Protein AF-0000000068242141 (afdb_homodimer)

Nearest PDB structures (foldseek):
  8c5v-assembly1_I  TM=6.764E-01  e=7.699E-10  Escherichia coli
  3zx6-assembly1_A  TM=7.736E-01  e=3.449E-06  Archaeoglobus fulgidus DSM 4304
  3zx6-assembly1_B  TM=6.685E-01  e=1.619E-06  Archaeoglobus fulgidus DSM 4304
  3ja6-assembly1_I  TM=5.420E-01  e=1.134E-06  Escherichia coli
  3g6b-assembly1_A  TM=7.068E-01  e=3.223E-04  Thermotoga maritima

Solvent-accessible surface area (backbone atoms only — not comparable to full-atom values): 66301 Å² total; per-residue (Å²): 129,89,76,79,75,82,65,70,80,74,66,50,74,58,43,64,62,52,51,52,50,50,54,48,48,52,52,46,51,51,53,49,51,55,46,52,53,51,48,53,53,52,50,53,51,50,53,53,49,51,43,38,73,35,27,26,40,34,24,24,52,13,29,51,47,23,48,42,24,51,50,50,33,51,48,31,53,50,40,44,74,72,69,45,62,60,69,64,34,51,50,55,32,51,53,26,52,52,47,26,54,53,24,43,45,42,20,58,70,31,62,67,63,51,72,67,56,53,50,51,50,52,50,41,52,49,52,31,53,50,34,50,51,49,34,54,50,35,45,53,49,24,55,52,35,40,52,51,27,51,52,37,46,52,54,38,51,58,48,42,53,52,51,25,51,55,17,42,46,48,49,53,55,48,59,80,48,35,82,43,82,39,28,30,69,84,56,41,47,59,22,45,40,22,23,52,14,26,48,43,23,48,48,17,48,41,47,28,53,45,31,48,51,41,34,77,70,68,41,63,57,70,62,26,53,55,50,28,50,50,20,50,53,47,18,51,52,19,43,51,52,19,53,72,56,58,76,40,65,46,64,62,36,75,92,55,77,50,35,22,44,52,57,51,49,55,49,39,48,50,52,29,53,52,30,48,52,48,26,53,50,32,45,53,49,30,54,52,41,47,54,52,32,51,53,44,44,50,52,41,50,54,52,40,51,50,54,21,50,53,23,47,49,51,33,52,53,50,50,53,51,47,54,52,48,47,54,51,49,49,54,52,47,56,54,50,51,52,52,52,50,52,51,49,54,52,52,47,54,50,51,44,54,68,56,49,51,61,50,52,51,46,36,52,48,40,38,40,38,49,74,50,72,24,42,44,73,67,65,59,80,44,76,37,62,22,68,61,14,52,37,27,50,36,48,37,49,32,38,48,53,51,31,52,49,50,51,50,49,51,52,50,48,52,50,50,47,51,48,41,52,51,49,50,52,51,46,51,51,43,48,51,49,50,49,51,44,45,52,50,50,48,52,43,50,52,51,45,53,53,44,49,53,46,46,50,50,43,46,52,42,44,52,51,50,46,52,49,41,52,51,45,42,52,46,38,54,53,27,47,51,35,37,50,50,26,40,50,37,43,49,50,31,36,51,36,40,50,54,28,45,56,36,38,52,54,35,42,54,45,54,61,62,42,52,63,47,49,51,48,41,40,51,44,21,51,49,41,29,50,51,17,51,54,43,31,54,56,17,59,74,56,48,86,83,13,56,71,50,29,56,53,17,50,50,42,26,52,44,18,53,48,39,37,53,42,42,51,51,44,51,53,43,50,56,50,35,49,52,31,34,54,51,29,47,50,35,34,54,51,28,44,54,40,30,58,52,31,48,54,40,30,51,51,21,42,52,41,41,52,51,42,44,51,52,42,52,50,50,47,55,53,44,52,55,38,44,53,48,45,53,55,44,50,54,49,50,52,52,45,51,52,54,45,54,52,46,51,52,51,44,52,52,46,54,52,52,47,55,54,48,52,53,52,43,54,53,48,48,54,52,45,51,52,50,51,56,61,51,63,54,43,40,111,130,89,77,75,75,82,63,68,79,74,67,51,73,56,42,64,59,53,52,52,50,51,54,48,49,52,53,46,51,52,54,48,52,56,44,52,52,50,48,54,52,52,50,52,52,49,53,52,50,50,42,40,74,35,27,25,41,34,24,25,51,12,30,50,48,23,47,43,23,50,50,49,34,52,47,32,54,49,40,44,75,73,68,45,61,63,69,63,36,49,50,54,32,52,53,26,53,51,48,27,55,52,24,42,46,42,19,56,70,32,61,68,64,51,72,66,56,52,50,51,48,52,49,38,50,48,52,33,51,51,35,51,51,49,33,53,5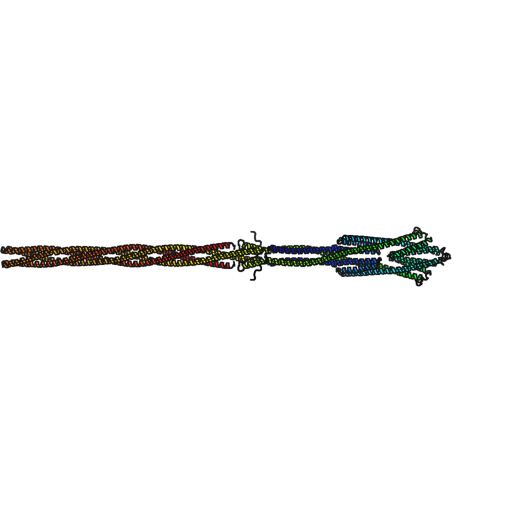0,35,44,50,48,22,54,53,34,42,51,52,28,51,52,37,45,51,53,40,53,56,49,42,52,52,47,25,50,56,16,42,44,48,50,54,54,48,59,81,49,34,82,43,84,38,28,31,68,84,56,40,49,59,22,46,39,22,22,51,14,25,48,43,24,47,47,19,49,40,47,29,54,46,31,48,52,42,35,76,70,68,42,63,58,70,61,26,53,54,50,29,52,51,20,50,53,47,18,52,52,19,44,50,52,20,52,70,55,59,75,38,66,46,64,61,36,75,93,56,76,52,33,23,43,53,58,52,48,53,48,39,49,52,52,29,53,53,30,47,52,47,27,52,50,33,45,54,51,29,54,52,42,47,55,52,31,51,55,43,44,49,51,39,50,53,51,40,50,51,54,23,50,54,23,48,48,51,33,53,55,51,50,53,51,48,55,53,48,48,53,51,50,51,54,51,47,55,53,50,50,51,53,52,50,52,51,50,53,51,52,47,54,52,52,44,54,66,57,49,51,61,52,52,50,47,36,52,49,40,37,40,39,47,74,49,72,25,42,44,73,68,67,59,80,44,76,36,63,21,69,62,14,54,37,28,49,35,47,37,51,33,38,47,53,51,32,52,49,51,51,50,49,52,52,52,48,50,50,51,46,51,48,41,52,50,50,51,52,51,46,51,53,43,49,50,49,50,50,53,43,46,52,49,48,48,50,43,49,52,49,45,52,53,45,48,52,44,45,50,49,41,45,52,43,44,52,51,50,46,53,51,41,52,51,45,44,52,47,38,52,53,25,46,51,36,35,48,51,26,40,51,38,45,50,52,32,38,51,34,39,48,55,29,43,56,36,38,52,52,32,41,53,44,52,62,62,42,52,63,48,49,49,49,42,40,52,44,20,51,51,42,30,52,52,16,50,54,42,32,54,53,17,59,72,56,49,86,83,14,59,71,51,30,54,52,18,53,50,44,26,51,46,18,52,48,41,36,55,42,42,53,52,46,52,53,45,47,54,49,35,48,52,30,33,54,50,28,46,50,37,35,54,51,28,43,55,41,29,57,53,30,47,54,40,29,52,50,23,44,54,42,42,52,51,42,44,51,50,43,52,51,49,47,53,53,42,54,54,37,46,52,48,44,55,53,44,50,53,48,48,52,51,45,50,51,52,46,53,54,47,52,52,52,44,54,52,47,53,53,53,48,54,52,47,52,52,52,44,53,51,49,47,55,52,45,50,52,49,50,55,62,51,63,53,42,40,111

pLDDT: mean 84.83, std 9.7, range [22.3, 97.38]

InterPro domains:
  IPR003660 HAMP domain [PF00672] (351-403)
  IPR003660 HAMP domain [PS50885] (353-407)
  IPR003660 HAMP domain [SM00304] (353-407)
  IPR004089 Methyl-accepting chemotaxis protein (MCP) signalling domain [PF00015] (484-649)
  IPR004089 Methyl-accepting chemotaxis protein (MCP) signalling domain [PS50111] (412-648)
  IPR004089 Methyl-accepting chemotaxis protein (MCP) signalling domain [SM00283] (422-683)

Foldseek 3Di:
DPDDVVPPPDFAQDALVVLVVVLVVVLVVLVVVLVVLVVVLVVVLVVLVCLLVFLLVQLLQLLVQLLVLLVQLVVLLVCVLVPPDPVVSVVSNVVSVVSNVVSLCSNVVSPPDDPVLNVVLVVLVVVLVVLSVVLVVLSVQLVVLVVQLVVLLVVLLVLLVVQLVLLQVQQCVCVVPVPDDDDCVPRNVLSVLQNQLSVQLSVLSVQLVVLLVCVLVVPPVVVSVVSNVVSVVRNVVSLVSNVVSVSQQFFPDVVQVRGTSSVVSVVSVVSSVVSSVSSSVSSVVSVVSVVVSVVSSVVSSVSSVVSSVVSVVSSVVSVVVSVVSVVVSVVVSVVSVVVSVVSSVVSVVVSCCVPVVLVVLVVVQVCCCVVHLVALVDASPPSHNYPSNVVSVVVNVVSVVVVVVLVVVLVVLVVLLVVLVVLLVVLVVVLVVLVVVLVVLVVVLVVLVVVLVVLVVVLVVLVVVLVVLVVCLVVLVVVLVVLVVVLVVLVVVLVVLVVQLVVLVVVLVVLVVVQVVLVVQLVVLVVQLVVLVVQLVVLVVVPPVRPVSNVVSVVSNVVSVVSNVVSVVVNVVSVVSNVVSVVSSVVSVVVNVVSVVVSVVSVVVSVVSVVVSVVSVVVSVVSVVVSVVSVVVSVVSVVVSVVSVVVSVVSVVSSVVSVVVSVVSVVSNVVSVVVSVVSSSHND/DPDDPVPPPDFDQDALVVLVVVLVVVLVVLVVVLVVLVVVLVVVLVVLVCLLVFLLVQQLQLLVQLLVLLVQLVVLLVCVLVPDDPVVSVVSNVVSVVSNVVSLCSNVVSPPDDPVLNVVLVVLVVVLVVLSVVLVVLSVQLVVLVVQLVVLLVVLLVLLVVQLVLLQVQQCVCVVPVPDDDDCVPRNVLSVLQNQLSVQLSVLSVQLVVLLVVVLVVPPVVVSVVSNVVSLVRNVVSLVSNVVSVSQQFFPDVVQVRGTSSVVSVVSVVSSVVSSVSSSVSSVVSVVSVVVSVVSSVVSSVSSVVSSVVSVVSSVVSVVVSVVSVVVSVVVSVVSVVVSVVSSVVSVVVSCCVPVVLVVLVVVQVCCCVVHLVALVDASPPSHNYPSNVVSVVVNVVSVVVVVVLVVVLVVLVVLLVVLVVVLVVLVVVLVVLVVVLVVLVVVLVVLVVVLVVLVVVLVVLVVVLVVLVVVLVVLVVVLVVLVVVLVVLVVVLVVLVVVLVVLVVQLVVLVVVVVVLVVQLVVLVVQLVVLVVQLVVLVVVPPVSPVSNVVSVVSNVVSVVSNVVSVVVNVVSVVSNVVSVVSSVVSVVVNVVSVVVSVVSVVVSVVSVVVSVVSVVVSVVSVVVSVVSVVVSVVSVVVSVVSVVVSVVSVVSSVVSVVVSVVSVVSNVVSVVVSVVSSSHND

Secondary structure (DSSP, 8-state):
-----TT-S----S-HHHHHHHHHHHHHHHHHHHHHHHHHHHHHHHHHHHHIIIIIHHHHHHHHHHHHHHHHHHHHHHHHHTT--HHHHHHHHHHHHHHHHHHHHHHHHTS-S-HHHHHHHHHHHHHHHHHHHHHHHHHHHHHHHHHHHHHHHHHHHHHHHHHHHHHHHHHHGGGGSTT--B-IIIIIHHHHHHHHHHHHHHHHHHHHHHHHHHHHTT--HHHHHHHHHHHHHHHHHHHHHHHTTSTT-SB--GGGTT-BHHHHHHHHHHHHHHHHHHHHHHHHHHHHHHHHHHHHHHHHHHHHHHHHHHHHHHHHHHHHHHHHHHHHHHHHHHHHHHHHHHHHHHHHHHHHHHHHHHHHHHHHHHHHHHHSS-BTT-------SSHHHHHHHHHHHHHHHHHHHHHHHHHHHHHHHHHHHHHHHHHHHHHHHHHHHHHHHHHHHHHHHHHHHHHHHHHHHHHHHHHHHHHHHHHHHHHHHHHHHHHHHHHHHHHHHHHHHHHHHHHHHHHHHHHHHHHHHHHHHHHHHHHHHHHHHHHHHTGGGGHHHHHHHHHHHHHHHHHHHHHHHHHHHHHHHHHHHHHHHHHHHHHHHHHHHHHHHHHHHHHHHHHHHHHHHHHHHHHHHHHHHHHHHHHHHHHHHHHHHHHHHHHHHHHHHHHHHHHHHHHHHHHHHHHHHHHTTSB-/-----TT-S----S-HHHHHHHHHHHHHHHHHHHHHHHHHHHHHHHHHHHHIIIIIHHHHHHHHHHHHHHHHHHHHHHHHHTT--HHHHHHHHHHHHHHHHHHHHHHHHTS-S-HHHHHHHHHHHHHHHHHHHHHHHHHHHHHHHHHHHHHHHHHHHHHHHHHHHHHHHHHHGGGGSTT--B-IIIIIHHHHHHHHHHHHHHHHHHHHHHHHHHHHTT--HHHHHHHHHHHHHHHHHHHHHHHTTSTT-SB--GGGTT-BHHHHHHHHHHHHHHHHHHHHHHHHHHHHHHHHHHHHHHHHHHHHHHHHHHHHHHHHHHHHHHHHHHHHHHHHHHHHHHHHHHHHHHHHHHHHHHHHHHHHHHHHHHHHHHHSS-BTT-------SSHHHHHHHHHHHHHHHHHHHHHHHHHHHHHHHHHHHHHHHHHHHHHHHHHHHHHHHHHHHHHHHHHHHHHHHHHHHHHHHHHHHHHHHHHHHHHHHHHHHHHHHHHHHHHHHHHHHHHHHHHHHHHHHHHHHHHHHHHHHHHHHHHHHHHHHHHHHTGGGGHHHHHHHHHHHHHHHHHHHHHHHHHHHHHHHHHHHHHHHHHHHHHHHHHHHHHHHHHHHHHHHHHHHHHHHHHHHHHHHHHHHHHHHHHHHHHHHHHHHHHHHHHHHHHHHHHHHHHHHHHHHHHHHHHHHHHTTSB-

Organism: Vibrio cholerae serotype O1 (strain ATCC 39315 / El Tor Inaba N16961) (NCBI:txid243277)

Sequence (1368 aa):
MSSGKYDGLEDSFMRVKTKILVTFSVVGILVTALGIWTIKTMYSSSSGLSYIVGPAWDTADGAMETTIQIEAQMLAVNRLILGEDSQRVEQILNTAITDVDTSSSRMIEAGLLSAAQTQQFSQFNSQYQQSRNTLITSYKNYIETKKSYDKATQVLVDFGEKLETLGDSAVEELEREPNRNITWQSDVMERWQAADGGMESNIGLLWKLYYTQRLLDGQDDATQIKAIEQAIGFQKQANSEMFSTGRFTISAGEEWKNASYEEVFSQLNSQHEQAMMAVIESYRNYRQIYQEYTVTSLALLDFIAELEELADSKVEQQAVLILDGQAWAISSFKVLIIIALLVLLLLGWILVNQILSPIQRLQERVTDISEGNGDLTLRVNITTQDEFGELGKSFDKFIEKIQNLIADITQSTNLAKTAAVDLSATFKVTAEAVNKQTFEVNTISNATTAMTAISSQVISGAREISQSVLNIDKNAQSTLSNVRQAAQSVNELVAEVTQGTETINSLKNHVTSIEPVLADINGIAEQTNLLALNAAIEAARAGEQGRGFAVVADEVRSLATRTQGSTNTIQQSITQLRSSADESVRVINNSMLKGTQTTEITSQAEESLHQVAIEISRLTQMNQQTSEAITHQEQSVTSIASSLSHLQALCQSAQEKIQQSEHTISALKLKQEDLALKMSKFKIMSSGKYDGLEDSFMRVKTKILVTFSVVGILVTALGIWTIKTMYSSSSGLSYIVGPAWDTADGAMETTIQIEAQMLAVNRLILGEDSQRVEQILNTAITDVDTSSSRMIEAGLLSAAQTQQFSQFNSQYQQSRNTLITSYKNYIETKKSYDKATQVLVDFGEKLETLGDSAVEELEREPNRNITWQSDVMERWQAADGGMESNIGLLWKLYYTQRLLDGQDDATQIKAIEQAIGFQKQANSEMFSTGRFTISAGEEWKNASYEEVFSQLNSQHEQAMMAVIESYRNYRQIYQEYTVTSLALLDFIAELEELADSKVEQQAVLILDGQAWAISSFKVLIIIALLVLLLLGWILVNQILSPIQRLQERVTDISEGNGDLTLRVNITTQDEFGELGKSFDKFIEKIQNLIADITQSTNLAKTAAVDLSATFKVTAEAVNKQTFEVNTISNATTAMTAISSQVISGAREISQSVLNIDKNAQSTLSNVRQAAQSVNELVAEVTQGTETINSLKNHVTSIEPVLADINGIAEQTNLLALNAAIEAARAGEQGRGFAVVADEVRSLATRTQGSTNTIQQSITQLRSSADESVRVINNSMLKGTQTTEITSQAEESLHQVAIEISRLTQMNQQTSEAITHQEQSVTSIASSLSHLQALCQSAQEKIQQSEHTISALKLKQEDLALKMSKFKI

Radius of gyration: 116.05 Å; Cα contacts (8 Å, |Δi|>4): 1587; chains: 2; bounding box: 44×364×188 Å

Structure (mmCIF, N/CA/C/O backbone):
data_AF-0000000068242141-model_v1
#
loop_
_entity.id
_entity.type
_entity.pdbx_description
1 polymer 'Methyl-accepting chemotaxis protein'
#
loop_
_atom_site.group_PDB
_atom_site.id
_atom_site.type_symbol
_atom_site.label_atom_id
_atom_site.label_alt_id
_atom_site.label_comp_id
_atom_site.label_asym_id
_atom_site.label_entity_id
_atom_site.label_seq_id
_atom_site.pdbx_PDB_ins_code
_atom_site.Cartn_x
_atom_site.Cartn_y
_atom_site.Cartn_z
_atom_site.occupancy
_atom_site.B_iso_or_equiv
_atom_site.auth_seq_id
_atom_site.auth_comp_id
_atom_site.auth_asym_id
_atom_site.auth_atom_id
_atom_site.pdbx_PDB_model_num
ATOM 1 N N . MET A 1 1 ? -0.775 -34.781 15.297 1 22.94 1 MET A N 1
ATOM 2 C CA . MET A 1 1 ? -2.184 -34.688 14.922 1 22.94 1 MET A CA 1
ATOM 3 C C . MET A 1 1 ? -2.646 -33.25 14.883 1 22.94 1 MET A C 1
ATOM 5 O O . MET A 1 1 ? -3.848 -32.969 14.875 1 22.94 1 MET A O 1
ATOM 9 N N . SER A 1 2 ? -1.737 -32.406 15.234 1 28.08 2 SER A N 1
ATOM 10 C CA . SER A 1 2 ? -1.966 -30.969 15.375 1 28.08 2 SER A CA 1
ATOM 11 C C . SER A 1 2 ? -2.441 -30.359 14.062 1 28.08 2 SER A C 1
ATOM 13 O O . SER A 1 2 ? -1.721 -30.391 13.055 1 28.08 2 SER A O 1
ATOM 15 N N . SER A 1 3 ? -3.812 -30.359 13.875 1 27.05 3 SER A N 1
ATOM 16 C CA . SER A 1 3 ? -4.77 -29.984 12.836 1 27.05 3 SER A CA 1
ATOM 17 C C . SER A 1 3 ? -4.539 -28.562 12.352 1 27.05 3 SER A C 1
ATOM 19 O O . SER A 1 3 ? -3.877 -27.766 13.031 1 27.05 3 SER A O 1
ATOM 21 N N . GLY A 1 4 ? -5.148 -28.266 11.062 1 28.38 4 GLY A N 1
ATOM 22 C CA . GLY A 1 4 ? -5.309 -27.516 9.828 1 28.38 4 GLY A CA 1
ATOM 23 C C . GLY A 1 4 ? -5.996 -26.172 10.031 1 28.38 4 GLY A C 1
ATOM 24 O O . GLY A 1 4 ? -7.055 -25.922 9.453 1 28.38 4 GLY A O 1
ATOM 25 N N . LYS A 1 5 ? -5.766 -25.5 11.273 1 32.5 5 LYS A N 1
ATOM 26 C CA . LYS A 1 5 ? -6.59 -24.344 11.57 1 32.5 5 LYS A CA 1
ATOM 27 C C . LYS A 1 5 ? -6.367 -23.234 10.555 1 32.5 5 LYS A C 1
ATOM 29 O O . LYS A 1 5 ? -6.652 -22.062 10.828 1 32.5 5 LYS A O 1
ATOM 34 N N . TYR A 1 6 ? -5.559 -23.422 9.641 1 37.16 6 TYR A N 1
ATOM 35 C CA . TYR A 1 6 ? -5.309 -22.203 8.859 1 37.16 6 TYR A CA 1
ATOM 36 C C . TYR A 1 6 ? -6.52 -21.844 8.016 1 37.16 6 TYR A C 1
ATOM 38 O O . TYR A 1 6 ? -6.379 -21.453 6.852 1 37.16 6 TYR A O 1
ATOM 46 N N . ASP A 1 7 ? -7.664 -22.5 8.383 1 35.19 7 ASP A N 1
ATOM 47 C CA . ASP A 1 7 ? -8.703 -22.484 7.363 1 35.19 7 ASP A CA 1
ATOM 48 C C . ASP A 1 7 ? -9.312 -21.094 7.215 1 35.19 7 ASP A C 1
ATOM 50 O O . ASP A 1 7 ? -10.023 -20.828 6.246 1 35.19 7 ASP A O 1
ATOM 54 N N . GLY A 1 8 ? -9.539 -20.344 8.375 1 34.38 8 GLY A N 1
ATOM 55 C CA . GLY A 1 8 ? -10.703 -19.469 8.383 1 34.38 8 GLY A CA 1
ATOM 56 C C . GLY A 1 8 ? -10.477 -18.172 7.637 1 34.38 8 GLY A C 1
ATOM 57 O O . GLY A 1 8 ? -11.195 -17.188 7.852 1 34.38 8 GLY A O 1
ATOM 58 N N . LEU A 1 9 ? -9.211 -17.828 7.34 1 36.5 9 LEU A N 1
ATOM 59 C CA . LEU A 1 9 ? -9.234 -16.469 6.824 1 36.5 9 LEU A CA 1
ATOM 60 C C . LEU A 1 9 ? -10.211 -16.359 5.652 1 36.5 9 LEU A C 1
ATOM 62 O O . LEU A 1 9 ? -10.109 -17.109 4.68 1 36.5 9 LEU A O 1
ATOM 66 N N . GLU A 1 10 ? -11.32 -15.68 5.789 1 40.31 10 GLU A N 1
ATOM 67 C CA . GLU A 1 10 ? -12.508 -15.281 5.051 1 40.31 10 GLU A CA 1
ATOM 68 C C . GLU A 1 10 ? -12.156 -14.852 3.627 1 40.31 10 GLU A C 1
ATOM 70 O O . GLU A 1 10 ? -11.047 -14.391 3.369 1 40.31 10 GLU A O 1
ATOM 75 N N . ASP A 1 11 ? -12.945 -15.133 2.561 1 48.09 11 ASP A N 1
ATOM 76 C CA . ASP A 1 11 ? -13.148 -14.969 1.125 1 48.09 11 ASP A CA 1
ATOM 77 C C . ASP A 1 11 ? -12.969 -13.508 0.712 1 48.09 11 ASP A C 1
ATOM 79 O O . ASP A 1 11 ? -13.836 -12.672 0.978 1 48.09 11 ASP A O 1
ATOM 83 N N . SER A 1 12 ? -11.992 -12.945 0.825 1 54.59 12 SER A N 1
ATOM 84 C CA . SER A 1 12 ? -11.828 -11.578 0.344 1 54.59 12 SER A CA 1
ATOM 85 C C . SER A 1 12 ? -12.188 -11.461 -1.133 1 54.59 12 SER A C 1
ATOM 87 O O . SER A 1 12 ? -11.633 -12.172 -1.97 1 54.59 12 SER A O 1
ATOM 89 N N . PHE A 1 13 ? -13.367 -10.898 -1.486 1 60.38 13 PHE A N 1
ATOM 90 C CA . PHE A 1 13 ? -14.023 -10.703 -2.773 1 60.38 13 PHE A CA 1
ATOM 91 C C . PHE A 1 13 ? -13.266 -9.695 -3.623 1 60.38 13 PHE A C 1
ATOM 93 O O . PHE A 1 13 ? -13.539 -9.539 -4.812 1 60.38 13 PHE A O 1
ATOM 100 N N . MET A 1 14 ? -12.289 -9.008 -3.102 1 69.62 14 MET A N 1
ATOM 101 C CA . MET A 1 14 ? -11.711 -7.918 -3.879 1 69.62 14 MET A CA 1
ATOM 102 C C . MET A 1 14 ? -10.422 -8.359 -4.57 1 69.62 14 MET A C 1
ATOM 104 O O . MET A 1 14 ? -9.609 -9.07 -3.979 1 69.62 14 MET A O 1
ATOM 108 N N . ARG A 1 15 ? -10.359 -7.73 -5.797 1 80.5 15 ARG A N 1
ATOM 109 C CA . ARG A 1 15 ? -9.148 -7.938 -6.578 1 80.5 15 ARG A CA 1
ATOM 110 C C . ARG A 1 15 ? -7.938 -7.312 -5.883 1 80.5 15 ARG A C 1
ATOM 112 O O . ARG A 1 15 ? -8.086 -6.406 -5.062 1 80.5 15 ARG A O 1
ATOM 119 N N . VAL A 1 16 ? -6.727 -7.867 -5.988 1 80.5 16 VAL A N 1
ATOM 120 C CA . VAL A 1 16 ? -5.492 -7.379 -5.375 1 80.5 16 VAL A CA 1
ATOM 121 C C . VAL A 1 16 ? -5.285 -5.91 -5.73 1 80.5 16 VAL A C 1
ATOM 123 O O . VAL A 1 16 ? -4.906 -5.105 -4.879 1 80.5 16 VAL A O 1
ATOM 126 N N . LYS A 1 17 ? -5.582 -5.516 -6.961 1 80.44 17 LYS A N 1
ATOM 127 C CA . LYS A 1 17 ? -5.496 -4.121 -7.383 1 80.44 17 LYS A CA 1
ATOM 128 C C . LYS A 1 17 ? -6.418 -3.236 -6.551 1 80.44 17 LYS A C 1
ATOM 130 O O . LYS A 1 17 ? -6.016 -2.164 -6.098 1 80.44 17 LYS A O 1
ATOM 135 N N . THR A 1 18 ? -7.559 -3.627 -6.355 1 79.88 18 THR A N 1
ATOM 136 C CA . THR A 1 18 ? -8.547 -2.859 -5.609 1 79.88 18 THR A CA 1
ATOM 137 C C . THR A 1 18 ? -8.148 -2.742 -4.141 1 79.88 18 THR A C 1
ATOM 139 O O . THR A 1 18 ? -8.352 -1.697 -3.52 1 79.88 18 THR A O 1
ATOM 142 N N . LYS A 1 19 ? -7.586 -3.842 -3.664 1 80.62 19 LYS A N 1
ATOM 143 C CA . LYS A 1 19 ? -7.152 -3.797 -2.27 1 80.62 19 LYS A CA 1
ATOM 144 C C . LYS A 1 19 ? -6.055 -2.756 -2.066 1 80.62 19 LYS A C 1
ATOM 146 O O . LYS A 1 19 ? -6.078 -2.002 -1.093 1 80.62 19 LYS A O 1
ATOM 151 N N . ILE A 1 20 ? -5.16 -2.73 -3.002 1 81.56 20 ILE A N 1
ATOM 152 C CA . ILE A 1 20 ? -4.066 -1.772 -2.916 1 81.56 20 ILE A CA 1
ATOM 153 C C . ILE A 1 20 ? -4.602 -0.355 -3.1 1 81.56 20 ILE A C 1
ATOM 155 O O . ILE A 1 20 ? -4.285 0.542 -2.314 1 81.56 20 ILE A O 1
ATOM 159 N N . LEU A 1 21 ? -5.508 -0.177 -4.023 1 81.44 21 LEU A N 1
ATOM 160 C CA . LEU A 1 21 ? -6.055 1.145 -4.309 1 81.44 21 LEU A CA 1
ATOM 161 C C . LEU A 1 21 ? -6.91 1.643 -3.148 1 81.44 21 LEU A C 1
ATOM 163 O O . LEU A 1 21 ? -6.875 2.826 -2.807 1 81.44 21 LEU A O 1
ATOM 167 N N . VAL A 1 22 ? -7.652 0.779 -2.576 1 80.31 22 VAL A N 1
ATOM 168 C CA . VAL A 1 22 ? -8.492 1.157 -1.445 1 80.31 22 VAL A CA 1
ATOM 169 C C . VAL A 1 22 ? -7.617 1.562 -0.262 1 80.31 22 VAL A C 1
ATOM 171 O O . VAL A 1 22 ? -7.91 2.543 0.426 1 80.31 22 VAL A O 1
ATOM 174 N N . THR A 1 23 ? -6.574 0.779 -0.063 1 82.31 23 THR A N 1
ATOM 175 C CA . THR A 1 23 ? -5.676 1.11 1.035 1 82.31 23 THR A CA 1
ATOM 176 C C . THR A 1 23 ? -5.047 2.486 0.824 1 82.31 23 THR A C 1
ATOM 178 O O . THR A 1 23 ? -5.02 3.309 1.741 1 82.31 23 THR A O 1
ATOM 181 N N . PHE A 1 24 ? -4.672 2.82 -0.363 1 83.69 24 PHE A N 1
ATOM 182 C CA . PHE A 1 24 ? -4.023 4.098 -0.642 1 83.69 24 PHE A CA 1
ATOM 183 C C . PHE A 1 24 ? -5.043 5.23 -0.666 1 83.69 24 PHE A C 1
ATOM 185 O O . PHE A 1 24 ? -4.715 6.375 -0.35 1 83.69 24 PHE A O 1
ATOM 192 N N . SER A 1 25 ? -6.258 4.961 -0.986 1 81.38 25 SER A N 1
ATOM 193 C CA . SER A 1 25 ? -7.32 5.957 -0.918 1 81.38 25 SER A CA 1
ATOM 194 C C . SER A 1 25 ? -7.621 6.348 0.526 1 81.38 25 SER A C 1
ATOM 196 O O . SER A 1 25 ? -7.832 7.523 0.827 1 81.38 25 SER A O 1
ATOM 198 N N . VAL A 1 26 ? -7.617 5.375 1.39 1 81.69 26 VAL A N 1
ATOM 199 C CA . VAL A 1 26 ? -7.871 5.645 2.801 1 81.69 26 VAL A CA 1
ATOM 200 C C . VAL A 1 26 ? -6.75 6.504 3.375 1 81.69 26 VAL A C 1
ATOM 202 O O . VAL A 1 26 ? -7.004 7.453 4.121 1 81.69 26 VAL A O 1
ATOM 205 N N . VAL A 1 27 ? -5.562 6.188 2.971 1 82.69 27 VAL A N 1
ATOM 206 C CA . VAL A 1 27 ? -4.422 6.977 3.432 1 82.69 27 VAL A CA 1
ATOM 207 C C . VAL A 1 27 ? -4.52 8.398 2.873 1 82.69 27 VAL A C 1
ATOM 209 O O . VAL A 1 27 ? -4.242 9.367 3.582 1 82.69 27 VAL A O 1
ATOM 212 N N . GLY A 1 28 ? -4.965 8.523 1.656 1 81.81 28 GLY A N 1
ATOM 213 C CA . GLY A 1 28 ? -5.152 9.836 1.056 1 81.81 28 GLY A CA 1
ATOM 214 C C . GLY A 1 28 ? -6.207 10.672 1.761 1 81.81 28 GLY A C 1
ATOM 215 O O . GLY A 1 28 ? -6.008 11.867 1.992 1 81.81 28 GLY A O 1
ATOM 216 N N . ILE A 1 29 ? -7.262 10.086 2.131 1 79.25 29 ILE A N 1
ATOM 217 C CA . ILE A 1 29 ? -8.336 10.766 2.85 1 79.25 29 ILE A CA 1
ATOM 218 C C . ILE A 1 29 ? -7.832 11.234 4.215 1 79.25 29 ILE A C 1
ATOM 220 O O . ILE A 1 29 ? -8.148 12.336 4.652 1 79.25 29 ILE A O 1
ATOM 224 N N . LEU A 1 30 ? -7.059 10.414 4.797 1 81.88 30 LEU A N 1
ATOM 225 C CA . LEU A 1 30 ? -6.508 10.766 6.102 1 81.88 30 LEU A CA 1
ATOM 226 C C . LEU A 1 30 ? -5.578 11.969 5.996 1 81.88 30 LEU A C 1
ATOM 228 O O . LEU A 1 30 ? -5.66 12.898 6.809 1 81.88 30 LEU A O 1
ATOM 232 N N . VAL A 1 31 ? -4.766 12.008 4.984 1 81.56 31 VAL A N 1
ATOM 233 C CA . VAL A 1 31 ? -3.83 13.109 4.785 1 81.56 31 VAL A CA 1
ATOM 234 C C . VAL A 1 31 ? -4.594 14.383 4.43 1 81.56 31 VAL A C 1
ATOM 236 O O . VAL A 1 31 ? -4.273 15.461 4.922 1 81.56 31 VAL A O 1
ATOM 239 N N . THR A 1 32 ? -5.633 14.297 3.672 1 81.56 32 THR A N 1
ATOM 240 C CA . THR A 1 32 ? -6.445 15.445 3.301 1 81.56 32 THR A CA 1
ATOM 241 C C . THR A 1 32 ? -7.191 16 4.512 1 81.56 32 THR A C 1
ATOM 243 O O . THR A 1 32 ? -7.281 17.219 4.695 1 81.56 32 THR A O 1
ATOM 246 N N . ALA A 1 33 ? -7.688 15.117 5.312 1 80.81 33 ALA A N 1
ATOM 247 C CA . ALA A 1 33 ? -8.398 15.539 6.516 1 80.81 33 ALA A CA 1
ATOM 248 C C . ALA A 1 33 ? -7.477 16.281 7.473 1 80.81 33 ALA A C 1
ATOM 250 O O . ALA A 1 33 ? -7.852 17.312 8.039 1 80.81 33 ALA A O 1
ATOM 251 N N . LEU A 1 34 ? -6.289 15.781 7.629 1 81.38 34 LEU A N 1
ATOM 252 C CA . LEU A 1 34 ? -5.301 16.453 8.469 1 81.38 34 LEU A CA 1
ATOM 253 C C . LEU A 1 34 ? -4.926 17.812 7.887 1 81.38 34 LEU A C 1
ATOM 255 O O . LEU A 1 34 ? -4.762 18.781 8.633 1 81.38 34 LEU A O 1
ATOM 259 N N . GLY A 1 35 ? -4.934 17.844 6.59 1 80.25 35 GLY A N 1
ATOM 260 C CA . GLY A 1 35 ? -4.609 19.094 5.922 1 80.25 35 GLY A CA 1
ATOM 261 C C . GLY A 1 35 ? -5.695 20.141 6.062 1 80.25 35 GLY A C 1
ATOM 262 O O . GLY A 1 35 ? -5.414 21.297 6.402 1 80.25 35 GLY A O 1
ATOM 263 N N . ILE A 1 36 ? -6.926 19.797 5.863 1 80 36 ILE A N 1
ATOM 264 C CA . ILE A 1 36 ? -8.055 20.719 5.969 1 80 36 ILE A CA 1
ATOM 265 C C . ILE A 1 36 ? -8.164 21.234 7.402 1 80 36 ILE A C 1
ATOM 267 O O . ILE A 1 36 ? -8.375 22.438 7.617 1 80 36 ILE A O 1
ATOM 271 N N . TRP A 1 37 ? -7.965 20.359 8.336 1 81.56 37 TRP A N 1
ATOM 272 C CA . TRP A 1 37 ? -8.023 20.75 9.742 1 81.56 37 TRP A CA 1
ATOM 273 C C . TRP A 1 37 ? -6.934 21.766 10.062 1 81.56 37 TRP A C 1
ATOM 275 O O . TRP A 1 37 ? -7.191 22.766 10.734 1 81.56 37 TRP A O 1
ATOM 285 N N . THR A 1 38 ? -5.762 21.594 9.562 1 81.12 38 THR A N 1
ATOM 286 C CA . THR A 1 38 ? -4.633 22.5 9.805 1 81.12 38 THR A CA 1
ATOM 287 C C . THR A 1 38 ? -4.879 23.859 9.172 1 81.12 38 THR A C 1
ATOM 289 O O . THR A 1 38 ? -4.664 24.891 9.805 1 81.12 38 THR A O 1
ATOM 292 N N . ILE A 1 39 ? -5.43 23.875 7.965 1 81.88 39 ILE A N 1
ATOM 293 C CA . ILE A 1 39 ? -5.66 25.125 7.242 1 81.88 39 ILE A CA 1
ATOM 294 C C . ILE A 1 39 ? -6.762 25.922 7.93 1 81.88 39 ILE A C 1
ATOM 296 O O . ILE A 1 39 ? -6.621 27.125 8.133 1 81.88 39 ILE A O 1
ATOM 300 N N . LYS A 1 40 ? -7.809 25.297 8.367 1 81.31 40 LYS A N 1
ATOM 301 C CA . LYS A 1 40 ? -8.906 25.969 9.055 1 81.31 40 LYS A CA 1
ATOM 302 C C . LYS A 1 40 ? -8.438 26.578 10.375 1 81.31 40 LYS A C 1
ATOM 304 O O . LYS A 1 40 ? -8.805 27.703 10.711 1 81.31 40 LYS A O 1
ATOM 309 N N . THR A 1 41 ? -7.609 25.812 11.086 1 81.38 41 THR A N 1
ATOM 310 C CA . THR A 1 41 ? -7.098 26.266 12.375 1 81.38 41 THR A CA 1
ATOM 311 C C . THR A 1 41 ? -6.164 27.469 12.195 1 81.38 41 THR A C 1
ATOM 313 O O . THR A 1 41 ? -6.207 28.422 12.969 1 81.38 41 THR A O 1
ATOM 316 N N . MET A 1 42 ? -5.391 27.453 11.164 1 81.19 42 MET A N 1
ATOM 317 C CA . MET A 1 42 ? -4.445 28.547 10.906 1 81.19 42 MET A CA 1
ATOM 318 C C . MET A 1 42 ? -5.176 29.812 10.453 1 81.19 42 MET A C 1
ATOM 320 O O . MET A 1 42 ? -4.812 30.906 10.859 1 81.19 42 MET A O 1
ATOM 324 N N . TYR A 1 43 ? -6.246 29.609 9.672 1 82.06 43 TYR A N 1
ATOM 325 C CA . TYR A 1 43 ? -7.039 30.766 9.25 1 82.06 43 TYR A CA 1
ATOM 326 C C . TYR A 1 43 ? -7.77 31.391 10.43 1 82.06 43 TYR A C 1
ATOM 328 O O . TYR A 1 43 ? -7.852 32.625 10.539 1 82.06 43 TYR A O 1
ATOM 336 N N . SER A 1 44 ? -8.281 30.578 11.344 1 81.62 44 SER A N 1
ATOM 337 C CA . SER A 1 44 ? -8.969 31.078 12.523 1 81.62 44 SER A CA 1
ATOM 338 C C . SER A 1 44 ? -8.023 31.859 13.43 1 81.62 44 SER A C 1
ATOM 340 O O . SER A 1 44 ? -8.391 32.906 13.953 1 81.62 44 SER A O 1
ATOM 342 N N . SER A 1 45 ? -6.805 31.422 13.586 1 80.94 45 SER A N 1
ATOM 343 C CA . SER A 1 45 ? -5.789 32.094 14.383 1 80.94 45 SER A CA 1
ATOM 344 C C . SER A 1 45 ? -5.387 33.438 13.75 1 80.94 45 SER A C 1
ATOM 346 O O . SER A 1 45 ? -5.203 34.406 14.445 1 80.94 45 SER A O 1
ATOM 348 N N . SER A 1 46 ? -5.324 33.469 12.414 1 81.81 46 SER A N 1
ATOM 349 C CA . SER A 1 46 ? -4.945 34.688 11.695 1 81.81 46 SER A CA 1
ATOM 350 C C . SER A 1 46 ? -6.031 35.75 11.797 1 81.81 46 SER A C 1
ATOM 352 O O . SER A 1 46 ? -5.73 36.938 11.984 1 81.81 46 SER A O 1
ATOM 354 N N . SER A 1 47 ? -7.297 35.344 11.734 1 82.12 47 SER A N 1
ATOM 355 C CA . SER A 1 47 ? -8.414 36.281 11.844 1 82.12 47 SER A CA 1
ATOM 356 C C . SER A 1 47 ? -8.508 36.875 13.242 1 82.12 47 SER A C 1
ATOM 358 O O . SER A 1 47 ? -8.805 38.062 13.398 1 82.12 47 SER A O 1
ATOM 360 N N . GLY A 1 48 ? -8.234 36.062 14.227 1 81.12 48 GLY A N 1
ATOM 361 C CA . GLY A 1 48 ? -8.234 36.562 15.602 1 81.12 48 GLY A CA 1
ATOM 362 C C . GLY A 1 48 ? -7.125 37.562 15.883 1 81.12 48 GLY A C 1
ATOM 363 O O . GLY A 1 48 ? -7.352 38.562 16.547 1 81.12 48 GLY A O 1
ATOM 364 N N . LEU A 1 49 ? -5.996 37.312 15.352 1 81.94 49 LEU A N 1
ATOM 365 C CA . LEU A 1 49 ? -4.859 38.219 15.516 1 81.94 49 LEU A CA 1
ATOM 366 C C . LEU A 1 49 ? -5.113 39.531 14.82 1 81.94 49 LEU A C 1
ATOM 368 O O . LEU A 1 49 ? -4.789 40.594 15.352 1 81.94 49 LEU A O 1
ATOM 372 N N . SER A 1 50 ? -5.703 39.469 13.625 1 84.94 50 SER A N 1
ATOM 373 C CA . SER A 1 50 ? -6.023 40.688 12.883 1 84.94 50 SER A CA 1
ATOM 374 C C . SER A 1 50 ? -7.016 41.562 13.641 1 84.94 50 SER A C 1
ATOM 376 O O . SER A 1 50 ? -6.938 42.781 13.578 1 84.94 50 SER A O 1
ATOM 378 N N . TYR A 1 51 ? -7.914 40.938 14.383 1 86.06 51 TYR A N 1
ATOM 379 C CA . TYR A 1 51 ? -8.891 41.656 15.188 1 86.06 51 TYR A CA 1
ATOM 380 C C . TYR A 1 51 ? -8.227 42.344 16.359 1 86.06 51 TYR A C 1
ATOM 382 O O . TYR A 1 51 ? -8.57 43.5 16.688 1 86.06 51 TYR A O 1
ATOM 390 N N . ILE A 1 52 ? -7.23 41.719 16.938 1 86.06 52 ILE A N 1
ATOM 391 C CA . ILE A 1 52 ? -6.547 42.25 18.109 1 86.06 52 ILE A CA 1
ATOM 392 C C . ILE A 1 52 ? -5.684 43.438 17.719 1 86.06 52 ILE A C 1
ATOM 394 O O . ILE A 1 52 ? -5.75 44.5 18.344 1 86.06 52 ILE A O 1
ATOM 398 N N . VAL A 1 53 ? -4.871 43.25 16.594 1 85.25 53 VAL A N 1
ATOM 399 C CA . VAL A 1 53 ? -3.891 44.281 16.234 1 85.25 53 VAL A CA 1
ATOM 400 C C . VAL A 1 53 ? -4.555 45.344 15.375 1 85.25 53 VAL A C 1
ATOM 402 O O . VAL A 1 53 ? -3.973 46.406 15.141 1 85.25 53 VAL A O 1
ATOM 405 N N . GLY A 1 54 ? -5.855 45.188 15.055 1 86.88 54 GLY A N 1
ATOM 406 C CA . GLY A 1 54 ? -6.578 46.156 14.25 1 86.88 54 GLY A CA 1
ATOM 407 C C . GLY A 1 54 ? -7.645 46.906 15.023 1 86.88 54 GLY A C 1
ATOM 408 O O . GLY A 1 54 ? -7.34 47.875 15.734 1 86.88 54 GLY A O 1
ATOM 409 N N . PRO A 1 55 ? -8.906 46.375 14.953 1 88.31 55 PRO A N 1
ATOM 410 C CA . PRO A 1 55 ? -10.031 47.125 15.547 1 88.31 55 PRO A CA 1
ATOM 411 C C . PRO A 1 55 ? -9.867 47.344 17.047 1 88.31 55 PRO A C 1
ATOM 413 O O . PRO A 1 55 ? -10.117 48.438 17.547 1 88.31 55 PRO A O 1
ATOM 416 N N . ALA A 1 56 ? -9.453 46.375 17.797 1 87.25 56 ALA A N 1
ATOM 417 C CA . ALA A 1 56 ? -9.367 46.5 19.25 1 87.25 56 ALA A CA 1
ATOM 418 C C . ALA A 1 56 ? -8.227 47.406 19.672 1 87.25 56 ALA A C 1
ATOM 420 O O . ALA A 1 56 ? -8.422 48.312 20.484 1 87.25 56 ALA A O 1
ATOM 421 N N . TRP A 1 57 ? -7.07 47.25 19.094 1 88.5 57 TRP A N 1
ATOM 422 C CA . TRP A 1 57 ? -5.891 48.031 19.422 1 88.5 57 TRP A CA 1
ATOM 423 C C . TRP A 1 57 ? -6.082 49.5 19 1 88.5 57 TRP A C 1
ATOM 425 O O . TRP A 1 57 ? -5.793 50.406 19.766 1 88.5 57 TRP A O 1
ATOM 435 N N . ASP A 1 58 ? -6.57 49.625 17.828 1 90.94 58 ASP A N 1
ATOM 436 C CA . ASP A 1 58 ? -6.75 50.969 17.281 1 90.94 58 ASP A CA 1
ATOM 437 C C . ASP A 1 58 ? -7.75 51.781 18.109 1 90.94 58 ASP A C 1
ATOM 439 O O . ASP A 1 58 ? -7.594 53 18.297 1 90.94 58 ASP A O 1
ATOM 443 N N . THR A 1 59 ? -8.797 51.156 18.562 1 92.75 59 THR A N 1
ATOM 444 C CA . THR A 1 59 ? -9.797 51.812 19.391 1 92.75 59 THR A CA 1
ATOM 445 C C . THR A 1 59 ? -9.211 52.188 20.75 1 92.75 59 THR A C 1
ATOM 447 O O . THR A 1 59 ? -9.391 53.312 21.219 1 92.75 59 THR A O 1
ATOM 450 N N . ALA A 1 60 ? -8.508 51.281 21.406 1 91.88 60 ALA A N 1
ATOM 451 C CA . ALA A 1 60 ? -7.902 51.531 22.703 1 91.88 60 ALA A CA 1
ATOM 452 C C . ALA A 1 60 ? -6.855 52.656 22.609 1 91.88 60 ALA A C 1
ATOM 454 O O . ALA A 1 60 ? -6.859 53.594 23.406 1 91.88 60 ALA A O 1
ATOM 455 N N . ASP A 1 61 ? -5.988 52.531 21.672 1 91.38 61 ASP A N 1
ATOM 456 C CA . ASP A 1 61 ? -4.93 53.5 21.438 1 91.38 61 ASP A CA 1
ATOM 457 C C . ASP A 1 61 ? -5.516 54.875 21.094 1 91.38 61 ASP A C 1
ATOM 459 O O . ASP A 1 61 ? -5.055 55.906 21.609 1 91.38 61 ASP A O 1
ATOM 463 N N . GLY A 1 62 ? -6.457 54.812 20.203 1 93.25 62 GLY A N 1
ATOM 464 C CA . GLY A 1 62 ? -7.109 56.062 19.828 1 93.25 62 GLY A CA 1
ATOM 465 C C . GLY A 1 62 ? -7.785 56.781 20.984 1 93.25 62 GLY A C 1
ATOM 466 O O . GLY A 1 62 ? -7.703 58 21.125 1 93.25 62 GLY A O 1
ATOM 467 N N . ALA A 1 63 ? -8.445 56.062 21.797 1 94.62 63 ALA A N 1
ATOM 468 C CA . ALA A 1 63 ? -9.125 56.594 22.969 1 94.62 63 ALA A CA 1
ATOM 469 C C . ALA A 1 63 ? -8.117 57.219 23.938 1 94.62 63 ALA A C 1
ATOM 471 O O . ALA A 1 63 ? -8.336 58.312 24.453 1 94.62 63 ALA A O 1
ATOM 472 N N . MET A 1 64 ? -7.055 56.5 24.203 1 94.62 64 MET A N 1
ATOM 473 C CA . MET A 1 64 ? -6.051 56.969 25.156 1 94.62 64 MET A CA 1
ATOM 474 C C . MET A 1 64 ? -5.363 58.219 24.625 1 94.62 64 MET A C 1
ATOM 476 O O . MET A 1 64 ? -5.148 59.188 25.375 1 94.62 64 MET A O 1
ATOM 480 N N . GLU A 1 65 ? -5.031 58.219 23.344 1 94.44 65 GLU A N 1
ATOM 481 C CA . GLU A 1 65 ? -4.426 59.406 22.734 1 94.44 65 GLU A CA 1
ATOM 482 C C . GLU A 1 65 ? -5.375 60.594 22.781 1 94.44 65 GLU A C 1
ATOM 484 O O . GLU A 1 65 ? -4.941 61.75 22.969 1 94.44 65 GLU A O 1
ATOM 489 N N . THR A 1 66 ? -6.602 60.344 22.531 1 95.75 66 THR A N 1
ATOM 490 C CA . THR A 1 66 ? -7.605 61.406 22.609 1 95.75 66 THR A CA 1
ATOM 491 C C . THR A 1 66 ? -7.656 62 24.016 1 95.75 66 THR A C 1
ATOM 493 O O . THR A 1 66 ? -7.719 63.219 24.188 1 95.75 66 THR A O 1
ATOM 496 N N . THR A 1 67 ? -7.656 61.156 25.016 1 95.69 67 THR A N 1
ATOM 497 C CA . THR A 1 67 ? -7.637 61.594 26.391 1 95.69 67 THR A CA 1
ATOM 498 C C . THR A 1 67 ? -6.422 62.5 26.656 1 95.69 67 THR A C 1
ATOM 500 O O . THR A 1 67 ? -6.555 63.562 27.234 1 95.69 67 THR A O 1
ATOM 503 N N . ILE A 1 68 ? -5.258 62.031 26.25 1 95.38 68 ILE A N 1
ATOM 504 C CA . ILE A 1 68 ? -3.998 62.75 26.453 1 95.38 68 ILE A CA 1
ATOM 505 C C . ILE A 1 68 ? -4.086 64.125 25.812 1 95.38 68 ILE A C 1
ATOM 507 O O . ILE A 1 68 ? -3.715 65.125 26.438 1 95.38 68 ILE A O 1
ATOM 511 N N . GLN A 1 69 ? -4.625 64.188 24.656 1 95.38 69 GLN A N 1
ATOM 512 C CA . GLN A 1 69 ? -4.656 65.438 23.922 1 95.38 69 GLN A CA 1
ATOM 513 C C . GLN A 1 69 ? -5.73 66.375 24.484 1 95.38 69 GLN A C 1
ATOM 515 O O . GLN A 1 69 ? -5.57 67.625 24.453 1 95.38 69 GLN A O 1
ATOM 520 N N . ILE A 1 70 ? -6.836 65.875 24.953 1 96.69 70 ILE A N 1
ATOM 521 C CA . ILE A 1 70 ? -7.836 66.688 25.641 1 96.69 70 ILE A CA 1
ATOM 522 C C . ILE A 1 70 ? -7.238 67.312 26.906 1 96.69 70 ILE A C 1
ATOM 524 O O . ILE A 1 70 ? -7.41 68.5 27.172 1 96.69 70 ILE A O 1
ATOM 528 N N . GLU A 1 71 ? -6.582 66.5 27.656 1 96.06 71 GLU A N 1
ATOM 529 C CA . GLU A 1 71 ? -5.93 67 28.859 1 96.06 71 GLU A CA 1
ATOM 530 C C . GLU A 1 71 ? -4.875 68.062 28.516 1 96.06 71 GLU A C 1
ATOM 532 O O . GLU A 1 71 ? -4.699 69 29.25 1 96.06 71 GLU A O 1
ATOM 537 N N . ALA A 1 72 ? -4.191 67.812 27.438 1 95.25 72 ALA A N 1
ATOM 538 C CA . ALA A 1 72 ? -3.23 68.812 26.969 1 95.25 72 ALA A CA 1
ATOM 539 C C . ALA A 1 72 ? -3.92 70.125 26.672 1 95.25 72 ALA A C 1
ATOM 541 O O . ALA A 1 72 ? -3.367 71.188 26.953 1 95.25 72 ALA A O 1
ATOM 542 N N . GLN A 1 73 ? -5.09 70.062 26.078 1 96.12 73 GLN A N 1
ATOM 543 C CA . GLN A 1 73 ? -5.875 71.312 25.828 1 96.12 73 GLN A CA 1
ATOM 544 C C . GLN A 1 73 ? -6.242 72 27.125 1 96.12 73 GLN A C 1
ATOM 546 O O . GLN A 1 73 ? -6.113 73.188 27.234 1 96.12 73 GLN A O 1
ATOM 551 N N . MET A 1 74 ? -6.68 71.188 28.047 1 96.62 74 MET A N 1
ATOM 552 C CA . MET A 1 74 ? -7.07 71.75 29.344 1 96.62 74 MET A CA 1
ATOM 553 C C . MET A 1 74 ? -5.887 72.438 30.016 1 96.62 74 MET A C 1
ATOM 555 O O . MET A 1 74 ? -6.043 73.5 30.609 1 96.62 74 MET A O 1
ATOM 559 N N . LEU A 1 75 ? -4.781 71.812 29.938 1 95.38 75 LEU A N 1
ATOM 560 C CA . LEU A 1 75 ? -3.574 72.375 30.516 1 95.38 75 LEU A CA 1
ATOM 561 C C . LEU A 1 75 ? -3.209 73.688 29.828 1 95.38 75 LEU A C 1
ATOM 563 O O . LEU A 1 75 ? -2.805 74.625 30.5 1 95.38 75 LEU A O 1
ATOM 567 N N . ALA A 1 76 ? -3.318 73.688 28.562 1 94.75 76 ALA A N 1
ATOM 568 C CA . ALA A 1 76 ? -3.049 74.938 27.812 1 94.75 76 ALA A CA 1
ATOM 569 C C . ALA A 1 76 ? -3.994 76.062 28.219 1 94.75 76 ALA A C 1
ATOM 571 O O . ALA A 1 76 ? -3.564 77.188 28.422 1 94.75 76 ALA A O 1
ATOM 572 N N . VAL A 1 77 ? -5.258 75.75 28.328 1 95.88 77 VAL A N 1
ATOM 573 C CA . VAL A 1 77 ? -6.258 76.75 28.75 1 95.88 77 VAL A CA 1
ATOM 574 C C . VAL A 1 77 ? -5.914 77.25 30.141 1 95.88 77 VAL A C 1
ATOM 576 O O . VAL A 1 77 ? -5.98 78.5 30.375 1 95.88 77 VAL A O 1
ATOM 579 N N . ASN A 1 78 ? -5.551 76.375 31.016 1 94.56 78 ASN A N 1
ATOM 580 C CA . ASN A 1 78 ? -5.168 76.812 32.375 1 94.56 78 ASN A CA 1
ATOM 581 C C . ASN A 1 78 ? -3.934 77.688 32.344 1 94.56 78 ASN A C 1
ATOM 583 O O . ASN A 1 78 ? -3.85 78.625 33.125 1 94.56 78 ASN A O 1
ATOM 587 N N . ARG A 1 79 ? -2.992 77.312 31.516 1 92.44 79 ARG A N 1
ATOM 588 C CA . ARG A 1 79 ? -1.794 78.188 31.391 1 92.44 79 ARG A CA 1
ATOM 589 C C . ARG A 1 79 ? -2.139 79.562 30.906 1 92.44 79 ARG A C 1
ATOM 591 O O . ARG A 1 79 ? -1.53 80.562 31.344 1 92.44 79 ARG A O 1
ATOM 598 N N . LEU A 1 80 ? -3.068 79.625 30.016 1 93.19 80 LEU A N 1
ATOM 599 C CA . LEU A 1 80 ? -3.547 80.938 29.562 1 93.19 80 LEU A CA 1
ATOM 600 C C . LEU A 1 80 ? -4.117 81.75 30.703 1 93.19 80 LEU A C 1
ATOM 602 O O . LEU A 1 80 ? -3.789 82.938 30.859 1 93.19 80 LEU A O 1
ATOM 606 N N . ILE A 1 81 ? -4.887 81.125 31.516 1 92.81 81 ILE A N 1
ATOM 607 C CA . ILE A 1 81 ? -5.559 81.75 32.625 1 92.81 81 ILE A CA 1
ATOM 608 C C . ILE A 1 81 ? -4.531 82.188 33.688 1 92.81 81 ILE A C 1
ATOM 610 O O . ILE A 1 81 ? -4.691 83.188 34.344 1 92.81 81 ILE A O 1
ATOM 614 N N . LEU A 1 82 ? -3.449 81.438 33.719 1 89.31 82 LEU A N 1
ATOM 615 C CA . LEU A 1 82 ? -2.42 81.75 34.719 1 89.31 82 LEU A CA 1
ATOM 616 C C . LEU A 1 82 ? -1.393 82.75 34.188 1 89.31 82 LEU A C 1
ATOM 618 O O . LEU A 1 82 ? -0.377 83 34.844 1 89.31 82 LEU A O 1
ATOM 622 N N . GLY A 1 83 ? -1.58 83.375 33 1 84.5 83 GLY A N 1
ATOM 623 C CA . GLY A 1 83 ? -0.828 84.562 32.594 1 84.5 83 GLY A CA 1
ATOM 624 C C . GLY A 1 83 ? 0.23 84.25 31.547 1 84.5 83 GLY A C 1
ATOM 625 O O . GLY A 1 83 ? 1.065 85.125 31.234 1 84.5 83 GLY A O 1
ATOM 626 N N . GLU A 1 84 ? 0.217 83 31.078 1 85.94 84 GLU A N 1
ATOM 627 C CA . GLU A 1 84 ? 1.187 82.625 30.031 1 85.94 84 GLU A CA 1
ATOM 628 C C . GLU A 1 84 ? 0.876 83.375 28.734 1 85.94 84 GLU A C 1
ATOM 630 O O . GLU A 1 84 ? -0.26 83.812 28.516 1 85.94 84 GLU A O 1
ATOM 635 N N . ASP A 1 85 ? 1.919 83.438 27.891 1 87.56 85 ASP A N 1
ATOM 636 C CA . ASP A 1 85 ? 1.798 84.188 26.609 1 87.56 85 ASP A CA 1
ATOM 637 C C . ASP A 1 85 ? 0.684 83.562 25.75 1 87.56 85 ASP A C 1
ATOM 639 O O . ASP A 1 85 ? 0.669 82.375 25.516 1 87.56 85 ASP A O 1
ATOM 643 N N . SER A 1 86 ? -0.181 84.438 25.328 1 90.12 86 SER A N 1
ATOM 644 C CA . SER A 1 86 ? -1.37 84 24.609 1 90.12 86 SER A CA 1
ATOM 645 C C . SER A 1 86 ? -1.003 83.375 23.281 1 90.12 86 SER A C 1
ATOM 647 O O . SER A 1 86 ? -1.615 82.375 22.875 1 90.12 86 SER A O 1
ATOM 649 N N . GLN A 1 87 ? -0.003 83.875 22.594 1 90.62 87 GLN A N 1
ATOM 650 C CA . GLN A 1 87 ? 0.373 83.312 21.281 1 90.62 87 GLN A CA 1
ATOM 651 C C . GLN A 1 87 ? 0.936 81.938 21.422 1 90.62 87 GLN A C 1
ATOM 653 O O . GLN A 1 87 ? 0.62 81.062 20.609 1 90.62 87 GLN A O 1
ATOM 658 N N . ARG A 1 88 ? 1.744 81.688 22.266 1 91.94 88 ARG A N 1
ATOM 659 C CA . ARG A 1 88 ? 2.336 80.375 22.5 1 91.94 88 ARG A CA 1
ATOM 660 C C . ARG A 1 88 ? 1.274 79.312 22.906 1 91.94 88 ARG A C 1
ATOM 662 O O . ARG A 1 88 ? 1.277 78.188 22.406 1 91.94 88 ARG A O 1
ATOM 669 N N . VAL A 1 89 ? 0.362 79.75 23.797 1 92.12 89 VAL A N 1
ATOM 670 C CA . VAL A 1 89 ? -0.697 78.812 24.266 1 92.12 89 VAL A CA 1
ATOM 671 C C . VAL A 1 89 ? -1.636 78.5 23.109 1 92.12 89 VAL A C 1
ATOM 673 O O . VAL A 1 89 ? -2.104 77.375 23.016 1 92.12 89 VAL A O 1
ATOM 676 N N . GLU A 1 90 ? -1.871 79.5 22.312 1 93.06 90 GLU A N 1
ATOM 677 C CA . GLU A 1 90 ? -2.744 79.25 21.172 1 93.06 90 GLU A CA 1
ATOM 678 C C . GLU A 1 90 ? -2.145 78.25 20.219 1 93.06 90 GLU A C 1
ATOM 680 O O . GLU A 1 90 ? -2.869 77.438 19.656 1 93.06 90 GLU A O 1
ATOM 685 N N . GLN A 1 91 ? -0.895 78.25 20.109 1 93.56 91 GLN A N 1
ATOM 686 C CA . GLN A 1 91 ? -0.231 77.25 19.266 1 93.56 91 GLN A CA 1
ATOM 687 C C . GLN A 1 91 ? -0.356 75.875 19.844 1 93.56 91 GLN A C 1
ATOM 689 O O . GLN A 1 91 ? -0.647 74.875 19.125 1 93.56 91 GLN A O 1
ATOM 694 N N . ILE A 1 92 ? -0.109 75.688 21.062 1 92.94 92 ILE A N 1
ATOM 695 C CA . ILE A 1 92 ? -0.203 74.438 21.75 1 92.94 92 ILE A CA 1
ATOM 696 C C . ILE A 1 92 ? -1.639 73.875 21.688 1 92.94 92 ILE A C 1
ATOM 698 O O . ILE A 1 92 ? -1.867 72.688 21.453 1 92.94 92 ILE A O 1
ATOM 702 N N . LEU A 1 93 ? -2.551 74.812 21.859 1 95.25 93 LEU A N 1
ATOM 703 C CA . LEU A 1 93 ? -3.967 74.438 21.844 1 95.25 93 LEU A CA 1
ATOM 704 C C . LEU A 1 93 ? -4.395 73.938 20.469 1 95.25 93 LEU A C 1
ATOM 706 O O . LEU A 1 93 ? -5.082 72.938 20.344 1 95.25 93 LEU A O 1
ATOM 710 N N . ASN A 1 94 ? -3.938 74.625 19.453 1 95.31 94 ASN A N 1
ATOM 711 C CA . ASN A 1 94 ? -4.289 74.25 18.094 1 95.31 94 ASN A CA 1
ATOM 712 C C . ASN A 1 94 ? -3.719 72.875 17.734 1 95.31 94 ASN A C 1
ATOM 714 O O . ASN A 1 94 ? -4.383 72.062 17.078 1 95.31 94 ASN A O 1
ATOM 718 N N . THR A 1 95 ? -2.541 72.688 18.109 1 94.88 95 THR A N 1
ATOM 719 C CA . THR A 1 95 ? -1.924 71.375 17.875 1 94.88 95 THR A CA 1
ATOM 720 C C . THR A 1 95 ? -2.693 70.25 18.594 1 94.88 95 THR A C 1
ATOM 722 O O . THR A 1 95 ? -2.969 69.188 18.016 1 94.88 95 THR A O 1
ATOM 725 N N . ALA A 1 96 ? -3.023 70.438 19.828 1 96.06 96 ALA A N 1
ATOM 726 C CA . ALA A 1 96 ? -3.758 69.438 20.625 1 96.06 96 ALA A CA 1
ATOM 727 C C . ALA A 1 96 ? -5.145 69.188 20.047 1 96.06 96 ALA A C 1
ATOM 729 O O . ALA A 1 96 ? -5.648 68.062 20.094 1 96.06 96 ALA A O 1
ATOM 730 N N . ILE A 1 97 ? -5.766 70.312 19.484 1 96.12 97 ILE A N 1
ATOM 731 C CA . ILE A 1 97 ? -7.078 70.188 18.859 1 96.12 97 ILE A CA 1
ATOM 732 C C . ILE A 1 97 ? -6.977 69.25 17.609 1 96.12 97 ILE A C 1
ATOM 734 O O . ILE A 1 97 ? -7.793 68.375 17.422 1 96.12 97 ILE A O 1
ATOM 738 N N . THR A 1 98 ? -5.941 69.5 16.859 1 95.88 98 THR A N 1
ATOM 739 C CA . THR A 1 98 ? -5.723 68.688 15.656 1 95.88 98 THR A CA 1
ATOM 740 C C . THR A 1 98 ? -5.438 67.25 16.031 1 95.88 98 THR A C 1
ATOM 742 O O . THR A 1 98 ? -5.91 66.312 15.352 1 95.88 98 THR A O 1
ATOM 745 N N . ASP A 1 99 ? -4.711 67 17 1 95.31 99 ASP A N 1
ATOM 746 C CA . ASP A 1 99 ? -4.34 65.688 17.422 1 95.31 99 ASP A CA 1
ATOM 747 C C . ASP A 1 99 ? -5.555 64.938 17.969 1 95.31 99 ASP A C 1
ATOM 749 O O . ASP A 1 99 ? -5.652 63.688 17.797 1 95.31 99 ASP A O 1
ATOM 753 N N . VAL A 1 100 ? -6.445 65.625 18.594 1 96.44 100 VAL A N 1
ATOM 754 C CA . VAL A 1 100 ? -7.684 65 19.047 1 96.44 100 VAL A CA 1
ATOM 755 C C . VAL A 1 100 ? -8.5 64.562 17.844 1 96.44 100 VAL A C 1
ATOM 757 O O . VAL A 1 100 ? -9.07 63.438 17.859 1 96.44 100 VAL A O 1
ATOM 760 N N . ASP A 1 101 ? -8.516 65.375 16.844 1 95 101 ASP A N 1
ATOM 761 C CA . ASP A 1 101 ? -9.234 65 15.633 1 95 101 ASP A CA 1
ATOM 762 C C . ASP A 1 101 ? -8.648 63.719 15.023 1 95 101 ASP A C 1
ATOM 764 O O . ASP A 1 101 ? -9.391 62.812 14.617 1 95 101 ASP A O 1
ATOM 768 N N . THR A 1 102 ? -7.406 63.656 14.992 1 94.81 102 THR A N 1
ATOM 769 C CA . THR A 1 102 ? -6.715 62.531 14.406 1 94.81 102 THR A CA 1
ATOM 770 C C . THR A 1 102 ? -6.941 61.25 15.25 1 94.81 102 THR A C 1
ATOM 772 O O . THR A 1 102 ? -7.309 60.219 14.719 1 94.81 102 THR A O 1
ATOM 775 N N . SER A 1 103 ? -6.707 61.281 16.5 1 95.56 103 SER A N 1
ATOM 776 C CA . SER A 1 103 ? -6.805 60.125 17.391 1 95.56 103 SER A CA 1
ATOM 777 C C . SER A 1 103 ? -8.25 59.656 17.547 1 95.56 103 SER A C 1
ATOM 779 O O . SER A 1 103 ? -8.516 58.469 17.578 1 95.56 103 SER A O 1
ATOM 781 N N . SER A 1 104 ? -9.148 60.656 17.609 1 96 104 SER A N 1
ATOM 782 C CA . SER A 1 104 ? -10.555 60.281 17.734 1 96 104 SER A CA 1
ATOM 783 C C . SER A 1 104 ? -11.07 59.625 16.438 1 96 104 SER A C 1
ATOM 785 O O . SER A 1 104 ? -11.891 58.719 16.484 1 96 104 SER A O 1
ATOM 787 N N . SER A 1 105 ? -10.602 60.094 15.344 1 95.31 105 SER A N 1
ATOM 788 C CA . SER A 1 105 ? -10.953 59.469 14.078 1 95.31 105 SER A CA 1
ATOM 789 C C . SER A 1 105 ? -10.461 58.031 14.016 1 95.31 105 SER A C 1
ATOM 791 O O . SER A 1 105 ? -11.18 57.156 13.555 1 95.31 105 SER A O 1
ATOM 793 N N . ARG A 1 106 ? -9.297 57.812 14.398 1 93.12 106 ARG A N 1
ATOM 794 C CA . ARG A 1 106 ? -8.742 56.469 14.445 1 93.12 106 ARG A CA 1
ATOM 795 C C . ARG A 1 106 ? -9.57 55.562 15.352 1 93.12 106 ARG A C 1
ATOM 797 O O . ARG A 1 106 ? -9.844 54.406 15.008 1 93.12 106 ARG A O 1
ATOM 804 N N . MET A 1 107 ? -9.945 56.062 16.484 1 94.5 107 MET A N 1
ATOM 805 C CA . MET A 1 107 ? -10.773 55.344 17.438 1 94.5 107 MET A CA 1
ATOM 806 C C . MET A 1 107 ? -12.109 54.969 16.828 1 94.5 107 MET A C 1
ATOM 808 O O . MET A 1 107 ? -12.547 53.812 16.953 1 94.5 107 MET A O 1
ATOM 812 N N . ILE A 1 108 ? -12.703 55.906 16.109 1 94.25 108 ILE A N 1
ATOM 813 C CA . ILE A 1 108 ? -14.031 55.688 15.531 1 94.25 108 ILE A CA 1
ATOM 814 C C . ILE A 1 108 ? -13.922 54.781 14.305 1 94.25 108 ILE A C 1
ATOM 816 O O . ILE A 1 108 ? -14.711 53.844 14.148 1 94.25 108 ILE A O 1
ATOM 820 N N . GLU A 1 109 ? -12.93 54.969 13.477 1 93.19 109 GLU A N 1
ATOM 821 C CA . GLU A 1 109 ? -12.773 54.25 12.219 1 93.19 109 GLU A CA 1
ATOM 822 C C . GLU A 1 109 ? -12.32 52.812 12.461 1 93.19 109 GLU A C 1
ATOM 824 O O . GLU A 1 109 ? -12.43 51.938 11.578 1 93.19 109 GLU A O 1
ATOM 829 N N . ALA A 1 110 ? -11.805 52.562 13.641 1 91.81 110 ALA A N 1
ATOM 830 C CA . ALA A 1 110 ? -11.344 51.219 13.977 1 91.81 110 ALA A CA 1
ATOM 831 C C . ALA A 1 110 ? -12.492 50.219 13.906 1 91.81 110 ALA A C 1
ATOM 833 O O . ALA A 1 110 ? -12.273 49.031 13.719 1 91.81 110 ALA A O 1
ATOM 834 N N . GLY A 1 111 ? -13.727 50.75 14.117 1 90 111 GLY A N 1
ATOM 835 C CA . GLY A 1 111 ? -14.898 49.906 13.852 1 90 111 GLY A CA 1
ATOM 836 C C . GLY A 1 111 ? -15.359 49.125 15.062 1 90 111 GLY A C 1
ATOM 837 O O . GLY A 1 111 ? -16.266 48.281 14.961 1 90 111 GLY A O 1
ATOM 838 N N . LEU A 1 112 ? -14.805 49.312 16.234 1 90.19 112 LEU A N 1
ATOM 839 C CA . LEU A 1 112 ? -15.164 48.594 17.453 1 90.19 112 LEU A CA 1
ATOM 840 C C . LEU A 1 112 ? -16.359 49.219 18.141 1 90.19 112 LEU A C 1
ATOM 842 O O . LEU A 1 112 ? -17.172 48.531 18.766 1 90.19 112 LEU A O 1
ATOM 846 N N . LEU A 1 113 ? -16.5 50.562 18.094 1 93.25 113 LEU A N 1
ATOM 847 C CA . LEU A 1 113 ? -17.531 51.312 18.797 1 93.25 113 LEU A CA 1
ATOM 848 C C . LEU A 1 113 ? -18.859 51.219 18.078 1 93.25 113 LEU A C 1
ATOM 850 O O . LEU A 1 113 ? -18.906 51.25 16.844 1 93.25 113 LEU A O 1
ATOM 854 N N . SER A 1 114 ? -19.953 51.156 18.797 1 92.75 114 SER A N 1
ATOM 855 C CA . SER A 1 114 ? -21.281 51.188 18.234 1 92.75 114 SER A CA 1
ATOM 856 C C . SER A 1 114 ? -21.641 52.594 17.688 1 92.75 114 SER A C 1
ATOM 858 O O . SER A 1 114 ? -20.969 53.562 18.016 1 92.75 114 SER A O 1
ATOM 860 N N . ALA A 1 115 ? -22.562 52.625 16.906 1 92.75 115 ALA A N 1
ATOM 861 C CA . ALA A 1 115 ? -23.031 53.906 16.359 1 92.75 115 ALA A CA 1
ATOM 862 C C . ALA A 1 115 ? -23.469 54.844 17.484 1 92.75 115 ALA A C 1
ATOM 864 O O . ALA A 1 115 ? -23.234 56.062 17.422 1 92.75 115 ALA A O 1
ATOM 865 N N . ALA A 1 116 ? -24.078 54.25 18.453 1 93.81 116 ALA A N 1
ATOM 866 C CA . ALA A 1 116 ? -24.562 55.062 19.594 1 93.81 116 ALA A CA 1
ATOM 867 C C . ALA A 1 116 ? -23.391 55.625 20.375 1 93.81 116 ALA A C 1
ATOM 869 O O . ALA A 1 116 ? -23.422 56.781 20.797 1 93.81 116 ALA A O 1
ATOM 870 N N . GLN A 1 117 ? -22.391 54.875 20.594 1 94 117 GLN A N 1
ATOM 871 C CA . GLN A 1 117 ? -21.219 55.312 21.328 1 94 117 GLN A CA 1
ATOM 872 C C . GLN A 1 117 ? -20.484 56.406 20.562 1 94 117 GLN A C 1
ATOM 874 O O . GLN A 1 117 ? -20.016 57.375 21.156 1 94 117 GLN A O 1
ATOM 879 N N . THR A 1 118 ? -20.344 56.25 19.297 1 94.94 118 THR A N 1
ATOM 880 C CA . THR A 1 118 ? -19.703 57.25 18.438 1 94.94 118 THR A CA 1
ATOM 881 C C . THR A 1 118 ? -20.453 58.562 18.469 1 94.94 118 THR A C 1
ATOM 883 O O . THR A 1 118 ? -19.859 59.656 18.547 1 94.94 118 THR A O 1
ATOM 886 N N . GLN A 1 119 ? -21.734 58.469 18.453 1 95 119 GLN A N 1
ATOM 887 C CA . GLN A 1 119 ? -22.578 59.656 18.5 1 95 119 GLN A CA 1
ATOM 888 C C . GLN A 1 119 ? -22.453 60.344 19.844 1 95 119 GLN A C 1
ATOM 890 O O . GLN A 1 119 ? -22.375 61.594 19.906 1 95 119 GLN A O 1
ATOM 895 N N . GLN A 1 120 ? -22.516 59.594 20.828 1 95.44 120 GLN A N 1
ATOM 896 C CA . GLN A 1 120 ? -22.391 60.156 22.156 1 95.44 120 GLN A CA 1
ATOM 897 C C . GLN A 1 120 ? -21.031 60.844 22.344 1 95.44 120 GLN A C 1
ATOM 899 O O . GLN A 1 120 ? -20.953 61.906 22.953 1 95.44 120 GLN A O 1
ATOM 904 N N . PHE A 1 121 ? -19.953 60.281 21.844 1 95.88 121 PHE A N 1
ATOM 905 C CA . PHE A 1 121 ? -18.625 60.906 21.891 1 95.88 121 PHE A CA 1
ATOM 906 C C . PHE A 1 121 ? -18.641 62.25 21.172 1 95.88 121 PHE A C 1
ATOM 908 O O . PHE A 1 121 ? -18.125 63.25 21.688 1 95.88 121 PHE A O 1
ATOM 915 N N . SER A 1 122 ? -19.188 62.188 20.047 1 94.88 122 SER A N 1
ATOM 916 C CA . SER A 1 122 ? -19.234 63.406 19.25 1 94.88 122 SER A CA 1
ATOM 917 C C . SER A 1 122 ? -20 64.5 19.969 1 94.88 122 SER A C 1
ATOM 919 O O . SER A 1 122 ? -19.625 65.688 19.891 1 94.88 122 SER A O 1
ATOM 921 N N . GLN A 1 123 ? -21 64.125 20.656 1 95.5 123 GLN A N 1
ATOM 922 C CA . GLN A 1 123 ? -21.781 65.125 21.422 1 95.5 123 GLN A CA 1
ATOM 923 C C . GLN A 1 123 ? -20.969 65.688 22.578 1 95.5 123 GLN A C 1
ATOM 925 O O . GLN A 1 123 ? -20.922 66.938 22.75 1 95.5 123 GLN A O 1
ATOM 930 N N . PHE A 1 124 ? -20.406 64.812 23.328 1 96.12 124 PHE A N 1
ATOM 931 C CA . PHE A 1 124 ? -19.594 65.312 24.453 1 96.12 124 PHE A CA 1
ATOM 932 C C . PHE A 1 124 ? -18.438 66.125 23.984 1 96.12 124 PHE A C 1
ATOM 934 O O . PHE A 1 124 ? -18.109 67.188 24.609 1 96.12 124 PHE A O 1
ATOM 941 N N . ASN A 1 125 ? -17.797 65.75 22.922 1 96.19 125 ASN A N 1
ATOM 942 C CA . ASN A 1 125 ? -16.656 66.5 22.391 1 96.19 125 ASN A CA 1
ATOM 943 C C . ASN A 1 125 ? -17.078 67.875 21.891 1 96.19 125 ASN A C 1
ATOM 945 O O . ASN A 1 125 ? -16.359 68.812 22.078 1 96.19 125 ASN A O 1
ATOM 949 N N . SER A 1 126 ? -18.188 67.938 21.25 1 95.88 126 SER A N 1
ATOM 950 C CA . SER A 1 126 ? -18.719 69.188 20.797 1 95.88 126 SER A CA 1
ATOM 951 C C . SER A 1 126 ? -19.016 70.125 21.969 1 95.88 126 SER A C 1
ATOM 953 O O . SER A 1 126 ? -18.734 71.312 21.922 1 95.88 126 SER A O 1
ATOM 955 N N . GLN A 1 127 ? -19.625 69.562 22.938 1 96.19 127 GLN A N 1
ATOM 956 C CA . GLN A 1 127 ? -19.938 70.375 24.141 1 96.19 127 GLN A CA 1
ATOM 957 C C . GLN A 1 127 ? -18.656 70.875 24.797 1 96.19 127 GLN A C 1
ATOM 959 O O . GLN A 1 127 ? -18.609 72 25.25 1 96.19 127 GLN A O 1
ATOM 964 N N . TYR A 1 128 ? -17.656 70.062 24.812 1 96.38 128 TYR A N 1
ATOM 965 C CA . TYR A 1 128 ? -16.359 70.438 25.359 1 96.38 128 TYR A CA 1
ATOM 966 C C . TYR A 1 128 ? -15.742 71.562 24.562 1 96.38 128 TYR A C 1
ATOM 968 O O . TYR A 1 128 ? -15.266 72.562 25.125 1 96.38 128 TYR A O 1
ATOM 976 N N . GLN A 1 129 ? -15.758 71.375 23.281 1 96.44 129 GLN A N 1
ATOM 977 C CA . GLN A 1 129 ? -15.18 72.438 22.406 1 96.44 129 GLN A CA 1
ATOM 978 C C . GLN A 1 129 ? -15.883 73.75 22.578 1 96.44 129 GLN A C 1
ATOM 980 O O . GLN A 1 129 ? -15.234 74.812 22.656 1 96.44 129 GLN A O 1
ATOM 985 N N . GLN A 1 130 ? -17.156 73.688 22.719 1 96.5 130 GLN A N 1
ATOM 986 C CA . GLN A 1 130 ? -17.922 74.875 22.938 1 96.5 130 GLN A CA 1
ATOM 987 C C . GLN A 1 130 ? -17.609 75.5 24.281 1 96.5 130 GLN A C 1
ATOM 989 O O . GLN A 1 130 ? -17.406 76.75 24.375 1 96.5 130 GLN A O 1
ATOM 994 N N . SER A 1 131 ? -17.547 74.688 25.234 1 97.19 131 SER A N 1
ATOM 995 C CA . SER A 1 131 ? -17.234 75.188 26.578 1 97.19 131 SER A CA 1
ATOM 996 C C . SER A 1 131 ? -15.836 75.812 26.641 1 97.19 131 SER A C 1
ATOM 998 O O . SER A 1 131 ? -15.609 76.812 27.297 1 97.19 131 SER A O 1
ATOM 1000 N N . ARG A 1 132 ? -14.898 75.125 26.047 1 96.75 132 ARG A N 1
ATOM 1001 C CA . ARG A 1 132 ? -13.516 75.625 25.969 1 96.75 132 ARG A CA 1
ATOM 1002 C C . ARG A 1 132 ? -13.438 77 25.312 1 96.75 132 ARG A C 1
ATOM 1004 O O . ARG A 1 132 ? -12.828 77.875 25.859 1 96.75 132 ARG A O 1
ATOM 1011 N N . ASN A 1 133 ? -14.055 77.125 24.188 1 95.88 133 ASN A N 1
ATOM 1012 C CA . ASN A 1 133 ? -14.031 78.375 23.453 1 95.88 133 ASN A CA 1
ATOM 1013 C C . ASN A 1 133 ? -14.742 79.5 24.203 1 95.88 133 ASN A C 1
ATOM 1015 O O . ASN A 1 133 ? -14.289 80.625 24.203 1 95.88 133 ASN A O 1
ATOM 1019 N N . THR A 1 134 ? -15.828 79.125 24.828 1 96.88 134 THR A N 1
ATOM 1020 C CA . THR A 1 134 ? -16.562 80.125 25.641 1 96.88 134 THR A CA 1
ATOM 1021 C C . THR A 1 134 ? -15.711 80.625 26.797 1 96.88 134 THR A C 1
ATOM 1023 O O . THR A 1 134 ? -15.727 81.812 27.125 1 96.88 134 THR A O 1
ATOM 1026 N N . LEU A 1 135 ? -15.008 79.688 27.344 1 97.31 135 LEU A N 1
ATOM 1027 C CA . LEU A 1 135 ? -14.133 80.062 28.453 1 97.31 135 LEU A CA 1
ATOM 1028 C C . LEU A 1 135 ? -13.031 81 27.984 1 97.31 135 LEU A C 1
ATOM 1030 O O . LEU A 1 135 ? -12.758 82 28.625 1 97.31 135 LEU A O 1
ATOM 1034 N N . ILE A 1 136 ? -12.398 80.688 26.938 1 96.12 136 ILE A N 1
ATOM 1035 C CA . ILE A 1 136 ? -11.312 81.5 26.391 1 96.12 136 ILE A CA 1
ATOM 1036 C C . ILE A 1 136 ? -11.828 82.875 26.062 1 96.12 136 ILE A C 1
ATOM 1038 O O . ILE A 1 136 ? -11.195 83.875 26.375 1 96.12 136 ILE A O 1
ATOM 1042 N N . THR A 1 137 ? -12.992 82.938 25.484 1 95.94 137 THR A N 1
ATOM 1043 C CA . THR A 1 137 ? -13.602 84.25 25.125 1 95.94 137 THR A CA 1
ATOM 1044 C C . THR A 1 137 ? -13.969 85 26.359 1 95.94 137 THR A C 1
ATOM 1046 O O . THR A 1 137 ? -13.727 86.25 26.422 1 95.94 137 THR A O 1
ATOM 1049 N N . SER A 1 138 ? -14.57 84.312 27.312 1 96.75 138 SER A N 1
ATOM 1050 C CA . SER A 1 138 ? -14.953 85 28.547 1 96.75 138 SER A CA 1
ATOM 1051 C C . SER A 1 138 ? -13.727 85.5 29.297 1 96.75 138 SER A C 1
ATOM 1053 O O . SER A 1 138 ? -13.773 86.625 29.875 1 96.75 138 SER A O 1
ATOM 1055 N N . TYR A 1 139 ? -12.703 84.75 29.297 1 95.38 139 TYR A N 1
ATOM 1056 C CA . TYR A 1 139 ? -11.469 85.188 29.938 1 95.38 139 TYR A CA 1
ATOM 1057 C C . TYR A 1 139 ? -10.867 86.438 29.219 1 95.38 139 TYR A C 1
ATOM 1059 O O . TYR A 1 139 ? -10.422 87.375 29.859 1 95.38 139 TYR A O 1
ATOM 1067 N N . LYS A 1 140 ? -10.812 86.438 27.922 1 94.69 140 LYS A N 1
ATOM 1068 C CA . LYS A 1 140 ? -10.312 87.562 27.141 1 94.69 140 LYS A CA 1
ATOM 1069 C C . LYS A 1 140 ? -11.133 88.812 27.406 1 94.69 140 LYS A C 1
ATOM 1071 O O . LYS A 1 140 ? -10.586 89.875 27.5 1 94.69 140 LYS A O 1
ATOM 1076 N N . ASN A 1 141 ? -12.414 88.562 27.5 1 95.81 141 ASN A N 1
ATOM 1077 C CA . ASN A 1 141 ? -13.289 89.688 27.828 1 95.81 141 ASN A CA 1
ATOM 1078 C C . ASN A 1 141 ? -12.969 90.25 29.203 1 95.81 141 ASN A C 1
ATOM 1080 O O . ASN A 1 141 ? -12.953 91.5 29.391 1 95.81 141 ASN A O 1
ATOM 1084 N N . TYR A 1 142 ? -12.719 89.438 30.141 1 95.06 142 TYR A N 1
ATOM 1085 C CA . TYR A 1 142 ? -12.344 89.875 31.484 1 95.06 142 TYR A CA 1
ATOM 1086 C C . TYR A 1 142 ? -11.055 90.688 31.453 1 95.06 142 TYR A C 1
ATOM 1088 O O . TYR A 1 142 ? -10.977 91.75 32.062 1 95.06 142 TYR A O 1
ATOM 1096 N N . ILE A 1 143 ? -10.117 90.125 30.719 1 93.88 143 ILE A N 1
ATOM 1097 C CA . ILE A 1 143 ? -8.828 90.812 30.641 1 93.88 143 ILE A CA 1
ATOM 1098 C C . ILE A 1 143 ? -8.992 92.188 29.984 1 93.88 143 ILE A C 1
ATOM 1100 O O . ILE A 1 143 ? -8.367 93.188 30.391 1 93.88 143 ILE A O 1
ATOM 1104 N N . GLU A 1 144 ? -9.812 92.312 29.016 1 94.44 144 GLU A N 1
ATOM 1105 C CA . GLU A 1 144 ? -10.062 93.562 28.312 1 94.44 144 GLU A CA 1
ATOM 1106 C C . GLU A 1 144 ? -10.773 94.562 29.234 1 94.44 144 GLU A C 1
ATOM 1108 O O . GLU A 1 144 ? -10.43 95.75 29.25 1 94.44 144 GLU A O 1
ATOM 1113 N N . THR A 1 145 ? -11.797 94.062 29.953 1 95.81 145 THR A N 1
ATOM 1114 C CA . THR A 1 145 ? -12.516 94.938 30.891 1 95.81 145 THR A CA 1
ATOM 1115 C C . THR A 1 145 ? -11.602 95.375 32.031 1 95.81 145 THR A C 1
ATOM 1117 O O . THR A 1 145 ? -11.711 96.5 32.5 1 95.81 145 THR A O 1
ATOM 1120 N N . LYS A 1 146 ? -10.742 94.5 32.375 1 94.38 146 LYS A N 1
ATOM 1121 C CA . LYS A 1 146 ? -9.773 94.875 33.406 1 94.38 146 LYS A CA 1
ATOM 1122 C C . LYS A 1 146 ? -8.82 95.938 32.938 1 94.38 146 LYS A C 1
ATOM 1124 O O . LYS A 1 146 ? -8.523 96.875 33.688 1 94.38 146 LYS A O 1
ATOM 1129 N N . LYS A 1 147 ? -8.344 95.875 31.75 1 92.19 147 LYS A N 1
ATOM 1130 C CA . LYS A 1 147 ? -7.488 96.938 31.172 1 92.19 147 LYS A CA 1
ATOM 1131 C C . LYS A 1 147 ? -8.203 98.25 31.125 1 92.19 147 LYS A C 1
ATOM 1133 O O . LYS A 1 147 ? -7.609 99.312 31.422 1 92.19 147 LYS A O 1
ATOM 1138 N N . SER A 1 148 ? -9.453 98.25 30.75 1 95 148 SER A N 1
ATOM 1139 C CA . SER A 1 148 ? -10.258 99.438 30.703 1 95 148 SER A CA 1
ATOM 1140 C C . SER A 1 148 ? -10.438 100.062 32.094 1 95 148 SER A C 1
ATOM 1142 O O . SER A 1 148 ? -10.383 101.25 32.25 1 95 148 SER A O 1
ATOM 1144 N N . TYR A 1 149 ? -10.664 99.188 33.031 1 95.31 149 TYR A N 1
ATOM 1145 C CA . TYR A 1 149 ? -10.805 99.562 34.406 1 95.31 149 TYR A CA 1
ATOM 1146 C C . TYR A 1 149 ? -9.516 100.188 34.938 1 95.31 149 TYR A C 1
ATOM 1148 O O . TYR A 1 149 ? -9.539 101.25 35.594 1 95.31 149 TYR A O 1
ATOM 1156 N N . ASP A 1 150 ? -8.398 99.625 34.594 1 90.25 150 ASP A N 1
ATOM 1157 C CA . ASP A 1 150 ? -7.098 100.125 35 1 90.25 150 ASP A CA 1
ATOM 1158 C C . ASP A 1 150 ? -6.82 101.5 34.406 1 90.25 150 ASP A C 1
ATOM 1160 O O . ASP A 1 150 ? -6.289 102.375 35.062 1 90.25 150 ASP A O 1
ATOM 1164 N N . LYS A 1 151 ? -7.184 101.688 33.219 1 92.25 151 LYS A N 1
ATOM 1165 C CA . LYS A 1 151 ? -7.008 103 32.531 1 92.25 151 LYS A CA 1
ATOM 1166 C C . LYS A 1 151 ? -7.879 104.062 33.188 1 92.25 151 LYS A C 1
ATOM 1168 O O . LYS A 1 151 ? -7.41 105.188 33.438 1 92.25 151 LYS A O 1
ATOM 1173 N N . ALA A 1 152 ? -9.141 103.688 33.406 1 94.94 152 ALA A N 1
ATOM 1174 C CA . ALA A 1 152 ? -10.055 104.625 34.062 1 94.94 152 ALA A CA 1
ATOM 1175 C C . ALA A 1 152 ? -9.562 104.938 35.469 1 94.94 152 ALA A C 1
ATOM 1177 O O . ALA A 1 152 ? -9.727 106.125 35.906 1 94.94 152 ALA A O 1
ATOM 1178 N N . THR A 1 153 ? -8.992 104.062 36.094 1 93.62 153 THR A N 1
ATOM 1179 C CA . THR A 1 153 ? -8.453 104.25 37.438 1 93.62 153 THR A CA 1
ATOM 1180 C C . THR A 1 153 ? -7.293 105.25 37.406 1 93.62 153 THR A C 1
ATOM 1182 O O . THR A 1 153 ? -7.234 106.125 38.219 1 93.62 153 THR A O 1
ATOM 1185 N N . GLN A 1 154 ? -6.43 105.062 36.531 1 89.06 154 GLN A N 1
ATOM 1186 C CA . GLN A 1 154 ? -5.254 105.938 36.406 1 89.06 154 GLN A CA 1
ATOM 1187 C C . GLN A 1 154 ? -5.656 107.375 36.188 1 89.06 154 GLN A C 1
ATOM 1189 O O . GLN A 1 154 ? -5.145 108.25 36.844 1 89.06 154 GLN A O 1
ATOM 1194 N N . VAL A 1 155 ? -6.586 107.562 35.344 1 93.25 155 VAL A N 1
ATOM 1195 C CA . VAL A 1 155 ? -7.023 108.938 35 1 93.25 155 VAL A CA 1
ATOM 1196 C C . VAL A 1 155 ? -7.699 109.562 36.219 1 93.25 155 VAL A C 1
ATOM 1198 O O . VAL A 1 155 ? -7.457 110.75 36.531 1 93.25 155 VAL A O 1
ATOM 1201 N N . LEU A 1 156 ? -8.531 108.812 36.812 1 94.81 156 LEU A N 1
ATOM 1202 C CA . LEU A 1 156 ? -9.266 109.375 37.969 1 94.81 156 LEU A CA 1
ATOM 1203 C C . LEU A 1 156 ? -8.312 109.688 39.094 1 94.81 156 LEU A C 1
ATOM 1205 O O . LEU A 1 156 ? -8.477 110.688 39.781 1 94.81 156 LEU A O 1
ATOM 1209 N N . VAL A 1 157 ? -7.344 108.812 39.312 1 88.38 157 VAL A N 1
ATOM 1210 C CA . VAL A 1 157 ? -6.371 109 40.406 1 88.38 157 VAL A CA 1
ATOM 1211 C C . VAL A 1 157 ? -5.527 110.25 40.125 1 88.38 157 VAL A C 1
ATOM 1213 O O . VAL A 1 157 ? -5.297 111.062 41 1 88.38 157 VAL A O 1
ATOM 1216 N N . ASP A 1 158 ? -5.121 110.438 38.969 1 88 158 ASP A N 1
ATOM 1217 C CA . ASP A 1 158 ? -4.324 111.562 38.594 1 88 158 ASP A CA 1
ATOM 1218 C C . ASP A 1 158 ? -5.105 112.875 38.781 1 88 158 ASP A C 1
ATOM 1220 O O . ASP A 1 158 ? -4.574 113.875 39.312 1 88 158 ASP A O 1
ATOM 1224 N N . PHE A 1 159 ? -6.289 112.812 38.375 1 93.5 159 PHE A N 1
ATOM 1225 C CA . PHE A 1 159 ? -7.117 114 38.531 1 93.5 159 PHE A CA 1
ATOM 1226 C C . PHE A 1 159 ? -7.492 114.25 39.969 1 93.5 159 PHE A C 1
ATOM 1228 O O . PHE A 1 159 ? -7.586 115.438 40.406 1 93.5 159 PHE A O 1
ATOM 1235 N N . GLY A 1 160 ? -7.719 113.188 40.625 1 90.25 160 GLY A N 1
ATOM 1236 C CA . GLY A 1 160 ? -8.008 113.312 42.062 1 90.25 160 GLY A CA 1
ATOM 1237 C C . GLY A 1 160 ? -6.902 113.938 42.844 1 90.25 160 GLY A C 1
ATOM 1238 O O . GLY A 1 160 ? -7.172 114.688 43.781 1 90.25 160 GLY A O 1
ATOM 1239 N N . GLU A 1 161 ? -5.766 113.688 42.469 1 87.31 161 GLU A N 1
ATOM 1240 C CA . GLU A 1 161 ? -4.617 114.375 43.125 1 87.31 161 GLU A CA 1
ATOM 1241 C C . GLU A 1 161 ? -4.621 115.875 42.875 1 87.31 161 GLU A C 1
ATOM 1243 O O . GLU A 1 161 ? -4.316 116.625 43.75 1 87.31 161 GLU A O 1
ATOM 1248 N N . LYS A 1 162 ? -4.949 116.25 41.719 1 90.44 162 LYS A N 1
ATOM 1249 C CA . LYS A 1 162 ? -5.051 117.688 41.375 1 90.44 162 LYS A CA 1
ATOM 1250 C C . LYS A 1 162 ? -6.172 118.375 42.156 1 90.44 162 LYS A C 1
ATOM 1252 O O . LYS A 1 162 ? -6.027 119.5 42.625 1 90.44 162 LYS A O 1
ATOM 1257 N N . LEU A 1 163 ? -7.188 117.625 42.156 1 92.94 163 LEU A N 1
ATOM 1258 C CA . LEU A 1 163 ? -8.336 118.125 42.875 1 92.94 163 LEU A CA 1
ATOM 1259 C C . LEU A 1 163 ? -7.992 118.312 44.344 1 92.94 163 LEU A C 1
ATOM 1261 O O . LEU A 1 163 ? -8.367 119.312 44.969 1 92.94 163 LEU A O 1
ATOM 1265 N N . GLU A 1 164 ? -7.375 117.375 44.938 1 91.62 164 GLU A N 1
ATOM 1266 C CA . GLU A 1 164 ? -6.938 117.438 46.312 1 91.62 164 GLU A CA 1
ATOM 1267 C C . GLU A 1 164 ? -5.98 118.625 46.531 1 91.62 164 GLU A C 1
ATOM 1269 O O . GLU A 1 164 ? -6.082 119.312 47.562 1 91.62 164 GLU A O 1
ATOM 1274 N N . THR A 1 165 ? -5.098 118.812 45.719 1 90.19 165 THR A N 1
ATOM 1275 C CA . THR A 1 165 ? -4.148 119.938 45.781 1 90.19 165 THR A CA 1
ATOM 1276 C C . THR A 1 165 ? -4.879 121.312 45.75 1 90.19 165 THR A C 1
ATOM 1278 O O . THR A 1 165 ? -4.512 122.188 46.5 1 90.19 165 THR A O 1
ATOM 1281 N N . LEU A 1 166 ? -5.805 121.375 44.906 1 93.06 166 LEU A N 1
ATOM 1282 C CA . LEU A 1 166 ? -6.621 122.562 44.844 1 93.06 166 LEU A CA 1
ATOM 1283 C C . LEU A 1 166 ? -7.355 122.812 46.156 1 93.06 166 LEU A C 1
ATOM 1285 O O . LEU A 1 166 ? -7.441 123.938 46.625 1 93.06 166 LEU A O 1
ATOM 1289 N N . GLY A 1 167 ? -7.926 121.812 46.688 1 92.38 167 GLY A N 1
ATOM 1290 C CA . GLY A 1 167 ? -8.57 121.875 47.969 1 92.38 167 GLY A CA 1
ATOM 1291 C C . GLY A 1 167 ? -7.621 122.312 49.062 1 92.38 167 GLY A C 1
ATOM 1292 O O . GLY A 1 167 ? -7.965 123.188 49.875 1 92.38 167 GLY A O 1
ATOM 1293 N N . ASP A 1 168 ? -6.465 121.812 49.125 1 91.06 168 ASP A N 1
ATOM 1294 C CA . ASP A 1 168 ? -5.445 122.188 50.125 1 91.06 168 ASP A CA 1
ATOM 1295 C C . ASP A 1 168 ? -5.047 123.625 50 1 91.06 168 ASP A C 1
ATOM 1297 O O . ASP A 1 168 ? -4.77 124.312 51 1 91.06 168 ASP A O 1
ATOM 1301 N N . SER A 1 169 ? -4.961 124.062 48.812 1 92.25 169 SER A N 1
ATOM 1302 C CA . SER A 1 169 ? -4.539 125.438 48.562 1 92.25 169 SER A CA 1
ATOM 1303 C C . SER A 1 169 ? -5.484 126.438 49.219 1 92.25 169 SER A C 1
ATOM 1305 O O . SER A 1 169 ? -5.09 127.562 49.5 1 92.25 169 SER A O 1
ATOM 1307 N N . ALA A 1 170 ? -6.688 126 49.406 1 91.25 170 ALA A N 1
ATOM 1308 C CA . ALA A 1 170 ? -7.66 126.875 50.062 1 91.25 170 ALA A CA 1
ATOM 1309 C C . ALA A 1 170 ? -7.207 127.25 51.469 1 91.25 170 ALA A C 1
ATOM 1311 O O . ALA A 1 170 ? -7.242 128.5 51.844 1 91.25 170 ALA A O 1
ATOM 1312 N N . VAL A 1 171 ? -6.797 126.312 52.188 1 92.31 171 VAL A N 1
ATOM 1313 C CA . VAL A 1 171 ? -6.305 126.562 53.531 1 92.31 171 VAL A CA 1
ATOM 1314 C C . VAL A 1 171 ? -4.938 127.25 53.469 1 92.31 171 VAL A C 1
ATOM 1316 O O . VAL A 1 171 ? -4.664 128.125 54.25 1 92.31 171 VAL A O 1
ATOM 1319 N N . GLU A 1 172 ? -4.156 126.938 52.594 1 91.62 172 GLU A N 1
ATOM 1320 C CA . GLU A 1 172 ? -2.785 127.438 52.5 1 91.62 172 GLU A CA 1
ATOM 1321 C C . GLU A 1 172 ? -2.752 128.875 52.031 1 91.62 172 GLU A C 1
ATOM 1323 O O . GLU A 1 172 ? -1.747 129.5 52.188 1 91.62 172 GLU A O 1
ATOM 1328 N N . GLU A 1 173 ? -3.721 129.25 51.438 1 90.81 173 GLU A N 1
ATOM 1329 C CA . GLU A 1 173 ? -3.84 130.75 51.094 1 90.81 173 GLU A CA 1
ATOM 1330 C C . GLU A 1 173 ? -3.672 131.625 52.312 1 90.81 173 GLU A C 1
ATOM 1332 O O . GLU A 1 173 ? -3.193 132.75 52.188 1 90.81 173 GLU A O 1
ATOM 1337 N N . LEU A 1 174 ? -4.082 131.125 53.406 1 92.06 174 LEU A N 1
ATOM 1338 C CA . LEU A 1 174 ? -4.008 131.875 54.625 1 92.06 174 LEU A CA 1
ATOM 1339 C C . LEU A 1 174 ? -2.557 132.125 55.031 1 92.06 174 LEU A C 1
ATOM 1341 O O . LEU A 1 174 ? -2.271 133 55.844 1 92.06 174 LEU A O 1
ATOM 1345 N N . GLU A 1 175 ? -1.739 131.375 54.5 1 89.25 175 GLU A N 1
ATOM 1346 C CA . GLU A 1 175 ? -0.315 131.5 54.781 1 89.25 175 GLU A CA 1
ATOM 1347 C C . GLU A 1 175 ? 0.263 132.75 54.219 1 89.25 175 GLU A C 1
ATOM 1349 O O . GLU A 1 175 ? 1.293 133.25 54.688 1 89.25 175 GLU A O 1
ATOM 1354 N N . ARG A 1 176 ? -0.295 133.5 53.25 1 92.75 176 ARG A N 1
ATOM 1355 C CA . ARG A 1 176 ? 0.189 134.625 52.562 1 92.75 176 ARG A CA 1
ATOM 1356 C C . ARG A 1 176 ? 0.216 135.875 53.5 1 92.75 176 ARG A C 1
ATOM 1358 O O . ARG A 1 176 ? 1.071 136.75 53.375 1 92.75 176 ARG A O 1
ATOM 1365 N N . GLU A 1 177 ? -0.703 135.75 54.406 1 91.56 177 GLU A N 1
ATOM 1366 C CA . GLU A 1 177 ? -0.746 136.875 55.469 1 91.56 177 GLU A CA 1
ATOM 1367 C C . GLU A 1 177 ? -0.771 136.125 56.844 1 91.56 177 GLU A C 1
ATOM 1369 O O . GLU A 1 177 ? -1.801 136.25 57.531 1 91.56 177 GLU A O 1
ATOM 1374 N N . PRO A 1 178 ? 0.328 135.875 57.312 1 90.75 178 PRO A N 1
ATOM 1375 C CA . PRO A 1 178 ? 0.42 135 58.469 1 90.75 178 PRO A CA 1
ATOM 1376 C C . PRO A 1 178 ? -0.004 135.625 59.75 1 90.75 178 PRO A C 1
ATOM 1378 O O . PRO A 1 178 ? -0.419 135 60.719 1 90.75 178 PRO A O 1
ATOM 1381 N N . ASN A 1 179 ? 0.005 137.125 59.75 1 86.25 179 ASN A N 1
ATOM 1382 C CA . ASN A 1 179 ? -0.254 137.75 61 1 86.25 179 ASN A CA 1
ATOM 1383 C C . ASN A 1 179 ? -1.597 138.5 60.938 1 86.25 179 ASN A C 1
ATOM 1385 O O . ASN A 1 179 ? -1.939 139.25 61.875 1 86.25 179 ASN A O 1
ATOM 1389 N N . ARG A 1 180 ? -2.318 138.125 59.938 1 93.38 180 ARG A N 1
ATOM 1390 C CA . ARG A 1 180 ? -3.643 138.75 59.781 1 93.38 180 ARG A CA 1
ATOM 1391 C C . ARG A 1 180 ? -4.645 138.125 60.719 1 93.38 180 ARG A C 1
ATOM 1393 O O . ARG A 1 180 ? -4.637 136.875 60.875 1 93.38 180 ARG A O 1
ATOM 1400 N N . ASN A 1 181 ? -5.453 139.125 61.344 1 90.19 181 ASN A N 1
ATOM 1401 C CA . ASN A 1 181 ? -6.504 138.5 62.188 1 90.19 181 ASN A CA 1
ATOM 1402 C C . ASN A 1 181 ? -7.621 137.875 61.375 1 90.19 181 ASN A C 1
ATOM 1404 O O . ASN A 1 181 ? -8.18 138.5 60.469 1 90.19 181 ASN A O 1
ATOM 1408 N N . ILE A 1 182 ? -7.883 136.625 61.625 1 93 182 ILE A N 1
ATOM 1409 C CA . ILE A 1 182 ? -8.945 135.875 60.969 1 93 182 ILE A CA 1
ATOM 1410 C C . ILE A 1 182 ? -9.781 135.125 62 1 93 182 ILE A C 1
ATOM 1412 O O . ILE A 1 182 ? -9.438 135 63.188 1 93 182 ILE A O 1
ATOM 1416 N N . THR A 1 183 ? -10.977 134.625 61.594 1 93.38 183 THR A N 1
ATOM 1417 C CA . THR A 1 183 ? -11.836 133.75 62.438 1 93.38 183 THR A CA 1
ATOM 1418 C C . THR A 1 183 ? -12.18 132.375 61.781 1 93.38 183 THR A C 1
ATOM 1420 O O . THR A 1 183 ? -12.039 132.25 60.562 1 93.38 183 THR A O 1
ATOM 1423 N N . TRP A 1 184 ? -12.57 131.5 62.5 1 92.69 184 TRP A N 1
ATOM 1424 C CA . TRP A 1 184 ? -13.023 130.25 61.969 1 92.69 184 TRP A CA 1
ATOM 1425 C C . TRP A 1 184 ? -14.219 130.5 61.031 1 92.69 184 TRP A C 1
ATOM 1427 O O . TRP A 1 184 ? -14.227 129.875 59.938 1 92.69 184 TRP A O 1
ATOM 1437 N N . GLN A 1 185 ? -15.172 131.25 61.531 1 89.06 185 GLN A N 1
ATOM 1438 C CA . GLN A 1 185 ? -16.453 131.375 60.844 1 89.06 185 GLN A CA 1
ATOM 1439 C C . GLN A 1 185 ? -16.281 132.125 59.5 1 89.06 185 GLN A C 1
ATOM 1441 O O . GLN A 1 185 ? -16.828 131.75 58.5 1 89.06 185 GLN A O 1
ATOM 1446 N N . SER A 1 186 ? -15.461 133.125 59.562 1 88.5 186 SER A N 1
ATOM 1447 C CA . SER A 1 186 ? -15.414 134 58.375 1 88.5 186 SER A CA 1
ATOM 1448 C C . SER A 1 186 ? -14.297 133.5 57.406 1 88.5 186 SER A C 1
ATOM 1450 O O . SER A 1 186 ? -14.383 133.75 56.219 1 88.5 186 SER A O 1
ATOM 1452 N N . ASP A 1 187 ? -13.258 132.75 57.938 1 91.19 187 ASP A N 1
ATOM 1453 C CA . ASP A 1 187 ? -12.07 132.625 57.094 1 91.19 187 ASP A CA 1
ATOM 1454 C C . ASP A 1 187 ? -11.688 131.125 57 1 91.19 187 ASP A C 1
ATOM 1456 O O . ASP A 1 187 ? -11.367 130.625 55.906 1 91.19 187 ASP A O 1
ATOM 1460 N N . VAL A 1 188 ? -11.789 130.375 57.969 1 91.19 188 VAL A N 1
ATOM 1461 C CA . VAL A 1 188 ? -11.148 129 58 1 91.19 188 VAL A CA 1
ATOM 1462 C C . VAL A 1 188 ? -12.164 127.938 57.625 1 91.19 188 VAL A C 1
ATOM 1464 O O . VAL A 1 188 ? -11.836 127 56.906 1 91.19 188 VAL A O 1
ATOM 1467 N N . MET A 1 189 ? -13.359 128.125 58.031 1 92.06 189 MET A N 1
ATOM 1468 C CA . MET A 1 189 ? -14.359 127 57.938 1 92.06 189 MET A CA 1
ATOM 1469 C C . MET A 1 189 ? -14.523 126.562 56.469 1 92.06 189 MET A C 1
ATOM 1471 O O . MET A 1 189 ? -14.422 125.375 56.188 1 92.06 189 MET A O 1
ATOM 1475 N N . GLU A 1 190 ? -14.758 127.438 55.625 1 92.38 190 GLU A N 1
ATOM 1476 C CA . GLU A 1 190 ? -15.008 127.125 54.219 1 92.38 190 GLU A CA 1
ATOM 1477 C C . GLU A 1 190 ? -13.75 126.562 53.562 1 92.38 190 GLU A C 1
ATOM 1479 O O . GLU A 1 190 ? -13.836 125.625 52.75 1 92.38 190 GLU A O 1
ATOM 1484 N N . ARG A 1 191 ? -12.609 127.062 53.938 1 93.5 191 ARG A N 1
ATOM 1485 C CA . ARG A 1 191 ? -11.336 126.562 53.375 1 93.5 191 ARG A CA 1
ATOM 1486 C C . ARG A 1 191 ? -11.023 125.188 53.875 1 93.5 191 ARG A C 1
ATOM 1488 O O . ARG A 1 191 ? -10.508 124.375 53.125 1 93.5 191 ARG A O 1
ATOM 1495 N N . TRP A 1 192 ? -11.391 124.938 55.125 1 93.44 192 TRP A N 1
ATOM 1496 C CA . TRP A 1 192 ? -11.211 123.625 55.719 1 93.44 192 TRP A CA 1
ATOM 1497 C C . TRP A 1 192 ? -12.133 122.625 55.062 1 93.44 192 TRP A C 1
ATOM 1499 O O . TRP A 1 192 ? -11.727 121.5 54.781 1 93.44 192 TRP A O 1
ATOM 1509 N N . GLN A 1 193 ? -13.312 123 54.812 1 93.38 193 GLN A N 1
ATOM 1510 C CA . GLN A 1 193 ? -14.273 122.062 54.188 1 93.38 193 GLN A CA 1
ATOM 1511 C C . GLN A 1 193 ? -13.805 121.688 52.781 1 93.38 193 GLN A C 1
ATOM 1513 O O . GLN A 1 193 ? -14 120.5 52.375 1 93.38 193 GLN A O 1
ATOM 1518 N N . ALA A 1 194 ? -13.164 122.5 52.062 1 94.19 194 ALA A N 1
ATOM 1519 C CA . ALA A 1 194 ? -12.641 122.188 50.719 1 94.19 194 ALA A CA 1
ATOM 1520 C C . ALA A 1 194 ? -11.453 121.25 50.781 1 94.19 194 ALA A C 1
ATOM 1522 O O . ALA A 1 194 ? -11.383 120.312 50 1 94.19 194 ALA A O 1
ATOM 1523 N N . ALA A 1 195 ? -10.57 121.562 51.688 1 93.5 195 ALA A N 1
ATOM 1524 C CA . ALA A 1 195 ? -9.375 120.688 51.812 1 93.5 195 ALA A CA 1
ATOM 1525 C C . ALA A 1 195 ? -9.727 119.312 52.344 1 93.5 195 ALA A C 1
ATOM 1527 O O . ALA A 1 195 ? -9.273 118.312 51.844 1 93.5 195 ALA A O 1
ATOM 1528 N N . ASP A 1 196 ? -10.57 119.312 53.438 1 92.25 196 ASP A N 1
ATOM 1529 C CA . ASP A 1 196 ? -10.977 118.062 54.031 1 92.25 196 ASP A CA 1
ATOM 1530 C C . ASP A 1 196 ? -11.797 117.188 53.062 1 92.25 196 ASP A C 1
ATOM 1532 O O . ASP A 1 196 ? -11.609 116 52.969 1 92.25 196 ASP A O 1
ATOM 1536 N N . GLY A 1 197 ? -12.656 117.812 52.438 1 91.38 197 GLY A N 1
ATOM 1537 C CA . GLY A 1 197 ? -13.461 117.125 51.438 1 91.38 197 GLY A CA 1
ATOM 1538 C C . GLY A 1 197 ? -12.625 116.5 50.312 1 91.38 197 GLY A C 1
ATOM 1539 O O . GLY A 1 197 ? -12.906 115.375 49.844 1 91.38 197 GLY A O 1
ATOM 1540 N N . GLY A 1 198 ? -11.672 117.25 49.781 1 90.06 198 GLY A N 1
ATOM 1541 C CA . GLY A 1 198 ? -10.781 116.75 48.75 1 90.06 198 GLY A CA 1
ATOM 1542 C C . GLY A 1 198 ? -9.977 115.562 49.219 1 90.06 198 GLY A C 1
ATOM 1543 O O . GLY A 1 198 ? -9.82 114.562 48.5 1 90.06 198 GLY A O 1
ATOM 1544 N N . MET A 1 199 ? -9.477 115.562 50.344 1 91.06 199 MET A N 1
ATOM 1545 C CA . MET A 1 199 ? -8.68 114.5 50.906 1 91.06 199 MET A CA 1
ATOM 1546 C C . MET A 1 199 ? -9.547 113.25 51.219 1 91.06 199 MET A C 1
ATOM 1548 O O . MET A 1 199 ? -9.172 112.125 50.906 1 91.06 199 MET A O 1
ATOM 1552 N N . GLU A 1 200 ? -10.719 113.5 51.812 1 91.56 200 GLU A N 1
ATOM 1553 C CA . GLU A 1 200 ? -11.641 112.375 52.094 1 91.56 200 GLU A CA 1
ATOM 1554 C C . GLU A 1 200 ? -12.125 111.688 50.812 1 91.56 200 GLU A C 1
ATOM 1556 O O . GLU A 1 200 ? -12.344 110.5 50.75 1 91.56 200 GLU A O 1
ATOM 1561 N N . SER A 1 201 ? -12.328 112.5 49.812 1 93.56 201 SER A N 1
ATOM 1562 C CA . SER A 1 201 ? -12.703 111.938 48.531 1 93.56 201 SER A CA 1
ATOM 1563 C C . SER A 1 201 ? -11.625 111 48 1 93.56 201 SER A C 1
ATOM 1565 O O . SER A 1 201 ? -11.93 109.938 47.469 1 93.56 201 SER A O 1
ATOM 1567 N N . ASN A 1 202 ? -10.414 111.438 48.031 1 91.06 202 ASN A N 1
ATOM 1568 C CA . ASN A 1 202 ? -9.305 110.625 47.594 1 91.06 202 ASN A CA 1
ATOM 1569 C C . ASN A 1 202 ? -9.195 109.312 48.406 1 91.06 202 ASN A C 1
ATOM 1571 O O . ASN A 1 202 ? -8.875 108.25 47.875 1 91.06 202 ASN A O 1
ATOM 1575 N N . ILE A 1 203 ? -9.406 109.375 49.688 1 89 203 ILE A N 1
ATOM 1576 C CA . ILE A 1 203 ? -9.383 108.188 50.562 1 89 203 ILE A CA 1
ATOM 1577 C C . ILE A 1 203 ? -10.508 107.25 50.156 1 89 203 ILE A C 1
ATOM 1579 O O . ILE A 1 203 ? -10.289 106.062 50.062 1 89 203 ILE A O 1
ATOM 1583 N N . GLY A 1 204 ? -11.617 107.812 49.969 1 89.94 204 GLY A N 1
ATOM 1584 C CA . GLY A 1 204 ? -12.719 107 49.5 1 89.94 204 GLY A CA 1
ATOM 1585 C C . GLY A 1 204 ? -12.414 106.25 48.188 1 89.94 204 GLY A C 1
ATOM 1586 O O . GLY A 1 204 ? -12.773 105.125 48 1 89.94 204 GLY A O 1
ATOM 1587 N N . LEU A 1 205 ? -11.789 107 47.25 1 92.25 205 LEU A N 1
ATOM 1588 C CA . LEU A 1 205 ? -11.375 106.438 45.969 1 92.25 205 LEU A CA 1
ATOM 1589 C C . LEU A 1 205 ? -10.406 105.25 46.188 1 92.25 205 LEU A C 1
ATOM 1591 O O . LEU A 1 205 ? -10.539 104.188 45.562 1 92.25 205 LEU A O 1
ATOM 1595 N N . LEU A 1 206 ? -9.461 105.438 46.969 1 87.88 206 LEU A N 1
ATOM 1596 C CA . LEU A 1 206 ? -8.438 104.438 47.188 1 87.88 206 LEU A CA 1
ATOM 1597 C C . LEU A 1 206 ? -9.023 103.188 47.906 1 87.88 206 LEU A C 1
ATOM 1599 O O . LEU A 1 206 ? -8.602 102.062 47.656 1 87.88 206 LEU A O 1
ATOM 1603 N N . TRP A 1 207 ? -10.039 103.438 48.875 1 88.81 207 TRP A N 1
ATOM 1604 C CA . TRP A 1 207 ? -10.75 102.312 49.438 1 88.81 207 TRP A CA 1
ATOM 1605 C C . TRP A 1 207 ? -11.5 101.562 48.375 1 88.81 207 TRP A C 1
ATOM 1607 O O . TRP A 1 207 ? -11.484 100.312 48.375 1 88.81 207 TRP A O 1
ATOM 1617 N N . LYS A 1 208 ? -12.172 102.25 47.5 1 93.19 208 LYS A N 1
ATOM 1618 C CA . LYS A 1 208 ? -12.867 101.625 46.375 1 93.19 208 LYS A CA 1
ATOM 1619 C C . LYS A 1 208 ? -11.93 100.75 45.562 1 93.19 208 LYS A C 1
ATOM 1621 O O . LYS A 1 208 ? -12.266 99.562 45.219 1 93.19 208 LYS A O 1
ATOM 1626 N N . LEU A 1 209 ? -10.75 101.188 45.219 1 91.38 209 LEU A N 1
ATOM 1627 C CA . LEU A 1 209 ? -9.773 100.5 44.438 1 91.38 209 LEU A CA 1
ATOM 1628 C C . LEU A 1 209 ? -9.266 99.25 45.156 1 91.38 209 LEU A C 1
ATOM 1630 O O . LEU A 1 209 ? -9.141 98.188 44.594 1 91.38 209 LEU A O 1
ATOM 1634 N N . TYR A 1 210 ? -9.055 99.375 46.469 1 86.69 210 TYR A N 1
ATOM 1635 C CA . TYR A 1 210 ? -8.523 98.25 47.281 1 86.69 210 TYR A CA 1
ATOM 1636 C C . TYR A 1 210 ? -9.516 97.125 47.375 1 86.69 210 TYR A C 1
ATOM 1638 O O . TYR A 1 210 ? -9.156 95.938 47.125 1 86.69 210 TYR A O 1
ATOM 1646 N N . TYR A 1 211 ? -10.766 97.375 47.688 1 89 211 TYR A N 1
ATOM 1647 C CA . TYR A 1 211 ? -11.766 96.375 47.844 1 89 211 TYR A CA 1
ATOM 1648 C C . TYR A 1 211 ? -12.094 95.688 46.5 1 89 211 TYR A C 1
ATOM 1650 O O . TYR A 1 211 ? -12.383 94.5 46.438 1 89 211 TYR A O 1
ATOM 1658 N N . THR A 1 212 ? -12.078 96.5 45.438 1 91.81 212 THR A N 1
ATOM 1659 C CA . THR A 1 212 ? -12.297 95.938 44.125 1 91.81 212 THR A CA 1
ATOM 1660 C C . THR A 1 212 ? -11.195 94.938 43.781 1 91.81 212 THR A C 1
ATOM 1662 O O . THR A 1 212 ? -11.477 93.875 43.281 1 91.81 212 THR A O 1
ATOM 1665 N N . GLN A 1 213 ? -9.93 95.312 44.031 1 87.56 213 GLN A N 1
ATOM 1666 C CA . GLN A 1 213 ? -8.828 94.375 43.781 1 87.56 213 GLN A CA 1
ATOM 1667 C C . GLN A 1 213 ? -8.945 93.125 44.625 1 87.56 213 GLN A C 1
ATOM 1669 O O . GLN A 1 213 ? -8.633 92.062 44.156 1 87.56 213 GLN A O 1
ATOM 1674 N N . ARG A 1 214 ? -9.398 93.25 45.844 1 84.94 214 ARG A N 1
ATOM 1675 C CA . ARG A 1 214 ? -9.586 92.125 46.688 1 84.94 214 ARG A CA 1
ATOM 1676 C C . ARG A 1 214 ? -10.664 91.188 46.125 1 84.94 214 ARG A C 1
ATOM 1678 O O . ARG A 1 214 ? -10.555 89.938 46.25 1 84.94 214 ARG A O 1
ATOM 1685 N N . LEU A 1 215 ? -11.688 91.812 45.688 1 88.19 215 LEU A N 1
ATOM 1686 C CA . LEU A 1 215 ? -12.758 91.062 45.062 1 88.19 215 LEU A CA 1
ATOM 1687 C C . LEU A 1 215 ? -12.234 90.25 43.844 1 88.19 215 LEU A C 1
ATOM 1689 O O . LEU A 1 215 ? -12.523 89.062 43.688 1 88.19 215 LEU A O 1
ATOM 1693 N N . LEU A 1 216 ? -11.445 90.938 43.031 1 88.75 216 LEU A N 1
ATOM 1694 C CA . LEU A 1 216 ? -10.922 90.312 41.812 1 88.75 216 LEU A CA 1
ATOM 1695 C C . LEU A 1 216 ? -9.875 89.25 42.156 1 88.75 216 LEU A C 1
ATOM 1697 O O . LEU A 1 216 ? -9.523 88.438 41.281 1 88.75 216 LEU A O 1
ATOM 1701 N N . ASP A 1 217 ? -9.422 89.25 43.406 1 80.5 217 ASP A N 1
ATOM 1702 C CA . ASP A 1 217 ? -8.492 88.25 43.875 1 80.5 217 ASP A CA 1
ATOM 1703 C C . ASP A 1 217 ? -9.227 87 44.406 1 80.5 217 ASP A C 1
ATOM 1705 O O . ASP A 1 217 ? -8.602 86.062 44.812 1 80.5 217 ASP A O 1
ATOM 1709 N N . GLY A 1 218 ? -10.5 87.188 44.438 1 74.75 218 GLY A N 1
ATOM 1710 C CA . GLY A 1 218 ? -11.281 86 44.781 1 74.75 218 GLY A CA 1
ATOM 1711 C C . GLY A 1 218 ? -11.711 86 46.25 1 74.75 218 GLY A C 1
ATOM 1712 O O . GLY A 1 218 ? -12.18 84.938 46.75 1 74.75 218 GLY A O 1
ATOM 1713 N N . GLN A 1 219 ? -11.5 87.062 46.875 1 71.44 219 GLN A N 1
ATOM 1714 C CA . GLN A 1 219 ? -11.906 87.125 48.281 1 71.44 219 GLN A CA 1
ATOM 1715 C C . GLN A 1 219 ? -13.414 87.312 48.406 1 71.44 219 GLN A C 1
ATOM 1717 O O . GLN A 1 219 ? -14.07 87.75 47.469 1 71.44 219 GLN A O 1
ATOM 1722 N N . ASP A 1 220 ? -14.047 86.875 49.531 1 79 220 ASP A N 1
ATOM 1723 C CA . ASP A 1 220 ? -15.461 86.875 49.875 1 79 220 ASP A CA 1
ATOM 1724 C C . ASP A 1 220 ? -16.219 87.938 49.094 1 79 220 ASP A C 1
ATOM 1726 O O . ASP A 1 220 ? -16.281 89.125 49.469 1 79 220 ASP A O 1
ATOM 1730 N N . ASP A 1 221 ? -16.812 87.5 47.969 1 84.56 221 ASP A N 1
ATOM 1731 C CA . ASP A 1 221 ? -17.484 88.375 47 1 84.56 221 ASP A CA 1
ATOM 1732 C C . ASP A 1 221 ? -18.516 89.25 47.688 1 84.56 221 ASP A C 1
ATOM 1734 O O . ASP A 1 221 ? -18.5 90.5 47.5 1 84.56 221 ASP A O 1
ATOM 1738 N N . ALA A 1 222 ? -19.297 88.75 48.562 1 90.56 222 ALA A N 1
ATOM 1739 C CA . ALA A 1 222 ? -20.375 89.5 49.219 1 90.56 222 ALA A CA 1
ATOM 1740 C C . ALA A 1 222 ? -19.828 90.562 50.156 1 90.56 222 ALA A C 1
ATOM 1742 O O . ALA A 1 222 ? -20.328 91.688 50.156 1 90.56 222 ALA A O 1
ATOM 1743 N N . THR A 1 223 ? -18.844 90.188 50.812 1 90.06 223 THR A N 1
ATOM 1744 C CA . THR A 1 223 ? -18.25 91.125 51.781 1 90.06 223 THR A CA 1
ATOM 1745 C C . THR A 1 223 ? -17.562 92.312 51.062 1 90.06 223 THR A C 1
ATOM 1747 O O . THR A 1 223 ? -17.672 93.438 51.469 1 90.06 223 THR A O 1
ATOM 1750 N N . GLN A 1 224 ? -16.891 91.938 49.969 1 90 224 GLN A N 1
ATOM 1751 C CA . GLN A 1 224 ? -16.125 93 49.25 1 90 224 GLN A CA 1
ATOM 1752 C C . GLN A 1 224 ? -17.062 93.938 48.531 1 90 224 GLN A C 1
ATOM 1754 O O . GLN A 1 224 ? -16.797 95.125 48.438 1 90 224 GLN A O 1
ATOM 1759 N N . ILE A 1 225 ? -18.203 93.438 47.969 1 93.12 225 ILE A N 1
ATOM 1760 C CA . ILE A 1 225 ? -19.141 94.312 47.281 1 93.12 225 ILE A CA 1
ATOM 1761 C C . ILE A 1 225 ? -19.766 95.312 48.25 1 93.12 225 ILE A C 1
ATOM 1763 O O . ILE A 1 225 ? -19.969 96.5 47.906 1 93.12 225 ILE A O 1
ATOM 1767 N N . LYS A 1 226 ? -20.078 94.875 49.469 1 93.62 226 LYS A N 1
ATOM 1768 C CA . LYS A 1 226 ? -20.625 95.75 50.5 1 93.62 226 LYS A CA 1
ATOM 1769 C C . LYS A 1 226 ? -19.609 96.875 50.875 1 93.62 226 LYS A C 1
ATOM 1771 O O . LYS A 1 226 ? -19.969 98 51.031 1 93.62 226 LYS A O 1
ATOM 1776 N N . ALA A 1 227 ? -18.359 96.375 50.938 1 91.12 227 ALA A N 1
ATOM 1777 C CA . ALA A 1 227 ? -17.297 97.312 51.25 1 91.12 227 ALA A CA 1
ATOM 1778 C C . ALA A 1 227 ? -17.109 98.375 50.125 1 91.12 227 ALA A C 1
ATOM 1780 O O . ALA A 1 227 ? -16.844 99.562 50.406 1 91.12 227 ALA A O 1
ATOM 1781 N N . ILE A 1 228 ? -17.25 97.938 48.906 1 93.69 228 ILE A N 1
ATOM 1782 C CA . ILE A 1 228 ? -17.141 98.812 47.719 1 93.69 228 ILE A CA 1
ATOM 1783 C C . ILE A 1 228 ? -18.281 99.812 47.719 1 93.69 228 ILE A C 1
ATOM 1785 O O . ILE A 1 228 ? -18.062 101 47.469 1 93.69 228 ILE A O 1
ATOM 1789 N N . GLU A 1 229 ? -19.469 99.438 48.094 1 93.88 229 GLU A N 1
ATOM 1790 C CA . GLU A 1 229 ? -20.625 100.312 48.156 1 93.88 229 GLU A CA 1
ATOM 1791 C C . GLU A 1 229 ? -20.453 101.375 49.25 1 93.88 229 GLU A C 1
ATOM 1793 O O . GLU A 1 229 ? -20.781 102.5 49.062 1 93.88 229 GLU A O 1
ATOM 1798 N N . GLN A 1 230 ? -19.906 100.938 50.344 1 93.38 230 GLN A N 1
ATOM 1799 C CA . GLN A 1 230 ? -19.641 101.875 51.438 1 93.38 230 GLN A CA 1
ATOM 1800 C C . GLN A 1 230 ? -18.594 102.938 51.031 1 93.38 230 GLN A C 1
ATOM 1802 O O . GLN A 1 230 ? -18.719 104.125 51.375 1 93.38 230 GLN A O 1
ATOM 1807 N N . ALA A 1 231 ? -17.594 102.438 50.375 1 93.69 231 ALA A N 1
ATOM 1808 C CA . ALA A 1 231 ? -16.531 103.312 49.906 1 93.69 231 ALA A CA 1
ATOM 1809 C C . ALA A 1 231 ? -17.062 104.312 48.875 1 93.69 231 ALA A C 1
ATOM 1811 O O . ALA A 1 231 ? -16.672 105.5 48.875 1 93.69 231 ALA A O 1
ATOM 1812 N N . ILE A 1 232 ? -17.938 103.875 48 1 94.44 232 ILE A N 1
ATOM 1813 C CA . ILE A 1 232 ? -18.562 104.75 47.031 1 94.44 232 ILE A CA 1
ATOM 1814 C C . ILE A 1 232 ? -19.391 105.812 47.719 1 94.44 232 ILE A C 1
ATOM 1816 O O . ILE A 1 232 ? -19.328 107 47.375 1 94.44 232 ILE A O 1
ATOM 1820 N N . GLY A 1 233 ? -20.188 105.438 48.719 1 93.88 233 GLY A N 1
ATOM 1821 C CA . GLY A 1 233 ? -20.969 106.375 49.5 1 93.88 233 GLY A CA 1
ATOM 1822 C C . GLY A 1 233 ? -20.125 107.438 50.219 1 93.88 233 GLY A C 1
ATOM 1823 O O . GLY A 1 233 ? -20.438 108.625 50.25 1 93.88 233 GLY A O 1
ATOM 1824 N N . PHE A 1 234 ? -19.047 106.938 50.781 1 93.06 234 PHE A N 1
ATOM 1825 C CA . PHE A 1 234 ? -18.109 107.812 51.5 1 93.06 234 PHE A CA 1
ATOM 1826 C C . PHE A 1 234 ? -17.516 108.812 50.562 1 93.06 234 PHE A C 1
ATOM 1828 O O . PHE A 1 234 ? -17.453 110 50.906 1 93.06 234 PHE A O 1
ATOM 1835 N N . GLN A 1 235 ? -17.125 108.375 49.438 1 95.19 235 GLN A N 1
ATOM 1836 C CA . GLN A 1 235 ? -16.516 109.312 48.469 1 95.19 235 GLN A CA 1
ATOM 1837 C C . GLN A 1 235 ? -17.531 110.312 47.969 1 95.19 235 GLN A C 1
ATOM 1839 O O . GLN A 1 235 ? -17.203 111.5 47.812 1 95.19 235 GLN A O 1
ATOM 1844 N N . LYS A 1 236 ? -18.719 109.938 47.719 1 94.5 236 LYS A N 1
ATOM 1845 C CA . LYS A 1 236 ? -19.766 110.812 47.219 1 94.5 236 LYS A CA 1
ATOM 1846 C C . LYS A 1 236 ? -20.094 111.938 48.25 1 94.5 236 LYS A C 1
ATOM 1848 O O . LYS A 1 236 ? -20.328 113.062 47.906 1 94.5 236 LYS A O 1
ATOM 1853 N N . GLN A 1 237 ? -20.125 111.5 49.5 1 94.56 237 GLN A N 1
ATOM 1854 C CA . GLN A 1 237 ? -20.375 112.438 50.562 1 94.56 237 GLN A CA 1
ATOM 1855 C C . GLN A 1 237 ? -19.25 113.5 50.656 1 94.56 237 GLN A C 1
ATOM 1857 O O . GLN A 1 237 ? -19.5 114.688 50.781 1 94.56 237 GLN A O 1
ATOM 1862 N N . ALA A 1 238 ? -18.094 112.938 50.562 1 95.12 238 ALA A N 1
ATOM 1863 C CA . ALA A 1 238 ? -16.922 113.812 50.594 1 95.12 238 ALA A CA 1
ATOM 1864 C C . ALA A 1 238 ? -16.922 114.812 49.406 1 95.12 238 ALA A C 1
ATOM 1866 O O . ALA A 1 238 ? -16.594 116 49.531 1 95.12 238 ALA A O 1
ATOM 1867 N N . ASN A 1 239 ? -17.312 114.312 48.25 1 94.5 239 ASN A N 1
ATOM 1868 C CA . ASN A 1 239 ? -17.422 115.125 47.062 1 94.5 239 ASN A CA 1
ATOM 1869 C C . ASN A 1 239 ? -18.453 116.188 47.219 1 94.5 239 ASN A C 1
ATOM 1871 O O . ASN A 1 239 ? -18.203 117.375 46.875 1 94.5 239 ASN A O 1
ATOM 1875 N N . SER A 1 240 ? -19.516 115.875 47.781 1 94.31 240 SER A N 1
ATOM 1876 C CA . SER A 1 240 ? -20.594 116.812 47.969 1 94.31 240 SER A CA 1
ATOM 1877 C C . SER A 1 240 ? -20.156 117.938 48.906 1 94.31 240 SER A C 1
ATOM 1879 O O . SER A 1 240 ? -20.422 119.125 48.656 1 94.31 240 SER A O 1
ATOM 1881 N N . GLU A 1 241 ? -19.562 117.625 49.938 1 92.94 241 GLU A N 1
ATOM 1882 C CA . GLU A 1 241 ? -19.062 118.562 50.906 1 92.94 241 GLU A CA 1
ATOM 1883 C C . GLU A 1 241 ? -18 119.5 50.281 1 92.94 241 GLU A C 1
ATOM 1885 O O . GLU A 1 241 ? -18.031 120.688 50.5 1 92.94 241 GLU A O 1
ATOM 1890 N N . MET A 1 242 ? -17.234 118.875 49.531 1 94.12 242 MET A N 1
ATOM 1891 C CA . MET A 1 242 ? -16.156 119.625 48.875 1 94.12 242 MET A CA 1
ATOM 1892 C C . MET A 1 242 ? -16.703 120.562 47.812 1 94.12 242 MET A C 1
ATOM 1894 O O . MET A 1 242 ? -16.312 121.75 47.781 1 94.12 242 MET A O 1
ATOM 1898 N N . PHE A 1 243 ? -17.578 120.188 47.062 1 94.38 243 PHE A N 1
ATOM 1899 C CA . PHE A 1 243 ? -18.094 120.938 45.938 1 94.38 243 PHE A CA 1
ATOM 1900 C C . PHE A 1 243 ? -19.031 122.062 46.438 1 94.38 243 PHE A C 1
ATOM 1902 O O . PHE A 1 243 ? -19.203 123.062 45.781 1 94.38 243 PHE A O 1
ATOM 1909 N N . SER A 1 244 ? -19.578 121.938 47.625 1 93.12 244 SER A N 1
ATOM 1910 C CA . SER A 1 244 ? -20.484 122.938 48.188 1 93.12 244 SER A CA 1
ATOM 1911 C C . SER A 1 244 ? -19.734 124.25 48.562 1 93.12 244 SER A C 1
ATOM 1913 O O . SER A 1 244 ? -20.359 125.312 48.719 1 93.12 244 SER A O 1
ATOM 1915 N N . THR A 1 245 ? -18.469 124.125 48.562 1 93.44 245 THR A N 1
ATOM 1916 C CA . THR A 1 245 ? -17.641 125.312 48.938 1 93.44 245 THR A CA 1
ATOM 1917 C C . THR A 1 245 ? -17.531 126.25 47.812 1 93.44 245 THR A C 1
ATOM 1919 O O . THR A 1 245 ? -17.125 127.438 48 1 93.44 245 THR A O 1
ATOM 1922 N N . GLY A 1 246 ? -17.859 125.875 46.625 1 89.56 246 GLY A N 1
ATOM 1923 C CA . GLY A 1 246 ? -17.812 126.75 45.469 1 89.56 246 GLY A CA 1
ATOM 1924 C C . GLY A 1 246 ? -16.406 127 44.938 1 89.56 246 GLY A C 1
ATOM 1925 O O . GLY A 1 246 ? -16.234 127.625 43.906 1 89.56 246 GLY A O 1
ATOM 1926 N N . ARG A 1 247 ? -15.469 126.438 45.5 1 92.94 247 ARG A N 1
ATOM 1927 C CA . ARG A 1 247 ? -14.07 126.688 45.156 1 92.94 247 ARG A CA 1
ATOM 1928 C C . ARG A 1 247 ? -13.648 125.812 43.969 1 92.94 247 ARG A C 1
ATOM 1930 O O . ARG A 1 247 ? -12.594 126.062 43.375 1 92.94 247 ARG A O 1
ATOM 1937 N N . PHE A 1 248 ? -14.43 124.875 43.562 1 95.19 248 PHE A N 1
ATOM 1938 C CA . PHE A 1 248 ? -14.031 123.938 42.562 1 95.19 248 PHE A CA 1
ATOM 1939 C C . PHE A 1 248 ? -14.797 124.188 41.25 1 95.19 248 PHE A C 1
ATOM 1941 O O . PHE A 1 248 ? -14.836 123.312 40.375 1 95.19 248 PHE A O 1
ATOM 1948 N N . THR A 1 249 ? -15.312 125.312 41.156 1 93.5 249 THR A N 1
ATOM 1949 C CA . THR A 1 249 ? -16.047 125.688 39.969 1 93.5 249 THR A CA 1
ATOM 1950 C C . THR A 1 249 ? -15.125 126.375 38.969 1 93.5 249 THR A C 1
ATOM 1952 O O . THR A 1 249 ? -15.562 126.812 37.875 1 93.5 249 THR A O 1
ATOM 1955 N N . ILE A 1 250 ? -13.93 126.438 39.312 1 94.25 250 ILE A N 1
ATOM 1956 C CA . ILE A 1 250 ? -12.953 127.062 38.438 1 94.25 250 ILE A CA 1
ATOM 1957 C C . ILE A 1 250 ? -12.555 126.062 37.344 1 94.25 250 ILE A C 1
ATOM 1959 O O . ILE A 1 250 ? -12.703 124.812 37.531 1 94.25 250 ILE A O 1
ATOM 1963 N N . SER A 1 251 ? -11.961 126.625 36.312 1 94.5 251 SER A N 1
ATOM 1964 C CA . SER A 1 251 ? -11.625 125.812 35.125 1 94.5 251 SER A CA 1
ATOM 1965 C C . SER A 1 251 ? -10.453 124.875 35.438 1 94.5 251 SER A C 1
ATOM 1967 O O . SER A 1 251 ? -9.469 125.312 36.062 1 94.5 251 SER A O 1
ATOM 1969 N N . ALA A 1 252 ? -10.594 123.562 34.969 1 93.88 252 ALA A N 1
ATOM 1970 C CA . ALA A 1 252 ? -9.547 122.562 35.156 1 93.88 252 ALA A CA 1
ATOM 1971 C C . ALA A 1 252 ? -8.539 122.625 34.031 1 93.88 252 ALA A C 1
ATOM 1973 O O . ALA A 1 252 ? -7.613 121.812 34 1 93.88 252 ALA A O 1
ATOM 1974 N N . GLY A 1 253 ? -8.664 123.5 33.062 1 92.75 253 GLY A N 1
ATOM 1975 C CA . GLY A 1 253 ? -7.672 123.625 32 1 92.75 253 GLY A CA 1
ATOM 1976 C C . GLY A 1 253 ? -8.172 123.188 30.656 1 92.75 253 GLY A C 1
ATOM 1977 O O . GLY A 1 253 ? -9.25 122.562 30.547 1 92.75 253 GLY A O 1
ATOM 1978 N N . GLU A 1 254 ? -7.332 123.438 29.641 1 92.88 254 GLU A N 1
ATOM 1979 C CA . GLU A 1 254 ? -7.684 123.188 28.25 1 92.88 254 GLU A CA 1
ATOM 1980 C C . GLU A 1 254 ? -7.805 121.688 27.969 1 92.88 254 GLU A C 1
ATOM 1982 O O . GLU A 1 254 ? -8.617 121.25 27.141 1 92.88 254 GLU A O 1
ATOM 1987 N N . GLU A 1 255 ? -7.098 121 28.734 1 92.62 255 GLU A N 1
ATOM 1988 C CA . GLU A 1 255 ? -7.094 119.562 28.547 1 92.62 255 GLU A CA 1
ATOM 1989 C C . GLU A 1 255 ? -8.469 118.938 28.859 1 92.62 255 GLU A C 1
ATOM 1991 O O . GLU A 1 255 ? -8.812 117.875 28.344 1 92.62 255 GLU A O 1
ATOM 1996 N N . TRP A 1 256 ? -9.242 119.75 29.609 1 95.69 256 TRP A N 1
ATOM 1997 C CA . TRP A 1 256 ? -10.562 119.25 30.016 1 95.69 256 TRP A CA 1
ATOM 1998 C C . TRP A 1 256 ? -11.664 120.125 29.453 1 95.69 256 TRP A C 1
ATOM 2000 O O . TRP A 1 256 ? -12.68 120.375 30.125 1 95.69 256 TRP A O 1
ATOM 2010 N N . LYS A 1 257 ? -11.383 120.938 28.328 1 96.62 257 LYS A N 1
ATOM 2011 C CA . LYS A 1 257 ? -12.32 121.812 27.594 1 96.62 257 LYS A CA 1
ATOM 2012 C C . LYS A 1 257 ? -12.844 122.938 28.484 1 96.62 257 LYS A C 1
ATOM 2014 O O . LYS A 1 257 ? -14.016 123.312 28.406 1 96.62 257 LYS A O 1
ATOM 2019 N N . ASN A 1 258 ? -12.102 123.188 29.484 1 93.19 258 ASN A N 1
ATOM 2020 C CA . ASN A 1 258 ? -12.328 124.312 30.391 1 93.19 258 ASN A CA 1
ATOM 2021 C C . ASN A 1 258 ? -13.547 124.062 31.281 1 93.19 258 ASN A C 1
ATOM 2023 O O . ASN A 1 258 ? -14.188 125 31.734 1 93.19 258 ASN A O 1
ATOM 2027 N N . ALA A 1 259 ? -13.805 122.812 31.406 1 95.5 259 ALA A N 1
ATOM 2028 C CA . ALA A 1 259 ? -14.82 122.438 32.406 1 95.5 259 ALA A CA 1
ATOM 2029 C C . ALA A 1 259 ? -14.297 122.688 33.812 1 95.5 259 ALA A C 1
ATOM 2031 O O . ALA A 1 259 ? -13.086 122.75 34.031 1 95.5 259 ALA A O 1
ATOM 2032 N N . SER A 1 260 ? -15.234 122.812 34.75 1 95.81 260 SER A N 1
ATOM 2033 C CA . SER A 1 260 ? -14.82 123.062 36.125 1 95.81 260 SER A CA 1
ATOM 2034 C C . SER A 1 260 ? -14.242 121.75 36.75 1 95.81 260 SER A C 1
ATOM 2036 O O . SER A 1 260 ? -14.5 120.688 36.25 1 95.81 260 SER A O 1
ATOM 2038 N N . TYR A 1 261 ? -13.469 121.75 37.688 1 95.88 261 TYR A N 1
ATOM 2039 C CA . TYR A 1 261 ? -12.922 120.625 38.406 1 95.88 261 TYR A CA 1
ATOM 2040 C C . TYR A 1 261 ? -14.039 119.688 38.906 1 95.88 261 TYR A C 1
ATOM 2042 O O . TYR A 1 261 ? -13.898 118.5 38.844 1 95.88 261 TYR A O 1
ATOM 2050 N N . GLU A 1 262 ? -15.109 120.312 39.375 1 95.62 262 GLU A N 1
ATOM 2051 C CA . GLU A 1 262 ? -16.266 119.562 39.844 1 95.62 262 GLU A CA 1
ATOM 2052 C C . GLU A 1 262 ? -16.875 118.75 38.719 1 95.62 262 GLU A C 1
ATOM 2054 O O . GLU A 1 262 ? -17.172 117.562 38.906 1 95.62 262 GLU A O 1
ATOM 2059 N N . GLU A 1 263 ? -16.953 119.375 37.656 1 95.62 263 GLU A N 1
ATOM 2060 C CA . GLU A 1 263 ? -17.578 118.688 36.5 1 95.62 263 GLU A CA 1
ATOM 2061 C C . GLU A 1 263 ? -16.688 117.562 36 1 95.62 263 GLU A C 1
ATOM 2063 O O . GLU A 1 263 ? -17.172 116.438 35.719 1 95.62 263 GLU A O 1
ATOM 2068 N N . VAL A 1 264 ? -15.422 117.75 35.844 1 96.38 264 VAL A N 1
ATOM 2069 C CA . VAL A 1 264 ? -14.492 116.75 35.344 1 96.38 264 VAL A CA 1
ATOM 2070 C C . VAL A 1 264 ? -14.406 115.625 36.281 1 96.38 264 VAL A C 1
ATOM 2072 O O . VAL A 1 264 ? -14.477 114.438 35.875 1 96.38 264 VAL A O 1
ATOM 2075 N N . PHE A 1 265 ? -14.312 115.75 37.531 1 95.56 265 PHE A N 1
ATOM 2076 C CA . PHE A 1 265 ? -14.156 114.688 38.5 1 95.56 265 PHE A CA 1
ATOM 2077 C C . PHE A 1 265 ? -15.422 113.875 38.594 1 95.56 265 PHE A C 1
ATOM 2079 O O . PHE A 1 265 ? -15.344 112.625 38.719 1 95.56 265 PHE A O 1
ATOM 2086 N N . SER A 1 266 ? -16.531 114.625 38.625 1 95.31 266 SER A N 1
ATOM 2087 C CA . SER A 1 266 ? -17.797 113.938 38.656 1 95.31 266 SER A CA 1
ATOM 2088 C C . SER A 1 266 ? -17.938 113 37.469 1 95.31 266 SER A C 1
ATOM 2090 O O . SER A 1 266 ? -18.406 111.875 37.594 1 95.31 266 SER A O 1
ATOM 2092 N N . GLN A 1 267 ? -17.484 113.5 36.344 1 96.06 267 GLN A N 1
ATOM 2093 C CA . GLN A 1 267 ? -17.531 112.688 35.125 1 96.06 267 GLN A CA 1
ATOM 2094 C C . GLN A 1 267 ? -16.562 111.5 35.188 1 96.06 267 GLN A C 1
ATOM 2096 O O . GLN A 1 267 ? -16.922 110.375 34.875 1 96.06 267 GLN A O 1
ATOM 2101 N N . LEU A 1 268 ? -15.352 111.75 35.531 1 95.81 268 LEU A N 1
ATOM 2102 C CA . LEU A 1 268 ? -14.344 110.688 35.656 1 95.81 268 LEU A CA 1
ATOM 2103 C C . LEU A 1 268 ? -14.758 109.625 36.688 1 95.81 268 LEU A C 1
ATOM 2105 O O . LEU A 1 268 ? -14.508 108.438 36.469 1 95.81 268 LEU A O 1
ATOM 2109 N N . ASN A 1 269 ? -15.359 110.125 37.75 1 95.69 269 ASN A N 1
ATOM 2110 C CA . ASN A 1 269 ? -15.82 109.188 38.812 1 95.69 269 ASN A CA 1
ATOM 2111 C C . ASN A 1 269 ? -16.938 108.312 38.281 1 95.69 269 ASN A C 1
ATOM 2113 O O . ASN A 1 269 ? -16.953 107.125 38.594 1 95.69 269 ASN A O 1
ATOM 2117 N N . SER A 1 270 ? -17.812 108.938 37.625 1 95.38 270 SER A N 1
ATOM 2118 C CA . SER A 1 270 ? -18.875 108.125 37.031 1 95.38 270 SER A CA 1
ATOM 2119 C C . SER A 1 270 ? -18.344 107.062 36.062 1 95.38 270 SER A C 1
ATOM 2121 O O . SER A 1 270 ? -18.781 105.938 36.062 1 95.38 270 SER A O 1
ATOM 2123 N N . GLN A 1 271 ? -17.391 107.438 35.219 1 96.19 271 GLN A N 1
ATOM 2124 C CA . GLN A 1 271 ? -16.766 106.562 34.25 1 96.19 271 GLN A CA 1
ATOM 2125 C C . GLN A 1 271 ? -16.016 105.438 34.969 1 96.19 271 GLN A C 1
ATOM 2127 O O . GLN A 1 271 ? -16.047 104.25 34.562 1 96.19 271 GLN A O 1
ATOM 2132 N N . HIS A 1 272 ? -15.352 105.688 35.938 1 96.38 272 HIS A N 1
ATOM 2133 C CA . HIS A 1 272 ? -14.609 104.75 36.719 1 96.38 272 HIS A CA 1
ATOM 2134 C C . HIS A 1 272 ? -15.547 103.75 37.406 1 96.38 272 HIS A C 1
ATOM 2136 O O . HIS A 1 272 ? -15.273 102.5 37.406 1 96.38 272 HIS A O 1
ATOM 2142 N N . GLU A 1 273 ? -16.656 104.188 38 1 95.56 273 GLU A N 1
ATOM 2143 C CA . GLU A 1 273 ? -17.641 103.312 38.625 1 95.56 273 GLU A CA 1
ATOM 2144 C C . GLU A 1 273 ? -18.234 102.375 37.625 1 95.56 273 GLU A C 1
ATOM 2146 O O . GLU A 1 273 ? -18.453 101.188 37.938 1 95.56 273 GLU A O 1
ATOM 2151 N N . GLN A 1 274 ? -18.438 102.938 36.469 1 95.88 274 GLN A N 1
ATOM 2152 C CA . GLN A 1 274 ? -18.953 102.062 35.438 1 95.88 274 GLN A CA 1
ATOM 2153 C C . GLN A 1 274 ? -17.938 101 35.031 1 95.88 274 GLN A C 1
ATOM 2155 O O . GLN A 1 274 ? -18.281 99.875 34.875 1 95.88 274 GLN A O 1
ATOM 2160 N N . ALA A 1 275 ? -16.703 101.312 34.812 1 96.44 275 ALA A N 1
ATOM 2161 C CA . ALA A 1 275 ? -15.633 100.375 34.469 1 96.44 275 ALA A CA 1
ATOM 2162 C C . ALA A 1 275 ? -15.43 99.375 35.594 1 96.44 275 ALA A C 1
ATOM 2164 O O . ALA A 1 275 ? -15.141 98.188 35.344 1 96.44 275 ALA A O 1
ATOM 2165 N N . MET A 1 276 ? -15.562 99.75 36.812 1 95.75 276 MET A N 1
ATOM 2166 C CA . MET A 1 276 ? -15.414 98.875 38 1 95.75 276 MET A CA 1
ATOM 2167 C C . MET A 1 276 ? -16.5 97.812 38 1 95.75 276 MET A C 1
ATOM 2169 O O . MET A 1 276 ? -16.219 96.625 38.219 1 95.75 276 MET A O 1
ATOM 2173 N N . MET A 1 277 ? -17.734 98.312 37.812 1 94.94 277 MET A N 1
ATOM 2174 C CA . MET A 1 277 ? -18.828 97.312 37.781 1 94.94 277 MET A CA 1
ATOM 2175 C C . MET A 1 277 ? -18.688 96.375 36.625 1 94.94 277 MET A C 1
ATOM 2177 O O . MET A 1 277 ? -19 95.188 36.75 1 94.94 277 MET A O 1
ATOM 2181 N N . ALA A 1 278 ? -18.188 96.875 35.531 1 95.81 278 ALA A N 1
ATOM 2182 C CA . ALA A 1 278 ? -18 96.062 34.375 1 95.81 278 ALA A CA 1
ATOM 2183 C C . ALA A 1 278 ? -16.953 94.938 34.625 1 95.81 278 ALA A C 1
ATOM 2185 O O . ALA A 1 278 ? -17.125 93.812 34.219 1 95.81 278 ALA A O 1
ATOM 2186 N N . VAL A 1 279 ? -15.875 95.188 35.188 1 95.69 279 VAL A N 1
ATOM 2187 C CA . VAL A 1 279 ? -14.812 94.25 35.438 1 95.69 279 VAL A CA 1
ATOM 2188 C C . VAL A 1 279 ? -15.289 93.188 36.5 1 95.69 279 VAL A C 1
ATOM 2190 O O . VAL A 1 279 ? -14.953 92.062 36.406 1 95.69 279 VAL A O 1
ATOM 2193 N N . ILE A 1 280 ? -16.078 93.688 37.5 1 95 280 ILE A N 1
ATOM 2194 C CA . ILE A 1 280 ? -16.609 92.75 38.531 1 95 280 ILE A CA 1
ATOM 2195 C C . ILE A 1 280 ? -17.547 91.75 37.875 1 95 280 ILE A C 1
ATOM 2197 O O . ILE A 1 280 ? -17.484 90.562 38.125 1 95 280 ILE A O 1
ATOM 2201 N N . GLU A 1 281 ? -18.375 92.312 37 1 94.88 281 GLU A N 1
ATOM 2202 C CA . GLU A 1 281 ? -19.328 91.5 36.312 1 94.88 281 GLU A CA 1
ATOM 2203 C C . GLU A 1 281 ? -18.609 90.5 35.406 1 94.88 281 GLU A C 1
ATOM 2205 O O . GLU A 1 281 ? -18.969 89.312 35.344 1 94.88 281 GLU A O 1
ATOM 2210 N N . SER A 1 282 ? -17.656 90.938 34.594 1 95.94 282 SER A N 1
ATOM 2211 C CA . SER A 1 282 ? -16.922 90.062 33.688 1 95.94 282 SER A CA 1
ATOM 2212 C C . SER A 1 282 ? -16.125 89 34.469 1 95.94 282 SER A C 1
ATOM 2214 O O . SER A 1 282 ? -15.969 87.875 34 1 95.94 282 SER A O 1
ATOM 2216 N N . TYR A 1 283 ? -15.586 89.312 35.594 1 94.25 283 TYR A N 1
ATOM 2217 C CA . TYR A 1 283 ? -14.875 88.375 36.469 1 94.25 283 TYR A CA 1
ATOM 2218 C C . TYR A 1 283 ? -15.805 87.312 36.969 1 94.25 283 TYR A C 1
ATOM 2220 O O . TYR A 1 283 ? -15.461 86.125 36.906 1 94.25 283 TYR A O 1
ATOM 2228 N N . ARG A 1 284 ? -17.016 87.75 37.469 1 94.06 284 ARG A N 1
ATOM 2229 C CA . ARG A 1 284 ? -18 86.812 37.938 1 94.06 284 ARG A CA 1
ATOM 2230 C C . ARG A 1 284 ? -18.406 85.812 36.812 1 94.06 284 ARG A C 1
ATOM 2232 O O . ARG A 1 284 ? -18.5 84.625 37.031 1 94.06 284 ARG A O 1
ATOM 2239 N N . ASN A 1 285 ? -18.625 86.438 35.688 1 95.06 285 ASN A N 1
ATOM 2240 C CA . ASN A 1 285 ? -19 85.625 34.531 1 95.06 285 ASN A CA 1
ATOM 2241 C C . ASN A 1 285 ? -17.906 84.625 34.188 1 95.06 285 ASN A C 1
ATOM 2243 O O . ASN A 1 285 ? -18.188 83.438 33.969 1 95.06 285 ASN A O 1
ATOM 2247 N N . TYR A 1 286 ? -16.703 85 34.062 1 94.69 286 TYR A N 1
ATOM 2248 C CA . TYR A 1 286 ? -15.562 84.188 33.75 1 94.69 286 TYR A CA 1
ATOM 2249 C C . TYR A 1 286 ? -15.414 83.062 34.75 1 94.69 286 TYR A C 1
ATOM 2251 O O . TYR A 1 286 ? -15.164 81.875 34.375 1 94.69 286 TYR A O 1
ATOM 2259 N N . ARG A 1 287 ? -15.586 83.312 36 1 93.19 287 ARG A N 1
ATOM 2260 C CA . ARG A 1 287 ? -15.422 82.312 37.062 1 93.19 287 ARG A CA 1
ATOM 2261 C C . ARG A 1 287 ? -16.5 81.25 36.938 1 93.19 287 ARG A C 1
ATOM 2263 O O . ARG A 1 287 ? -16.25 80.062 37.188 1 93.19 287 ARG A O 1
ATOM 2270 N N . GLN A 1 288 ? -17.703 81.75 36.688 1 93.69 288 GLN A N 1
ATOM 2271 C CA . GLN A 1 288 ? -18.797 80.812 36.5 1 93.69 288 GLN A CA 1
ATOM 2272 C C . GLN A 1 288 ? -18.562 79.875 35.312 1 93.69 288 GLN A C 1
ATOM 2274 O O . GLN A 1 288 ? -18.766 78.688 35.375 1 93.69 288 GLN A O 1
ATOM 2279 N N . ILE A 1 289 ? -18.172 80.438 34.188 1 95.75 289 ILE A N 1
ATOM 2280 C CA . ILE A 1 289 ? -17.938 79.625 32.969 1 95.75 289 ILE A CA 1
ATOM 2281 C C . ILE A 1 289 ? -16.766 78.688 33.188 1 95.75 289 ILE A C 1
ATOM 2283 O O . ILE A 1 289 ? -16.781 77.562 32.656 1 95.75 289 ILE A O 1
ATOM 2287 N N . TYR A 1 290 ? -15.789 79 33.906 1 95.44 290 TYR A N 1
ATOM 2288 C CA . TYR A 1 290 ? -14.672 78.125 34.219 1 95.44 290 TYR A CA 1
ATOM 2289 C C . TYR A 1 290 ? -15.156 76.875 34.938 1 95.44 290 TYR A C 1
ATOM 2291 O O . TYR A 1 290 ? -14.695 75.75 34.656 1 95.44 290 TYR A O 1
ATOM 2299 N N . GLN A 1 291 ? -16.062 77.062 35.906 1 92.94 291 GLN A N 1
ATOM 2300 C CA . GLN A 1 291 ? -16.609 75.938 36.625 1 92.94 291 GLN A CA 1
ATOM 2301 C C . GLN A 1 291 ? -17.375 75 35.688 1 92.94 291 GLN A C 1
ATOM 2303 O O . GLN A 1 291 ? -17.234 73.75 35.75 1 92.94 291 GLN A O 1
ATOM 2308 N N . GLU A 1 292 ? -18.125 75.562 34.812 1 94.19 292 GLU A N 1
ATOM 2309 C CA . GLU A 1 292 ? -18.875 74.812 33.844 1 94.19 292 GLU A CA 1
ATOM 2310 C C . GLU A 1 292 ? -17.938 74.062 32.875 1 94.19 292 GLU A C 1
ATOM 2312 O O . GLU A 1 292 ? -18.188 72.875 32.562 1 94.19 292 GLU A O 1
ATOM 2317 N N . TYR A 1 293 ? -16.922 74.688 32.438 1 95.25 293 TYR A N 1
ATOM 2318 C CA . TYR A 1 293 ? -15.906 74.062 31.578 1 95.25 293 TYR A CA 1
ATOM 2319 C C . TYR A 1 293 ? -15.25 72.875 32.25 1 95.25 293 TYR A C 1
ATOM 2321 O O . TYR A 1 293 ? -15.039 71.875 31.625 1 95.25 293 TYR A O 1
ATOM 2329 N N . THR A 1 294 ? -14.992 73 33.531 1 93.31 294 THR A N 1
ATOM 2330 C CA . THR A 1 294 ? -14.336 71.938 34.25 1 93.31 294 THR A CA 1
ATOM 2331 C C . THR A 1 294 ? -15.234 70.688 34.344 1 93.31 294 THR A C 1
ATOM 2333 O O . THR A 1 294 ? -14.781 69.562 34.094 1 93.31 294 THR A O 1
ATOM 2336 N N . VAL A 1 295 ? -16.469 70.938 34.594 1 93.44 295 VAL A N 1
ATOM 2337 C CA . VAL A 1 295 ? -17.438 69.875 34.688 1 93.44 295 VAL A CA 1
ATOM 2338 C C . VAL A 1 295 ? -17.594 69.125 33.344 1 93.44 295 VAL A C 1
ATOM 2340 O O . VAL A 1 295 ? -17.578 67.938 33.281 1 93.44 295 VAL A O 1
ATOM 2343 N N . THR A 1 296 ? -17.734 69.938 32.312 1 95.38 296 THR A N 1
ATOM 2344 C CA . THR A 1 296 ? -17.922 69.375 30.969 1 95.38 296 THR A CA 1
ATOM 2345 C C . THR A 1 296 ? -16.688 68.625 30.516 1 95.38 296 THR A C 1
ATOM 2347 O O . THR A 1 296 ? -16.797 67.562 29.891 1 95.38 296 THR A O 1
ATOM 2350 N N . SER A 1 297 ? -15.57 69.125 30.828 1 95.88 297 SER A N 1
ATOM 2351 C CA . SER A 1 297 ? -14.312 68.5 30.469 1 95.88 297 SER A CA 1
ATOM 2352 C C . SER A 1 297 ? -14.164 67.125 31.156 1 95.88 297 SER A C 1
ATOM 2354 O O . SER A 1 297 ? -13.781 66.125 30.531 1 95.88 297 SER A O 1
ATOM 2356 N N . LEU A 1 298 ? -14.461 67.062 32.406 1 93.06 298 LEU A N 1
ATOM 2357 C CA . LEU A 1 298 ? -14.336 65.812 33.188 1 93.06 298 LEU A CA 1
ATOM 2358 C C . LEU A 1 298 ? -15.336 64.75 32.688 1 93.06 298 LEU A C 1
ATOM 2360 O O . LEU A 1 298 ? -15.031 63.562 32.656 1 93.06 298 LEU A O 1
ATOM 2364 N N . ALA A 1 299 ? -16.484 65.25 32.344 1 94.06 299 ALA A N 1
ATOM 2365 C CA . ALA A 1 299 ? -17.484 64.312 31.797 1 94.06 299 ALA A CA 1
ATOM 2366 C C . ALA A 1 299 ? -17 63.688 30.5 1 94.06 299 ALA A C 1
ATOM 2368 O O . ALA A 1 299 ? -17.203 62.5 30.281 1 94.06 299 ALA A O 1
ATOM 2369 N N . LEU A 1 300 ? -16.453 64.375 29.609 1 95.38 300 LEU A N 1
ATOM 2370 C CA . LEU A 1 300 ? -15.891 63.875 28.359 1 95.38 300 LEU A CA 1
ATOM 2371 C C . LEU A 1 300 ? -14.781 62.875 28.656 1 95.38 300 LEU A C 1
ATOM 2373 O O . LEU A 1 300 ? -14.758 61.781 28.078 1 95.38 300 LEU A O 1
ATOM 2377 N N . LEU A 1 301 ? -13.891 63.219 29.531 1 95.62 301 LEU A N 1
ATOM 2378 C CA . LEU A 1 301 ? -12.766 62.375 29.875 1 95.62 301 LEU A CA 1
ATOM 2379 C C . LEU A 1 301 ? -13.242 61.031 30.469 1 95.62 301 LEU A C 1
ATOM 2381 O O . LEU A 1 301 ? -12.695 59.969 30.172 1 95.62 301 LEU A O 1
ATOM 2385 N N . ASP A 1 302 ? -14.227 61.156 31.312 1 93.81 302 ASP A N 1
ATOM 2386 C CA . ASP A 1 302 ? -14.797 59.969 31.906 1 93.81 302 ASP A CA 1
ATOM 2387 C C . ASP A 1 302 ? -15.398 59.062 30.828 1 93.81 302 ASP A C 1
ATOM 2389 O O . ASP A 1 302 ? -15.273 57.812 30.891 1 93.81 302 ASP A O 1
ATOM 2393 N N . PHE A 1 303 ? -16.094 59.594 29.844 1 94.62 303 PHE A N 1
ATOM 2394 C CA . PHE A 1 303 ? -16.703 58.812 28.766 1 94.62 303 PHE A CA 1
ATOM 2395 C C . PHE A 1 303 ? -15.648 58.156 27.906 1 94.62 303 PHE A C 1
ATOM 2397 O O . PHE A 1 303 ? -15.805 56.969 27.531 1 94.62 303 PHE A O 1
ATOM 2404 N N . ILE A 1 304 ? -14.609 58.812 27.578 1 95.06 304 ILE A N 1
ATOM 2405 C CA . ILE A 1 304 ? -13.531 58.25 26.781 1 95.06 304 ILE A CA 1
ATOM 2406 C C . ILE A 1 304 ? -12.883 57.094 27.547 1 95.06 304 ILE A C 1
ATOM 2408 O O . ILE A 1 304 ? -12.5 56.094 26.953 1 95.06 304 ILE A O 1
ATOM 2412 N N . ALA A 1 305 ? -12.695 57.281 28.828 1 93.62 305 ALA A N 1
ATOM 2413 C CA . ALA A 1 305 ? -12.141 56.219 29.672 1 93.62 305 ALA A CA 1
ATOM 2414 C C . ALA A 1 305 ? -12.992 54.938 29.594 1 93.62 305 ALA A C 1
ATOM 2416 O O . ALA A 1 305 ? -12.461 53.844 29.609 1 93.62 305 ALA A O 1
ATOM 2417 N N . GLU A 1 306 ? -14.273 55.156 29.531 1 93.69 306 GLU A N 1
ATOM 2418 C CA . GLU A 1 306 ? -15.172 54 29.359 1 93.69 306 GLU A CA 1
ATOM 2419 C C . GLU A 1 306 ? -14.945 53.312 28.031 1 93.69 306 GLU A C 1
ATOM 2421 O O . GLU A 1 306 ? -14.961 52.094 27.953 1 93.69 306 GLU A O 1
ATOM 2426 N N . LEU A 1 307 ? -14.844 54.031 26.984 1 92.56 307 LEU A N 1
ATOM 2427 C CA . LEU A 1 307 ? -14.586 53.469 25.656 1 92.56 307 LEU A CA 1
ATOM 2428 C C . LEU A 1 307 ? -13.258 52.719 25.641 1 92.56 307 LEU A C 1
ATOM 2430 O O . LEU A 1 307 ? -13.148 51.656 25.031 1 92.56 307 LEU A O 1
ATOM 2434 N N . GLU A 1 308 ? -12.289 53.312 26.25 1 93 308 GLU A N 1
ATOM 2435 C CA . GLU A 1 308 ? -10.977 52.688 26.359 1 93 308 GLU A CA 1
ATOM 2436 C C . GLU A 1 308 ? -11.07 51.344 27.094 1 93 308 GLU A C 1
ATOM 2438 O O . GLU A 1 308 ? -10.477 50.344 26.672 1 93 308 GLU A O 1
ATOM 2443 N N . GLU A 1 309 ? -11.75 51.375 28.188 1 91.44 309 GLU A N 1
ATOM 2444 C CA . GLU A 1 309 ? -11.93 50.125 28.953 1 91.44 309 GLU A CA 1
ATOM 2445 C C . GLU A 1 309 ? -12.617 49.062 28.109 1 91.44 309 GLU A C 1
ATOM 2447 O O . GLU A 1 309 ? -12.297 47.875 28.234 1 91.44 309 GLU A O 1
ATOM 2452 N N . LEU A 1 310 ? -13.617 49.469 27.391 1 90.75 310 LEU A N 1
ATOM 2453 C CA . LEU A 1 310 ? -14.305 48.562 26.5 1 90.75 310 LEU A CA 1
ATOM 2454 C C . LEU A 1 310 ? -13.328 47.938 25.5 1 90.75 310 LEU A C 1
ATOM 2456 O O . LEU A 1 310 ? -13.32 46.719 25.297 1 90.75 310 LEU A O 1
ATOM 2460 N N . ALA A 1 311 ? -12.547 48.688 24.844 1 89.88 311 ALA A N 1
ATOM 2461 C CA . ALA A 1 311 ? -11.57 48.25 23.859 1 89.88 311 ALA A CA 1
ATOM 2462 C C . ALA A 1 311 ? -10.516 47.344 24.5 1 89.88 311 ALA A C 1
ATOM 2464 O O . ALA A 1 311 ? -10.148 46.312 23.938 1 89.88 311 ALA A O 1
ATOM 2465 N N . ASP A 1 312 ? -10.008 47.656 25.688 1 89.19 312 ASP A N 1
ATOM 2466 C CA . ASP A 1 312 ? -9.031 46.875 26.422 1 89.19 312 ASP A CA 1
ATOM 2467 C C . ASP A 1 312 ? -9.594 45.469 26.75 1 89.19 312 ASP A C 1
ATOM 2469 O O . ASP A 1 312 ? -8.898 44.469 26.609 1 89.19 312 ASP A O 1
ATOM 2473 N N . SER A 1 313 ? -10.805 45.594 27.203 1 90.19 313 SER A N 1
ATOM 2474 C CA . SER A 1 313 ? -11.438 44.344 27.562 1 90.19 313 SER A CA 1
ATOM 2475 C C . SER A 1 313 ? -11.57 43.406 26.344 1 90.19 313 SER A C 1
ATOM 2477 O O . SER A 1 313 ? -11.414 42.188 26.469 1 90.19 313 SER A O 1
ATOM 2479 N N . LYS A 1 314 ? -11.875 43.938 25.203 1 87.62 314 LYS A N 1
ATOM 2480 C CA . LYS A 1 314 ? -11.984 43.156 23.984 1 87.62 314 LYS A CA 1
ATOM 2481 C C . LYS A 1 314 ? -10.625 42.562 23.578 1 87.62 314 LYS A C 1
ATOM 2483 O O . LYS A 1 314 ? -10.547 41.438 23.094 1 87.62 314 LYS A O 1
ATOM 2488 N N . VAL A 1 315 ? -9.594 43.281 23.703 1 86.12 315 VAL A N 1
ATOM 2489 C CA . VAL A 1 315 ? -8.242 42.812 23.406 1 86.12 315 VAL A CA 1
ATOM 2490 C C . VAL A 1 315 ? -7.898 41.656 24.328 1 86.12 315 VAL A C 1
ATOM 2492 O O . VAL A 1 315 ? -7.43 40.594 23.859 1 86.12 315 VAL A O 1
ATOM 2495 N N . GLU A 1 316 ? -8.156 41.812 25.625 1 84 316 GLU A N 1
ATOM 2496 C CA . GLU A 1 316 ? -7.816 40.781 26.609 1 84 316 GLU A CA 1
ATOM 2497 C C . GLU A 1 316 ? -8.617 39.531 26.375 1 84 316 GLU A C 1
ATOM 2499 O O . GLU A 1 316 ? -8.055 38.406 26.391 1 84 316 GLU A O 1
ATOM 2504 N N . GLN A 1 317 ? -9.883 39.75 26.172 1 85.5 317 GLN A N 1
ATOM 2505 C CA . GLN A 1 317 ? -10.75 38.594 25.953 1 85.5 317 GLN A CA 1
ATOM 2506 C C . GLN A 1 317 ? -10.344 37.812 24.688 1 85.5 317 GLN A C 1
ATOM 2508 O O . GLN A 1 317 ? -10.273 36.594 24.703 1 85.5 317 GLN A O 1
ATOM 2513 N N . GLN A 1 318 ? -10.125 38.5 23.656 1 83.88 318 GLN A N 1
ATOM 2514 C CA . GLN A 1 318 ? -9.781 37.875 22.391 1 83.88 318 GLN A CA 1
ATOM 2515 C C . GLN A 1 318 ? -8.398 37.219 22.453 1 83.88 318 GLN A C 1
ATOM 2517 O O . GLN A 1 318 ? -8.172 36.188 21.859 1 83.88 318 GLN A O 1
ATOM 2522 N N . ALA A 1 319 ? -7.461 37.906 23.125 1 84 319 ALA A N 1
ATOM 2523 C CA . ALA A 1 319 ? -6.113 37.375 23.281 1 84 319 ALA A CA 1
ATOM 2524 C C . ALA A 1 319 ? -6.145 36.031 24 1 84 319 ALA A C 1
ATOM 2526 O O . ALA A 1 319 ? -5.5 35.062 23.562 1 84 319 ALA A O 1
ATOM 2527 N N . VAL A 1 320 ? -6.918 35.938 25.125 1 83.25 320 VAL A N 1
ATOM 2528 C CA . VAL A 1 320 ? -7.035 34.688 25.875 1 83.25 320 VAL A CA 1
ATOM 2529 C C . VAL A 1 320 ? -7.672 33.594 25 1 83.25 320 VAL A C 1
ATOM 2531 O O . VAL A 1 320 ? -7.211 32.469 24.984 1 83.25 320 VAL A O 1
ATOM 2534 N N . LEU A 1 321 ? -8.664 33.906 24.203 1 81.19 321 LEU A N 1
ATOM 2535 C CA . LEU A 1 321 ? -9.375 32.969 23.344 1 81.19 321 LEU A CA 1
ATOM 2536 C C . LEU A 1 321 ? -8.445 32.406 22.266 1 81.19 321 LEU A C 1
ATOM 2538 O O . LEU A 1 321 ? -8.461 31.203 22.016 1 81.19 321 LEU A O 1
ATOM 2542 N N . ILE A 1 322 ? -7.613 33.25 21.734 1 81.56 322 ILE A N 1
ATOM 2543 C CA . ILE A 1 322 ? -6.75 32.812 20.641 1 81.56 322 ILE A CA 1
ATOM 2544 C C . ILE A 1 322 ? -5.609 31.969 21.172 1 81.56 322 ILE A C 1
ATOM 2546 O O . ILE A 1 322 ? -5.27 30.938 20.578 1 81.56 322 ILE A O 1
ATOM 2550 N N . LEU A 1 323 ? -4.992 32.375 22.281 1 81.62 323 LEU A N 1
ATOM 2551 C CA . LEU A 1 323 ? -3.881 31.609 22.859 1 81.62 323 LEU A CA 1
ATOM 2552 C C . LEU A 1 323 ? -4.344 30.25 23.344 1 81.62 323 LEU A C 1
ATOM 2554 O O . LEU A 1 323 ? -3.693 29.234 23.062 1 81.62 323 LEU A O 1
ATOM 2558 N N . ASP A 1 324 ? -5.516 30.188 23.953 1 81.75 324 ASP A N 1
ATOM 2559 C CA . ASP A 1 324 ? -6.086 28.906 24.375 1 81.75 324 ASP A CA 1
ATOM 2560 C C . ASP A 1 324 ? -6.496 28.062 23.172 1 81.75 324 ASP A C 1
ATOM 2562 O O . ASP A 1 324 ? -6.309 26.844 23.172 1 81.75 324 ASP A O 1
ATOM 2566 N N . GLY A 1 325 ? -7.035 28.75 22.203 1 78.69 325 GLY A N 1
ATOM 2567 C CA . GLY A 1 325 ? -7.414 28.062 20.984 1 78.69 325 GLY A CA 1
ATOM 2568 C C . GLY A 1 325 ? -6.234 27.438 20.266 1 78.69 325 GLY A C 1
ATOM 2569 O O . GLY A 1 325 ? -6.328 26.312 19.766 1 78.69 325 GLY A O 1
ATOM 2570 N N . GLN A 1 326 ? -5.137 28.109 20.266 1 80.75 326 GLN A N 1
ATOM 2571 C CA . GLN A 1 326 ? -3.934 27.609 19.625 1 80.75 326 GLN A CA 1
ATOM 2572 C C . GLN A 1 326 ? -3.355 26.422 20.375 1 80.75 326 GLN A C 1
ATOM 2574 O O . GLN A 1 326 ? -2.912 25.438 19.766 1 80.75 326 GLN A O 1
ATOM 2579 N N . ALA A 1 327 ? -3.33 26.531 21.75 1 81.06 327 ALA A N 1
ATOM 2580 C CA . ALA A 1 327 ? -2.842 25.422 22.547 1 81.06 327 ALA A CA 1
ATOM 2581 C C . ALA A 1 327 ? -3.666 24.156 22.297 1 81.06 327 ALA A C 1
ATOM 2583 O O . ALA A 1 327 ? -3.111 23.078 22.141 1 81.06 327 ALA A O 1
ATOM 2584 N N . TRP A 1 328 ? -4.98 24.266 22.203 1 81.56 328 TRP A N 1
ATOM 2585 C CA . TRP A 1 328 ? -5.875 23.141 21.938 1 81.56 328 TRP A CA 1
ATOM 2586 C C . TRP A 1 328 ? -5.645 22.594 20.531 1 81.56 328 TRP A C 1
ATOM 2588 O O . TRP A 1 328 ? -5.648 21.375 20.328 1 81.56 328 TRP A O 1
ATOM 2598 N N . ALA A 1 329 ? -5.43 23.578 19.609 1 79.38 329 ALA A N 1
ATOM 2599 C CA . ALA A 1 329 ? -5.203 23.172 18.234 1 79.38 329 ALA A CA 1
ATOM 2600 C C . ALA A 1 329 ? -3.912 22.359 18.094 1 79.38 329 ALA A C 1
ATOM 2602 O O . ALA A 1 329 ? -3.885 21.328 17.422 1 79.38 329 ALA A O 1
ATOM 2603 N N . ILE A 1 330 ? -2.852 22.781 18.812 1 81.31 330 ILE A N 1
ATOM 2604 C CA . ILE A 1 330 ? -1.569 22.078 18.766 1 81.31 330 ILE A CA 1
ATOM 2605 C C . ILE A 1 330 ? -1.709 20.703 19.391 1 81.31 330 ILE A C 1
ATOM 2607 O O . ILE A 1 330 ? -1.272 19.703 18.812 1 81.31 330 ILE A O 1
ATOM 2611 N N . SER A 1 331 ? -2.377 20.562 20.547 1 83.69 331 SER A N 1
ATOM 2612 C CA . SER A 1 331 ? -2.551 19.281 21.234 1 83.69 331 SER A CA 1
ATOM 2613 C C . SER A 1 331 ? -3.398 18.328 20.422 1 83.69 331 SER A C 1
ATOM 2615 O O . SER A 1 331 ? -3.076 17.141 20.312 1 83.69 331 SER A O 1
ATOM 2617 N N . SER A 1 332 ? -4.523 18.797 19.797 1 81.94 332 SER A N 1
ATOM 2618 C CA . SER A 1 332 ? -5.395 17.953 18.984 1 81.94 332 SER A CA 1
ATOM 2619 C C . SER A 1 332 ? -4.664 17.453 17.734 1 81.94 332 SER A C 1
ATOM 2621 O O . SER A 1 332 ? -4.867 16.312 17.312 1 81.94 332 SER A O 1
ATOM 2623 N N . PHE A 1 333 ? -3.801 18.266 17.188 1 82.38 333 PHE A N 1
ATOM 2624 C CA . PHE A 1 333 ? -3.064 17.875 15.992 1 82.38 333 PHE A CA 1
ATOM 2625 C C . PHE A 1 333 ? -2.053 16.781 16.312 1 82.38 333 PHE A C 1
ATOM 2627 O O . PHE A 1 333 ? -1.866 15.852 15.523 1 82.38 333 PHE A O 1
ATOM 2634 N N . LYS A 1 334 ? -1.399 16.922 17.516 1 80.75 334 LYS A N 1
ATOM 2635 C CA . LYS A 1 334 ? -0.478 15.867 17.938 1 80.75 334 LYS A CA 1
ATOM 2636 C C . LYS A 1 334 ? -1.187 14.516 18.031 1 80.75 334 LYS A C 1
ATOM 2638 O O . LYS A 1 334 ? -0.67 13.508 17.562 1 80.75 334 LYS A O 1
ATOM 2643 N N . VAL A 1 335 ? -2.373 14.453 18.562 1 80.88 335 VAL A N 1
ATOM 2644 C CA . VAL A 1 335 ? -3.15 13.227 18.719 1 80.88 335 VAL A CA 1
ATOM 2645 C C . VAL A 1 335 ? -3.564 12.703 17.344 1 80.88 335 VAL A C 1
ATOM 2647 O O . VAL A 1 335 ? -3.471 11.5 17.078 1 80.88 335 VAL A O 1
ATOM 2650 N N . LEU A 1 336 ? -3.939 13.648 16.438 1 79 336 LEU A N 1
ATOM 2651 C CA . LEU A 1 336 ? -4.398 13.258 15.102 1 79 336 LEU A CA 1
ATOM 2652 C C . LEU A 1 336 ? -3.264 12.625 14.305 1 79 336 LEU A C 1
ATOM 2654 O O . LEU A 1 336 ? -3.479 11.648 13.586 1 79 336 LEU A O 1
ATOM 2658 N N . ILE A 1 337 ? -2.08 13.148 14.445 1 80.81 337 ILE A N 1
ATOM 2659 C CA . ILE A 1 337 ? -0.934 12.609 13.719 1 80.81 337 ILE A CA 1
ATOM 2660 C C . ILE A 1 337 ? -0.603 11.211 14.234 1 80.81 337 ILE A C 1
ATOM 2662 O O . ILE A 1 337 ? -0.278 10.312 13.453 1 80.81 337 ILE A O 1
ATOM 2666 N N . ILE A 1 338 ? -0.685 11.008 15.57 1 81.12 338 ILE A N 1
ATOM 2667 C CA . ILE A 1 338 ? -0.404 9.703 16.156 1 81.12 338 ILE A CA 1
ATOM 2668 C C . ILE A 1 338 ? -1.43 8.68 15.68 1 81.12 338 ILE A C 1
ATOM 2670 O O . ILE A 1 338 ? -1.07 7.566 15.297 1 81.12 338 ILE A O 1
ATOM 2674 N N . ILE A 1 339 ? -2.686 9.031 15.625 1 80.19 339 ILE A N 1
ATOM 2675 C CA . ILE A 1 339 ? -3.746 8.156 15.156 1 80.19 339 ILE A CA 1
ATOM 2676 C C . ILE A 1 339 ? -3.514 7.809 13.688 1 80.19 339 ILE A C 1
ATOM 2678 O O . ILE A 1 339 ? -3.666 6.656 13.281 1 80.19 339 ILE A O 1
ATOM 2682 N N . ALA A 1 340 ? -3.076 8.844 12.898 1 80.56 340 ALA A N 1
ATOM 2683 C CA . ALA A 1 340 ? -2.816 8.625 11.477 1 80.56 340 ALA A CA 1
ATOM 2684 C C . ALA A 1 340 ? -1.685 7.625 11.266 1 80.56 340 ALA A C 1
ATOM 2686 O O . ALA A 1 340 ? -1.771 6.75 10.406 1 80.56 340 ALA A O 1
ATOM 2687 N N . LEU A 1 341 ? -0.679 7.695 12.109 1 81.69 341 LEU A N 1
ATOM 2688 C CA . LEU A 1 341 ? 0.454 6.781 12.023 1 81.69 341 LEU A CA 1
ATOM 2689 C C . LEU A 1 341 ? 0.043 5.367 12.422 1 81.69 341 LEU A C 1
ATOM 2691 O O . LEU A 1 341 ? 0.472 4.391 11.805 1 81.69 341 LEU A O 1
ATOM 2695 N N . LEU A 1 342 ? -0.802 5.156 13.383 1 82.62 342 LEU A N 1
ATOM 2696 C CA . LEU A 1 342 ? -1.29 3.852 13.812 1 82.62 342 LEU A CA 1
ATOM 2697 C C . LEU A 1 342 ? -2.137 3.201 12.727 1 82.62 342 LEU A C 1
ATOM 2699 O O . LEU A 1 342 ? -2.02 2 12.477 1 82.62 342 LEU A O 1
ATOM 2703 N N . VAL A 1 343 ? -2.951 3.996 12.062 1 81.88 343 VAL A N 1
ATOM 2704 C CA . VAL A 1 343 ? -3.795 3.494 10.984 1 81.88 343 VAL A CA 1
ATOM 2705 C C . VAL A 1 343 ? -2.924 3.025 9.82 1 81.88 343 VAL A C 1
ATOM 2707 O O . VAL A 1 343 ? -3.193 1.987 9.211 1 81.88 343 VAL A O 1
ATOM 2710 N N . LEU A 1 344 ? -1.856 3.748 9.555 1 81.5 344 LEU A N 1
ATOM 2711 C CA . LEU A 1 344 ? -0.928 3.377 8.5 1 81.5 344 LEU A CA 1
ATOM 2712 C C . LEU A 1 344 ? -0.269 2.035 8.797 1 81.5 344 LEU A C 1
ATOM 2714 O O . LEU A 1 344 ? -0.15 1.187 7.91 1 81.5 344 LEU A O 1
ATOM 2718 N N . LEU A 1 345 ? 0.14 1.826 10.047 1 80.25 345 LEU A N 1
ATOM 2719 C CA . LEU A 1 345 ? 0.756 0.571 10.469 1 80.25 345 LEU A CA 1
ATOM 2720 C C . LEU A 1 345 ? -0.232 -0.584 10.352 1 80.25 345 LEU A C 1
ATOM 2722 O O . LEU A 1 345 ? 0.128 -1.673 9.898 1 80.25 345 LEU A O 1
ATOM 2726 N N . LEU A 1 346 ? -1.431 -0.33 10.703 1 81.06 346 LEU A N 1
ATOM 2727 C CA . LEU A 1 346 ? -2.475 -1.347 10.641 1 81.06 346 LEU A CA 1
ATOM 2728 C C . LEU A 1 346 ? -2.771 -1.737 9.195 1 81.06 346 LEU A C 1
ATOM 2730 O O . LEU A 1 346 ? -2.865 -2.924 8.875 1 81.06 346 LEU A O 1
ATOM 2734 N N . LEU A 1 347 ? -2.873 -0.727 8.297 1 81.38 347 LEU A N 1
ATOM 2735 C CA . LEU A 1 347 ? -3.166 -0.979 6.895 1 81.38 347 LEU A CA 1
ATOM 2736 C C . LEU A 1 347 ? -2.016 -1.726 6.227 1 81.38 347 LEU A C 1
ATOM 2738 O O . LEU A 1 347 ? -2.242 -2.619 5.406 1 81.38 347 LEU A O 1
ATOM 2742 N N . GLY A 1 348 ? -0.804 -1.354 6.574 1 78.62 348 GLY A N 1
ATOM 2743 C CA . GLY A 1 348 ? 0.355 -2.076 6.078 1 78.62 348 GLY A CA 1
ATOM 2744 C C . GLY A 1 348 ? 0.366 -3.539 6.48 1 78.62 348 GLY A C 1
ATOM 2745 O O . GLY A 1 348 ? 0.627 -4.414 5.652 1 78.62 348 GLY A O 1
ATOM 2746 N N . TRP A 1 349 ? 0.04 -3.826 7.695 1 80.06 349 TRP A N 1
ATOM 2747 C CA . TRP A 1 349 ? -0.013 -5.184 8.227 1 80.06 349 TRP A CA 1
ATOM 2748 C C . TRP A 1 349 ? -1.092 -6.004 7.527 1 80.06 349 TRP A C 1
ATOM 2750 O O . TRP A 1 349 ? -0.863 -7.156 7.16 1 80.06 349 TRP A O 1
ATOM 2760 N N . ILE A 1 350 ? -2.191 -5.438 7.246 1 78 350 ILE A N 1
ATOM 2761 C CA . ILE A 1 350 ? -3.311 -6.117 6.598 1 78 350 ILE A CA 1
ATOM 2762 C C . ILE A 1 350 ? -2.941 -6.465 5.16 1 78 350 ILE A C 1
ATOM 2764 O O . ILE A 1 350 ? -3.174 -7.59 4.707 1 78 350 ILE A O 1
ATOM 2768 N N . LEU A 1 351 ? -2.316 -5.531 4.492 1 79.31 351 LEU A N 1
ATOM 2769 C CA . LEU A 1 351 ? -1.968 -5.73 3.09 1 79.31 351 LEU A CA 1
ATOM 2770 C C . LEU A 1 351 ? -0.909 -6.816 2.939 1 79.31 351 LEU A C 1
ATOM 2772 O O . LEU A 1 351 ? -0.993 -7.652 2.037 1 79.31 351 LEU A O 1
ATOM 2776 N N . VAL A 1 352 ? 0.087 -6.832 3.803 1 76.88 352 VAL A N 1
ATOM 2777 C CA . VAL A 1 352 ? 1.149 -7.832 3.781 1 76.88 352 VAL A CA 1
ATOM 2778 C C . VAL A 1 352 ? 0.551 -9.227 3.955 1 76.88 352 VAL A C 1
ATOM 2780 O O . VAL A 1 352 ? 0.87 -10.141 3.195 1 76.88 352 VAL A O 1
ATOM 2783 N N . ASN A 1 353 ? -0.34 -9.383 4.875 1 79.38 353 ASN A N 1
ATOM 2784 C CA . ASN A 1 353 ? -0.93 -10.68 5.184 1 79.38 353 ASN A CA 1
ATOM 2785 C C . ASN A 1 353 ? -1.861 -11.148 4.066 1 79.38 353 ASN A C 1
ATOM 2787 O O . ASN A 1 353 ? -1.896 -12.336 3.74 1 79.38 353 ASN A O 1
ATOM 2791 N N . GLN A 1 354 ? -2.52 -10.227 3.43 1 76.5 354 GLN A N 1
ATOM 2792 C CA . GLN A 1 354 ? -3.49 -10.57 2.396 1 76.5 354 GLN A CA 1
ATOM 2793 C C . GLN A 1 354 ? -2.793 -10.992 1.104 1 76.5 354 GLN A C 1
ATOM 2795 O O . GLN A 1 354 ? -3.324 -11.797 0.337 1 76.5 354 GLN A O 1
ATOM 2800 N N . ILE A 1 355 ? -1.611 -10.5 0.843 1 75.5 355 ILE A N 1
ATOM 2801 C CA . ILE A 1 355 ? -0.912 -10.773 -0.408 1 75.5 355 ILE A CA 1
ATOM 2802 C C . ILE A 1 355 ? 0.056 -11.938 -0.216 1 75.5 355 ILE A C 1
ATOM 2804 O O . ILE A 1 355 ? 0.145 -12.828 -1.067 1 75.5 355 ILE A O 1
ATOM 2808 N N . LEU A 1 356 ? 0.747 -12.039 0.877 1 76.44 356 LEU A N 1
ATOM 2809 C CA . LEU A 1 356 ? 1.832 -13 1.056 1 76.44 356 LEU A CA 1
ATOM 2810 C C . LEU A 1 356 ? 1.288 -14.367 1.436 1 76.44 356 LEU A C 1
ATOM 2812 O O . LEU A 1 356 ? 1.854 -15.398 1.05 1 76.44 356 LEU A O 1
ATOM 2816 N N . SER A 1 357 ? 0.202 -14.453 2.115 1 79.75 357 SER A N 1
ATOM 2817 C CA . SER A 1 357 ? -0.304 -15.734 2.594 1 79.75 357 SER A CA 1
ATOM 2818 C C . SER A 1 357 ? -0.671 -16.656 1.433 1 79.75 357 SER A C 1
ATOM 2820 O O . SER A 1 357 ? -0.22 -17.797 1.373 1 79.75 357 SER A O 1
ATOM 2822 N N . PRO A 1 358 ? -1.454 -16.203 0.468 1 77.06 358 PRO A N 1
ATOM 2823 C CA . PRO A 1 358 ? -1.795 -17.078 -0.656 1 77.06 358 PRO A CA 1
ATOM 2824 C C . PRO A 1 358 ? -0.574 -17.484 -1.475 1 77.06 358 PRO A C 1
ATOM 2826 O O . PRO A 1 358 ? -0.504 -18.625 -1.955 1 77.06 358 PRO A O 1
ATOM 2829 N N . ILE A 1 359 ? 0.432 -16.719 -1.617 1 78.06 359 ILE A N 1
ATOM 2830 C CA . ILE A 1 359 ? 1.633 -17 -2.398 1 78.06 359 ILE A CA 1
ATOM 2831 C C . ILE A 1 359 ? 2.445 -18.109 -1.723 1 78.06 359 ILE A C 1
ATOM 2833 O O . ILE A 1 359 ? 2.959 -19 -2.393 1 78.06 359 ILE A O 1
ATOM 2837 N N . GLN A 1 360 ? 2.537 -17.969 -0.45 1 80.38 360 GLN A N 1
ATOM 2838 C CA . GLN A 1 360 ? 3.297 -18.969 0.295 1 80.38 360 GLN A CA 1
ATOM 2839 C C . GLN A 1 360 ? 2.623 -20.344 0.23 1 80.38 360 GLN A C 1
ATOM 2841 O O . GLN A 1 360 ? 3.295 -21.359 0.093 1 80.38 360 GLN A O 1
ATOM 2846 N N . ARG A 1 361 ? 1.328 -20.344 0.332 1 81.25 361 ARG A N 1
ATOM 2847 C CA . ARG A 1 361 ? 0.578 -21.578 0.216 1 81.25 361 ARG A CA 1
ATOM 2848 C C . ARG A 1 361 ? 0.775 -22.219 -1.157 1 81.25 361 ARG A C 1
ATOM 2850 O O . ARG A 1 361 ? 0.963 -23.438 -1.266 1 81.25 361 ARG A O 1
ATOM 2857 N N . LEU A 1 362 ? 0.72 -21.422 -2.168 1 80.25 362 LEU A N 1
ATOM 2858 C CA . LEU A 1 362 ? 0.951 -21.891 -3.529 1 80.25 362 LEU A CA 1
ATOM 2859 C C . LEU A 1 362 ? 2.365 -22.438 -3.686 1 80.25 362 LEU A C 1
ATOM 2861 O O . LEU A 1 362 ? 2.564 -23.5 -4.277 1 80.25 362 LEU A O 1
ATOM 2865 N N . GLN A 1 363 ? 3.283 -21.703 -3.148 1 81.62 363 GLN A N 1
ATOM 2866 C CA . GLN A 1 363 ? 4.688 -22.078 -3.221 1 81.62 363 GLN A CA 1
ATOM 2867 C C . GLN A 1 363 ? 4.926 -23.422 -2.514 1 81.62 363 GLN A C 1
ATOM 2869 O O . GLN A 1 363 ? 5.633 -24.281 -3.033 1 81.62 363 GLN A O 1
ATOM 2874 N N . GLU A 1 364 ? 4.387 -23.594 -1.376 1 80.56 364 GLU A N 1
ATOM 2875 C CA . GLU A 1 364 ? 4.531 -24.828 -0.605 1 80.56 364 GLU A CA 1
ATOM 2876 C C . GLU A 1 364 ? 3.955 -26.031 -1.359 1 80.56 364 GLU A C 1
ATOM 2878 O O . GLU A 1 364 ? 4.578 -27.094 -1.423 1 80.56 364 GLU A O 1
ATOM 2883 N N . ARG A 1 365 ? 2.816 -25.844 -1.916 1 77.88 365 ARG A N 1
ATOM 2884 C CA . ARG A 1 365 ? 2.135 -26.922 -2.623 1 77.88 365 ARG A CA 1
ATOM 2885 C C . ARG A 1 365 ? 2.877 -27.297 -3.902 1 77.88 365 ARG A C 1
ATOM 2887 O O . ARG A 1 365 ? 3.033 -28.484 -4.215 1 77.88 365 ARG A O 1
ATOM 2894 N N . VAL A 1 366 ? 3.379 -26.297 -4.605 1 79.06 366 VAL A N 1
ATOM 2895 C CA . VAL A 1 366 ? 4.105 -26.531 -5.852 1 79.06 366 VAL A CA 1
ATOM 2896 C C . VAL A 1 366 ? 5.441 -27.203 -5.559 1 79.06 366 VAL A C 1
ATOM 2898 O O . VAL A 1 366 ? 5.859 -28.109 -6.281 1 79.06 366 VAL A O 1
ATOM 2901 N N . THR A 1 367 ? 6.027 -26.719 -4.5 1 78.75 367 THR A N 1
ATOM 2902 C CA . THR A 1 367 ? 7.297 -27.312 -4.098 1 78.75 367 THR A CA 1
ATOM 2903 C C . THR A 1 367 ? 7.102 -28.75 -3.641 1 78.75 367 THR A C 1
ATOM 2905 O O . THR A 1 367 ? 7.91 -29.625 -3.955 1 78.75 367 THR A O 1
ATOM 2908 N N . ASP A 1 368 ? 6.023 -29.016 -2.957 1 76.62 368 ASP A N 1
ATOM 2909 C CA . ASP A 1 368 ? 5.691 -30.359 -2.5 1 76.62 368 ASP A CA 1
ATOM 2910 C C . ASP A 1 368 ? 5.508 -31.312 -3.68 1 76.62 368 ASP A C 1
ATOM 2912 O O . ASP A 1 368 ? 5.961 -32.469 -3.639 1 76.62 368 ASP A O 1
ATOM 2916 N N . ILE A 1 369 ? 4.941 -30.844 -4.66 1 73 369 ILE A N 1
ATOM 2917 C CA . ILE A 1 369 ? 4.641 -31.656 -5.832 1 73 369 ILE A CA 1
ATOM 2918 C C . ILE A 1 369 ? 5.906 -31.844 -6.668 1 73 369 ILE A C 1
ATOM 2920 O O . ILE A 1 369 ? 6.16 -32.938 -7.184 1 73 369 ILE A O 1
ATOM 2924 N N . SER A 1 370 ? 6.758 -30.688 -6.77 1 70.38 370 SER A N 1
ATOM 2925 C CA . SER A 1 370 ? 7.941 -30.703 -7.625 1 70.38 370 SER A CA 1
ATOM 2926 C C . SER A 1 370 ? 9.086 -31.469 -6.969 1 70.38 370 SER A C 1
ATOM 2928 O O . SER A 1 370 ? 9.836 -32.188 -7.641 1 70.38 370 SER A O 1
ATOM 2930 N N . GLU A 1 371 ? 9.375 -31.125 -5.672 1 66.44 371 GLU A N 1
ATOM 2931 C CA . GLU A 1 371 ? 10.539 -31.688 -4.996 1 66.44 371 GLU A CA 1
ATOM 2932 C C . GLU A 1 371 ? 10.148 -32.906 -4.152 1 66.44 371 GLU A C 1
ATOM 2934 O O . GLU A 1 371 ? 10.992 -33.75 -3.85 1 66.44 371 GLU A O 1
ATOM 2939 N N . GLY A 1 372 ? 8.922 -33 -3.67 1 61.28 372 GLY A N 1
ATOM 2940 C CA . GLY A 1 372 ? 8.531 -34.094 -2.77 1 61.28 372 GLY A CA 1
ATOM 2941 C C . GLY A 1 372 ? 8.125 -35.344 -3.496 1 61.28 372 GLY A C 1
ATOM 2942 O O . GLY A 1 372 ? 8.602 -35.625 -4.598 1 61.28 372 GLY A O 1
ATOM 2943 N N . ASN A 1 373 ? 7.16 -36.188 -2.809 1 63.19 373 ASN A N 1
ATOM 2944 C CA . ASN A 1 373 ? 6.734 -37.531 -3.129 1 63.19 373 ASN A CA 1
ATOM 2945 C C . ASN A 1 373 ? 5.793 -37.562 -4.328 1 63.19 373 ASN A C 1
ATOM 2947 O O . ASN A 1 373 ? 5.086 -38.531 -4.547 1 63.19 373 ASN A O 1
ATOM 2951 N N . GLY A 1 374 ? 5.871 -36.344 -5.234 1 70.44 374 GLY A N 1
ATOM 2952 C CA . GLY A 1 374 ? 5.086 -36.312 -6.457 1 70.44 374 GLY A CA 1
ATOM 2953 C C . GLY A 1 374 ? 3.615 -36.625 -6.227 1 70.44 374 GLY A C 1
ATOM 2954 O O . GLY A 1 374 ? 2.986 -37.312 -7.012 1 70.44 374 GLY A O 1
ATOM 2955 N N . ASP A 1 375 ? 3.098 -36.312 -5.129 1 75.81 375 ASP A N 1
ATOM 2956 C CA . ASP A 1 375 ? 1.698 -36.562 -4.785 1 75.81 375 ASP A CA 1
ATOM 2957 C C . ASP A 1 375 ? 0.773 -35.625 -5.594 1 75.81 375 ASP A C 1
ATOM 2959 O O . ASP A 1 375 ? 0.56 -34.469 -5.227 1 75.81 375 ASP A O 1
ATOM 2963 N N . LEU A 1 376 ? 0.237 -36.156 -6.652 1 78.56 376 LEU A N 1
ATOM 2964 C CA . LEU A 1 376 ? -0.606 -35.375 -7.555 1 78.56 376 LEU A CA 1
ATOM 2965 C C . LEU A 1 376 ? -2.039 -35.312 -7.039 1 78.56 376 LEU A C 1
ATOM 2967 O O . LEU A 1 376 ? -2.918 -34.75 -7.703 1 78.56 376 LEU A O 1
ATOM 2971 N N . THR A 1 377 ? -2.293 -35.844 -5.746 1 80.19 377 THR A N 1
ATOM 2972 C CA . THR A 1 377 ? -3.621 -35.75 -5.141 1 80.19 377 THR A CA 1
ATOM 2973 C C . THR A 1 377 ? -3.797 -34.469 -4.371 1 80.19 377 THR A C 1
ATOM 2975 O O . THR A 1 377 ? -4.918 -34.062 -4.035 1 80.19 377 THR A O 1
ATOM 2978 N N . LEU A 1 378 ? -2.693 -33.844 -4.133 1 78.44 378 LEU A N 1
ATOM 2979 C CA . LEU A 1 378 ? -2.725 -32.594 -3.373 1 78.44 378 LEU A CA 1
ATOM 2980 C C . LEU A 1 378 ? -3.234 -31.453 -4.23 1 78.44 378 LEU A C 1
ATOM 2982 O O . LEU A 1 378 ? -2.975 -31.406 -5.438 1 78.44 378 LEU A O 1
ATOM 2986 N N . ARG A 1 379 ? -4.102 -30.719 -3.734 1 81.88 379 ARG A N 1
ATOM 2987 C CA . ARG A 1 379 ? -4.625 -29.516 -4.371 1 81.88 379 ARG A CA 1
ATOM 2988 C C . ARG A 1 379 ? -4.219 -28.266 -3.596 1 81.88 379 ARG A C 1
ATOM 2990 O O . ARG A 1 379 ? -3.938 -28.328 -2.398 1 81.88 379 ARG A O 1
ATOM 2997 N N . VAL A 1 380 ? -4.051 -27.078 -4.258 1 78 380 VAL A N 1
ATOM 2998 C CA . VAL A 1 380 ? -3.664 -25.828 -3.613 1 78 380 VAL A CA 1
ATOM 2999 C C . VAL A 1 380 ? -4.844 -25.25 -2.826 1 78 380 VAL A C 1
ATOM 3001 O O . VAL A 1 380 ? -4.664 -24.672 -1.759 1 78 380 VAL A O 1
ATOM 3004 N N . ASN A 1 381 ? -6.07 -25.5 -3.18 1 78.25 381 ASN A N 1
ATOM 3005 C CA . ASN A 1 381 ? -7.316 -25.109 -2.523 1 78.25 381 ASN A CA 1
ATOM 3006 C C . ASN A 1 381 ? -7.285 -23.656 -2.086 1 78.25 381 ASN A C 1
ATOM 3008 O O . ASN A 1 381 ? -7.543 -23.344 -0.921 1 78.25 381 ASN A O 1
ATOM 3012 N N . ILE A 1 382 ? -6.824 -22.75 -2.9 1 76.62 382 ILE A N 1
ATOM 3013 C CA . ILE A 1 382 ? -6.934 -21.328 -2.629 1 76.62 382 ILE A CA 1
ATOM 3014 C C . ILE A 1 382 ? -8.336 -20.828 -2.994 1 76.62 382 ILE A C 1
ATOM 3016 O O . ILE A 1 382 ? -8.734 -20.891 -4.16 1 76.62 382 ILE A O 1
ATOM 3020 N N . THR A 1 383 ? -9.195 -20.484 -2.027 1 75.06 383 THR A N 1
ATOM 3021 C CA . THR A 1 383 ? -10.609 -20.203 -2.219 1 75.06 383 THR A CA 1
ATOM 3022 C C . THR A 1 383 ? -10.852 -18.703 -2.334 1 75.06 383 THR A C 1
ATOM 3024 O O . THR A 1 383 ? -12 -18.25 -2.371 1 75.06 383 THR A O 1
ATOM 3027 N N . THR A 1 384 ? -9.781 -17.938 -2.363 1 75.81 384 THR A N 1
ATOM 3028 C CA . THR A 1 384 ? -9.961 -16.5 -2.488 1 75.81 384 THR A CA 1
ATOM 3029 C C . THR A 1 384 ? -10.477 -16.141 -3.881 1 75.81 384 THR A C 1
ATOM 3031 O O . THR A 1 384 ? -10.234 -16.875 -4.844 1 75.81 384 THR A O 1
ATOM 3034 N N . GLN A 1 385 ? -11.359 -15.219 -4.043 1 74.56 385 GLN A N 1
ATOM 3035 C CA . GLN A 1 385 ? -11.93 -14.836 -5.328 1 74.56 385 GLN A CA 1
ATOM 3036 C C . GLN A 1 385 ? -11.07 -13.789 -6.023 1 74.56 385 GLN A C 1
ATOM 3038 O O . GLN A 1 385 ? -11.586 -12.922 -6.73 1 74.56 385 GLN A O 1
ATOM 3043 N N . ASP A 1 386 ? -9.836 -13.664 -5.758 1 79.12 386 ASP A N 1
ATOM 3044 C CA . ASP A 1 386 ? -8.914 -12.719 -6.375 1 79.12 386 ASP A CA 1
ATOM 3045 C C . ASP A 1 386 ? -7.984 -13.43 -7.363 1 79.12 386 ASP A C 1
ATOM 3047 O O . ASP A 1 386 ? -8.25 -14.562 -7.766 1 79.12 386 ASP A O 1
ATOM 3051 N N . GLU A 1 387 ? -6.977 -12.695 -7.824 1 81 387 GLU A N 1
ATOM 3052 C CA . GLU A 1 387 ? -6.031 -13.234 -8.797 1 81 387 GLU A CA 1
ATOM 3053 C C . GLU A 1 387 ? -5.34 -14.484 -8.266 1 81 387 GLU A C 1
ATOM 3055 O O . GLU A 1 387 ? -5.004 -15.383 -9.039 1 81 387 GLU A O 1
ATOM 3060 N N . PHE A 1 388 ? -5.238 -14.602 -6.949 1 79.56 388 PHE A N 1
ATOM 3061 C CA . PHE A 1 388 ? -4.602 -15.773 -6.359 1 79.56 388 PHE A CA 1
ATOM 3062 C C . PHE A 1 388 ? -5.535 -16.969 -6.406 1 79.56 388 PHE A C 1
ATOM 3064 O O . PHE A 1 388 ? -5.09 -18.094 -6.641 1 79.56 388 PHE A O 1
ATOM 3071 N N . GLY A 1 389 ? -6.766 -16.672 -6.164 1 80.69 389 GLY A N 1
ATOM 3072 C CA . GLY A 1 389 ? -7.746 -17.734 -6.293 1 80.69 389 GLY A CA 1
ATOM 3073 C C . GLY A 1 389 ? -7.836 -18.297 -7.699 1 80.69 389 GLY A C 1
ATOM 3074 O O . GLY A 1 389 ? -7.887 -19.516 -7.883 1 80.69 389 GLY A O 1
ATOM 3075 N N . GLU A 1 390 ? -7.816 -17.453 -8.625 1 81.56 390 GLU A N 1
ATOM 3076 C CA . GLU A 1 390 ? -7.848 -17.875 -10.023 1 81.56 390 GLU A CA 1
ATOM 3077 C C . GLU A 1 390 ? -6.602 -18.672 -10.383 1 81.56 390 GLU A C 1
ATOM 3079 O O . GLU A 1 390 ? -6.691 -19.688 -11.078 1 81.56 390 GLU A O 1
ATOM 3084 N N . LEU A 1 391 ? -5.516 -18.203 -9.945 1 81.88 391 LEU A N 1
ATOM 3085 C CA . LEU A 1 391 ? -4.262 -18.922 -10.172 1 81.88 391 LEU A CA 1
ATOM 3086 C C . LEU A 1 391 ? -4.293 -20.297 -9.516 1 81.88 391 LEU A C 1
ATOM 3088 O O . LEU A 1 391 ? -3.875 -21.281 -10.125 1 81.88 391 LEU A O 1
ATOM 3092 N N . GLY A 1 392 ? -4.762 -20.266 -8.289 1 83.06 392 GLY A N 1
ATOM 3093 C CA . GLY A 1 392 ? -4.887 -21.547 -7.59 1 83.06 392 GLY A CA 1
ATOM 3094 C C . GLY A 1 392 ? -5.773 -22.531 -8.312 1 83.06 392 GLY A C 1
ATOM 3095 O O . GLY A 1 392 ? -5.426 -23.719 -8.438 1 83.06 392 GLY A O 1
ATOM 3096 N N . LYS A 1 393 ? -6.887 -22.156 -8.812 1 83.5 393 LYS A N 1
ATOM 3097 C CA . LYS A 1 393 ? -7.816 -22.984 -9.57 1 83.5 393 LYS A CA 1
ATOM 3098 C C . LYS A 1 393 ? -7.168 -23.516 -10.844 1 83.5 393 LYS A C 1
ATOM 3100 O O . LYS A 1 393 ? -7.336 -24.688 -11.195 1 83.5 393 LYS A O 1
ATOM 3105 N N . SER A 1 394 ? -6.508 -22.609 -11.523 1 81.25 394 SER A N 1
ATOM 3106 C CA . SER A 1 394 ? -5.824 -23.016 -12.75 1 81.25 394 SER A CA 1
ATOM 3107 C C . SER A 1 394 ? -4.758 -24.062 -12.469 1 81.25 394 SER A C 1
ATOM 3109 O O . SER A 1 394 ? -4.594 -25.016 -13.242 1 81.25 394 SER A O 1
ATOM 3111 N N . PHE A 1 395 ? -4.105 -23.984 -11.422 1 83.06 395 PHE A N 1
ATOM 3112 C CA . PHE A 1 395 ? -3.082 -24.953 -11.016 1 83.06 395 PHE A CA 1
ATOM 3113 C C . PHE A 1 395 ? -3.709 -26.281 -10.648 1 83.06 395 PHE A C 1
ATOM 3115 O O . PHE A 1 395 ? -3.203 -27.344 -11.039 1 83.06 395 PHE A O 1
ATOM 3122 N N . ASP A 1 396 ? -4.766 -26.188 -9.961 1 83.75 396 ASP A N 1
ATOM 3123 C CA . ASP A 1 396 ? -5.473 -27.406 -9.586 1 83.75 396 ASP A CA 1
ATOM 3124 C C . ASP A 1 396 ? -5.969 -28.156 -10.828 1 83.75 396 ASP A C 1
ATOM 3126 O O . ASP A 1 396 ? -5.895 -29.375 -10.891 1 83.75 396 ASP A O 1
ATOM 3130 N N . LYS A 1 397 ? -6.414 -27.422 -11.711 1 81.56 397 LYS A N 1
ATOM 3131 C CA . LYS A 1 397 ? -6.859 -28.016 -12.969 1 81.56 397 LYS A CA 1
ATOM 3132 C C . LYS A 1 397 ? -5.699 -28.688 -13.703 1 81.56 397 LYS A C 1
ATOM 3134 O O . LYS A 1 397 ? -5.859 -29.766 -14.289 1 81.56 397 LYS A O 1
ATOM 3139 N N . PHE A 1 398 ? -4.605 -28.016 -13.656 1 79.94 398 PHE A N 1
ATOM 3140 C CA . PHE A 1 398 ? -3.398 -28.578 -14.266 1 79.94 398 PHE A CA 1
ATOM 3141 C C . PHE A 1 398 ? -2.984 -29.859 -13.578 1 79.94 398 PHE A C 1
ATOM 3143 O O . PHE A 1 398 ? -2.705 -30.859 -14.242 1 79.94 398 PHE A O 1
ATOM 3150 N N . ILE A 1 399 ? -2.988 -29.844 -12.289 1 80.12 399 ILE A N 1
ATOM 3151 C CA . ILE A 1 399 ? -2.625 -31.031 -11.516 1 80.12 399 ILE A CA 1
ATOM 3152 C C . ILE A 1 399 ? -3.605 -32.156 -11.812 1 80.12 399 ILE A C 1
ATOM 3154 O O . ILE A 1 399 ? -3.203 -33.312 -11.961 1 80.12 399 ILE A O 1
ATOM 3158 N N . GLU A 1 400 ? -4.809 -31.844 -11.922 1 81.5 400 GLU A N 1
ATOM 3159 C CA . GLU A 1 400 ? -5.836 -32.812 -12.25 1 81.5 400 GLU A CA 1
ATOM 3160 C C . GLU A 1 400 ? -5.59 -33.438 -13.617 1 81.5 400 GLU A C 1
ATOM 3162 O O . GLU A 1 400 ? -5.738 -34.656 -13.789 1 81.5 400 GLU A O 1
ATOM 3167 N N . LYS A 1 401 ? -5.254 -32.656 -14.516 1 78.69 401 LYS A N 1
ATOM 3168 C CA . LYS A 1 401 ? -4.961 -33.125 -15.867 1 78.69 401 LYS A CA 1
ATOM 3169 C C . LYS A 1 401 ? -3.762 -34.094 -15.867 1 78.69 401 LYS A C 1
ATOM 3171 O O . LYS A 1 401 ? -3.785 -35.125 -16.531 1 78.69 401 LYS A O 1
ATOM 3176 N N . ILE A 1 402 ? -2.805 -33.75 -15.141 1 78.38 402 ILE A N 1
ATOM 3177 C CA . ILE A 1 402 ? -1.607 -34.562 -15.047 1 78.38 402 ILE A CA 1
ATOM 3178 C C . ILE A 1 402 ? -1.929 -35.875 -14.297 1 78.38 402 ILE A C 1
ATOM 3180 O O . ILE A 1 402 ? -1.473 -36.938 -14.68 1 78.38 402 ILE A O 1
ATOM 3184 N N . GLN A 1 403 ? -2.68 -35.688 -13.25 1 81.44 403 GLN A N 1
ATOM 3185 C CA . GLN A 1 403 ? -3.109 -36.844 -12.484 1 81.44 403 GLN A CA 1
ATOM 3186 C C . GLN A 1 403 ? -3.863 -37.844 -13.367 1 81.44 403 GLN A C 1
ATOM 3188 O O . GLN A 1 403 ? -3.6 -39.062 -13.328 1 81.44 403 GLN A O 1
ATOM 3193 N N . ASN A 1 404 ? -4.758 -37.406 -14.156 1 79.75 404 ASN A N 1
ATOM 3194 C CA . ASN A 1 404 ? -5.523 -38.25 -15.07 1 79.75 404 ASN A CA 1
ATOM 3195 C C . ASN A 1 404 ? -4.625 -38.906 -16.125 1 79.75 404 ASN A C 1
ATOM 3197 O O . ASN A 1 404 ? -4.824 -40.062 -16.469 1 79.75 404 ASN A O 1
ATOM 3201 N N . LEU A 1 405 ? -3.732 -38.125 -16.547 1 73.12 405 LEU A N 1
ATOM 3202 C CA . LEU A 1 405 ? -2.789 -38.656 -17.531 1 73.12 405 LEU A CA 1
ATOM 3203 C C . LEU A 1 405 ? -1.964 -39.781 -16.953 1 73.12 405 LEU A C 1
ATOM 3205 O O . LEU A 1 405 ? -1.807 -40.844 -17.578 1 73.12 405 LEU A O 1
ATOM 3209 N N . ILE A 1 406 ? -1.496 -39.625 -15.758 1 77.31 406 ILE A N 1
ATOM 3210 C CA . ILE A 1 406 ? -0.687 -40.625 -15.109 1 77.31 406 ILE A CA 1
ATOM 3211 C C . ILE A 1 406 ? -1.546 -41.875 -14.812 1 77.31 406 ILE A C 1
ATOM 3213 O O . ILE A 1 406 ? -1.092 -43 -14.969 1 77.31 406 ILE A O 1
ATOM 3217 N N . ALA A 1 407 ? -2.748 -41.656 -14.445 1 78.88 407 ALA A N 1
ATOM 3218 C CA . ALA A 1 407 ? -3.674 -42.781 -14.211 1 78.88 407 ALA A CA 1
ATOM 3219 C C . ALA A 1 407 ? -3.895 -43.562 -15.484 1 78.88 407 ALA A C 1
ATOM 3221 O O . ALA A 1 407 ? -3.875 -44.812 -15.461 1 78.88 407 ALA A O 1
ATOM 3222 N N . ASP A 1 408 ? -4.027 -42.906 -16.531 1 75.25 408 ASP A N 1
ATOM 3223 C CA . ASP A 1 408 ? -4.234 -43.531 -17.828 1 75.25 408 ASP A CA 1
ATOM 3224 C C . ASP A 1 408 ? -3.002 -44.312 -18.266 1 75.25 408 ASP A C 1
ATOM 3226 O O . ASP A 1 408 ? -3.121 -45.438 -18.766 1 75.25 408 ASP A O 1
ATOM 3230 N N . ILE A 1 409 ? -1.925 -43.719 -17.984 1 73.44 409 ILE A N 1
ATOM 3231 C CA . ILE A 1 409 ? -0.662 -44.344 -18.344 1 73.44 409 ILE A CA 1
ATOM 3232 C C . ILE A 1 409 ? -0.462 -45.594 -17.484 1 73.44 409 ILE A C 1
ATOM 3234 O O . ILE A 1 409 ? -0.039 -46.656 -17.984 1 73.44 409 ILE A O 1
ATOM 3238 N N . THR A 1 410 ? -0.789 -45.5 -16.234 1 76.38 410 THR A N 1
ATOM 3239 C CA . THR A 1 410 ? -0.665 -46.625 -15.328 1 76.38 410 THR A CA 1
ATOM 3240 C C . THR A 1 410 ? -1.567 -47.781 -15.773 1 76.38 410 THR A C 1
ATOM 3242 O O . THR A 1 410 ? -1.151 -48.938 -15.773 1 76.38 410 THR A O 1
ATOM 3245 N N . GLN A 1 411 ? -2.709 -47.5 -16.188 1 74.62 411 GLN A N 1
ATOM 3246 C CA . GLN A 1 411 ? -3.654 -48.5 -16.672 1 74.62 411 GLN A CA 1
ATOM 3247 C C . GLN A 1 411 ? -3.148 -49.156 -17.953 1 74.62 411 GLN A C 1
ATOM 3249 O O . GLN A 1 411 ? -3.236 -50.406 -18.094 1 74.62 411 GLN A O 1
ATOM 3254 N N . SER A 1 412 ? -2.688 -48.312 -18.797 1 71 412 SER A N 1
ATOM 3255 C CA . SER A 1 412 ? -2.164 -48.812 -20.062 1 71 412 SER A CA 1
ATOM 3256 C C . SER A 1 412 ? -0.948 -49.688 -19.828 1 71 412 SER A C 1
ATOM 3258 O O . SER A 1 412 ? -0.813 -50.75 -20.469 1 71 412 SER A O 1
ATOM 3260 N N . THR A 1 413 ? -0.123 -49.312 -18.922 1 73.19 413 THR A N 1
ATOM 3261 C CA . THR A 1 413 ? 1.077 -50.062 -18.609 1 73.19 413 THR A CA 1
ATOM 3262 C C . THR A 1 413 ? 0.71 -51.406 -17.984 1 73.19 413 THR A C 1
ATOM 3264 O O . THR A 1 413 ? 1.328 -52.438 -18.281 1 73.19 413 THR A O 1
ATOM 3267 N N . ASN A 1 414 ? -0.329 -51.469 -17.172 1 74.81 414 ASN A N 1
ATOM 3268 C CA . ASN A 1 414 ? -0.789 -52.719 -16.562 1 74.81 414 ASN A CA 1
ATOM 3269 C C . ASN A 1 414 ? -1.357 -53.688 -17.594 1 74.81 414 ASN A C 1
ATOM 3271 O O . ASN A 1 414 ? -1.112 -54.906 -17.531 1 74.81 414 ASN A O 1
ATOM 3275 N N . LEU A 1 415 ? -2.021 -53.156 -18.5 1 70.88 415 LEU A N 1
ATOM 3276 C CA . LEU A 1 415 ? -2.584 -54 -19.562 1 70.88 415 LEU A CA 1
ATOM 3277 C C . LEU A 1 415 ? -1.48 -54.594 -20.438 1 70.88 415 LEU A C 1
ATOM 3279 O O . LEU A 1 415 ? -1.544 -55.75 -20.812 1 70.88 415 LEU A O 1
ATOM 3283 N N . ALA A 1 416 ? -0.556 -53.719 -20.734 1 70.5 416 ALA A N 1
ATOM 3284 C CA . ALA A 1 416 ? 0.574 -54.219 -21.516 1 70.5 416 ALA A CA 1
ATOM 3285 C C . ALA A 1 416 ? 1.353 -55.281 -20.781 1 70.5 416 ALA A C 1
ATOM 3287 O O . ALA A 1 416 ? 1.805 -56.25 -21.375 1 70.5 416 ALA A O 1
ATOM 3288 N N . LYS A 1 417 ? 1.45 -55.156 -19.531 1 74.62 417 LYS A N 1
ATOM 3289 C CA . LYS A 1 417 ? 2.113 -56.156 -18.688 1 74.62 417 LYS A CA 1
ATOM 3290 C C . LYS A 1 417 ? 1.361 -57.469 -18.719 1 74.62 417 LYS A C 1
ATOM 3292 O O . LYS A 1 417 ? 1.968 -58.531 -18.891 1 74.62 417 LYS A O 1
ATOM 3297 N N . THR A 1 418 ? 0.137 -57.406 -18.578 1 77.5 418 THR A N 1
ATOM 3298 C CA . THR A 1 418 ? -0.696 -58.625 -18.594 1 77.5 418 THR A CA 1
ATOM 3299 C C . THR A 1 418 ? -0.618 -59.312 -19.953 1 77.5 418 THR A C 1
ATOM 3301 O O . THR A 1 418 ? -0.51 -60.531 -20.016 1 77.5 418 THR A O 1
ATOM 3304 N N . ALA A 1 419 ? -0.687 -58.438 -20.938 1 71.69 419 ALA A N 1
ATOM 3305 C CA . ALA A 1 419 ? -0.581 -59 -22.281 1 71.69 419 ALA A CA 1
ATOM 3306 C C . ALA A 1 419 ? 0.754 -59.719 -22.484 1 71.69 419 ALA A C 1
ATOM 3308 O O . ALA A 1 419 ? 0.809 -60.781 -23.094 1 71.69 419 ALA A O 1
ATOM 3309 N N . ALA A 1 420 ? 1.81 -59.156 -22 1 73.69 420 ALA A N 1
ATOM 3310 C CA . ALA A 1 420 ? 3.141 -59.75 -22.109 1 73.69 420 ALA A CA 1
ATOM 3311 C C . ALA A 1 420 ? 3.207 -61.094 -21.375 1 73.69 420 ALA A C 1
ATOM 3313 O O . ALA A 1 420 ? 3.801 -62.062 -21.875 1 73.69 420 ALA A O 1
ATOM 3314 N N . VAL A 1 421 ? 2.613 -61.219 -20.234 1 79.75 421 VAL A N 1
ATOM 3315 C CA . VAL A 1 421 ? 2.59 -62.438 -19.453 1 79.75 421 VAL A CA 1
ATOM 3316 C C . VAL A 1 421 ? 1.819 -63.531 -20.203 1 79.75 421 VAL A C 1
ATOM 3318 O O . VAL A 1 421 ? 2.273 -64.688 -20.312 1 79.75 421 VAL A O 1
ATOM 3321 N N . ASP A 1 422 ? 0.728 -63.125 -20.734 1 78.31 422 ASP A N 1
ATOM 3322 C CA . ASP A 1 422 ? -0.107 -64.062 -21.484 1 78.31 422 ASP A CA 1
ATOM 3323 C C . ASP A 1 422 ? 0.625 -64.562 -22.719 1 78.31 422 ASP A C 1
ATOM 3325 O O . ASP A 1 422 ? 0.589 -65.75 -23.016 1 78.31 422 ASP A O 1
ATOM 3329 N N . LEU A 1 423 ? 1.227 -63.656 -23.391 1 72.88 423 LEU A N 1
ATOM 3330 C CA . LEU A 1 423 ? 1.977 -64 -24.594 1 72.88 423 LEU A CA 1
ATOM 3331 C C . LEU A 1 423 ? 3.137 -64.938 -24.234 1 72.88 423 LEU A C 1
ATOM 3333 O O . LEU A 1 423 ? 3.396 -65.938 -24.953 1 72.88 423 LEU A O 1
ATOM 3337 N N . SER A 1 424 ? 3.793 -64.625 -23.188 1 77.62 424 SER A N 1
ATOM 3338 C CA . SER A 1 424 ? 4.875 -65.5 -22.719 1 77.62 424 SER A CA 1
ATOM 3339 C C . SER A 1 424 ? 4.383 -66.938 -22.422 1 77.62 424 SER A C 1
ATOM 3341 O O . SER A 1 424 ? 5.027 -67.875 -22.797 1 77.62 424 SER A O 1
ATOM 3343 N N . ALA A 1 425 ? 3.273 -67.062 -21.766 1 79.81 425 ALA A N 1
ATOM 3344 C CA . ALA A 1 425 ? 2.691 -68.312 -21.438 1 79.81 425 ALA A CA 1
ATOM 3345 C C . ALA A 1 425 ? 2.322 -69.125 -22.703 1 79.81 425 ALA A C 1
ATOM 3347 O O . ALA A 1 425 ? 2.5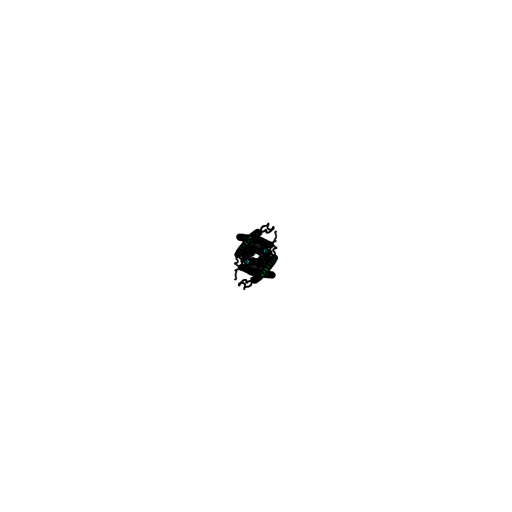96 -70.312 -22.812 1 79.81 425 ALA A O 1
ATOM 3348 N N . THR A 1 426 ? 1.69 -68.375 -23.547 1 72.88 426 THR A N 1
ATOM 3349 C CA . THR A 1 426 ? 1.286 -69 -24.812 1 72.88 426 THR A CA 1
ATOM 3350 C C . THR A 1 426 ? 2.502 -69.5 -25.578 1 72.88 426 THR A C 1
ATOM 3352 O O . THR A 1 426 ? 2.473 -70.625 -26.141 1 72.88 426 THR A O 1
ATOM 3355 N N . PHE A 1 427 ? 3.533 -68.812 -25.562 1 71 427 PHE A N 1
ATOM 3356 C CA . PHE A 1 427 ? 4.746 -69.188 -26.281 1 71 427 PHE A CA 1
ATOM 3357 C C . PHE A 1 427 ? 5.395 -70.375 -25.656 1 71 427 PHE A C 1
ATOM 3359 O O . PHE A 1 427 ? 5.93 -71.25 -26.359 1 71 427 PHE A O 1
ATOM 3366 N N . LYS A 1 428 ? 5.34 -70.438 -24.391 1 77.69 428 LYS A N 1
ATOM 3367 C CA . LYS A 1 428 ? 5.887 -71.625 -23.703 1 77.69 428 LYS A CA 1
ATOM 3368 C C . LYS A 1 428 ? 5.156 -72.875 -24.141 1 77.69 428 LYS A C 1
ATOM 3370 O O . LYS A 1 428 ? 5.789 -73.938 -24.422 1 77.69 428 LYS A O 1
ATOM 3375 N N . VAL A 1 429 ? 3.898 -72.75 -24.172 1 77.19 429 VAL A N 1
ATOM 3376 C CA . VAL A 1 429 ? 3.08 -73.875 -24.562 1 77.19 429 VAL A CA 1
ATOM 3377 C C . VAL A 1 429 ? 3.363 -74.25 -26.016 1 77.19 429 VAL A C 1
ATOM 3379 O O . VAL A 1 429 ? 3.48 -75.438 -26.359 1 77.19 429 VAL A O 1
ATOM 3382 N N . THR A 1 430 ? 3.455 -73.188 -26.828 1 72.69 430 THR A N 1
ATOM 3383 C CA . THR A 1 430 ? 3.732 -73.438 -28.25 1 72.69 430 THR A CA 1
ATOM 3384 C C . THR A 1 430 ? 5.109 -74.062 -28.422 1 72.69 430 THR A C 1
ATOM 3386 O O . THR A 1 430 ? 5.281 -75 -29.234 1 72.69 430 THR A O 1
ATOM 3389 N N . ALA A 1 431 ? 6.055 -73.562 -27.703 1 76.5 431 ALA A N 1
ATOM 3390 C CA . ALA A 1 431 ? 7.398 -74.125 -27.75 1 76.5 431 ALA A CA 1
ATOM 3391 C C . ALA A 1 431 ? 7.379 -75.625 -27.359 1 76.5 431 ALA A C 1
ATOM 3393 O O . ALA A 1 431 ? 8.023 -76.438 -28.016 1 76.5 431 ALA A O 1
ATOM 3394 N N . GLU A 1 432 ? 6.699 -75.938 -26.406 1 81.69 432 GLU A N 1
ATOM 3395 C CA . GLU A 1 432 ? 6.57 -77.312 -25.969 1 81.69 432 GLU A CA 1
ATOM 3396 C C . GLU A 1 432 ? 5.891 -78.188 -27.031 1 81.69 432 GLU A C 1
ATOM 3398 O O . GLU A 1 432 ? 6.305 -79.312 -27.281 1 81.69 432 GLU A O 1
ATOM 3403 N N . ALA A 1 433 ? 4.852 -77.5 -27.5 1 73.75 433 ALA A N 1
ATOM 3404 C CA . ALA A 1 433 ? 4.129 -78.25 -28.547 1 73.75 433 ALA A CA 1
ATOM 3405 C C . ALA A 1 433 ? 5.039 -78.5 -29.75 1 73.75 433 ALA A C 1
ATOM 3407 O O . ALA A 1 433 ? 5.039 -79.625 -30.281 1 73.75 433 ALA A O 1
ATOM 3408 N N . VAL A 1 434 ? 5.785 -77.562 -30.141 1 74.88 434 VAL A N 1
ATOM 3409 C CA . VAL A 1 434 ? 6.684 -77.75 -31.281 1 74.88 434 VAL A CA 1
ATOM 3410 C C . VAL A 1 434 ? 7.785 -78.75 -30.938 1 74.88 434 VAL A C 1
ATOM 3412 O O . VAL A 1 434 ? 8.203 -79.562 -31.797 1 74.88 434 VAL A O 1
ATOM 3415 N N . ASN A 1 435 ? 8.258 -78.812 -29.766 1 81.06 435 ASN A N 1
ATOM 3416 C CA . ASN A 1 435 ? 9.234 -79.812 -29.328 1 81.06 435 ASN A CA 1
ATOM 3417 C C . ASN A 1 435 ? 8.672 -81.188 -29.422 1 81.06 435 ASN A C 1
ATOM 3419 O O . ASN A 1 435 ? 9.352 -82.125 -29.906 1 81.06 435 ASN A O 1
ATOM 3423 N N . LYS A 1 436 ? 7.551 -81.25 -28.938 1 83.25 436 LYS A N 1
ATOM 3424 C CA . LYS A 1 436 ? 6.898 -82.562 -29.016 1 83.25 436 LYS A CA 1
ATOM 3425 C C . LYS A 1 436 ? 6.711 -83 -30.469 1 83.25 436 LYS A C 1
ATOM 3427 O O . LYS A 1 436 ? 6.887 -84.188 -30.797 1 83.25 436 LYS A O 1
ATOM 3432 N N . GLN A 1 437 ? 6.375 -82 -31.219 1 79.06 437 GLN A N 1
ATOM 3433 C CA . GLN A 1 437 ? 6.242 -82.312 -32.625 1 79.06 437 GLN A CA 1
ATOM 3434 C C . GLN A 1 437 ? 7.57 -82.75 -33.219 1 79.06 437 GLN A C 1
ATOM 3436 O O . GLN A 1 437 ? 7.609 -83.688 -34 1 79.06 437 GLN A O 1
ATOM 3441 N N . THR A 1 438 ? 8.586 -82.125 -32.906 1 81.38 438 THR A N 1
ATOM 3442 C CA . THR A 1 438 ? 9.914 -82.438 -33.406 1 81.38 438 THR A CA 1
ATOM 3443 C C . THR A 1 438 ? 10.281 -83.875 -33 1 81.38 438 THR A C 1
ATOM 3445 O O . THR A 1 438 ? 10.797 -84.625 -33.812 1 81.38 438 THR A O 1
ATOM 3448 N N . PHE A 1 439 ? 10 -84.25 -31.812 1 85 439 PHE A N 1
ATOM 3449 C CA . PHE A 1 439 ? 10.266 -85.562 -31.312 1 85 439 PHE A CA 1
ATOM 3450 C C . PHE A 1 439 ? 9.469 -86.625 -32.094 1 85 439 PHE A C 1
ATOM 3452 O O . PHE A 1 439 ? 10.016 -87.625 -32.531 1 85 439 PHE A O 1
ATOM 3459 N N . GLU A 1 440 ? 8.203 -86.25 -32.219 1 82.44 440 GLU A N 1
ATOM 3460 C CA . GLU A 1 440 ? 7.328 -87.125 -32.938 1 82.44 440 GLU A CA 1
ATOM 3461 C C . GLU A 1 440 ? 7.77 -87.312 -34.375 1 82.44 440 GLU A C 1
ATOM 3463 O O . GLU A 1 440 ? 7.746 -88.438 -34.906 1 82.44 440 GLU A O 1
ATOM 3468 N N . VAL A 1 441 ? 8.133 -86.312 -35.031 1 82.81 441 VAL A N 1
ATOM 3469 C CA . VAL A 1 441 ? 8.609 -86.312 -36.438 1 82.81 441 VAL A CA 1
ATOM 3470 C C . VAL A 1 441 ? 9.867 -87.188 -36.531 1 82.81 441 VAL A C 1
ATOM 3472 O O . VAL A 1 441 ? 10.039 -87.938 -37.469 1 82.81 441 VAL A O 1
ATOM 3475 N N . ASN A 1 442 ? 10.727 -87.062 -35.562 1 84.94 442 ASN A N 1
ATOM 3476 C CA . ASN A 1 442 ? 11.922 -87.938 -35.531 1 84.94 442 ASN A CA 1
ATOM 3477 C C . ASN A 1 442 ? 11.57 -89.375 -35.375 1 84.94 442 ASN A C 1
ATOM 3479 O O . ASN A 1 442 ? 12.195 -90.25 -36 1 84.94 442 ASN A O 1
ATOM 3483 N N . THR A 1 443 ? 10.664 -89.625 -34.5 1 84.25 443 THR A N 1
ATOM 3484 C CA . THR A 1 443 ? 10.203 -91 -34.312 1 84.25 443 THR A CA 1
ATOM 3485 C C . THR A 1 443 ? 9.656 -91.562 -35.625 1 84.25 443 THR A C 1
ATOM 3487 O O . THR A 1 443 ? 9.992 -92.688 -36 1 84.25 443 THR A O 1
ATOM 3490 N N . ILE A 1 444 ? 8.875 -90.75 -36.25 1 83.12 444 ILE A N 1
ATOM 3491 C CA . ILE A 1 444 ? 8.305 -91.125 -37.5 1 83.12 444 ILE A CA 1
ATOM 3492 C C . ILE A 1 444 ? 9.422 -91.375 -38.531 1 83.12 444 ILE A C 1
ATOM 3494 O O . ILE A 1 444 ? 9.391 -92.312 -39.312 1 83.12 444 ILE A O 1
ATOM 3498 N N . SER A 1 445 ? 10.352 -90.438 -38.594 1 84.56 445 SER A N 1
ATOM 3499 C CA . SER A 1 445 ? 11.492 -90.562 -39.531 1 84.56 445 SER A CA 1
ATOM 3500 C C . SER A 1 445 ? 12.242 -91.875 -39.312 1 84.56 445 SER A C 1
ATOM 3502 O O . SER A 1 445 ? 12.562 -92.562 -40.281 1 84.56 445 SER A O 1
ATOM 3504 N N . ASN A 1 446 ? 12.477 -92.25 -38.062 1 85.19 446 ASN A N 1
ATOM 3505 C CA . ASN A 1 446 ? 13.148 -93.5 -37.781 1 85.19 446 ASN A CA 1
ATOM 3506 C C . ASN A 1 446 ? 12.312 -94.688 -38.219 1 85.19 446 ASN A C 1
ATOM 3508 O O . ASN A 1 446 ? 12.844 -95.688 -38.781 1 85.19 446 ASN A O 1
ATOM 3512 N N . ALA A 1 447 ? 11.102 -94.5 -37.875 1 81.31 447 ALA A N 1
ATOM 3513 C CA . ALA A 1 447 ? 10.203 -95.562 -38.25 1 81.31 447 ALA A CA 1
ATOM 3514 C C . ALA A 1 447 ? 10.148 -95.688 -39.781 1 81.31 447 ALA A C 1
ATOM 3516 O O . ALA A 1 447 ? 10.109 -96.812 -40.281 1 81.31 447 ALA A O 1
ATOM 3517 N N . THR A 1 448 ? 10.18 -94.688 -40.469 1 81.19 448 THR A N 1
ATOM 3518 C CA . THR A 1 448 ? 10.156 -94.688 -41.938 1 81.19 448 THR A CA 1
ATOM 3519 C C . THR A 1 448 ? 11.461 -95.25 -42.469 1 81.19 448 THR A C 1
ATOM 3521 O O . THR A 1 448 ? 11.453 -95.938 -43.469 1 81.19 448 THR A O 1
ATOM 3524 N N . THR A 1 449 ? 12.547 -95 -41.906 1 83.38 449 THR A N 1
ATOM 3525 C CA . THR A 1 449 ? 13.828 -95.562 -42.312 1 83.38 449 THR A CA 1
ATOM 3526 C C . THR A 1 449 ? 13.805 -97.062 -42.156 1 83.38 449 THR A C 1
ATOM 3528 O O . THR A 1 449 ? 14.25 -97.812 -43.062 1 83.38 449 THR A O 1
ATOM 3531 N N . ALA A 1 450 ? 13.336 -97.5 -41 1 83.62 450 ALA A N 1
ATOM 3532 C CA . ALA A 1 450 ? 13.203 -98.938 -40.781 1 83.62 450 ALA A CA 1
ATOM 3533 C C . ALA A 1 450 ? 12.289 -99.562 -41.844 1 83.62 450 ALA A C 1
ATOM 3535 O O . ALA A 1 450 ? 12.586 -100.625 -42.375 1 83.62 450 ALA A O 1
ATOM 3536 N N . MET A 1 451 ? 11.289 -98.812 -42.125 1 77.31 451 MET A N 1
ATOM 3537 C CA . MET A 1 451 ? 10.328 -99.312 -43.094 1 77.31 451 MET A CA 1
ATOM 3538 C C . MET A 1 451 ? 10.977 -99.438 -44.469 1 77.31 451 MET A C 1
ATOM 3540 O O . MET A 1 451 ? 10.711 -100.375 -45.219 1 77.31 451 MET A O 1
ATOM 3544 N N . THR A 1 452 ? 11.758 -98.438 -44.844 1 79.56 452 THR A N 1
ATOM 3545 C CA . THR A 1 452 ? 12.477 -98.5 -46.125 1 79.56 452 THR A CA 1
ATOM 3546 C C . THR A 1 452 ? 13.367 -99.75 -46.219 1 79.56 452 THR A C 1
ATOM 3548 O O . THR A 1 452 ? 13.414 -100.375 -47.25 1 79.56 452 THR A O 1
ATOM 3551 N N . ALA A 1 453 ? 13.984 -100.062 -45.094 1 84.75 453 ALA A N 1
ATOM 3552 C CA . ALA A 1 453 ? 14.836 -101.25 -45.062 1 84.75 453 ALA A CA 1
ATOM 3553 C C . ALA A 1 453 ? 14.008 -102.5 -45.219 1 84.75 453 ALA A C 1
ATOM 3555 O O . ALA A 1 453 ? 14.383 -103.375 -45.969 1 84.75 453 ALA A O 1
ATOM 3556 N N . ILE A 1 454 ? 12.953 -102.5 -44.5 1 80.31 454 ILE A N 1
ATOM 3557 C CA . ILE A 1 454 ? 12.07 -103.625 -44.562 1 80.31 454 ILE A CA 1
ATOM 3558 C C . ILE A 1 454 ? 11.508 -103.812 -45.969 1 80.31 454 ILE A C 1
ATOM 3560 O O . ILE A 1 454 ? 11.453 -104.875 -46.531 1 80.31 454 ILE A O 1
ATOM 3564 N N . SER A 1 455 ? 11.117 -102.75 -46.625 1 76.19 455 SER A N 1
ATOM 3565 C CA . SER A 1 455 ? 10.602 -102.75 -47.969 1 76.19 455 SER A CA 1
ATOM 3566 C C . SER A 1 455 ? 11.641 -103.312 -48.969 1 76.19 455 SER A C 1
ATOM 3568 O O . SER A 1 455 ? 11.312 -104.062 -49.875 1 76.19 455 SER A O 1
ATOM 3570 N N . SER A 1 456 ? 12.836 -102.875 -48.781 1 81.81 456 SER A N 1
ATOM 3571 C CA . SER A 1 456 ? 13.914 -103.375 -49.625 1 81.81 456 SER A CA 1
ATOM 3572 C C . SER A 1 456 ? 14.086 -104.875 -49.469 1 81.81 456 SER A C 1
ATOM 3574 O O . SER A 1 456 ? 14.32 -105.562 -50.469 1 81.81 456 SER A O 1
ATOM 3576 N N . GLN A 1 457 ? 13.992 -105.312 -48.281 1 81.94 457 GLN A N 1
ATOM 3577 C CA . GLN A 1 457 ? 14.086 -106.75 -48.031 1 81.94 457 GLN A CA 1
ATOM 3578 C C . GLN A 1 457 ? 12.938 -107.5 -48.719 1 81.94 457 GLN A C 1
ATOM 3580 O O . GLN A 1 457 ? 13.148 -108.562 -49.312 1 81.94 457 GLN A O 1
ATOM 3585 N N . VAL A 1 458 ? 11.789 -106.938 -48.625 1 78.81 458 VAL A N 1
ATOM 3586 C CA . VAL A 1 458 ? 10.617 -107.562 -49.219 1 78.81 458 VAL A CA 1
ATOM 3587 C C . VAL A 1 458 ? 10.781 -107.562 -50.75 1 78.81 458 VAL A C 1
ATOM 3589 O O . VAL A 1 458 ? 10.492 -108.625 -51.406 1 78.81 458 VAL A O 1
ATOM 3592 N N . ILE A 1 459 ? 11.273 -106.5 -51.281 1 78.62 459 ILE A N 1
ATOM 3593 C CA . ILE A 1 459 ? 11.5 -106.375 -52.719 1 78.62 459 ILE A CA 1
ATOM 3594 C C . ILE A 1 459 ? 12.523 -107.438 -53.188 1 78.62 459 ILE A C 1
ATOM 3596 O O . ILE A 1 459 ? 12.305 -108.188 -54.156 1 78.62 459 ILE A O 1
ATOM 3600 N N . SER A 1 460 ? 13.602 -107.562 -52.438 1 83.56 460 SER A N 1
ATOM 3601 C CA . SER A 1 460 ? 14.633 -108.562 -52.75 1 83.56 460 SER A CA 1
ATOM 3602 C C . SER A 1 460 ? 14.094 -109.938 -52.656 1 83.56 460 SER A C 1
ATOM 3604 O O . SER A 1 460 ? 14.352 -110.812 -53.531 1 83.56 460 SER A O 1
ATOM 3606 N N . GLY A 1 461 ? 13.383 -110.062 -51.531 1 78.81 461 GLY A N 1
ATOM 3607 C CA . GLY A 1 461 ? 12.758 -111.375 -51.375 1 78.81 461 GLY A CA 1
ATOM 3608 C C . GLY A 1 461 ? 11.781 -111.688 -52.469 1 78.81 461 GLY A C 1
ATOM 3609 O O . GLY A 1 461 ? 11.789 -112.812 -53 1 78.81 461 GLY A O 1
ATOM 3610 N N . ALA A 1 462 ? 11.047 -110.875 -52.969 1 76.88 462 ALA A N 1
ATOM 3611 C CA . ALA A 1 462 ? 10.086 -111.062 -54.062 1 76.88 462 ALA A CA 1
ATOM 3612 C C . ALA A 1 462 ? 10.797 -111.312 -55.375 1 76.88 462 ALA A C 1
ATOM 3614 O O . ALA A 1 462 ? 10.344 -112.125 -56.156 1 76.88 462 ALA A O 1
ATOM 3615 N N . ARG A 1 463 ? 11.898 -110.688 -55.656 1 80.62 463 ARG A N 1
ATOM 3616 C CA . ARG A 1 463 ? 12.68 -110.938 -56.844 1 80.62 463 ARG A CA 1
ATOM 3617 C C . ARG A 1 463 ? 13.266 -112.312 -56.875 1 80.62 463 ARG A C 1
ATOM 3619 O O . ARG A 1 463 ? 13.242 -113 -57.938 1 80.62 463 ARG A O 1
ATOM 3626 N N . GLU A 1 464 ? 13.727 -112.688 -55.75 1 84.5 464 GLU A N 1
ATOM 3627 C CA . GLU A 1 464 ? 14.289 -114.062 -55.656 1 84.5 464 GLU A CA 1
ATOM 3628 C C . GLU A 1 464 ? 13.227 -115.125 -55.875 1 84.5 464 GLU A C 1
ATOM 3630 O O . GLU A 1 464 ? 13.453 -116.125 -56.594 1 84.5 464 GLU A O 1
ATOM 3635 N N . ILE A 1 465 ? 12.117 -114.875 -55.281 1 83.75 465 ILE A N 1
ATOM 3636 C CA . ILE A 1 465 ? 11 -115.75 -55.469 1 83.75 465 ILE A CA 1
ATOM 3637 C C . ILE A 1 465 ? 10.586 -115.812 -56.938 1 83.75 465 ILE A C 1
ATOM 3639 O O . ILE A 1 465 ? 10.391 -116.875 -57.5 1 83.75 465 ILE A O 1
ATOM 3643 N N . SER A 1 466 ? 10.484 -114.75 -57.594 1 82 466 SER A N 1
ATOM 3644 C CA . SER A 1 466 ? 10.125 -114.625 -59 1 82 466 SER A CA 1
ATOM 3645 C C . SER A 1 466 ? 11.094 -115.438 -59.875 1 82 466 SER A C 1
ATOM 3647 O O . SER A 1 466 ? 10.672 -116.25 -60.719 1 82 466 SER A O 1
ATOM 3649 N N . GLN A 1 467 ? 12.367 -115.375 -59.625 1 86.31 467 GLN A N 1
ATOM 3650 C CA . GLN A 1 467 ? 13.383 -116.062 -60.375 1 86.31 467 GLN A CA 1
ATOM 3651 C C . GLN A 1 467 ? 13.312 -117.562 -60.156 1 86.31 467 GLN A C 1
ATOM 3653 O O . GLN A 1 467 ? 13.422 -118.375 -61.094 1 86.31 467 GLN A O 1
ATOM 3658 N N . SER A 1 468 ? 13.07 -117.75 -58.875 1 87.44 468 SER A N 1
ATOM 3659 C CA . SER A 1 468 ? 12.961 -119.188 -58.5 1 87.44 468 SER A CA 1
ATOM 3660 C C . SER A 1 468 ? 11.758 -119.812 -59.156 1 87.44 468 SER A C 1
ATOM 3662 O O . SER A 1 468 ? 11.867 -120.938 -59.719 1 87.44 468 SER A O 1
ATOM 3664 N N . VAL A 1 469 ? 10.703 -119.125 -59.219 1 87 469 VAL A N 1
ATOM 3665 C CA . VAL A 1 469 ? 9.469 -119.625 -59.812 1 87 469 VAL A CA 1
ATOM 3666 C C . VAL A 1 469 ? 9.656 -119.812 -61.312 1 87 469 VAL A C 1
ATOM 3668 O O . VAL A 1 469 ? 9.211 -120.812 -61.875 1 87 469 VAL A O 1
ATOM 3671 N N . LEU A 1 470 ? 10.359 -119.062 -62 1 85.38 470 LEU A N 1
ATOM 3672 C CA . LEU A 1 470 ? 10.625 -119.188 -63.438 1 85.38 470 LEU A CA 1
ATOM 3673 C C . LEU A 1 470 ? 11.492 -120.375 -63.719 1 85.38 470 LEU A C 1
ATOM 3675 O O . LEU A 1 470 ? 11.234 -121.125 -64.688 1 85.38 470 LEU A O 1
ATOM 3679 N N . ASN A 1 471 ? 12.438 -120.562 -62.906 1 89.19 471 ASN A N 1
ATOM 3680 C CA . ASN A 1 471 ? 13.312 -121.688 -63.062 1 89.19 471 ASN A CA 1
ATOM 3681 C C . ASN A 1 471 ? 12.555 -123 -62.844 1 89.19 471 ASN A C 1
ATOM 3683 O O . ASN A 1 471 ? 12.727 -124 -63.594 1 89.19 471 ASN A O 1
ATOM 3687 N N . ILE A 1 472 ? 11.734 -122.938 -61.812 1 88.31 472 ILE A N 1
ATOM 3688 C CA . ILE A 1 472 ? 10.938 -124.125 -61.531 1 88.31 472 ILE A CA 1
ATOM 3689 C C . ILE A 1 472 ? 10 -124.375 -62.688 1 88.31 472 ILE A C 1
ATOM 3691 O O . ILE A 1 472 ? 9.828 -125.562 -63.094 1 88.31 472 ILE A O 1
ATOM 3695 N N . ASP A 1 473 ? 9.398 -123.375 -63.25 1 85.44 473 ASP A N 1
ATOM 3696 C CA . ASP A 1 473 ? 8.5 -123.562 -64.375 1 85.44 473 ASP A CA 1
ATOM 3697 C C . ASP A 1 473 ? 9.219 -124.188 -65.562 1 85.44 473 ASP A C 1
ATOM 3699 O O . ASP A 1 473 ? 8.727 -125.125 -66.188 1 85.44 473 ASP A O 1
ATOM 3703 N N . LYS A 1 474 ? 10.422 -123.812 -65.875 1 88.44 474 LYS A N 1
ATOM 3704 C CA . LYS A 1 474 ? 11.219 -124.312 -67 1 88.44 474 LYS A CA 1
ATOM 3705 C C . LYS A 1 474 ? 11.578 -125.812 -66.75 1 88.44 474 LYS A C 1
ATOM 3707 O O . LYS A 1 474 ? 11.391 -126.625 -67.625 1 88.44 474 LYS A O 1
ATOM 3712 N N . ASN A 1 475 ? 11.984 -125.938 -65.562 1 86.06 475 ASN A N 1
ATOM 3713 C CA . ASN A 1 475 ? 12.398 -127.312 -65.25 1 86.06 475 ASN A CA 1
ATOM 3714 C C . ASN A 1 475 ? 11.211 -128.25 -65.188 1 86.06 475 ASN A C 1
ATOM 3716 O O . ASN A 1 475 ? 11.32 -129.375 -65.625 1 86.06 475 ASN A O 1
ATOM 3720 N N . ALA A 1 476 ? 10.109 -127.75 -64.812 1 85.06 476 ALA A N 1
ATOM 3721 C CA . ALA A 1 476 ? 8.891 -128.5 -64.75 1 85.06 476 ALA A CA 1
ATOM 3722 C C . ALA A 1 476 ? 8.422 -128.875 -66.188 1 85.06 476 ALA A C 1
ATOM 3724 O O . ALA A 1 476 ? 8 -130 -66.438 1 85.06 476 ALA A O 1
ATOM 3725 N N . GLN A 1 477 ? 8.578 -128 -67.125 1 84.94 477 GLN A N 1
ATOM 3726 C CA . GLN A 1 477 ? 8.203 -128.25 -68.5 1 84.94 477 GLN A CA 1
ATOM 3727 C C . GLN A 1 477 ? 9.125 -129.25 -69.125 1 84.94 477 GLN A C 1
ATOM 3729 O O . GLN A 1 477 ? 8.672 -130.25 -69.875 1 84.94 477 GLN A O 1
ATOM 3734 N N . SER A 1 478 ? 10.328 -129.25 -68.875 1 89.06 478 SER A N 1
ATOM 3735 C CA . SER A 1 478 ? 11.297 -130.25 -69.375 1 89.06 478 SER A CA 1
ATOM 3736 C C . SER A 1 478 ? 11.031 -131.625 -68.812 1 89.06 478 SER A C 1
ATOM 3738 O O . SER A 1 478 ? 11.07 -132.625 -69.562 1 89.06 478 SER A O 1
ATOM 3740 N N . THR A 1 479 ? 10.75 -131.5 -67.562 1 84.88 479 THR A N 1
ATOM 3741 C CA . THR A 1 479 ? 10.445 -132.75 -66.875 1 84.88 479 THR A CA 1
ATOM 3742 C C . THR A 1 479 ? 9.188 -133.375 -67.438 1 84.88 479 THR A C 1
ATOM 3744 O O . THR A 1 479 ? 9.148 -134.625 -67.688 1 84.88 479 THR A O 1
ATOM 3747 N N . LEU A 1 480 ? 8.203 -132.625 -67.75 1 84.56 480 LEU A N 1
ATOM 3748 C CA . LEU A 1 480 ? 6.969 -133.125 -68.375 1 84.56 480 LEU A CA 1
ATOM 3749 C C . LEU A 1 480 ? 7.254 -133.75 -69.688 1 84.56 480 LEU A C 1
ATOM 3751 O O . LEU A 1 480 ? 6.723 -134.75 -70 1 84.56 480 LEU A O 1
ATOM 3755 N N . SER A 1 481 ? 8.117 -133.25 -70.5 1 89.56 481 SER A N 1
ATOM 3756 C CA . SER A 1 481 ? 8.516 -133.75 -71.75 1 89.56 481 SER A CA 1
ATOM 3757 C C . SER A 1 481 ? 9.211 -135.125 -71.625 1 89.56 481 SER A C 1
ATOM 3759 O O . SER A 1 481 ? 8.922 -136.125 -72.375 1 89.56 481 SER A O 1
ATOM 3761 N N . ASN A 1 482 ? 10.07 -135.125 -70.625 1 85.19 482 ASN A N 1
ATOM 3762 C CA . ASN A 1 482 ? 10.781 -136.375 -70.312 1 85.19 482 ASN A CA 1
ATOM 3763 C C . ASN A 1 482 ? 9.828 -137.5 -69.938 1 85.19 482 ASN A C 1
ATOM 3765 O O . ASN A 1 482 ? 9.969 -138.625 -70.375 1 85.19 482 ASN A O 1
ATOM 3769 N N . VAL A 1 483 ? 8.867 -137.125 -69.188 1 85 483 VAL A N 1
ATOM 3770 C CA . VAL A 1 483 ? 7.898 -138.125 -68.688 1 85 483 VAL A CA 1
ATOM 3771 C C . VAL A 1 483 ? 6.996 -138.5 -69.875 1 85 483 VAL A C 1
ATOM 3773 O O . VAL A 1 483 ? 6.656 -139.75 -69.938 1 85 483 VAL A O 1
ATOM 3776 N N . ARG A 1 484 ? 6.691 -137.625 -70.75 1 86.94 484 ARG A N 1
ATOM 3777 C CA . ARG A 1 484 ? 5.906 -138 -71.938 1 86.94 484 ARG A CA 1
ATOM 3778 C C . ARG A 1 484 ? 6.672 -139 -72.812 1 86.94 484 ARG A C 1
ATOM 3780 O O . ARG A 1 484 ? 6.105 -139.875 -73.375 1 86.94 484 ARG A O 1
ATOM 3787 N N . GLN A 1 485 ? 7.883 -138.75 -72.938 1 86.81 485 GLN A N 1
ATOM 3788 C CA . GLN A 1 485 ? 8.734 -139.625 -73.75 1 86.81 485 GLN A CA 1
ATOM 3789 C C . GLN A 1 485 ? 8.836 -141 -73.188 1 86.81 485 GLN A C 1
ATOM 3791 O O . GLN A 1 485 ? 8.797 -142 -73.875 1 86.81 485 GLN A O 1
ATOM 3796 N N . ALA A 1 486 ? 8.977 -140.875 -71.875 1 82.56 486 ALA A N 1
ATOM 3797 C CA . ALA A 1 486 ? 9.016 -142.25 -71.125 1 82.56 486 ALA A CA 1
ATOM 3798 C C . ALA A 1 486 ? 7.719 -143 -71.312 1 82.56 486 ALA A C 1
ATOM 3800 O O . ALA A 1 486 ? 7.746 -144.25 -71.625 1 82.56 486 ALA A O 1
ATOM 3801 N N . ALA A 1 487 ? 6.613 -142.375 -71.312 1 83.5 487 ALA A N 1
ATOM 3802 C CA . ALA A 1 487 ? 5.312 -143 -71.5 1 83.5 487 ALA A CA 1
ATOM 3803 C C . ALA A 1 487 ? 5.191 -143.5 -72.938 1 83.5 487 ALA A C 1
ATOM 3805 O O . ALA A 1 487 ? 4.703 -144.625 -73.125 1 83.5 487 ALA A O 1
ATOM 3806 N N . GLN A 1 488 ? 5.719 -143 -73.938 1 88.44 488 GLN A N 1
ATOM 3807 C CA . GLN A 1 488 ? 5.699 -143.375 -75.312 1 88.44 488 GLN A CA 1
ATOM 3808 C C . GLN A 1 488 ? 6.582 -144.625 -75.5 1 88.44 488 GLN A C 1
ATOM 3810 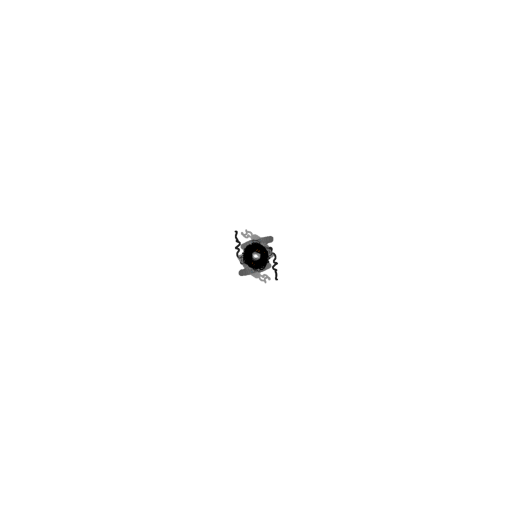O O . GLN A 1 488 ? 6.188 -145.625 -76.188 1 88.44 488 GLN A O 1
ATOM 3815 N N . SER A 1 489 ? 7.684 -144.5 -74.812 1 86.12 489 SER A N 1
ATOM 3816 C CA . SER A 1 489 ? 8.617 -145.625 -74.938 1 86.12 489 SER A CA 1
ATOM 3817 C C . SER A 1 489 ? 8.023 -146.875 -74.312 1 86.12 489 SER A C 1
ATOM 3819 O O . SER A 1 489 ? 8.203 -148 -74.812 1 86.12 489 SER A O 1
ATOM 3821 N N . VAL A 1 490 ? 7.305 -146.625 -73.25 1 86.12 490 VAL A N 1
ATOM 3822 C CA . VAL A 1 490 ? 6.629 -147.75 -72.625 1 86.12 490 VAL A CA 1
ATOM 3823 C C . VAL A 1 490 ? 5.559 -148.375 -73.5 1 86.12 490 VAL A C 1
ATOM 3825 O O . VAL A 1 490 ? 5.445 -149.625 -73.688 1 86.12 490 VAL A O 1
ATOM 3828 N N . ASN A 1 491 ? 4.832 -147.625 -74.188 1 86.44 491 ASN A N 1
ATOM 3829 C CA . ASN A 1 491 ? 3.805 -148 -75.125 1 86.44 491 ASN A CA 1
ATOM 3830 C C . ASN A 1 491 ? 4.402 -148.875 -76.312 1 86.44 491 ASN A C 1
ATOM 3832 O O . ASN A 1 491 ? 3.852 -149.875 -76.75 1 86.44 491 ASN A O 1
ATOM 3836 N N . GLU A 1 492 ? 5.504 -148.5 -76.75 1 88.12 492 GLU A N 1
ATOM 3837 C CA . GLU A 1 492 ? 6.176 -149.125 -77.812 1 88.12 492 GLU A CA 1
ATOM 3838 C C . GLU A 1 492 ? 6.68 -150.5 -77.375 1 88.12 492 GLU A C 1
ATOM 3840 O O . GLU A 1 492 ? 6.578 -151.5 -78.125 1 88.12 492 GLU A O 1
ATOM 3845 N N . LEU A 1 493 ? 7.18 -150.375 -76.188 1 85.38 493 LEU A N 1
ATOM 3846 C CA . LEU A 1 493 ? 7.656 -151.625 -75.625 1 85.38 493 LEU A CA 1
ATOM 3847 C C . LEU A 1 493 ? 6.516 -152.625 -75.438 1 85.38 493 LEU A C 1
ATOM 3849 O O . LEU A 1 493 ? 6.652 -153.875 -75.875 1 85.38 493 LEU A O 1
ATOM 3853 N N . VAL A 1 494 ? 5.375 -152.25 -75.062 1 85.25 494 VAL A N 1
ATOM 3854 C CA . VAL A 1 494 ? 4.207 -153 -74.875 1 85.25 494 VAL A CA 1
ATOM 3855 C C . VAL A 1 494 ? 3.709 -153.5 -76.188 1 85.25 494 VAL A C 1
ATOM 3857 O O . VAL A 1 494 ? 3.318 -154.75 -76.375 1 85.25 494 VAL A O 1
ATOM 3860 N N . ALA A 1 495 ? 3.857 -152.875 -77.312 1 86.88 495 ALA A N 1
ATOM 3861 C CA . ALA A 1 495 ? 3.463 -153.25 -78.625 1 86.88 495 ALA A CA 1
ATOM 3862 C C . ALA A 1 495 ? 4.375 -154.375 -79.188 1 86.88 495 ALA A C 1
ATOM 3864 O O . ALA A 1 495 ? 3.906 -155.25 -79.812 1 86.88 495 ALA A O 1
ATOM 3865 N N . GLU A 1 496 ? 5.594 -154.125 -78.875 1 82.5 496 GLU A N 1
ATOM 3866 C CA . GLU A 1 496 ? 6.562 -155.125 -79.312 1 82.5 496 GLU A CA 1
ATOM 3867 C C . GLU A 1 496 ? 6.348 -156.375 -78.562 1 82.5 496 GLU A C 1
ATOM 3869 O O . GLU A 1 496 ? 6.414 -157.5 -79.188 1 82.5 496 GLU A O 1
ATOM 3874 N N . VAL A 1 497 ? 6.004 -156.375 -77.375 1 82.94 497 VAL A N 1
ATOM 3875 C CA . VAL A 1 497 ? 5.738 -157.5 -76.562 1 82.94 497 VAL A CA 1
ATOM 3876 C C . VAL A 1 497 ? 4.473 -158.25 -77.062 1 82.94 497 VAL A C 1
ATOM 3878 O O . VAL A 1 497 ? 4.422 -159.5 -77.188 1 82.94 497 VAL A O 1
ATOM 3881 N N . THR A 1 498 ? 3.498 -157.5 -77.562 1 83.06 498 THR A N 1
ATOM 3882 C CA . THR A 1 498 ? 2.26 -158.125 -78.062 1 83.06 498 THR A CA 1
ATOM 3883 C C . THR A 1 498 ? 2.521 -158.875 -79.375 1 83.06 498 THR A C 1
ATOM 3885 O O . THR A 1 498 ? 1.996 -159.875 -79.625 1 83.06 498 THR A O 1
ATOM 3888 N N . GLN A 1 499 ? 3.381 -158.375 -80.25 1 82.75 499 GLN A N 1
ATOM 3889 C CA . GLN A 1 499 ? 3.75 -159 -81.5 1 82.75 499 GLN A CA 1
ATOM 3890 C C . GLN A 1 499 ? 4.5 -160.25 -81.25 1 82.75 499 GLN A C 1
ATOM 3892 O O . GLN A 1 499 ? 4.297 -161.25 -81.938 1 82.75 499 GLN A O 1
ATOM 3897 N N . GLY A 1 500 ? 5.293 -160.25 -80.188 1 77.81 500 GLY A N 1
ATOM 3898 C CA . GLY A 1 500 ? 6.004 -161.375 -79.812 1 77.81 500 GLY A CA 1
ATOM 3899 C C . GLY A 1 500 ? 5.078 -162.5 -79.375 1 77.81 500 GLY A C 1
ATOM 3900 O O . GLY A 1 500 ? 5.305 -163.625 -79.688 1 77.81 500 GLY A O 1
ATOM 3901 N N . THR A 1 501 ? 3.924 -162.125 -78.75 1 76.5 501 THR A N 1
ATOM 3902 C CA . THR A 1 501 ? 2.93 -163.125 -78.312 1 76.5 501 THR A CA 1
ATOM 3903 C C . THR A 1 501 ? 2.307 -163.75 -79.562 1 76.5 501 THR A C 1
ATOM 3905 O O . THR A 1 501 ? 2.131 -165 -79.5 1 76.5 501 THR A O 1
ATOM 3908 N N . GLU A 1 502 ? 2.127 -163.25 -80.625 1 80.25 502 GLU A N 1
ATOM 3909 C CA . GLU A 1 502 ? 1.519 -163.75 -81.812 1 80.25 502 GLU A CA 1
ATOM 3910 C C . GLU A 1 502 ? 2.465 -164.75 -82.5 1 80.25 502 GLU A C 1
ATOM 3912 O O . GLU A 1 502 ? 2.049 -165.875 -82.875 1 80.25 502 GLU A O 1
ATOM 3917 N N . THR A 1 503 ? 3.693 -164.375 -82.562 1 78.88 503 THR A N 1
ATOM 3918 C CA . THR A 1 503 ? 4.688 -165.25 -83.188 1 78.88 503 THR A CA 1
ATOM 3919 C C . THR A 1 503 ? 4.906 -166.5 -82.438 1 78.88 503 THR A C 1
ATOM 3921 O O . THR A 1 503 ? 4.992 -167.625 -83 1 78.88 503 THR A O 1
ATOM 3924 N N . ILE A 1 504 ? 4.816 -166.5 -81.062 1 80.31 504 ILE A N 1
ATOM 3925 C CA . ILE A 1 504 ? 5.078 -167.625 -80.25 1 80.31 504 ILE A CA 1
ATOM 3926 C C . ILE A 1 504 ? 3.867 -168.5 -80.25 1 80.31 504 ILE A C 1
ATOM 3928 O O . ILE A 1 504 ? 4.02 -169.75 -80.25 1 80.31 504 ILE A O 1
ATOM 3932 N N . ASN A 1 505 ? 2.676 -168 -80.375 1 80.81 505 ASN A N 1
ATOM 3933 C CA . ASN A 1 505 ? 1.476 -168.875 -80.5 1 80.81 505 ASN A CA 1
ATOM 3934 C C . ASN A 1 505 ? 1.474 -169.625 -81.812 1 80.81 505 ASN A C 1
ATOM 3936 O O . ASN A 1 505 ? 1.077 -170.75 -81.875 1 80.81 505 ASN A O 1
ATOM 3940 N N . SER A 1 506 ? 1.98 -169 -82.875 1 81.69 506 SER A N 1
ATOM 3941 C CA . SER A 1 506 ? 2.109 -169.75 -84.188 1 81.69 506 SER A CA 1
ATOM 3942 C C . SER A 1 506 ? 3.105 -170.875 -84.062 1 81.69 506 SER A C 1
ATOM 3944 O O . SER A 1 506 ? 2.859 -172 -84.625 1 81.69 506 SER A O 1
ATOM 3946 N N . LEU A 1 507 ? 4.094 -170.5 -83.25 1 78.56 507 LEU A N 1
ATOM 3947 C CA . LEU A 1 507 ? 5.109 -171.5 -83 1 78.56 507 LEU A CA 1
ATOM 3948 C C . LEU A 1 507 ? 4.52 -172.75 -82.312 1 78.56 507 LEU A C 1
ATOM 3950 O O . LEU A 1 507 ? 4.77 -173.875 -82.688 1 78.56 507 LEU A O 1
ATOM 3954 N N . LYS A 1 508 ? 3.678 -172.625 -81.375 1 80.06 508 LYS A N 1
ATOM 3955 C CA . LYS A 1 508 ? 3.014 -173.625 -80.562 1 80.06 508 LYS A CA 1
ATOM 3956 C C . LYS A 1 508 ? 2.094 -174.5 -81.5 1 80.06 508 LYS A C 1
ATOM 3958 O O . LYS A 1 508 ? 2.084 -175.75 -81.375 1 80.06 508 LYS A O 1
ATOM 3963 N N . ASN A 1 509 ? 1.438 -174 -82.5 1 83.25 509 ASN A N 1
ATOM 3964 C CA . ASN A 1 509 ? 0.527 -174.625 -83.375 1 83.25 509 ASN A CA 1
ATOM 3965 C C . ASN A 1 509 ? 1.28 -175.5 -84.312 1 83.25 509 ASN A C 1
ATOM 3967 O O . ASN A 1 509 ? 0.845 -176.625 -84.625 1 83.25 509 ASN A O 1
ATOM 3971 N N . HIS A 1 510 ? 2.439 -175.125 -84.75 1 80.06 510 HIS A N 1
ATOM 3972 C CA . HIS A 1 510 ? 3.236 -175.875 -85.688 1 80.06 510 HIS A CA 1
ATOM 3973 C C . HIS A 1 510 ? 3.799 -177.125 -85 1 80.06 510 HIS A C 1
ATOM 3975 O O . HIS A 1 510 ? 3.842 -178.25 -85.562 1 80.06 510 HIS A O 1
ATOM 3981 N N . VAL A 1 511 ? 4.117 -176.875 -83.625 1 81.06 511 VAL A N 1
ATOM 3982 C CA . VAL A 1 511 ? 4.648 -178 -82.875 1 81.06 511 VAL A CA 1
ATOM 3983 C C . VAL A 1 511 ? 3.566 -179 -82.688 1 81.06 511 VAL A C 1
ATOM 3985 O O . VAL A 1 511 ? 3.826 -180.25 -82.812 1 81.06 511 VAL A O 1
ATOM 3988 N N . THR A 1 512 ? 2.318 -178.75 -82.562 1 82.31 512 THR A N 1
ATOM 3989 C CA . THR A 1 512 ? 1.2 -179.625 -82.312 1 82.31 512 THR A CA 1
ATOM 3990 C C . THR A 1 512 ? 0.858 -180.5 -83.562 1 82.31 512 THR A C 1
ATOM 3992 O O . THR A 1 512 ? 0.449 -181.625 -83.5 1 82.31 512 THR A O 1
ATOM 3995 N N . SER A 1 513 ? 1.206 -180 -84.75 1 83.19 513 SER A N 1
ATOM 3996 C CA . SER A 1 513 ? 0.833 -180.625 -86.062 1 83.19 513 SER A CA 1
ATOM 3997 C C . SER A 1 513 ? 1.803 -181.75 -86.375 1 83.19 513 SER A C 1
ATOM 3999 O O . SER A 1 513 ? 1.488 -182.5 -87.25 1 83.19 513 SER A O 1
ATOM 4001 N N . ILE A 1 514 ? 2.857 -181.625 -85.75 1 83.62 514 ILE A N 1
ATOM 4002 C CA . ILE A 1 514 ? 3.889 -182.625 -86.062 1 83.62 514 ILE A CA 1
ATOM 4003 C C . ILE A 1 514 ? 3.588 -184 -85.375 1 83.62 514 ILE A C 1
ATOM 4005 O O . ILE A 1 514 ? 3.904 -185 -85.938 1 83.62 514 ILE A O 1
ATOM 4009 N N . GLU A 1 515 ? 2.84 -184 -84.312 1 80.06 515 GLU A N 1
ATOM 4010 C CA . GLU A 1 515 ? 2.637 -185.125 -83.438 1 80.06 515 GLU A CA 1
ATOM 4011 C C . GLU A 1 515 ? 1.862 -186.25 -84.188 1 80.06 515 GLU A C 1
ATOM 4013 O O . GLU A 1 515 ? 2.285 -187.375 -84.188 1 80.06 515 GLU A O 1
ATOM 4018 N N . PRO A 1 516 ? 0.87 -186.125 -84.875 1 82.5 516 PRO A N 1
ATOM 4019 C CA . PRO A 1 516 ? 0.126 -187.125 -85.562 1 82.5 516 PRO A CA 1
ATOM 4020 C C . PRO A 1 516 ? 0.911 -187.75 -86.688 1 82.5 516 PRO A C 1
ATOM 4022 O O . PRO A 1 516 ? 0.815 -189 -86.938 1 82.5 516 PRO A O 1
ATOM 4025 N N . VAL A 1 517 ? 1.721 -186.875 -87.312 1 85.25 517 VAL A N 1
ATOM 4026 C CA . VAL A 1 517 ? 2.473 -187.375 -88.438 1 85.25 517 VAL A CA 1
ATOM 4027 C C . VAL A 1 517 ? 3.578 -188.375 -88 1 85.25 517 VAL A C 1
ATOM 4029 O O . VAL A 1 517 ? 3.85 -189.375 -88.625 1 85.25 517 VAL A O 1
ATOM 4032 N N . LEU A 1 518 ? 4.051 -188 -86.812 1 84.69 518 LEU A N 1
ATOM 4033 C CA . LEU A 1 518 ? 5.09 -188.875 -86.25 1 84.69 518 LEU A CA 1
ATOM 4034 C C . LEU A 1 518 ? 4.516 -190.125 -85.75 1 84.69 518 LEU A C 1
ATOM 4036 O O . LEU A 1 518 ? 5.156 -191.25 -85.875 1 84.69 518 LEU A O 1
ATOM 4040 N N . ALA A 1 519 ? 3.354 -190.25 -85.375 1 83.75 519 ALA A N 1
ATOM 4041 C CA . ALA A 1 519 ? 2.654 -191.375 -84.938 1 83.75 519 ALA A CA 1
ATOM 4042 C C . ALA A 1 519 ? 2.387 -192.375 -86.125 1 83.75 519 ALA A C 1
ATOM 4044 O O . ALA A 1 519 ? 2.516 -193.5 -86.062 1 83.75 519 ALA A O 1
ATOM 4045 N N . ASP A 1 520 ? 2.178 -191.625 -87.125 1 85.81 520 ASP A N 1
ATOM 4046 C CA . ASP A 1 520 ? 1.947 -192.375 -88.375 1 85.81 520 ASP A CA 1
ATOM 4047 C C . ASP A 1 520 ? 3.217 -193.125 -88.812 1 85.81 520 ASP A C 1
ATOM 4049 O O . ASP A 1 520 ? 3.176 -194.25 -89.188 1 85.81 520 ASP A O 1
ATOM 4053 N N . ILE A 1 521 ? 4.215 -192.375 -88.625 1 85.38 521 ILE A N 1
ATOM 4054 C CA . ILE A 1 521 ? 5.496 -193 -89.062 1 85.38 521 ILE A CA 1
ATOM 4055 C C . ILE A 1 521 ? 5.848 -194.125 -88.188 1 85.38 521 ILE A C 1
ATOM 4057 O O . ILE A 1 521 ? 6.32 -195.25 -88.625 1 85.38 521 ILE A O 1
ATOM 4061 N N . ASN A 1 522 ? 5.613 -194 -86.938 1 84.94 522 ASN A N 1
ATOM 4062 C CA . ASN A 1 522 ? 5.844 -195.125 -86 1 84.94 522 ASN A CA 1
ATOM 4063 C C . ASN A 1 522 ? 4.957 -196.375 -86.312 1 84.94 522 ASN A C 1
ATOM 4065 O O . ASN A 1 522 ? 5.41 -197.5 -86.188 1 84.94 522 ASN A O 1
ATOM 4069 N N . GLY A 1 523 ? 3.762 -196.125 -86.75 1 87.31 523 GLY A N 1
ATOM 4070 C CA . GLY A 1 523 ? 2.854 -197.25 -87.188 1 87.31 523 GLY A CA 1
ATOM 4071 C C . GLY A 1 523 ? 3.311 -198 -88.438 1 87.31 523 GLY A C 1
ATOM 4072 O O . GLY A 1 523 ? 3.227 -199.125 -88.5 1 87.31 523 GLY A O 1
ATOM 4073 N N . ILE A 1 524 ? 3.824 -197.125 -89.188 1 87.5 524 ILE A N 1
ATOM 4074 C CA . ILE A 1 524 ? 4.312 -197.75 -90.438 1 87.5 524 ILE A CA 1
ATOM 4075 C C . ILE A 1 524 ? 5.543 -198.625 -90.188 1 87.5 524 ILE A C 1
ATOM 4077 O O . ILE A 1 524 ? 5.676 -199.625 -90.75 1 87.5 524 ILE A O 1
ATOM 4081 N N . ALA A 1 525 ? 6.348 -198.125 -89.312 1 87.38 525 ALA A N 1
ATOM 4082 C CA . ALA A 1 525 ? 7.551 -198.875 -88.938 1 87.38 525 ALA A CA 1
ATOM 4083 C C . ALA A 1 525 ? 7.195 -200.25 -88.25 1 87.38 525 ALA A C 1
ATOM 4085 O O . ALA A 1 525 ? 7.809 -201.25 -88.5 1 87.38 525 ALA A O 1
ATOM 4086 N N . GLU A 1 526 ? 6.195 -200.25 -87.5 1 86.88 526 GLU A N 1
ATOM 4087 C CA . GLU A 1 526 ? 5.719 -201.5 -86.812 1 86.88 526 GLU A CA 1
ATOM 4088 C C . GLU A 1 526 ? 5.129 -202.5 -87.812 1 86.88 526 GLU A C 1
ATOM 4090 O O . GLU A 1 526 ? 5.391 -203.625 -87.75 1 86.88 526 GLU A O 1
ATOM 4095 N N . GLN A 1 527 ? 4.477 -201.875 -88.625 1 89 527 GLN A N 1
ATOM 4096 C CA . GLN A 1 527 ? 3.846 -202.75 -89.625 1 89 527 GLN A CA 1
ATOM 4097 C C . GLN A 1 527 ? 4.887 -203.375 -90.562 1 89 527 GLN A C 1
ATOM 4099 O O . GLN A 1 527 ? 4.785 -204.625 -90.938 1 89 527 GLN A O 1
ATOM 4104 N N . THR A 1 528 ? 5.816 -202.5 -90.875 1 86.56 528 THR A N 1
ATOM 4105 C CA . THR A 1 528 ? 6.918 -203 -91.688 1 86.56 528 THR A CA 1
ATOM 4106 C C . THR A 1 528 ? 7.719 -204 -91 1 86.56 528 THR A C 1
ATOM 4108 O O . THR A 1 528 ? 8.109 -205 -91.625 1 86.56 528 THR A O 1
ATOM 4111 N N . ASN A 1 529 ? 7.938 -203.875 -89.75 1 85.25 529 ASN A N 1
ATOM 4112 C CA . ASN A 1 529 ? 8.625 -204.875 -88.875 1 85.25 529 ASN A CA 1
ATOM 4113 C C . ASN A 1 529 ? 7.859 -206.25 -88.812 1 85.25 529 ASN A C 1
ATOM 4115 O O . ASN A 1 529 ? 8.453 -207.25 -88.938 1 85.25 529 ASN A O 1
ATOM 4119 N N . LEU A 1 530 ? 6.598 -206.25 -88.812 1 85.5 530 LEU A N 1
ATOM 4120 C CA . LEU A 1 530 ? 5.742 -207.375 -88.75 1 85.5 530 LEU A CA 1
ATOM 4121 C C . LEU A 1 530 ? 5.703 -208.125 -90.062 1 85.5 530 LEU A C 1
ATOM 4123 O O . LEU A 1 530 ? 5.754 -209.375 -90.125 1 85.5 530 LEU A O 1
ATOM 4127 N N . LEU A 1 531 ? 5.645 -207.375 -91 1 86.12 531 LEU A N 1
ATOM 4128 C CA . LEU A 1 531 ? 5.641 -207.875 -92.375 1 86.12 531 LEU A CA 1
ATOM 4129 C C . LEU A 1 531 ? 6.969 -208.625 -92.688 1 86.12 531 LEU A C 1
ATOM 4131 O O . LEU A 1 531 ? 6.992 -209.75 -93.25 1 86.12 531 LEU A O 1
ATOM 4135 N N . ALA A 1 532 ? 8.039 -208.125 -92.188 1 83.81 532 ALA A N 1
ATOM 4136 C CA . ALA A 1 532 ? 9.383 -208.625 -92.375 1 83.81 532 ALA A CA 1
ATOM 4137 C C . ALA A 1 532 ? 9.578 -209.875 -91.5 1 83.81 532 ALA A C 1
ATOM 4139 O O . ALA A 1 532 ? 10.211 -210.875 -91.938 1 83.81 532 ALA A O 1
ATOM 4140 N N . LEU A 1 533 ? 8.984 -210 -90.438 1 83.44 533 LEU A N 1
ATOM 4141 C CA . LEU A 1 533 ? 9.016 -211.25 -89.562 1 83.44 533 LEU A CA 1
ATOM 4142 C C . LEU A 1 533 ? 8.258 -212.375 -90.25 1 83.44 533 LEU A C 1
ATOM 4144 O O . LEU A 1 533 ? 8.75 -213.5 -90.25 1 83.44 533 LEU A O 1
ATOM 4148 N N . ASN A 1 534 ? 7.199 -212.125 -90.75 1 82.62 534 ASN A N 1
ATOM 4149 C CA . ASN A 1 534 ? 6.387 -213.125 -91.438 1 82.62 534 ASN A CA 1
ATOM 4150 C C . ASN A 1 534 ? 7.07 -213.75 -92.688 1 82.62 534 ASN A C 1
ATOM 4152 O O . ASN A 1 534 ? 7.008 -214.875 -92.938 1 82.62 534 ASN A O 1
ATOM 4156 N N . ALA A 1 535 ? 7.734 -212.75 -93.375 1 81.25 535 ALA A N 1
ATOM 4157 C CA . ALA A 1 535 ? 8.484 -213 -94.562 1 81.25 535 ALA A CA 1
ATOM 4158 C C . ALA A 1 535 ? 9.703 -213.875 -94.25 1 81.25 535 ALA A C 1
ATOM 4160 O O . ALA A 1 535 ? 10.055 -214.875 -94.938 1 81.25 535 ALA A O 1
ATOM 4161 N N . ALA A 1 536 ? 10.305 -213.75 -93.062 1 82.31 536 ALA A N 1
ATOM 4162 C CA . ALA A 1 536 ? 11.438 -214.5 -92.562 1 82.31 536 ALA A CA 1
ATOM 4163 C C . ALA A 1 536 ? 11.008 -216 -92.188 1 82.31 536 ALA A C 1
ATOM 4165 O O . ALA A 1 536 ? 11.727 -216.875 -92.438 1 82.31 536 ALA A O 1
ATOM 4166 N N . ILE A 1 537 ? 9.875 -216.125 -91.688 1 78.88 537 ILE A N 1
ATOM 4167 C CA . ILE A 1 537 ? 9.32 -217.375 -91.25 1 78.88 537 ILE A CA 1
ATOM 4168 C C . ILE A 1 537 ? 9 -218.25 -92.5 1 78.88 537 ILE A C 1
ATOM 4170 O O . ILE A 1 537 ? 9.328 -219.375 -92.562 1 78.88 537 ILE A O 1
ATOM 4174 N N . GLU A 1 538 ? 8.453 -217.625 -93.5 1 76.62 538 GLU A N 1
ATOM 4175 C CA . GLU A 1 538 ? 8.055 -218.375 -94.75 1 76.62 538 GLU A CA 1
ATOM 4176 C C . GLU A 1 538 ? 9.273 -218.75 -95.562 1 76.62 538 GLU A C 1
ATOM 4178 O O . GLU A 1 538 ? 9.297 -219.875 -96.125 1 76.62 538 GLU A O 1
ATOM 4183 N N . ALA A 1 539 ? 10.32 -217.875 -95.5 1 78.38 539 ALA A N 1
ATOM 4184 C CA . ALA A 1 539 ?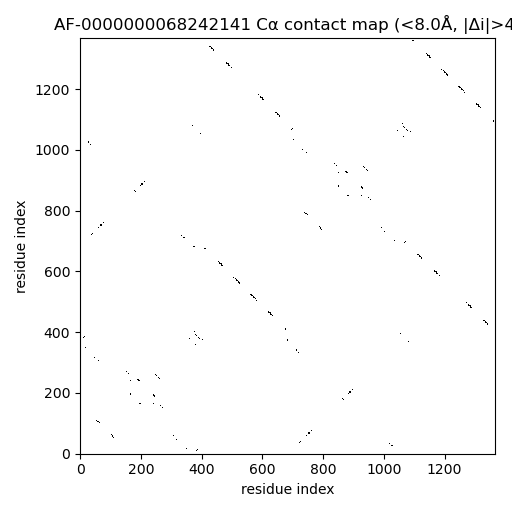 11.578 -218.25 -96.188 1 78.38 539 ALA A CA 1
ATOM 4185 C C . ALA A 1 539 ? 12.305 -219.375 -95.5 1 78.38 539 ALA A C 1
ATOM 4187 O O . ALA A 1 539 ? 12.914 -220.25 -96.188 1 78.38 539 ALA A O 1
ATOM 4188 N N . ALA A 1 540 ? 12.195 -219.625 -94.312 1 77.75 540 ALA A N 1
ATOM 4189 C CA . ALA A 1 540 ? 12.773 -220.75 -93.562 1 77.75 540 ALA A CA 1
ATOM 4190 C C . ALA A 1 540 ? 12.047 -222.125 -93.875 1 77.75 540 ALA A C 1
ATOM 4192 O O . ALA A 1 540 ? 12.672 -223.125 -93.938 1 77.75 540 ALA A O 1
ATOM 4193 N N . ARG A 1 541 ? 10.828 -222.125 -94.062 1 76.25 541 ARG A N 1
ATOM 4194 C CA . ARG A 1 541 ? 9.969 -223.25 -94.312 1 76.25 541 ARG A CA 1
ATOM 4195 C C . ARG A 1 541 ? 10.219 -223.75 -95.688 1 76.25 541 ARG A C 1
ATOM 4197 O O . ARG A 1 541 ? 10.055 -225 -95.875 1 76.25 541 ARG A O 1
ATOM 4204 N N . ALA A 1 542 ? 10.695 -222.875 -96.625 1 76.19 542 ALA A N 1
ATOM 4205 C CA . ALA A 1 542 ? 10.914 -223.25 -98.062 1 76.19 542 ALA A CA 1
ATOM 4206 C C . ALA A 1 542 ? 12.289 -223.875 -98.25 1 76.19 542 ALA A C 1
ATOM 4208 O O . ALA A 1 542 ? 12.664 -224.25 -99.375 1 76.19 542 ALA A O 1
ATOM 4209 N N . GLY A 1 543 ? 13.117 -224 -97.062 1 74.56 543 GLY A N 1
ATOM 4210 C CA . GLY A 1 543 ? 14.375 -224.75 -97 1 74.56 543 GLY A CA 1
ATOM 4211 C C . GLY A 1 543 ? 15.492 -224.125 -97.812 1 74.56 543 GLY A C 1
ATOM 4212 O O . GLY A 1 543 ? 15.727 -222.875 -97.625 1 74.56 543 GLY A O 1
ATOM 4213 N N . GLU A 1 544 ? 16.094 -224.875 -98.812 1 72.5 544 GLU A N 1
ATOM 4214 C CA . GLU A 1 544 ? 17.281 -224.5 -99.562 1 72.5 544 GLU A CA 1
ATOM 4215 C C . GLU A 1 544 ? 16.906 -223.5 -100.625 1 72.5 544 GLU A C 1
ATOM 4217 O O . GLU A 1 544 ? 17.703 -222.625 -100.938 1 72.5 544 GLU A O 1
ATOM 4222 N N . GLN A 1 545 ? 15.727 -223.375 -101 1 71.19 545 GLN A N 1
ATOM 4223 C CA . GLN A 1 545 ? 15.258 -222.5 -102.062 1 71.19 545 GLN A CA 1
ATOM 4224 C C . GLN A 1 545 ? 14.867 -221.125 -101.562 1 71.19 545 GLN A C 1
ATOM 4226 O O . GLN A 1 545 ? 14.75 -220.25 -102.312 1 71.19 545 GLN A O 1
ATOM 4231 N N . GLY A 1 546 ? 14.938 -221 -100.125 1 72.88 546 GLY A N 1
ATOM 4232 C CA . GLY A 1 546 ? 14.484 -219.75 -99.5 1 72.88 546 GLY A CA 1
ATOM 4233 C C . GLY A 1 546 ? 15.594 -219 -98.875 1 72.88 546 GLY A C 1
ATOM 4234 O O . GLY A 1 546 ? 15.344 -218 -98.188 1 72.88 546 GLY A O 1
ATOM 4235 N N . ARG A 1 547 ? 16.719 -219.375 -98.938 1 81.38 547 ARG A N 1
ATOM 4236 C CA . ARG A 1 547 ? 17.859 -218.75 -98.25 1 81.38 547 ARG A CA 1
ATOM 4237 C C . ARG A 1 547 ? 18.078 -217.375 -98.688 1 81.38 547 ARG A C 1
ATOM 4239 O O . ARG A 1 547 ? 18.359 -216.5 -97.875 1 81.38 547 ARG A O 1
ATOM 4246 N N . GLY A 1 548 ? 17.812 -217 -99.938 1 75.75 548 GLY A N 1
ATOM 4247 C CA . GLY A 1 548 ? 17.984 -215.75 -100.438 1 75.75 548 GLY A CA 1
ATOM 4248 C C . GLY A 1 548 ? 16.922 -214.75 -99.938 1 75.75 548 GLY A C 1
ATOM 4249 O O . GLY A 1 548 ? 17.234 -213.625 -99.562 1 75.75 548 GLY A O 1
ATOM 4250 N N . PHE A 1 549 ? 15.703 -215.125 -99.625 1 77.62 549 PHE A N 1
ATOM 4251 C CA . PHE A 1 549 ? 14.578 -214.375 -99.188 1 77.62 549 PHE A CA 1
ATOM 4252 C C . PHE A 1 549 ? 14.648 -214.125 -97.625 1 77.62 549 PHE A C 1
ATOM 4254 O O . PHE A 1 549 ? 14.242 -213.125 -97.188 1 77.62 549 PHE A O 1
ATOM 4261 N N . ALA A 1 550 ? 15.336 -215 -97 1 80.75 550 ALA A N 1
ATOM 4262 C CA . ALA A 1 550 ? 15.523 -214.875 -95.562 1 80.75 550 ALA A CA 1
ATOM 4263 C C . ALA A 1 550 ? 16.469 -213.75 -95.25 1 80.75 550 ALA A C 1
ATOM 4265 O O . ALA A 1 550 ? 16.234 -213 -94.312 1 80.75 550 ALA A O 1
ATOM 4266 N N . VAL A 1 551 ? 17.391 -213.5 -96.125 1 83.38 551 VAL A N 1
ATOM 4267 C CA . VAL A 1 551 ? 18.375 -212.375 -95.938 1 83.38 551 VAL A CA 1
ATOM 4268 C C . VAL A 1 551 ? 17.734 -211 -96.188 1 83.38 551 VAL A C 1
ATOM 4270 O O . VAL A 1 551 ? 17.938 -210.125 -95.438 1 83.38 551 VAL A O 1
ATOM 4273 N N . VAL A 1 552 ? 16.734 -211 -97.062 1 82.19 552 VAL A N 1
ATOM 4274 C CA . VAL A 1 552 ? 16.047 -209.75 -97.375 1 82.19 552 VAL A CA 1
ATOM 4275 C C . VAL A 1 552 ? 15.031 -209.375 -96.25 1 82.19 552 VAL A C 1
ATOM 4277 O O . VAL A 1 552 ? 14.922 -208.25 -95.875 1 82.19 552 VAL A O 1
ATOM 4280 N N . ALA A 1 553 ? 14.453 -210.375 -95.688 1 81.56 553 ALA A N 1
ATOM 4281 C CA . ALA A 1 553 ? 13.461 -210.25 -94.625 1 81.56 553 ALA A CA 1
ATOM 4282 C C . ALA A 1 553 ? 14.125 -209.75 -93.375 1 81.56 553 ALA A C 1
ATOM 4284 O O . ALA A 1 553 ? 13.602 -208.875 -92.688 1 81.56 553 ALA A O 1
ATOM 4285 N N . ASP A 1 554 ? 15.398 -210.25 -93.188 1 83.88 554 ASP A N 1
ATOM 4286 C CA . ASP A 1 554 ? 16.125 -209.75 -92 1 83.88 554 ASP A CA 1
ATOM 4287 C C . ASP A 1 554 ? 16.656 -208.375 -92.125 1 83.88 554 ASP A C 1
ATOM 4289 O O . ASP A 1 554 ? 16.672 -207.625 -91.125 1 83.88 554 ASP A O 1
ATOM 4293 N N . GLU A 1 555 ? 16.844 -208.125 -93.25 1 83.88 555 GLU A N 1
ATOM 4294 C CA . GLU A 1 555 ? 17.344 -206.75 -93.5 1 83.88 555 GLU A CA 1
ATOM 4295 C C . GLU A 1 555 ? 16.203 -205.75 -93.375 1 83.88 555 GLU A C 1
ATOM 4297 O O . GLU A 1 555 ? 16.375 -204.625 -92.812 1 83.88 555 GLU A O 1
ATOM 4302 N N . VAL A 1 556 ? 15.023 -206 -93.875 1 83.62 556 VAL A N 1
ATOM 4303 C CA . VAL A 1 556 ? 13.859 -205.125 -93.75 1 83.62 556 VAL A CA 1
ATOM 4304 C C . VAL A 1 556 ? 13.406 -205 -92.312 1 83.62 556 VAL A C 1
ATOM 4306 O O . VAL A 1 556 ? 13.008 -203.875 -91.875 1 83.62 556 VAL A O 1
ATOM 4309 N N . ARG A 1 557 ? 13.617 -206.125 -91.562 1 85.38 557 ARG A N 1
ATOM 4310 C CA . ARG A 1 557 ? 13.289 -206 -90.125 1 85.38 557 ARG A CA 1
ATOM 4311 C C . ARG A 1 557 ? 14.227 -205.125 -89.375 1 85.38 557 ARG A C 1
ATOM 4313 O O . ARG A 1 557 ? 13.773 -204.375 -88.562 1 85.38 557 ARG A O 1
ATOM 4320 N N . SER A 1 558 ? 15.445 -205.125 -89.812 1 87 558 SER A N 1
ATOM 4321 C CA . SER A 1 558 ? 16.453 -204.25 -89.188 1 87 558 SER A CA 1
ATOM 4322 C C . SER A 1 558 ? 16.203 -202.75 -89.5 1 87 558 SER A C 1
ATOM 4324 O O . SER A 1 558 ? 16.297 -201.875 -88.625 1 87 558 SER A O 1
ATOM 4326 N N . LEU A 1 559 ? 15.711 -202.5 -90.562 1 86 559 LEU A N 1
ATOM 4327 C CA . LEU A 1 559 ? 15.438 -201.125 -91 1 86 559 LEU A CA 1
ATOM 4328 C C . LEU A 1 559 ? 14.164 -200.625 -90.312 1 86 559 LEU A C 1
ATOM 4330 O O . LEU A 1 559 ? 14.102 -199.5 -89.938 1 86 559 LEU A O 1
ATOM 4334 N N . ALA A 1 560 ? 13.234 -201.375 -90.188 1 85.06 560 ALA A N 1
ATOM 4335 C CA . ALA A 1 560 ? 12 -201 -89.5 1 85.06 560 ALA A CA 1
ATOM 4336 C C . ALA A 1 560 ? 12.266 -200.75 -88 1 85.06 560 ALA A C 1
ATOM 4338 O O . ALA A 1 560 ? 11.711 -199.75 -87.438 1 85.06 560 ALA A O 1
ATOM 4339 N N . THR A 1 561 ? 13.219 -201.625 -87.438 1 85.38 561 THR A N 1
ATOM 4340 C CA . THR A 1 561 ? 13.594 -201.375 -86.062 1 85.38 561 THR A CA 1
ATOM 4341 C C . THR A 1 561 ? 14.375 -200.125 -85.875 1 85.38 561 THR A C 1
ATOM 4343 O O . THR A 1 561 ? 14.172 -199.375 -84.938 1 85.38 561 THR A O 1
ATOM 4346 N N . ARG A 1 562 ? 15.039 -199.75 -86.875 1 87.75 562 ARG A N 1
ATOM 4347 C CA . ARG A 1 562 ? 15.797 -198.5 -86.875 1 87.75 562 ARG A CA 1
ATOM 4348 C C . ARG A 1 562 ? 14.883 -197.25 -87.062 1 87.75 562 ARG A C 1
ATOM 4350 O O . ARG A 1 562 ? 15.078 -196.25 -86.375 1 87.75 562 ARG A O 1
ATOM 4357 N N . THR A 1 563 ? 13.883 -197.375 -87.75 1 83.62 563 THR A N 1
ATOM 4358 C CA . THR A 1 563 ? 12.906 -196.25 -88 1 83.62 563 THR A CA 1
ATOM 4359 C C . THR A 1 563 ? 12.117 -196 -86.688 1 83.62 563 THR A C 1
ATOM 4361 O O . THR A 1 563 ? 11.883 -194.875 -86.312 1 83.62 563 THR A O 1
ATOM 4364 N N . GLN A 1 564 ? 11.781 -197.125 -86 1 83.44 564 GLN A N 1
ATOM 4365 C CA . GLN A 1 564 ? 11.078 -197 -84.75 1 83.44 564 GLN A CA 1
ATOM 4366 C C . GLN A 1 564 ? 11.93 -196.25 -83.688 1 83.44 564 GLN A C 1
ATOM 4368 O O . GLN A 1 564 ? 11.43 -195.5 -82.938 1 83.44 564 GLN A O 1
ATOM 4373 N N . GLY A 1 565 ? 13.258 -196.75 -83.75 1 86.62 565 GLY A N 1
ATOM 4374 C CA . GLY A 1 565 ? 14.18 -196 -82.875 1 86.62 565 GLY A CA 1
ATOM 4375 C C . GLY A 1 565 ? 14.305 -194.5 -83.188 1 86.62 565 GLY A C 1
ATOM 4376 O O . GLY A 1 565 ? 14.258 -193.75 -82.25 1 86.62 565 GLY A O 1
ATOM 4377 N N . SER A 1 566 ? 14.328 -194.125 -84.312 1 84.12 566 SER A N 1
ATOM 4378 C CA . SER A 1 566 ? 14.438 -192.75 -84.75 1 84.12 566 SER A CA 1
ATOM 4379 C C . SER A 1 566 ? 13.148 -192 -84.5 1 84.12 566 SER A C 1
ATOM 4381 O O . SER A 1 566 ? 13.18 -190.75 -84.062 1 84.12 566 SER A O 1
ATOM 4383 N N . THR A 1 567 ? 11.992 -192.5 -84.688 1 83 567 THR A N 1
ATOM 4384 C CA . THR A 1 567 ? 10.703 -191.875 -84.438 1 83 567 THR A CA 1
ATOM 4385 C C . THR A 1 567 ? 10.516 -191.625 -82.938 1 83 567 THR A C 1
ATOM 4387 O O . THR A 1 567 ? 9.945 -190.5 -82.562 1 83 567 THR A O 1
ATOM 4390 N N . ASN A 1 568 ? 11.102 -192.625 -82.125 1 86.12 568 ASN A N 1
ATOM 4391 C CA . ASN A 1 568 ? 11.039 -192.5 -80.688 1 86.12 568 ASN A CA 1
ATOM 4392 C C . ASN A 1 568 ? 11.898 -191.25 -80.25 1 86.12 568 ASN A C 1
ATOM 4394 O O . ASN A 1 568 ? 11.508 -190.5 -79.375 1 86.12 568 ASN A O 1
ATOM 4398 N N . THR A 1 569 ? 12.953 -191.125 -81 1 87.5 569 THR A N 1
ATOM 4399 C CA . THR A 1 569 ? 13.828 -190 -80.75 1 87.5 569 THR A CA 1
ATOM 4400 C C . THR A 1 569 ? 13.164 -188.75 -81.125 1 87.5 569 THR A C 1
ATOM 4402 O O . THR A 1 569 ? 13.203 -187.75 -80.312 1 87.5 569 THR A O 1
ATOM 4405 N N . ILE A 1 570 ? 12.469 -188.5 -82.062 1 82.19 570 ILE A N 1
ATOM 4406 C CA . ILE A 1 570 ? 11.789 -187.25 -82.5 1 82.19 570 ILE A CA 1
ATOM 4407 C C . ILE A 1 570 ? 10.594 -187 -81.625 1 82.19 570 ILE A C 1
ATOM 4409 O O . ILE A 1 570 ? 10.297 -185.875 -81.312 1 82.19 570 ILE A O 1
ATOM 4413 N N . GLN A 1 571 ? 9.953 -188.25 -81.25 1 80.94 571 GLN A N 1
ATOM 4414 C CA . GLN A 1 571 ? 8.812 -188.125 -80.375 1 80.94 571 GLN A CA 1
ATOM 4415 C C . GLN A 1 571 ? 9.242 -187.375 -79.062 1 80.94 571 GLN A C 1
ATOM 4417 O O . GLN A 1 571 ? 8.539 -186.5 -78.562 1 80.94 571 GLN A O 1
ATOM 4422 N N . GLN A 1 572 ? 10.477 -187.75 -78.562 1 86 572 GLN A N 1
ATOM 4423 C CA . GLN A 1 572 ? 11 -187.125 -77.312 1 86 572 GLN A CA 1
ATOM 4424 C C . GLN A 1 572 ? 11.352 -185.625 -77.562 1 86 572 GLN A C 1
ATOM 4426 O O . GLN A 1 572 ? 11.055 -184.875 -76.688 1 86 572 GLN A O 1
ATOM 4431 N N . SER A 1 573 ? 11.836 -185.375 -78.688 1 79.88 573 SER A N 1
ATOM 4432 C CA . SER A 1 573 ? 12.219 -184 -79 1 79.88 573 SER A CA 1
ATOM 4433 C C . SER A 1 573 ? 10.984 -183.125 -79.188 1 79.88 573 SER A C 1
ATOM 4435 O O . SER A 1 573 ? 10.984 -182 -78.75 1 79.88 573 SER A O 1
ATOM 4437 N N . ILE A 1 574 ? 9.914 -183.625 -79.688 1 78.88 574 ILE A N 1
ATOM 4438 C CA . ILE A 1 574 ? 8.68 -182.875 -79.938 1 78.88 574 ILE A CA 1
ATOM 4439 C C . ILE A 1 574 ? 8 -182.5 -78.562 1 78.88 574 ILE A C 1
ATOM 4441 O O . ILE A 1 574 ? 7.43 -181.5 -78.375 1 78.88 574 ILE A O 1
ATOM 4445 N N . THR A 1 575 ? 8.125 -183.75 -77.688 1 84.44 575 THR A N 1
ATOM 4446 C CA . THR A 1 575 ? 7.57 -183.5 -76.375 1 84.44 575 THR A CA 1
ATOM 4447 C C . THR A 1 575 ? 8.289 -182.375 -75.688 1 84.44 575 THR A C 1
ATOM 4449 O O . THR A 1 575 ? 7.656 -181.5 -75 1 84.44 575 THR A O 1
ATOM 4452 N N . GLN A 1 576 ? 9.586 -182.25 -75.938 1 82 576 GLN A N 1
ATOM 4453 C CA . GLN A 1 576 ? 10.359 -181.25 -75.312 1 82 576 GLN A CA 1
ATOM 4454 C C . GLN A 1 576 ? 10.062 -179.875 -76 1 82 576 GLN A C 1
ATOM 4456 O O . GLN A 1 576 ? 9.969 -178.875 -75.312 1 82 576 GLN A O 1
ATOM 4461 N N . LEU A 1 577 ? 9.836 -179.75 -77.125 1 76.44 577 LEU A N 1
ATOM 4462 C CA . LEU A 1 577 ? 9.508 -178.5 -77.875 1 76.44 577 LEU A CA 1
ATOM 4463 C C . LEU A 1 577 ? 8.148 -178 -77.5 1 76.44 577 LEU A C 1
ATOM 4465 O O . LEU A 1 577 ? 7.977 -176.75 -77.312 1 76.44 577 LEU A O 1
ATOM 4469 N N . ARG A 1 578 ? 7.18 -179.125 -77.375 1 77.5 578 ARG A N 1
ATOM 4470 C CA . ARG A 1 578 ? 5.848 -178.625 -76.938 1 77.5 578 ARG A CA 1
ATOM 4471 C C . ARG A 1 578 ? 5.902 -178 -75.562 1 77.5 578 ARG A C 1
ATOM 4473 O O . ARG A 1 578 ? 5.258 -177 -75.312 1 77.5 578 ARG A O 1
ATOM 4480 N N . SER A 1 579 ? 6.828 -178.625 -74.688 1 85.5 579 SER A N 1
ATOM 4481 C CA . SER A 1 579 ? 6.957 -178 -73.312 1 85.5 579 SER A CA 1
ATOM 4482 C C . SER A 1 579 ? 7.594 -176.625 -73.375 1 85.5 579 SER A C 1
ATOM 4484 O O . SER A 1 579 ? 7.141 -175.75 -72.688 1 85.5 579 SER A O 1
ATOM 4486 N N . SER A 1 580 ? 8.547 -176.5 -74.25 1 77.56 580 SER A N 1
ATOM 4487 C CA . SER A 1 580 ? 9.234 -175.125 -74.312 1 77.56 580 SER A CA 1
ATOM 4488 C C . SER A 1 580 ? 8.328 -174.125 -74.938 1 77.56 580 SER A C 1
ATOM 4490 O O . SER A 1 580 ? 8.367 -173 -74.562 1 77.56 580 SER A O 1
ATOM 4492 N N . ALA A 1 581 ? 7.512 -174.375 -75.875 1 76.31 581 ALA A N 1
ATOM 4493 C CA . ALA A 1 581 ? 6.559 -173.375 -76.5 1 76.31 581 ALA A CA 1
ATOM 4494 C C . ALA A 1 581 ? 5.512 -173 -75.5 1 76.31 581 ALA A C 1
ATOM 4496 O O . ALA A 1 581 ? 5.18 -171.75 -75.438 1 76.31 581 ALA A O 1
ATOM 4497 N N . ASP A 1 582 ? 5.09 -174 -74.625 1 83.5 582 ASP A N 1
ATOM 4498 C CA . ASP A 1 582 ? 4.117 -173.75 -73.625 1 83.5 582 ASP A CA 1
ATOM 4499 C C . ASP A 1 582 ? 4.715 -172.75 -72.625 1 83.5 582 ASP A C 1
ATOM 4501 O O . ASP A 1 582 ? 4.051 -171.75 -72.188 1 83.5 582 ASP A O 1
ATOM 4505 N N . GLU A 1 583 ? 5.977 -173 -72.375 1 82.88 583 GLU A N 1
ATOM 4506 C CA . GLU A 1 583 ? 6.637 -172.125 -71.375 1 82.88 583 GLU A CA 1
ATOM 4507 C C . GLU A 1 583 ? 6.84 -170.75 -72 1 82.88 583 GLU A C 1
ATOM 4509 O O . GLU A 1 583 ? 6.668 -169.625 -71.312 1 82.88 583 GLU A O 1
ATOM 4514 N N . SER A 1 584 ? 7.129 -170.5 -73.25 1 77.12 584 SER A N 1
ATOM 4515 C CA . SER A 1 584 ? 7.316 -169.25 -73.875 1 77.12 584 SER A CA 1
ATOM 4516 C C . SER A 1 584 ? 6.016 -168.5 -73.938 1 77.12 584 SER A C 1
ATOM 4518 O O . SER A 1 584 ? 6.023 -167.25 -73.688 1 77.12 584 SER A O 1
ATOM 4520 N N . VAL A 1 585 ? 4.93 -169.25 -74.25 1 76.94 585 VAL A N 1
ATOM 4521 C CA . VAL A 1 585 ? 3.629 -168.5 -74.312 1 76.94 585 VAL A CA 1
ATOM 4522 C C . VAL A 1 585 ? 3.299 -168 -72.938 1 76.94 585 VAL A C 1
ATOM 4524 O O . VAL A 1 585 ? 2.795 -166.875 -72.812 1 76.94 585 VAL A O 1
ATOM 4527 N N . ARG A 1 586 ? 3.686 -168.75 -71.812 1 84.75 586 ARG A N 1
ATOM 4528 C CA . ARG A 1 586 ? 3.396 -168.25 -70.5 1 84.75 586 ARG A CA 1
ATOM 4529 C C . ARG A 1 586 ? 4.176 -167 -70.125 1 84.75 586 ARG A C 1
ATOM 4531 O O . ARG A 1 586 ? 3.615 -166 -69.625 1 84.75 586 ARG A O 1
ATOM 4538 N N . VAL A 1 587 ? 5.43 -167 -70.5 1 80.38 587 VAL A N 1
ATOM 4539 C CA . VAL A 1 587 ? 6.289 -165.875 -70.188 1 80.38 587 VAL A CA 1
ATOM 4540 C C . VAL A 1 587 ? 5.836 -164.625 -70.938 1 80.38 587 VAL A C 1
ATOM 4542 O O . VAL A 1 587 ? 5.77 -163.5 -70.375 1 80.38 587 VAL A O 1
ATOM 4545 N N . ILE A 1 588 ? 5.434 -164.75 -72.125 1 75.31 588 ILE A N 1
ATOM 4546 C CA . ILE A 1 588 ? 5.055 -163.625 -72.938 1 75.31 588 ILE A CA 1
ATOM 4547 C C . ILE A 1 588 ? 3.697 -163 -72.5 1 75.31 588 ILE A C 1
ATOM 4549 O O . ILE A 1 588 ? 3.461 -161.875 -72.562 1 75.31 588 ILE A O 1
ATOM 4553 N N . ASN A 1 589 ? 2.832 -164.125 -72.188 1 83.31 589 ASN A N 1
ATOM 4554 C CA . ASN A 1 589 ? 1.552 -163.75 -71.625 1 83.31 589 ASN A CA 1
ATOM 4555 C C . ASN A 1 589 ? 1.736 -162.875 -70.312 1 83.31 589 ASN A C 1
ATOM 4557 O O . ASN A 1 589 ? 1.068 -161.875 -70.125 1 83.31 589 ASN A O 1
ATOM 4561 N N . ASN A 1 590 ? 2.711 -163.25 -69.5 1 84.94 590 ASN A N 1
ATOM 4562 C CA . ASN A 1 590 ? 3.016 -162.5 -68.312 1 84.94 590 ASN A CA 1
ATOM 4563 C C . ASN A 1 590 ? 3.598 -161.125 -68.625 1 84.94 590 ASN A C 1
ATOM 4565 O O . ASN A 1 590 ? 3.258 -160.125 -68 1 84.94 590 ASN A O 1
ATOM 4569 N N . SER A 1 591 ? 4.398 -161 -69.625 1 79.81 591 SER A N 1
ATOM 4570 C CA . SER A 1 591 ? 4.988 -159.75 -70.062 1 79.81 591 SER A CA 1
ATOM 4571 C C . SER A 1 591 ? 3.926 -158.75 -70.562 1 79.81 591 SER A C 1
ATOM 4573 O O . SER A 1 591 ? 3.979 -157.625 -70.312 1 79.81 591 SER A O 1
ATOM 4575 N N . MET A 1 592 ? 2.941 -159.375 -71.312 1 80.38 592 MET A N 1
ATOM 4576 C CA . MET A 1 592 ? 1.85 -158.5 -71.875 1 80.38 592 MET A CA 1
ATOM 4577 C C . MET A 1 592 ? 1.007 -158 -70.75 1 80.38 592 MET A C 1
ATOM 4579 O O . MET A 1 592 ? 0.637 -156.75 -70.812 1 80.38 592 MET A O 1
ATOM 4583 N N . LEU A 1 593 ? 0.8 -158.875 -69.688 1 87 593 LEU A N 1
ATOM 4584 C CA . LEU A 1 593 ? 0.018 -158.375 -68.562 1 87 593 LEU A CA 1
ATOM 4585 C C . LEU A 1 593 ? 0.758 -157.25 -67.812 1 87 593 LEU A C 1
ATOM 4587 O O . LEU A 1 593 ? 0.175 -156.125 -67.5 1 87 593 LEU A O 1
ATOM 4591 N N . LYS A 1 594 ? 2.01 -157.375 -67.688 1 83.25 594 LYS A N 1
ATOM 4592 C CA . LYS A 1 594 ? 2.816 -156.375 -67 1 83.25 594 LYS A CA 1
ATOM 4593 C C . LYS A 1 594 ? 2.934 -155.125 -67.812 1 83.25 594 LYS A C 1
ATOM 4595 O O . LYS A 1 594 ? 2.928 -154 -67.312 1 83.25 594 LYS A O 1
ATOM 4600 N N . GLY A 1 595 ? 3.033 -155.25 -69.125 1 79.44 595 GLY A N 1
ATOM 4601 C CA . GLY A 1 595 ? 3.07 -154.125 -70 1 79.44 595 GLY A CA 1
ATOM 4602 C C . GLY A 1 595 ? 1.827 -153.25 -69.938 1 79.44 595 GLY A C 1
ATOM 4603 O O . GLY A 1 595 ? 1.925 -152 -69.812 1 79.44 595 GLY A O 1
ATOM 4604 N N . THR A 1 596 ? 0.647 -154 -69.875 1 86.56 596 THR A N 1
ATOM 4605 C CA . THR A 1 596 ? -0.609 -153.25 -69.812 1 86.56 596 THR A CA 1
ATOM 4606 C C . THR A 1 596 ? -0.669 -152.5 -68.5 1 86.56 596 THR A C 1
ATOM 4608 O O . THR A 1 596 ? -1.078 -151.25 -68.438 1 86.56 596 THR A O 1
ATOM 4611 N N . GLN A 1 597 ? -0.131 -153 -67.438 1 86.44 597 GLN A N 1
ATOM 4612 C CA . GLN A 1 597 ? -0.103 -152.375 -66.125 1 86.44 597 GLN A CA 1
ATOM 4613 C C . GLN A 1 597 ? 0.858 -151.25 -66.125 1 86.44 597 GLN A C 1
ATOM 4615 O O . GLN A 1 597 ? 0.542 -150.125 -65.562 1 86.44 597 GLN A O 1
ATOM 4620 N N . THR A 1 598 ? 1.956 -151.25 -66.688 1 83.06 598 THR A N 1
ATOM 4621 C CA . THR A 1 598 ? 2.969 -150.25 -66.75 1 83.06 598 THR A CA 1
ATOM 4622 C C . THR A 1 598 ? 2.457 -149 -67.562 1 83.06 598 THR A C 1
ATOM 4624 O O . THR A 1 598 ? 2.699 -147.875 -67.188 1 83.06 598 THR A O 1
ATOM 4627 N N . THR A 1 599 ? 1.775 -149.25 -68.625 1 85.88 599 THR A N 1
ATOM 4628 C CA . THR A 1 599 ? 1.205 -148.25 -69.438 1 85.88 599 THR A CA 1
ATOM 4629 C C . THR A 1 599 ? 0.236 -147.375 -68.625 1 85.88 599 THR A C 1
ATOM 4631 O O . THR A 1 599 ? 0.248 -146.125 -68.688 1 85.88 599 THR A O 1
ATOM 4634 N N . GLU A 1 600 ? -0.554 -148.125 -67.75 1 88.19 600 GLU A N 1
ATOM 4635 C CA . GLU A 1 600 ? -1.514 -147.375 -66.875 1 88.19 600 GLU A CA 1
ATOM 4636 C C . GLU A 1 600 ? -0.805 -146.5 -65.812 1 88.19 600 GLU A C 1
ATOM 4638 O O . GLU A 1 600 ? -1.151 -145.375 -65.625 1 88.19 600 GLU A O 1
ATOM 4643 N N . ILE A 1 601 ? 0.24 -147 -65.25 1 83.5 601 ILE A N 1
ATOM 4644 C CA . ILE A 1 601 ? 0.968 -146.25 -64.188 1 83.5 601 ILE A CA 1
ATOM 4645 C C . ILE A 1 601 ? 1.717 -145.125 -64.75 1 83.5 601 ILE A C 1
ATOM 4647 O O . ILE A 1 601 ? 1.74 -144 -64.188 1 83.5 601 ILE A O 1
ATOM 4651 N N . THR A 1 602 ? 2.275 -145.125 -65.938 1 82.75 602 THR A N 1
ATOM 4652 C CA . THR A 1 602 ? 3.016 -144.125 -66.562 1 82.75 602 THR A CA 1
ATOM 4653 C C . THR A 1 602 ? 2.072 -143 -67 1 82.75 602 THR A C 1
ATOM 4655 O O . THR A 1 602 ? 2.416 -141.75 -66.875 1 82.75 602 THR A O 1
ATOM 4658 N N . SER A 1 603 ? 0.874 -143.5 -67.5 1 87.12 603 SER A N 1
ATOM 4659 C CA . SER A 1 603 ? -0.126 -142.5 -67.875 1 87.12 603 SER A CA 1
ATOM 4660 C C . SER A 1 603 ? -0.567 -141.75 -66.688 1 87.12 603 SER A C 1
ATOM 4662 O O . SER A 1 603 ? -0.723 -140.5 -66.812 1 87.12 603 SER A O 1
ATOM 4664 N N . GLN A 1 604 ? -0.664 -142.25 -65.562 1 84.69 604 GLN A N 1
ATOM 4665 C CA . GLN A 1 604 ? -1.035 -141.625 -64.312 1 84.69 604 GLN A CA 1
ATOM 4666 C C . GLN A 1 604 ? 0.066 -140.625 -63.875 1 84.69 604 GLN A C 1
ATOM 4668 O O . GLN A 1 604 ? -0.216 -139.5 -63.438 1 84.69 604 GLN A O 1
ATOM 4673 N N . ALA A 1 605 ? 1.279 -140.875 -64 1 81.38 605 ALA A N 1
ATOM 4674 C CA . ALA A 1 605 ? 2.41 -140.125 -63.656 1 81.38 605 ALA A CA 1
ATOM 4675 C C . ALA A 1 605 ? 2.463 -138.875 -64.562 1 81.38 605 ALA A C 1
ATOM 4677 O O . ALA A 1 605 ? 2.725 -137.75 -64.062 1 81.38 605 ALA A O 1
ATOM 4678 N N . GLU A 1 606 ? 2.207 -139 -65.812 1 84.25 606 GLU A N 1
ATOM 4679 C CA . GLU A 1 606 ? 2.17 -137.875 -66.75 1 84.25 606 GLU A CA 1
ATOM 4680 C C . GLU A 1 606 ? 1.087 -136.875 -66.375 1 84.25 606 GLU A C 1
ATOM 4682 O O . GLU A 1 606 ? 1.328 -135.75 -66.375 1 84.25 606 GLU A O 1
ATOM 4687 N N . GLU A 1 607 ? -0.093 -137.5 -66 1 88.25 607 GLU A N 1
ATOM 4688 C CA . GLU A 1 607 ? -1.201 -136.625 -65.625 1 88.25 607 GLU A CA 1
ATOM 4689 C C . GLU A 1 607 ? -0.885 -135.875 -64.375 1 88.25 607 GLU A C 1
ATOM 4691 O O . GLU A 1 607 ? -1.174 -134.625 -64.25 1 88.25 607 GLU A O 1
ATOM 4696 N N . SER A 1 608 ? -0.266 -136.5 -63.469 1 85.69 608 SER A N 1
ATOM 4697 C CA . SER A 1 608 ? 0.094 -135.875 -62.188 1 85.69 608 SER A CA 1
ATOM 4698 C C . SER A 1 608 ? 1.107 -134.75 -62.438 1 85.69 608 SER A C 1
ATOM 4700 O O . SER A 1 608 ? 0.986 -133.625 -61.844 1 85.69 608 SER A O 1
ATOM 4702 N N . LEU A 1 609 ? 2.047 -134.875 -63.25 1 82.31 609 LEU A N 1
ATOM 4703 C CA . LEU A 1 609 ? 3.059 -133.875 -63.531 1 82.31 609 LEU A CA 1
ATOM 4704 C C . LEU A 1 609 ? 2.457 -132.625 -64.312 1 82.31 609 LEU A C 1
ATOM 4706 O O . LEU A 1 609 ? 2.873 -131.5 -64.125 1 82.31 609 LEU A O 1
ATOM 4710 N N . HIS A 1 610 ? 1.513 -133.125 -65.188 1 87.75 610 HIS A N 1
ATOM 4711 C CA . HIS A 1 610 ? 0.818 -132 -65.938 1 87.75 610 HIS A CA 1
ATOM 4712 C C . HIS A 1 610 ? 0.103 -131.125 -65 1 87.75 610 HIS A C 1
ATOM 4714 O O . HIS A 1 610 ? 0.135 -129.875 -65.188 1 87.75 610 HIS A O 1
ATOM 4720 N N . GLN A 1 611 ? -0.447 -131.75 -63.938 1 87.69 611 GLN A N 1
ATOM 4721 C CA . GLN A 1 611 ? -1.135 -130.875 -62.969 1 87.69 611 GLN A CA 1
ATOM 4722 C C . GLN A 1 611 ? -0.149 -130 -62.219 1 87.69 611 GLN A C 1
ATOM 4724 O O . GLN A 1 611 ? -0.425 -128.875 -61.969 1 87.69 611 GLN A O 1
ATOM 4729 N N . VAL A 1 612 ? 0.972 -130.375 -61.844 1 85.81 612 VAL A N 1
ATOM 4730 C CA . VAL A 1 612 ? 1.996 -129.625 -61.156 1 85.81 612 VAL A CA 1
ATOM 4731 C C . VAL A 1 612 ? 2.488 -128.5 -62.062 1 85.81 612 VAL A C 1
ATOM 4733 O O . VAL A 1 612 ? 2.691 -127.375 -61.594 1 85.81 612 VAL A O 1
ATOM 4736 N N . ALA A 1 613 ? 2.662 -128.75 -63.312 1 84 613 ALA A N 1
ATOM 4737 C CA . ALA A 1 613 ? 3.105 -127.75 -64.25 1 84 613 ALA A CA 1
ATOM 4738 C C . ALA A 1 613 ? 2.104 -126.625 -64.312 1 84 613 ALA A C 1
ATOM 4740 O O . ALA A 1 613 ? 2.492 -125.438 -64.375 1 84 613 ALA A O 1
ATOM 4741 N N . ILE A 1 614 ? 0.817 -126.938 -64.25 1 88.12 614 ILE A N 1
ATOM 4742 C CA . ILE A 1 614 ? -0.231 -125.938 -64.25 1 88.12 614 ILE A CA 1
ATOM 4743 C C . ILE A 1 614 ? -0.173 -125.062 -63 1 88.12 614 ILE A C 1
ATOM 4745 O O . ILE A 1 614 ? -0.287 -123.875 -63.062 1 88.12 614 ILE A O 1
ATOM 4749 N N . GLU A 1 615 ? 0.04 -125.75 -61.938 1 88.38 615 GLU A N 1
ATOM 4750 C CA . GLU A 1 615 ? 0.108 -125 -60.656 1 88.38 615 GLU A CA 1
ATOM 4751 C C . GLU A 1 615 ? 1.311 -124.062 -60.594 1 88.38 615 GLU A C 1
ATOM 4753 O O . GLU A 1 615 ? 1.216 -122.938 -60.094 1 88.38 615 GLU A O 1
ATOM 4758 N N . ILE A 1 616 ? 2.404 -124.5 -61.125 1 86.19 616 ILE A N 1
ATOM 4759 C CA . ILE A 1 616 ? 3.604 -123.625 -61.156 1 86.19 616 ILE A CA 1
ATOM 4760 C C . ILE A 1 616 ? 3.367 -122.438 -62.062 1 86.19 616 ILE A C 1
ATOM 4762 O O . ILE A 1 616 ? 3.797 -121.312 -61.75 1 86.19 616 ILE A O 1
ATOM 4766 N N . SER A 1 617 ? 2.699 -122.75 -63.188 1 86.56 617 SER A N 1
ATOM 4767 C CA . SER A 1 617 ? 2.371 -121.625 -64.062 1 86.56 617 SER A CA 1
ATOM 4768 C C . SER A 1 617 ? 1.502 -120.562 -63.375 1 86.56 617 SER A C 1
ATOM 4770 O O . SER A 1 617 ? 1.712 -119.375 -63.562 1 86.56 617 SER A O 1
ATOM 4772 N N . ARG A 1 618 ? 0.595 -121 -62.625 1 87.56 618 ARG A N 1
ATOM 4773 C CA . ARG A 1 618 ? -0.248 -120.125 -61.844 1 87.56 618 ARG A CA 1
ATOM 4774 C C . ARG A 1 618 ? 0.573 -119.375 -60.812 1 87.56 618 ARG A C 1
ATOM 4776 O O . ARG A 1 618 ? 0.357 -118.125 -60.594 1 87.56 618 ARG A O 1
ATOM 4783 N N . LEU A 1 619 ? 1.438 -119.938 -60.125 1 85.44 619 LEU A N 1
ATOM 4784 C CA . LEU A 1 619 ? 2.326 -119.312 -59.156 1 85.44 619 LEU A CA 1
ATOM 4785 C C . LEU A 1 619 ? 3.146 -118.188 -59.812 1 85.44 619 LEU A C 1
ATOM 4787 O O . LEU A 1 619 ? 3.371 -117.188 -59.219 1 85.44 619 LEU A O 1
ATOM 4791 N N . THR A 1 620 ? 3.607 -118.438 -61.031 1 83.75 620 THR A N 1
ATOM 4792 C CA . THR A 1 620 ? 4.359 -117.375 -61.781 1 83.75 620 THR A CA 1
ATOM 4793 C C . THR A 1 620 ? 3.541 -116.125 -61.938 1 83.75 620 THR A C 1
ATOM 4795 O O . THR A 1 620 ? 4.055 -115 -61.719 1 83.75 620 THR A O 1
ATOM 4798 N N . GLN A 1 621 ? 2.221 -116.312 -62.219 1 83 621 GLN A N 1
ATOM 4799 C CA . GLN A 1 621 ? 1.346 -115.188 -62.406 1 83 621 GLN A CA 1
ATOM 4800 C C . GLN A 1 621 ? 1.139 -114.438 -61.094 1 83 621 GLN A C 1
ATOM 4802 O O . GLN A 1 621 ? 1.172 -113.188 -61.062 1 83 621 GLN A O 1
ATOM 4807 N N . MET A 1 622 ? 0.933 -115.125 -60.031 1 81.88 622 MET A N 1
ATOM 4808 C CA . MET A 1 622 ? 0.745 -114.5 -58.719 1 81.88 622 MET A CA 1
ATOM 4809 C C . MET A 1 622 ? 1.991 -113.75 -58.281 1 81.88 622 MET A C 1
ATOM 4811 O O . MET A 1 622 ? 1.89 -112.688 -57.719 1 81.88 622 MET A O 1
ATOM 4815 N N . ASN A 1 623 ? 3.111 -114.25 -58.531 1 79.5 623 ASN A N 1
ATOM 4816 C CA . ASN A 1 623 ? 4.375 -113.562 -58.156 1 79.5 623 ASN A CA 1
ATOM 4817 C C . ASN A 1 623 ? 4.578 -112.312 -58.938 1 79.5 623 ASN A C 1
ATOM 4819 O O . ASN A 1 623 ? 5.113 -111.312 -58.406 1 79.5 623 ASN A O 1
ATOM 4823 N N . GLN A 1 624 ? 4.16 -112.375 -60.188 1 80.81 624 GLN A N 1
ATOM 4824 C CA . GLN A 1 624 ? 4.262 -111.188 -60.969 1 80.81 624 GLN A CA 1
ATOM 4825 C C . GLN A 1 624 ? 3.404 -110.062 -60.375 1 80.81 624 GLN A C 1
ATOM 4827 O O . GLN A 1 624 ? 3.846 -108.875 -60.281 1 80.81 624 GLN A O 1
ATOM 4832 N N . GLN A 1 625 ? 2.182 -110.375 -60 1 81 625 GLN A N 1
ATOM 4833 C CA . GLN A 1 625 ? 1.286 -109.438 -59.375 1 81 625 GLN A CA 1
ATOM 4834 C C . GLN A 1 625 ? 1.859 -108.875 -58.062 1 81 625 GLN A C 1
ATOM 4836 O O . GLN A 1 625 ? 1.808 -107.688 -57.781 1 81 625 GLN A O 1
ATOM 4841 N N . THR A 1 626 ? 2.404 -109.688 -57.25 1 79.69 626 THR A N 1
ATOM 4842 C CA . THR A 1 626 ? 2.967 -109.25 -55.969 1 79.69 626 THR A CA 1
ATOM 4843 C C . THR A 1 626 ? 4.215 -108.438 -56.156 1 79.69 626 THR A C 1
ATOM 4845 O O . THR A 1 626 ? 4.426 -107.438 -55.406 1 79.69 626 THR A O 1
ATOM 4848 N N . SER A 1 627 ? 5.004 -108.75 -57.125 1 79.44 627 SER A N 1
ATOM 4849 C CA . SER A 1 627 ? 6.188 -107.938 -57.438 1 79.44 627 SER A CA 1
ATOM 4850 C C . SER A 1 627 ? 5.809 -106.5 -57.812 1 79.44 627 SER A C 1
ATOM 4852 O O . SER A 1 627 ? 6.465 -105.562 -57.406 1 79.44 627 SER A O 1
ATOM 4854 N N . GLU A 1 628 ? 4.727 -106.375 -58.562 1 82.94 628 GLU A N 1
ATOM 4855 C CA . GLU A 1 628 ? 4.25 -105.062 -58.938 1 82.94 628 GLU A CA 1
ATOM 4856 C C . GLU A 1 628 ? 3.795 -104.25 -57.719 1 82.94 628 GLU A C 1
ATOM 4858 O O . GLU A 1 628 ? 4.098 -103.062 -57.594 1 82.94 628 GLU A O 1
ATOM 4863 N N . ALA A 1 629 ? 3.086 -104.938 -56.875 1 80.25 629 ALA A N 1
ATOM 4864 C CA . ALA A 1 629 ? 2.621 -104.25 -55.656 1 80.25 629 ALA A CA 1
ATOM 4865 C C . ALA A 1 629 ? 3.795 -103.812 -54.812 1 80.25 629 ALA A C 1
ATOM 4867 O O . ALA A 1 629 ? 3.766 -102.75 -54.219 1 80.25 629 ALA A O 1
ATOM 4868 N N . ILE A 1 630 ? 4.824 -104.5 -54.656 1 79.5 630 ILE A N 1
ATOM 4869 C CA . ILE A 1 630 ? 6.008 -104.188 -53.875 1 79.5 630 ILE A CA 1
ATOM 4870 C C . ILE A 1 630 ? 6.746 -103 -54.438 1 79.5 630 ILE A C 1
ATOM 4872 O O . ILE A 1 630 ? 7.258 -102.188 -53.688 1 79.5 630 ILE A O 1
ATOM 4876 N N . THR A 1 631 ? 6.801 -102.938 -55.812 1 81.19 631 THR A N 1
ATOM 4877 C CA . THR A 1 631 ? 7.41 -101.812 -56.469 1 81.19 631 THR A CA 1
ATOM 4878 C C . THR A 1 631 ? 6.652 -100.5 -56.125 1 81.19 631 THR A C 1
ATOM 4880 O O . THR A 1 631 ? 7.266 -99.5 -55.812 1 81.19 631 THR A O 1
ATOM 4883 N N . HIS A 1 632 ? 5.348 -100.562 -56.094 1 82.88 632 HIS A N 1
ATOM 4884 C CA . HIS A 1 632 ? 4.539 -99.375 -55.719 1 82.88 632 HIS A CA 1
ATOM 4885 C C . HIS A 1 632 ? 4.781 -99.062 -54.25 1 82.88 632 HIS A C 1
ATOM 4887 O O . HIS A 1 632 ? 4.824 -97.875 -53.906 1 82.88 632 HIS A O 1
ATOM 4893 N N . GLN A 1 633 ? 4.965 -100 -53.438 1 78.31 633 GLN A N 1
ATOM 4894 C CA . GLN A 1 633 ? 5.234 -99.75 -52.031 1 78.31 633 GLN A CA 1
ATOM 4895 C C . GLN A 1 633 ? 6.566 -99.062 -51.812 1 78.31 633 GLN A C 1
ATOM 4897 O O . GLN A 1 633 ? 6.668 -98.125 -51 1 78.31 633 GLN A O 1
ATOM 4902 N N . GLU A 1 634 ? 7.57 -99.438 -52.469 1 79.62 634 GLU A N 1
ATOM 4903 C CA . GLU A 1 634 ? 8.875 -98.75 -52.406 1 79.62 634 GLU A CA 1
ATOM 4904 C C . GLU A 1 634 ? 8.758 -97.312 -52.781 1 79.62 634 GLU A C 1
ATOM 4906 O O . GLU A 1 634 ? 9.336 -96.438 -52.094 1 79.62 634 GLU A O 1
ATOM 4911 N N . GLN A 1 635 ? 7.992 -97 -53.812 1 84 635 GLN A N 1
ATOM 4912 C CA . GLN A 1 635 ? 7.801 -95.625 -54.219 1 84 635 GLN A CA 1
ATOM 4913 C C . GLN A 1 635 ? 7.07 -94.875 -53.156 1 84 635 GLN A C 1
ATOM 4915 O O . GLN A 1 635 ? 7.418 -93.688 -52.875 1 84 635 GLN A O 1
ATOM 4920 N N . SER A 1 636 ? 6.105 -95.438 -52.562 1 82.31 636 SER A N 1
ATOM 4921 C CA . SER A 1 636 ? 5.328 -94.812 -51.531 1 82.31 636 SER A CA 1
ATOM 4922 C C . SER A 1 636 ? 6.184 -94.5 -50.312 1 82.31 636 SER A C 1
ATOM 4924 O O . SER A 1 636 ? 6.098 -93.438 -49.719 1 82.31 636 SER A O 1
ATOM 4926 N N . VAL A 1 637 ? 7.027 -95.375 -49.844 1 81.25 637 VAL A N 1
ATOM 4927 C CA . VAL A 1 637 ? 7.891 -95.25 -48.688 1 81.25 637 VAL A CA 1
ATOM 4928 C C . VAL A 1 637 ? 8.891 -94.125 -48.938 1 81.25 637 VAL A C 1
ATOM 4930 O O . VAL A 1 637 ? 9.172 -93.312 -48.062 1 81.25 637 VAL A O 1
ATOM 4933 N N . THR A 1 638 ? 9.391 -94.125 -50.125 1 84.12 638 THR A N 1
ATOM 4934 C CA . THR A 1 638 ? 10.328 -93.062 -50.5 1 84.12 638 THR A CA 1
ATOM 4935 C C . THR A 1 638 ? 9.641 -91.688 -50.469 1 84.12 638 THR A C 1
ATOM 4937 O O . THR A 1 638 ? 10.227 -90.688 -50 1 84.12 638 THR A O 1
ATOM 4940 N N . SER A 1 639 ? 8.438 -91.625 -50.969 1 84.75 639 SER A N 1
ATOM 4941 C CA . SER A 1 639 ? 7.676 -90.438 -50.938 1 84.75 639 SER A CA 1
ATOM 4942 C C . SER A 1 639 ? 7.414 -89.938 -49.5 1 84.75 639 SER A C 1
ATOM 4944 O O . SER A 1 639 ? 7.547 -88.75 -49.188 1 84.75 639 SER A O 1
ATOM 4946 N N . ILE A 1 640 ? 7.094 -90.812 -48.656 1 83.56 640 ILE A N 1
ATOM 4947 C CA . ILE A 1 640 ? 6.844 -90.5 -47.25 1 83.56 640 ILE A CA 1
ATOM 4948 C C . ILE A 1 640 ? 8.125 -90 -46.594 1 83.56 640 ILE A C 1
ATOM 4950 O O . ILE A 1 640 ? 8.102 -89 -45.844 1 83.56 640 ILE A O 1
ATOM 4954 N N . ALA A 1 641 ? 9.227 -90.688 -46.812 1 83.44 641 ALA A N 1
ATOM 4955 C CA . ALA A 1 641 ? 10.516 -90.25 -46.25 1 83.44 641 ALA A CA 1
ATOM 4956 C C . ALA A 1 641 ? 10.875 -88.812 -46.688 1 83.44 641 ALA A C 1
ATOM 4958 O O . ALA A 1 641 ? 11.352 -88.062 -45.875 1 83.44 641 ALA A O 1
ATOM 4959 N N . SER A 1 642 ? 10.617 -88.5 -47.906 1 86.69 642 SER A N 1
ATOM 4960 C CA . SER A 1 642 ? 10.891 -87.188 -48.406 1 86.69 642 SER A CA 1
ATOM 4961 C C . SER A 1 642 ? 10.008 -86.125 -47.719 1 86.69 642 SER A C 1
ATOM 4963 O O . SER A 1 642 ? 10.492 -85.062 -47.344 1 86.69 642 SER A O 1
ATOM 4965 N N . SER A 1 643 ? 8.766 -86.438 -47.656 1 83.81 643 SER A N 1
ATOM 4966 C CA . SER A 1 643 ? 7.828 -85.5 -47.031 1 83.81 643 SER A CA 1
ATOM 4967 C C . SER A 1 643 ? 8.18 -85.312 -45.562 1 83.81 643 SER A C 1
ATOM 4969 O O . SER A 1 643 ? 8.039 -84.188 -45.031 1 83.81 643 SER A O 1
ATOM 4971 N N . LEU A 1 644 ? 8.617 -86.312 -44.906 1 82.75 644 LEU A N 1
ATOM 4972 C CA . LEU A 1 644 ? 9.023 -86.188 -43.5 1 82.75 644 LEU A CA 1
ATOM 4973 C C . LEU A 1 644 ? 10.258 -85.312 -43.344 1 82.75 644 LEU A C 1
ATOM 4975 O O . LEU A 1 644 ? 10.367 -84.562 -42.375 1 82.75 644 LEU A O 1
ATOM 4979 N N . SER A 1 645 ? 11.141 -85.5 -44.188 1 86.19 645 SER A N 1
ATOM 4980 C CA . SER A 1 645 ? 12.32 -84.625 -44.188 1 86.19 645 SER A CA 1
ATOM 4981 C C . SER A 1 645 ? 11.922 -83.125 -44.281 1 86.19 645 SER A C 1
ATOM 4983 O O . SER A 1 645 ? 12.461 -82.312 -43.562 1 86.19 645 SER A O 1
ATOM 4985 N N . HIS A 1 646 ? 10.984 -82.812 -45.156 1 85.12 646 HIS A N 1
ATOM 4986 C CA . HIS A 1 646 ? 10.461 -81.5 -45.281 1 85.12 646 HIS A CA 1
ATOM 4987 C C . HIS A 1 646 ? 9.789 -81 -44 1 85.12 646 HIS A C 1
ATOM 4989 O O . HIS A 1 646 ? 9.992 -79.875 -43.531 1 85.12 646 HIS A O 1
ATOM 4995 N N . LEU A 1 647 ? 9.078 -81.875 -43.438 1 82.06 647 LEU A N 1
ATOM 4996 C CA . LEU A 1 647 ? 8.391 -81.625 -42.156 1 82.06 647 LEU A CA 1
ATOM 4997 C C . LEU A 1 647 ? 9.398 -81.312 -41.062 1 82.06 647 LEU A C 1
ATOM 4999 O O . LEU A 1 647 ? 9.18 -80.438 -40.219 1 82.06 647 LEU A O 1
ATOM 5003 N N . GLN A 1 648 ? 10.453 -82.062 -41 1 84.06 648 GLN A N 1
ATOM 5004 C CA . GLN A 1 648 ? 11.516 -81.875 -40 1 84.06 648 GLN A CA 1
ATOM 5005 C C . GLN A 1 648 ? 12.094 -80.438 -40.156 1 84.06 648 GLN A C 1
ATOM 5007 O O . GLN A 1 648 ? 12.336 -79.75 -39.156 1 84.06 648 GLN A O 1
ATOM 5012 N N . ALA A 1 649 ? 12.25 -80.062 -41.375 1 85.44 649 ALA A N 1
ATOM 5013 C CA . ALA A 1 649 ? 12.758 -78.688 -41.625 1 85.44 649 ALA A CA 1
ATOM 5014 C C . ALA A 1 649 ? 11.766 -77.625 -41.156 1 85.44 649 ALA A C 1
ATOM 5016 O O . ALA A 1 649 ? 12.156 -76.625 -40.562 1 85.44 649 ALA A O 1
ATOM 5017 N N . LEU A 1 650 ? 10.539 -77.812 -41.375 1 79.19 650 LEU A N 1
ATOM 5018 C CA . LEU A 1 650 ? 9.5 -76.875 -40.938 1 79.19 650 LEU A CA 1
ATOM 5019 C C . LEU A 1 650 ? 9.445 -76.812 -39.438 1 79.19 650 LEU A C 1
ATOM 5021 O O . LEU A 1 650 ? 9.266 -75.688 -38.875 1 79.19 650 LEU A O 1
ATOM 5025 N N . CYS A 1 651 ? 9.609 -77.875 -38.688 1 79.94 651 CYS A N 1
ATOM 5026 C CA . CYS A 1 651 ? 9.641 -77.875 -37.219 1 79.94 651 CYS A CA 1
ATOM 5027 C C . CYS A 1 651 ? 10.836 -77.125 -36.688 1 79.94 651 CYS A C 1
ATOM 5029 O O . CYS A 1 651 ? 10.719 -76.375 -35.719 1 79.94 651 CYS A O 1
ATOM 5031 N N . GLN A 1 652 ? 11.961 -77.312 -37.344 1 81.5 652 GLN A N 1
ATOM 5032 C CA . GLN A 1 652 ? 13.156 -76.562 -36.938 1 81.5 652 GLN A CA 1
ATOM 5033 C C . GLN A 1 652 ? 12.961 -75.062 -37.125 1 81.5 652 GLN A C 1
ATOM 5035 O O . GLN A 1 652 ? 13.344 -74.25 -36.25 1 81.5 652 GLN A O 1
ATOM 5040 N N . SER A 1 653 ? 12.398 -74.688 -38.219 1 81 653 SER A N 1
ATOM 5041 C CA . SER A 1 653 ? 12.102 -73.312 -38.469 1 81 653 SER A CA 1
ATOM 5042 C C . SER A 1 653 ? 11.133 -72.75 -37.438 1 81 653 SER A C 1
ATOM 5044 O O . SER A 1 653 ? 11.305 -71.625 -36.969 1 81 653 SER A O 1
ATOM 5046 N N . ALA A 1 654 ? 10.148 -73.438 -37.094 1 74 654 ALA A N 1
ATOM 5047 C CA . ALA A 1 654 ? 9.18 -73 -36.094 1 74 654 ALA A CA 1
ATOM 5048 C C . ALA A 1 654 ? 9.852 -72.812 -34.719 1 74 654 ALA A C 1
ATOM 5050 O O . ALA A 1 654 ? 9.555 -71.875 -34 1 74 654 ALA A O 1
ATOM 5051 N N . GLN A 1 655 ? 10.75 -73.688 -34.344 1 78.56 655 GLN A N 1
ATOM 5052 C CA . GLN A 1 655 ? 11.492 -73.625 -33.094 1 78.56 655 GLN A CA 1
ATOM 5053 C C . GLN A 1 655 ? 12.328 -72.312 -33.062 1 78.56 655 GLN A C 1
ATOM 5055 O O . GLN A 1 655 ? 12.383 -71.688 -32.031 1 78.56 655 GLN A O 1
ATOM 5060 N N . GLU A 1 656 ? 12.898 -72 -34.125 1 83.31 656 GLU A N 1
ATOM 5061 C CA . GLU A 1 656 ? 13.703 -70.75 -34.188 1 83.31 656 GLU A CA 1
ATOM 5062 C C . GLU A 1 656 ? 12.844 -69.5 -34.031 1 83.31 656 GLU A C 1
ATOM 5064 O O . GLU A 1 656 ? 13.234 -68.562 -33.344 1 83.31 656 GLU A O 1
ATOM 5069 N N . LYS A 1 657 ? 11.719 -69.562 -34.656 1 76.62 657 LYS A N 1
ATOM 5070 C CA . LYS A 1 657 ? 10.828 -68.375 -34.562 1 76.62 657 LYS A CA 1
ATOM 5071 C C . LYS A 1 657 ? 10.25 -68.25 -33.188 1 76.62 657 LYS A C 1
ATOM 5073 O O . LYS A 1 657 ? 10.078 -67.125 -32.688 1 76.62 657 LYS A O 1
ATOM 5078 N N . ILE A 1 658 ? 10.023 -69.25 -32.5 1 75.25 658 ILE A N 1
ATOM 5079 C CA . ILE A 1 658 ? 9.531 -69.25 -31.141 1 75.25 658 ILE A CA 1
ATOM 5080 C C . ILE A 1 658 ? 10.609 -68.688 -30.219 1 75.25 658 ILE A C 1
ATOM 5082 O O . ILE A 1 658 ? 10.312 -67.875 -29.344 1 75.25 658 ILE A O 1
ATOM 5086 N N . GLN A 1 659 ? 11.844 -69.125 -30.438 1 80.81 659 GLN A N 1
ATOM 5087 C CA . GLN A 1 659 ? 12.945 -68.625 -29.641 1 80.81 659 GLN A CA 1
ATOM 5088 C C . GLN A 1 659 ? 13.102 -67.062 -29.828 1 80.81 659 GLN A C 1
ATOM 5090 O O . GLN A 1 659 ? 13.312 -66.375 -28.875 1 80.81 659 GLN A O 1
ATOM 5095 N N . GLN A 1 660 ? 12.977 -66.625 -31.016 1 80.56 660 GLN A N 1
ATOM 5096 C CA . GLN A 1 660 ? 13.055 -65.188 -31.312 1 80.56 660 GLN A CA 1
ATOM 5097 C C . GLN A 1 660 ? 11.922 -64.438 -30.641 1 80.56 660 GLN A C 1
ATOM 5099 O O . GLN A 1 660 ? 12.133 -63.344 -30.109 1 80.56 660 GLN A O 1
ATOM 5104 N N . SER A 1 661 ? 10.781 -65 -30.609 1 74.81 661 SER A N 1
ATOM 5105 C CA . SER A 1 661 ? 9.609 -64.375 -29.984 1 74.81 661 SER A CA 1
ATOM 5106 C C . SER A 1 661 ? 9.781 -64.312 -28.484 1 74.81 661 SER A C 1
ATOM 5108 O O . SER A 1 661 ? 9.375 -63.312 -27.859 1 74.81 661 SER A O 1
ATOM 5110 N N . GLU A 1 662 ? 10.383 -65.312 -27.875 1 78.12 662 GLU A N 1
ATOM 5111 C CA . GLU A 1 662 ? 10.656 -65.312 -26.453 1 78.12 662 GLU A CA 1
ATOM 5112 C C . GLU A 1 662 ? 11.578 -64.125 -26.078 1 78.12 662 GLU A C 1
ATOM 5114 O O . GLU A 1 662 ? 11.375 -63.5 -25.047 1 78.12 662 GLU A O 1
ATOM 5119 N N . HIS A 1 663 ? 12.484 -63.844 -26.875 1 82.44 663 HIS A N 1
ATOM 5120 C CA . HIS A 1 663 ? 13.391 -62.719 -26.656 1 82.44 663 HIS A CA 1
ATOM 5121 C C . HIS A 1 663 ? 12.656 -61.375 -26.734 1 82.44 663 HIS A C 1
ATOM 5123 O O . HIS A 1 663 ? 12.867 -60.5 -25.906 1 82.44 663 HIS A O 1
ATOM 5129 N N . THR A 1 664 ? 11.812 -61.312 -27.703 1 77.06 664 THR A N 1
ATOM 5130 C CA . THR A 1 664 ? 11.055 -60.094 -27.906 1 77.06 664 THR A CA 1
ATOM 5131 C C . THR A 1 664 ? 10.125 -59.844 -26.719 1 77.06 664 THR A C 1
ATOM 5133 O O . THR A 1 664 ? 10.016 -58.719 -26.234 1 77.06 664 THR A O 1
ATOM 5136 N N . ILE A 1 665 ? 9.5 -60.812 -26.234 1 78.75 665 ILE A N 1
ATOM 5137 C CA . ILE A 1 665 ? 8.562 -60.719 -25.125 1 78.75 665 ILE A CA 1
ATOM 5138 C C . ILE A 1 665 ? 9.312 -60.344 -23.844 1 78.75 665 ILE A C 1
ATOM 5140 O O . ILE A 1 665 ? 8.844 -59.531 -23.047 1 78.75 665 ILE A O 1
ATOM 5144 N N . SER A 1 666 ? 10.438 -61 -23.656 1 82.5 666 SER A N 1
ATOM 5145 C CA . SER A 1 666 ? 11.266 -60.688 -22.484 1 82.5 666 SER A CA 1
ATOM 5146 C C . SER A 1 666 ? 11.688 -59.219 -22.5 1 82.5 666 SER A C 1
ATOM 5148 O O . SER A 1 666 ? 11.68 -58.562 -21.453 1 82.5 666 SER A O 1
ATOM 5150 N N . ALA A 1 667 ? 12.008 -58.719 -23.609 1 79.12 667 ALA A N 1
ATOM 5151 C CA . ALA A 1 667 ? 12.391 -57.312 -23.75 1 79.12 667 ALA A CA 1
ATOM 5152 C C . ALA A 1 667 ? 11.203 -56.375 -23.453 1 79.12 667 ALA A C 1
ATOM 5154 O O . ALA A 1 667 ? 11.359 -55.344 -22.812 1 79.12 667 ALA A O 1
ATOM 5155 N N . LEU A 1 668 ? 10.109 -56.719 -23.875 1 74.06 668 LEU A N 1
ATOM 5156 C CA . LEU A 1 668 ? 8.891 -55.969 -23.625 1 74.06 668 LEU A CA 1
ATOM 5157 C C . LEU A 1 668 ? 8.562 -55.938 -22.141 1 74.06 668 LEU A C 1
ATOM 5159 O O . LEU A 1 668 ? 8.203 -54.875 -21.609 1 74.06 668 LEU A O 1
ATOM 5163 N N . LYS A 1 669 ? 8.711 -57.031 -21.5 1 78.81 669 LYS A N 1
ATOM 5164 C CA . LYS A 1 669 ? 8.453 -57.125 -20.062 1 78.81 669 LYS A CA 1
ATOM 5165 C C . LYS A 1 669 ? 9.383 -56.219 -19.281 1 78.81 669 LYS A C 1
ATOM 5167 O O . LYS A 1 669 ? 8.938 -55.5 -18.375 1 78.81 669 LYS A O 1
ATOM 5172 N N . LEU A 1 670 ? 10.57 -56.219 -19.641 1 80.75 670 LEU A N 1
ATOM 5173 C CA . LEU A 1 670 ? 11.555 -55.375 -18.953 1 80.75 670 LEU A CA 1
ATOM 5174 C C . LEU A 1 670 ? 11.234 -53.906 -19.141 1 80.75 670 LEU A C 1
ATOM 5176 O O . LEU A 1 670 ? 11.328 -53.094 -18.203 1 80.75 670 LEU A O 1
ATOM 5180 N N . LYS A 1 671 ? 10.836 -53.594 -20.281 1 73.75 671 LYS A N 1
ATOM 5181 C CA . LYS A 1 671 ? 10.523 -52.188 -20.578 1 73.75 671 LYS A CA 1
ATOM 5182 C C . LYS A 1 671 ? 9.258 -51.75 -19.844 1 73.75 671 LYS A C 1
ATOM 5184 O O . LYS A 1 671 ? 9.18 -50.594 -19.391 1 73.75 671 LYS A O 1
ATOM 5189 N N . GLN A 1 672 ? 8.328 -52.594 -19.734 1 75.25 672 GLN A N 1
ATOM 5190 C CA . GLN A 1 672 ? 7.102 -52.281 -19.016 1 75.25 672 GLN A CA 1
ATOM 5191 C C . GLN A 1 672 ? 7.371 -52.156 -17.516 1 75.25 672 GLN A C 1
ATOM 5193 O O . GLN A 1 672 ? 6.766 -51.312 -16.859 1 75.25 672 GLN A O 1
ATOM 5198 N N . GLU A 1 673 ? 8.211 -52.969 -17.047 1 80.31 673 GLU A N 1
ATOM 5199 C CA . GLU A 1 673 ? 8.586 -52.844 -15.648 1 80.31 673 GLU A CA 1
ATOM 5200 C C . GLU A 1 673 ? 9.297 -51.531 -15.359 1 80.31 673 GLU A C 1
ATOM 5202 O O . GLU A 1 673 ? 9.031 -50.875 -14.344 1 80.31 673 GLU A O 1
ATOM 5207 N N . ASP A 1 674 ? 10.102 -51.156 -16.234 1 80.06 674 ASP A N 1
ATOM 5208 C CA . ASP A 1 674 ? 10.789 -49.875 -16.109 1 80.06 674 ASP A CA 1
ATOM 5209 C C . ASP A 1 674 ? 9.805 -48.688 -16.109 1 80.06 674 ASP A C 1
ATOM 5211 O O . ASP A 1 674 ? 9.922 -47.781 -15.289 1 80.06 674 ASP A O 1
ATOM 5215 N N . LEU A 1 675 ? 8.891 -48.75 -16.906 1 74.06 675 LEU A N 1
ATOM 5216 C CA . LEU A 1 675 ? 7.871 -47.719 -16.984 1 74.06 675 LEU A CA 1
ATOM 5217 C C . LEU A 1 675 ? 7.035 -47.688 -15.711 1 74.06 675 LEU A C 1
ATOM 5219 O O . LEU A 1 675 ? 6.719 -46.594 -15.195 1 74.06 675 LEU A O 1
ATOM 5223 N N . ALA A 1 676 ? 6.676 -48.875 -15.266 1 78.75 676 ALA A N 1
ATOM 5224 C CA . ALA A 1 676 ? 5.898 -48.969 -14.031 1 78.75 676 ALA A CA 1
ATOM 5225 C C . ALA A 1 676 ? 6.648 -48.344 -12.859 1 78.75 676 ALA A C 1
ATOM 5227 O O . ALA A 1 676 ? 6.055 -47.656 -12.016 1 78.75 676 ALA A O 1
ATOM 5228 N N . LEU A 1 677 ? 7.883 -48.5 -12.844 1 79.44 677 LEU A N 1
ATOM 5229 C CA . LEU A 1 677 ? 8.711 -47.938 -11.781 1 79.44 677 LEU A CA 1
ATOM 5230 C C . LEU A 1 677 ? 8.742 -46.438 -11.867 1 79.44 677 LEU A C 1
ATOM 5232 O O . LEU A 1 677 ? 8.672 -45.75 -10.844 1 79.44 677 LEU A O 1
ATOM 5236 N N . LYS A 1 678 ? 8.789 -45.906 -12.984 1 73.69 678 LYS A N 1
ATOM 5237 C CA . LYS A 1 678 ? 8.82 -44.469 -13.188 1 73.69 678 LYS A CA 1
ATOM 5238 C C . LYS A 1 678 ? 7.484 -43.812 -12.828 1 73.69 678 LYS A C 1
ATOM 5240 O O . LYS A 1 678 ? 7.445 -42.719 -12.273 1 73.69 678 LYS A O 1
ATOM 5245 N N . MET A 1 679 ? 6.465 -44.531 -13.117 1 76.44 679 MET A N 1
ATOM 5246 C CA . MET A 1 679 ? 5.125 -44.031 -12.797 1 76.44 679 MET A CA 1
ATOM 5247 C C . MET A 1 679 ? 4.859 -44.094 -11.297 1 76.44 679 MET A C 1
ATOM 5249 O O . MET A 1 679 ? 4.125 -43.281 -10.75 1 76.44 679 MET A O 1
ATOM 5253 N N . SER A 1 680 ? 5.445 -45.062 -10.711 1 79.44 680 SER A N 1
ATOM 5254 C CA . SER A 1 680 ? 5.215 -45.312 -9.289 1 79.44 680 SER A CA 1
ATOM 5255 C C . SER A 1 680 ? 5.766 -44.156 -8.453 1 79.44 680 SER A C 1
ATOM 5257 O O . SER A 1 680 ? 5.41 -44 -7.281 1 79.44 680 SER A O 1
ATOM 5259 N N . LYS A 1 681 ? 6.539 -43.312 -9.023 1 75.69 681 LYS A N 1
ATOM 5260 C CA . LYS A 1 681 ? 7.094 -42.125 -8.336 1 75.69 681 LYS A CA 1
ATOM 5261 C C . LYS A 1 681 ? 6.027 -41.062 -8.109 1 75.69 681 LYS A C 1
ATOM 5263 O O . LYS A 1 681 ? 6.23 -40.125 -7.328 1 75.69 681 LYS A O 1
ATOM 5268 N N . PHE A 1 682 ? 4.984 -41.25 -8.812 1 76.44 682 PHE A N 1
ATOM 5269 C CA . PHE A 1 682 ? 3.893 -40.281 -8.68 1 76.44 682 PHE A CA 1
ATOM 5270 C C . PHE A 1 682 ? 2.703 -40.906 -7.961 1 76.44 682 PHE A C 1
ATOM 5272 O O . PHE A 1 682 ? 2.383 -42.094 -8.188 1 76.44 682 PHE A O 1
ATOM 5279 N N . LYS A 1 683 ? 2.311 -40.281 -6.824 1 80.44 683 LYS A N 1
ATOM 5280 C CA . LYS A 1 683 ? 1.118 -40.75 -6.121 1 80.44 683 LYS A CA 1
ATOM 5281 C C . LYS A 1 683 ? -0.148 -40.188 -6.746 1 80.44 683 LYS A C 1
ATOM 5283 O O . LYS A 1 683 ? -0.279 -38.969 -6.883 1 80.44 683 LYS A O 1
ATOM 5288 N N . ILE A 1 684 ? -1.068 -41.031 -7.281 1 74.75 684 ILE A N 1
ATOM 5289 C CA . ILE A 1 684 ? -2.275 -40.562 -7.941 1 74.75 684 ILE A CA 1
ATOM 5290 C C . ILE A 1 684 ? -3.51 -41.062 -7.195 1 74.75 684 ILE A C 1
ATOM 5292 O O . ILE A 1 684 ? -3.471 -42.125 -6.559 1 74.75 684 ILE A O 1
ATOM 5296 N N . MET B 1 1 ? 4.172 -10.883 -35.875 1 22.3 1 MET B N 1
ATOM 5297 C CA . MET B 1 1 ? 5.598 -10.859 -35.531 1 22.3 1 MET B CA 1
ATOM 5298 C C . MET B 1 1 ? 5.859 -9.977 -34.312 1 22.3 1 MET B C 1
ATOM 5300 O O . MET B 1 1 ? 7.012 -9.656 -34.031 1 22.3 1 MET B O 1
ATOM 5304 N N . SER B 1 2 ? 4.914 -9.188 -34.031 1 28.16 2 SER B N 1
ATOM 5305 C CA . SER B 1 2 ? 5.004 -8.125 -33.062 1 28.16 2 SER B CA 1
ATOM 5306 C C . SER B 1 2 ? 5.277 -8.68 -31.656 1 28.16 2 SER B C 1
ATOM 5308 O O . SER B 1 2 ? 4.406 -9.305 -31.047 1 28.16 2 SER B O 1
ATOM 5310 N N . SER B 1 3 ? 6.621 -9.008 -31.406 1 26.12 3 SER B N 1
ATOM 5311 C CA . SER B 1 3 ? 7.371 -9.68 -30.359 1 26.12 3 SER B CA 1
ATOM 5312 C C . SER B 1 3 ? 7.141 -9 -29 1 26.12 3 SER B C 1
ATOM 5314 O O . SER B 1 3 ? 6.602 -7.898 -28.938 1 26.12 3 SER B O 1
ATOM 5316 N N . GLY B 1 4 ? 8.133 -9.375 -27.969 1 27.48 4 GLY B N 1
ATOM 5317 C CA . GLY B 1 4 ? 8.555 -9.82 -26.656 1 27.48 4 GLY B CA 1
ATOM 5318 C C . GLY B 1 4 ? 8.945 -8.68 -25.734 1 27.48 4 GLY B C 1
ATOM 5319 O O . GLY B 1 4 ? 9.695 -8.883 -24.781 1 27.48 4 GLY B O 1
ATOM 5320 N N . LYS B 1 5 ? 8.531 -7.379 -26.078 1 32.06 5 LYS B N 1
ATOM 5321 C CA . LYS B 1 5 ? 9.234 -6.312 -25.375 1 32.06 5 LYS B CA 1
ATOM 5322 C C . LYS B 1 5 ? 8.906 -6.328 -23.875 1 32.06 5 LYS B C 1
ATOM 5324 O O . LYS B 1 5 ? 9.102 -5.332 -23.188 1 32.06 5 LYS B O 1
ATOM 5329 N N . TYR B 1 6 ? 8.07 -7.129 -23.5 1 36.66 6 TYR B N 1
ATOM 5330 C CA . TYR B 1 6 ? 7.707 -6.879 -22.109 1 36.66 6 TYR B CA 1
ATOM 5331 C C . TYR B 1 6 ? 8.852 -7.238 -21.172 1 36.66 6 TYR B C 1
ATOM 5333 O O . TYR B 1 6 ? 8.625 -7.773 -20.078 1 36.66 6 TYR B O 1
ATOM 5341 N N . ASP B 1 7 ? 10.055 -7.406 -21.812 1 35.16 7 ASP B N 1
ATOM 5342 C CA . ASP B 1 7 ? 11.062 -8.109 -21.031 1 35.16 7 ASP B CA 1
ATOM 5343 C C . ASP B 1 7 ? 11.594 -7.234 -19.906 1 35.16 7 ASP B C 1
ATOM 5345 O O . ASP B 1 7 ? 12.367 -7.691 -19.062 1 35.16 7 ASP B O 1
ATOM 5349 N N . GLY B 1 8 ? 11.695 -5.867 -20.109 1 34.31 8 GLY B N 1
ATOM 5350 C CA . GLY B 1 8 ? 12.773 -5.168 -19.422 1 34.31 8 GLY B CA 1
ATOM 5351 C C . GLY B 1 8 ? 12.477 -4.898 -17.969 1 34.31 8 GLY B C 1
ATOM 5352 O O . GLY B 1 8 ? 13.117 -4.047 -17.344 1 34.31 8 GLY B O 1
ATOM 5353 N N . LEU B 1 9 ? 11.188 -4.969 -17.578 1 36.59 9 LEU B N 1
ATOM 5354 C CA . LEU B 1 9 ? 11.125 -4.449 -16.219 1 36.59 9 LEU B CA 1
ATOM 5355 C C . LEU B 1 9 ? 12.086 -5.207 -15.312 1 36.59 9 LEU B C 1
ATOM 5357 O O . LEU B 1 9 ? 12.055 -6.438 -15.242 1 36.59 9 LEU B O 1
ATOM 5361 N N . GLU B 1 10 ? 13.141 -4.598 -14.828 1 40.03 10 GLU B N 1
ATOM 5362 C CA . GLU B 1 10 ? 14.32 -4.82 -13.992 1 40.03 10 GLU B CA 1
ATOM 5363 C C . GLU B 1 10 ? 13.969 -5.656 -12.766 1 40.03 10 GLU B C 1
ATOM 5365 O O . GLU B 1 10 ? 12.828 -5.629 -12.297 1 40.03 10 GLU B O 1
ATOM 5370 N N . ASP B 1 11 ? 14.789 -6.605 -12.258 1 47.84 11 ASP B N 1
ATOM 5371 C CA . ASP B 1 11 ? 15.023 -7.582 -11.195 1 47.84 11 ASP B CA 1
ATOM 5372 C C . ASP B 1 11 ? 14.758 -6.977 -9.82 1 47.84 11 ASP B C 1
ATOM 5374 O O . ASP B 1 11 ? 15.555 -6.176 -9.32 1 47.84 11 ASP B O 1
ATOM 5378 N N . SER B 1 12 ? 13.75 -6.602 -9.492 1 54.41 12 SER B N 1
ATOM 5379 C CA . SER B 1 12 ? 13.492 -6.105 -8.141 1 54.41 12 SER B CA 1
ATOM 5380 C C . SER B 1 12 ? 13.906 -7.133 -7.094 1 54.41 12 SER B C 1
ATOM 5382 O O . SER B 1 12 ? 13.445 -8.273 -7.121 1 54.41 12 SER B O 1
ATOM 5384 N N . PHE B 1 13 ? 15.047 -6.945 -6.398 1 60.28 13 PHE B N 1
ATOM 5385 C CA . PHE B 1 13 ? 15.742 -7.746 -5.398 1 60.28 13 PHE B CA 1
ATOM 5386 C C . PHE B 1 13 ? 14.938 -7.816 -4.105 1 60.28 13 PHE B C 1
ATOM 5388 O O . PHE B 1 13 ? 15.273 -8.594 -3.205 1 60.28 13 PHE B O 1
ATOM 5395 N N . MET B 1 14 ? 13.867 -7.086 -3.965 1 69.94 14 MET B N 1
ATOM 5396 C CA . MET B 1 14 ? 13.227 -7.039 -2.654 1 69.94 14 MET B CA 1
ATOM 5397 C C . MET B 1 14 ? 12.016 -7.965 -2.602 1 69.94 14 MET B C 1
ATOM 5399 O O . MET B 1 14 ? 11.25 -8.047 -3.561 1 69.94 14 MET B O 1
ATOM 5403 N N . ARG B 1 15 ? 11.945 -8.5 -1.32 1 80.69 15 ARG B N 1
ATOM 5404 C CA . ARG B 1 15 ? 10.781 -9.336 -1.027 1 80.69 15 ARG B CA 1
ATOM 5405 C C . ARG B 1 15 ? 9.5 -8.523 -1.058 1 80.69 15 ARG B C 1
ATOM 5407 O O . ARG B 1 15 ? 9.523 -7.305 -0.885 1 80.69 15 ARG B O 1
ATOM 5414 N N . VAL B 1 16 ? 8.344 -9.086 -1.476 1 80.88 16 VAL B N 1
ATOM 5415 C CA . VAL B 1 16 ? 7.043 -8.43 -1.554 1 80.88 16 VAL B CA 1
ATOM 5416 C C . VAL B 1 16 ? 6.711 -7.781 -0.211 1 80.88 16 VAL B C 1
ATOM 5418 O O . VAL B 1 16 ? 6.219 -6.652 -0.164 1 80.88 16 VAL B O 1
ATOM 5421 N N . LYS B 1 17 ? 7.031 -8.43 0.898 1 80.5 17 LYS B N 1
ATOM 5422 C CA . LYS B 1 17 ? 6.828 -7.871 2.23 1 80.5 17 LYS B CA 1
ATOM 5423 C C . LYS B 1 17 ? 7.629 -6.582 2.412 1 80.5 17 LYS B C 1
ATOM 5425 O O . LYS B 1 17 ? 7.105 -5.59 2.92 1 80.5 17 LYS B O 1
ATOM 5430 N N . THR B 1 18 ? 8.781 -6.582 2.029 1 80.12 18 THR B N 1
ATOM 5431 C CA . THR B 1 18 ? 9.664 -5.426 2.178 1 80.12 18 THR B CA 1
ATOM 5432 C C . THR B 1 18 ? 9.188 -4.27 1.302 1 80.12 18 THR B C 1
ATOM 5434 O O . THR B 1 18 ? 9.258 -3.107 1.708 1 80.12 18 THR B O 1
ATOM 5437 N N . LYS B 1 19 ? 8.719 -4.672 0.13 1 80.44 19 LYS B N 1
ATOM 5438 C CA . LYS B 1 19 ? 8.227 -3.623 -0.754 1 80.44 19 LYS B CA 1
ATOM 5439 C C . LYS B 1 19 ? 7.027 -2.904 -0.138 1 80.44 19 LYS B C 1
ATOM 5441 O O . LYS B 1 19 ? 6.938 -1.677 -0.191 1 80.44 19 LYS B O 1
ATOM 5446 N N . ILE B 1 20 ? 6.168 -3.668 0.449 1 81.5 20 ILE B N 1
ATOM 5447 C CA . ILE B 1 20 ? 4.984 -3.092 1.074 1 81.5 20 ILE B CA 1
ATOM 5448 C C . ILE B 1 20 ? 5.391 -2.273 2.297 1 81.5 20 ILE B C 1
ATOM 5450 O O . ILE B 1 20 ? 4.953 -1.131 2.461 1 81.5 20 ILE B O 1
ATOM 5454 N N . LEU B 1 21 ? 6.32 -2.773 3.057 1 81.56 21 LEU B N 1
ATOM 5455 C CA . LEU B 1 21 ? 6.75 -2.094 4.273 1 81.56 21 LEU B CA 1
ATOM 5456 C C . LEU B 1 21 ? 7.5 -0.809 3.941 1 81.56 21 LEU B C 1
ATOM 5458 O O . LEU B 1 21 ? 7.332 0.206 4.621 1 81.56 21 LEU B O 1
ATOM 5462 N N . VAL B 1 22 ? 8.297 -0.853 2.951 1 80.5 22 VAL B N 1
ATOM 5463 C CA . VAL B 1 22 ? 9.047 0.332 2.547 1 80.5 22 VAL B CA 1
ATOM 5464 C C . VAL B 1 22 ? 8.078 1.409 2.053 1 80.5 22 VAL B C 1
ATOM 5466 O O . VAL B 1 22 ? 8.242 2.59 2.371 1 80.5 22 VAL B O 1
ATOM 5469 N N . THR B 1 23 ? 7.105 0.958 1.279 1 82.19 23 THR B N 1
ATOM 5470 C CA . THR B 1 23 ? 6.129 1.92 0.781 1 82.19 23 THR B CA 1
ATOM 5471 C C . THR B 1 23 ? 5.383 2.578 1.937 1 82.19 23 THR B C 1
ATOM 5473 O O . THR B 1 23 ? 5.238 3.803 1.973 1 82.19 23 THR B O 1
ATOM 5476 N N . PHE B 1 24 ? 5.035 1.853 2.943 1 83.88 24 PHE B N 1
ATOM 5477 C CA . PHE B 1 24 ? 4.277 2.393 4.066 1 83.88 24 PHE B CA 1
ATOM 5478 C C . PHE B 1 24 ? 5.184 3.199 4.992 1 83.88 24 PHE B C 1
ATOM 5480 O O . PHE B 1 24 ? 4.73 4.141 5.645 1 83.88 24 PHE B O 1
ATOM 5487 N N . SER B 1 25 ? 6.43 2.906 5.043 1 81.62 25 SER B N 1
ATOM 5488 C CA . SER B 1 25 ? 7.383 3.703 5.809 1 81.62 25 SER B CA 1
ATOM 5489 C C . SER B 1 25 ? 7.578 5.082 5.188 1 81.62 25 SER B C 1
ATOM 5491 O O . SER B 1 25 ? 7.656 6.086 5.898 1 81.62 25 SER B O 1
ATOM 5493 N N . VAL B 1 26 ? 7.621 5.121 3.885 1 81.75 26 VAL B N 1
ATOM 5494 C CA . VAL B 1 26 ? 7.785 6.391 3.189 1 81.75 26 VAL B CA 1
ATOM 5495 C C . VAL B 1 26 ? 6.559 7.27 3.424 1 81.75 26 VAL B C 1
ATOM 5497 O O . VAL B 1 26 ? 6.684 8.469 3.676 1 81.75 26 VAL B O 1
ATOM 5500 N N . VAL B 1 27 ? 5.43 6.645 3.398 1 82.94 27 VAL B N 1
ATOM 5501 C CA . VAL B 1 27 ? 4.199 7.387 3.65 1 82.94 27 VAL B CA 1
ATOM 5502 C C . VAL B 1 27 ? 4.18 7.879 5.098 1 82.94 27 VAL B C 1
ATOM 5504 O O . VAL B 1 27 ? 3.777 9.016 5.367 1 82.94 27 VAL B O 1
ATOM 5507 N N . GLY B 1 28 ? 4.672 7.078 6.004 1 81.88 28 GLY B N 1
ATOM 5508 C CA . GLY B 1 28 ? 4.758 7.477 7.398 1 81.88 28 GLY B CA 1
ATOM 5509 C C . GLY B 1 28 ? 5.691 8.648 7.629 1 81.88 28 GLY B C 1
ATOM 5510 O O . GLY B 1 28 ? 5.367 9.57 8.375 1 81.88 28 GLY B O 1
ATOM 5511 N N . ILE B 1 29 ? 6.777 8.664 6.984 1 79.56 29 ILE B N 1
ATOM 5512 C CA . ILE B 1 29 ? 7.746 9.75 7.086 1 79.56 29 ILE B CA 1
ATOM 5513 C C . ILE B 1 29 ? 7.137 11.039 6.543 1 79.56 29 ILE B C 1
ATOM 5515 O O . ILE B 1 29 ? 7.324 12.109 7.117 1 79.56 29 ILE B O 1
ATOM 5519 N N . LEU B 1 30 ? 6.426 10.883 5.504 1 81.94 30 LEU B N 1
ATOM 5520 C CA . LEU B 1 30 ? 5.781 12.047 4.902 1 81.94 30 LEU B CA 1
ATOM 5521 C C . LEU B 1 30 ? 4.746 12.648 5.848 1 81.94 30 LEU B C 1
ATOM 5523 O O . LEU B 1 30 ? 4.703 13.867 6.035 1 81.94 30 LEU B O 1
ATOM 5527 N N . VAL B 1 31 ? 3.975 11.828 6.5 1 81.75 31 VAL B N 1
ATOM 5528 C CA . VAL B 1 31 ? 2.941 12.289 7.422 1 81.75 31 VAL B CA 1
ATOM 5529 C C . VAL B 1 31 ? 3.59 12.906 8.656 1 81.75 31 VAL B C 1
ATOM 5531 O O . VAL B 1 31 ? 3.141 13.938 9.156 1 81.75 31 VAL B O 1
ATOM 5534 N N . THR B 1 32 ? 4.668 12.367 9.125 1 81.75 32 THR B N 1
ATOM 5535 C CA . THR B 1 32 ? 5.383 12.898 10.281 1 81.75 32 THR B CA 1
ATOM 5536 C C . THR B 1 32 ? 6.016 14.25 9.953 1 81.75 32 THR B C 1
ATOM 5538 O O . THR B 1 32 ? 5.973 15.172 10.773 1 81.75 32 THR B O 1
ATOM 5541 N N . ALA B 1 33 ? 6.559 14.352 8.797 1 80.75 33 ALA B N 1
ATOM 5542 C CA . ALA B 1 33 ? 7.176 15.609 8.375 1 80.75 33 ALA B CA 1
ATOM 5543 C C . ALA B 1 33 ? 6.137 16.719 8.273 1 80.75 33 ALA B C 1
ATOM 5545 O O . ALA B 1 33 ? 6.383 17.844 8.711 1 80.75 33 ALA B O 1
ATOM 5546 N N . LEU B 1 34 ? 4.996 16.406 7.738 1 81.25 34 LEU B N 1
ATOM 5547 C CA . LEU B 1 34 ? 3.908 17.375 7.66 1 81.25 34 LEU B CA 1
ATOM 5548 C C . LEU B 1 34 ? 3.426 17.766 9.055 1 81.25 34 LEU B C 1
ATOM 5550 O O . LEU B 1 34 ? 3.129 18.938 9.305 1 81.25 34 LEU B O 1
ATOM 5554 N N . GLY B 1 35 ? 3.486 16.781 9.914 1 80.31 35 GLY B N 1
ATOM 5555 C CA . GLY B 1 35 ? 3.068 17.047 11.281 1 80.31 35 GLY B CA 1
ATOM 5556 C C . GLY B 1 35 ? 4.035 17.922 12.047 1 80.31 35 GLY B C 1
ATOM 5557 O O . GLY B 1 35 ? 3.625 18.891 12.695 1 80.31 35 GLY B O 1
ATOM 5558 N N . ILE B 1 36 ? 5.301 17.672 11.969 1 80.44 36 ILE B N 1
ATOM 5559 C CA . ILE B 1 36 ? 6.324 18.453 12.656 1 80.44 36 ILE B CA 1
ATOM 5560 C C . ILE B 1 36 ? 6.316 19.891 12.141 1 80.44 36 ILE B C 1
ATOM 5562 O O . ILE B 1 36 ? 6.395 20.844 12.922 1 80.44 36 ILE B O 1
ATOM 5566 N N . TRP B 1 37 ? 6.172 20.016 10.852 1 81.75 37 TRP B N 1
ATOM 5567 C CA . TRP B 1 37 ? 6.129 21.344 10.258 1 81.75 37 TRP B CA 1
ATOM 5568 C C . TRP B 1 37 ? 4.934 22.141 10.773 1 81.75 37 TRP B C 1
ATOM 5570 O O . TRP B 1 37 ? 5.059 23.328 11.109 1 81.75 37 TRP B O 1
ATOM 5580 N N . THR B 1 38 ? 3.805 21.531 10.906 1 81.25 38 THR B N 1
ATOM 5581 C CA . THR B 1 38 ? 2.584 22.188 11.375 1 81.25 38 THR B CA 1
ATOM 5582 C C . THR B 1 38 ? 2.717 22.594 12.844 1 81.25 38 THR B C 1
ATOM 5584 O O . THR B 1 38 ? 2.369 23.719 13.219 1 81.25 38 THR B O 1
ATOM 5587 N N . ILE B 1 39 ? 3.316 21.734 13.648 1 82 39 ILE B N 1
ATOM 5588 C CA . ILE B 1 39 ? 3.453 22 15.078 1 82 39 ILE B CA 1
ATOM 5589 C C . ILE B 1 39 ? 4.434 23.141 15.297 1 82 39 ILE B C 1
ATOM 5591 O O . ILE B 1 39 ? 4.164 24.062 16.078 1 82 39 ILE B O 1
ATOM 5595 N N . LYS B 1 40 ? 5.52 23.172 14.586 1 81.5 40 LYS B N 1
ATOM 5596 C CA . LYS B 1 40 ? 6.512 24.234 14.711 1 81.5 40 LYS B CA 1
ATOM 5597 C C . LYS B 1 40 ? 5.93 25.594 14.297 1 81.5 40 LYS B C 1
ATOM 5599 O O . LYS B 1 40 ? 6.16 26.594 14.969 1 81.5 40 LYS B O 1
ATOM 5604 N N . THR B 1 41 ? 5.141 25.578 13.219 1 81.25 41 THR B N 1
ATOM 5605 C CA . THR B 1 41 ? 4.527 26.797 12.711 1 81.25 41 THR B CA 1
ATOM 5606 C C . THR B 1 41 ? 3.488 27.328 13.695 1 81.25 41 THR B C 1
ATOM 5608 O O . THR B 1 41 ? 3.402 28.531 13.93 1 81.25 41 THR B O 1
ATOM 5611 N N . MET B 1 42 ? 2.764 26.469 14.312 1 81.12 42 MET B N 1
ATOM 5612 C CA . MET B 1 42 ? 1.728 26.859 15.258 1 81.12 42 MET B CA 1
ATOM 5613 C C . MET B 1 42 ? 2.346 27.391 16.547 1 81.12 42 MET B C 1
ATOM 5615 O O . MET B 1 42 ? 1.858 28.375 17.109 1 81.12 42 MET B O 1
ATOM 5619 N N . TYR B 1 43 ? 3.469 26.781 16.953 1 82.62 43 TYR B N 1
ATOM 5620 C CA . TYR B 1 43 ? 4.164 27.266 18.141 1 82.62 43 TYR B CA 1
ATOM 5621 C C . TYR B 1 43 ? 4.77 28.641 17.906 1 82.62 43 TYR B C 1
ATOM 5623 O O . TYR B 1 43 ? 4.723 29.516 18.766 1 82.62 43 TYR B O 1
ATOM 5631 N N . SER B 1 44 ? 5.32 28.859 16.734 1 81.75 44 SER B N 1
ATOM 5632 C CA . SER B 1 44 ? 5.902 30.141 16.375 1 81.75 44 SER B CA 1
ATOM 5633 C C . SER B 1 44 ? 4.844 31.25 16.359 1 81.75 44 SER B C 1
ATOM 5635 O O . SER B 1 44 ? 5.074 32.344 16.844 1 81.75 44 SER B O 1
ATOM 5637 N N . SER B 1 45 ? 3.67 30.953 15.844 1 81 45 SER B N 1
ATOM 5638 C CA . SER B 1 45 ? 2.555 31.891 15.797 1 81 45 SER B CA 1
ATOM 5639 C C . SER B 1 45 ? 2.053 32.219 17.203 1 81 45 SER B C 1
ATOM 5641 O O . SER B 1 45 ? 1.736 33.375 17.5 1 81 45 SER B O 1
ATOM 5643 N N . SER B 1 46 ? 2.045 31.234 18.109 1 82 46 SER B N 1
ATOM 5644 C CA . SER B 1 46 ? 1.577 31.422 19.469 1 82 46 SER B CA 1
ATOM 5645 C C . SER B 1 46 ? 2.539 32.281 20.281 1 82 46 SER B C 1
ATOM 5647 O O . SER B 1 46 ? 2.111 33.156 21.047 1 82 46 SER B O 1
ATOM 5649 N N . SER B 1 47 ? 3.836 32.094 20.062 1 82.31 47 SER B N 1
ATOM 5650 C CA . SER B 1 47 ? 4.848 32.875 20.766 1 82.31 47 SER B CA 1
ATOM 5651 C C . SER B 1 47 ? 4.816 34.344 20.312 1 82.31 47 SER B C 1
ATOM 5653 O O . SER B 1 47 ? 4.984 35.25 21.141 1 82.31 47 SER B O 1
ATOM 5655 N N . GLY B 1 48 ? 4.598 34.562 19.062 1 81.12 48 GLY B N 1
ATOM 5656 C CA . GLY B 1 48 ? 4.488 35.906 18.547 1 81.12 48 GLY B CA 1
ATOM 5657 C C . GLY B 1 48 ? 3.277 36.656 19.062 1 81.12 48 GLY B C 1
ATOM 5658 O O . GLY B 1 48 ? 3.371 37.844 19.422 1 81.12 48 GLY B O 1
ATOM 5659 N N . LEU B 1 49 ? 2.191 36 19.156 1 81.94 49 LEU B N 1
ATOM 5660 C CA . LEU B 1 49 ? 0.965 36.594 19.688 1 81.94 49 LEU B CA 1
ATOM 5661 C C . LEU B 1 49 ? 1.111 36.938 21.172 1 81.94 49 LEU B C 1
ATOM 5663 O O . LEU B 1 49 ? 0.663 38 21.609 1 81.94 49 LEU B O 1
ATOM 5667 N N . SER B 1 50 ? 1.763 36.031 21.906 1 85.06 50 SER B N 1
ATOM 5668 C CA . SER B 1 50 ? 1.986 36.281 23.328 1 85.06 50 SER B CA 1
ATOM 5669 C C . SER B 1 50 ? 2.85 37.5 23.562 1 85.06 50 SER B C 1
ATOM 5671 O O . SER B 1 50 ? 2.646 38.25 24.531 1 85.06 50 SER B O 1
ATOM 5673 N N . TYR B 1 51 ? 3.771 37.75 22.625 1 86.12 51 TYR B N 1
ATOM 5674 C CA . TYR B 1 51 ? 4.641 38.938 22.703 1 86.12 51 TYR B CA 1
ATOM 5675 C C . TYR B 1 51 ? 3.855 40.219 22.469 1 86.12 51 TYR B C 1
ATOM 5677 O O . TYR B 1 51 ? 4.074 41.219 23.141 1 86.12 51 TYR B O 1
ATOM 5685 N N . ILE B 1 52 ? 2.904 40.156 21.547 1 86.06 52 ILE B N 1
ATOM 5686 C CA . ILE B 1 52 ? 2.123 41.312 21.172 1 86.06 52 ILE B CA 1
ATOM 5687 C C . ILE B 1 52 ? 1.16 41.688 22.297 1 86.06 52 ILE B C 1
ATOM 5689 O O . ILE B 1 52 ? 1.091 42.844 22.703 1 86.06 52 ILE B O 1
ATOM 5693 N N . VAL B 1 53 ? 0.424 40.656 22.859 1 85.25 53 VAL B N 1
ATOM 5694 C CA . VAL B 1 53 ? -0.64 40.906 23.828 1 85.25 53 VAL B CA 1
ATOM 5695 C C . VAL B 1 53 ? -0.053 41.031 25.234 1 85.25 53 VAL B C 1
ATOM 5697 O O . VAL B 1 53 ? -0.727 41.469 26.156 1 85.25 53 VAL B O 1
ATOM 5700 N N . GLY B 1 54 ? 1.268 40.781 25.391 1 86.81 54 GLY B N 1
ATOM 5701 C CA . GLY B 1 54 ? 1.923 40.844 26.688 1 86.81 54 GLY B CA 1
ATOM 5702 C C . GLY B 1 54 ? 2.867 42.031 26.812 1 86.81 54 GLY B C 1
ATOM 5703 O O . GLY B 1 54 ? 2.434 43.156 27.078 1 86.81 54 GLY B O 1
ATOM 5704 N N . PRO B 1 55 ? 4.172 41.75 26.516 1 88.38 55 PRO B N 1
ATOM 5705 C CA . PRO B 1 55 ? 5.188 42.781 26.734 1 88.38 55 PRO B CA 1
ATOM 5706 C C . PRO B 1 55 ? 4.93 44.062 25.938 1 88.38 55 PRO B C 1
ATOM 5708 O O . PRO B 1 55 ? 5.039 45.188 26.469 1 88.38 55 PRO B O 1
ATOM 5711 N N . ALA B 1 56 ? 4.586 44 24.703 1 87.19 56 ALA B N 1
ATOM 5712 C CA . ALA B 1 56 ? 4.426 45.188 23.859 1 87.19 56 ALA B CA 1
ATOM 5713 C C . ALA B 1 56 ? 3.184 45.969 24.234 1 87.19 56 ALA B C 1
ATOM 5715 O O . ALA B 1 56 ? 3.246 47.188 24.406 1 87.19 56 ALA B O 1
ATOM 5716 N N . TRP B 1 57 ? 2.068 45.312 24.406 1 88.44 57 TRP B N 1
ATOM 5717 C CA . TRP B 1 57 ? 0.802 45.938 24.766 1 88.44 57 TRP B CA 1
ATOM 5718 C C . TRP B 1 57 ? 0.869 46.562 26.156 1 88.44 57 TRP B C 1
ATOM 5720 O O . TRP B 1 57 ? 0.458 47.719 26.344 1 88.44 57 TRP B O 1
ATOM 5730 N N . ASP B 1 58 ? 1.395 45.812 27.047 1 91.06 58 ASP B N 1
ATOM 5731 C CA . ASP B 1 58 ? 1.465 46.281 28.422 1 91.06 58 ASP B CA 1
ATOM 5732 C C . ASP B 1 58 ? 2.346 47.5 28.547 1 91.06 58 ASP B C 1
ATOM 5734 O O . ASP B 1 58 ? 2.059 48.406 29.344 1 91.06 58 ASP B O 1
ATOM 5738 N N . THR B 1 59 ? 3.414 47.562 27.812 1 92.88 59 THR B N 1
ATOM 5739 C CA . THR B 1 59 ? 4.305 48.719 27.828 1 92.88 59 THR B CA 1
ATOM 5740 C C . THR B 1 59 ? 3.623 49.938 27.219 1 92.88 59 THR B C 1
ATOM 5742 O O . THR B 1 59 ? 3.674 51.031 27.781 1 92.88 59 THR B O 1
ATOM 5745 N N . ALA B 1 60 ? 2.988 49.781 26.062 1 91.94 60 ALA B N 1
ATOM 5746 C CA . ALA B 1 60 ? 2.301 50.875 25.391 1 91.94 60 ALA B CA 1
ATOM 5747 C C . ALA B 1 60 ? 1.155 51.406 26.25 1 91.94 60 ALA B C 1
ATOM 5749 O O . ALA B 1 60 ? 1.03 52.625 26.453 1 91.94 60 ALA B O 1
ATOM 5750 N N . ASP B 1 61 ? 0.354 50.531 26.734 1 91.56 61 ASP B N 1
ATOM 5751 C CA . ASP B 1 61 ? -0.784 50.875 27.578 1 91.56 61 ASP B CA 1
ATOM 5752 C C . ASP B 1 61 ? -0.326 51.531 28.875 1 91.56 61 ASP B C 1
ATOM 5754 O O . ASP B 1 61 ? -0.91 52.531 29.297 1 91.56 61 ASP B O 1
ATOM 5758 N N . GLY B 1 62 ? 0.652 50.938 29.453 1 93.38 62 GLY B N 1
ATOM 5759 C CA . GLY B 1 62 ? 1.197 51.5 30.672 1 93.38 62 GLY B CA 1
ATOM 5760 C C . GLY B 1 62 ? 1.743 52.906 30.484 1 93.38 62 GLY B C 1
ATOM 5761 O O . GLY B 1 62 ? 1.538 53.781 31.328 1 93.38 62 GLY B O 1
ATOM 5762 N N . ALA B 1 63 ? 2.432 53.125 29.453 1 94.75 63 ALA B N 1
ATOM 5763 C CA . ALA B 1 63 ? 2.996 54.438 29.156 1 94.75 63 ALA B CA 1
ATOM 5764 C C . ALA B 1 63 ? 1.896 55.469 28.953 1 94.75 63 ALA B C 1
ATOM 5766 O O . ALA B 1 63 ? 1.98 56.594 29.469 1 94.75 63 ALA B O 1
ATOM 5767 N N . MET B 1 64 ? 0.895 55.094 28.172 1 94.75 64 MET B N 1
ATOM 5768 C CA . MET B 1 64 ? -0.195 56.031 27.875 1 94.75 64 MET B CA 1
ATOM 5769 C C . MET B 1 64 ? -0.979 56.375 29.156 1 94.75 64 MET B C 1
ATOM 5771 O O . MET B 1 64 ? -1.322 57.531 29.391 1 94.75 64 MET B O 1
ATOM 5775 N N . GLU B 1 65 ? -1.248 55.375 29.953 1 94.56 65 GLU B N 1
ATOM 5776 C CA . GLU B 1 65 ? -1.941 55.594 31.219 1 94.56 65 GLU B CA 1
ATOM 5777 C C . GLU B 1 65 ? -1.118 56.469 32.156 1 94.56 65 GLU B C 1
ATOM 5779 O O . GLU B 1 65 ? -1.67 57.312 32.875 1 94.56 65 GLU B O 1
ATOM 5784 N N . THR B 1 66 ? 0.136 56.25 32.188 1 95.94 66 THR B N 1
ATOM 5785 C CA . THR B 1 66 ? 1.024 57.062 33 1 95.94 66 THR B CA 1
ATOM 5786 C C . THR B 1 66 ? 0.951 58.531 32.531 1 95.94 66 THR B C 1
ATOM 5788 O O . THR B 1 66 ? 0.878 59.438 33.375 1 95.94 66 THR B O 1
ATOM 5791 N N . THR B 1 67 ? 0.99 58.75 31.266 1 95.81 67 THR B N 1
ATOM 5792 C CA . THR B 1 67 ? 0.861 60.094 30.719 1 95.81 67 THR B CA 1
ATOM 5793 C C . THR B 1 67 ? -0.445 60.75 31.172 1 95.81 67 THR B C 1
ATOM 5795 O O . THR B 1 67 ? -0.452 61.875 31.625 1 95.81 67 THR B O 1
ATOM 5798 N N . ILE B 1 68 ? -1.537 60.031 31.016 1 95.44 68 ILE B N 1
ATOM 5799 C CA . ILE B 1 68 ? -2.867 60.5 31.375 1 95.44 68 ILE B CA 1
ATOM 5800 C C . ILE B 1 68 ? -2.891 60.906 32.844 1 95.44 68 ILE B C 1
ATOM 5802 O O . ILE B 1 68 ? -3.391 62 33.188 1 95.44 68 ILE B O 1
ATOM 5806 N N . GLN B 1 69 ? -2.301 60.125 33.656 1 95.38 69 GLN B N 1
ATOM 5807 C CA . GLN B 1 69 ? -2.367 60.344 35.094 1 95.38 69 GLN B CA 1
ATOM 5808 C C . GLN B 1 69 ? -1.413 61.469 35.5 1 95.38 69 GLN B C 1
ATOM 5810 O O . GLN B 1 69 ? -1.688 62.219 36.438 1 95.38 69 GLN B O 1
ATOM 5815 N N . ILE B 1 70 ? -0.291 61.625 34.875 1 96.75 70 ILE B N 1
ATOM 5816 C CA . ILE B 1 70 ? 0.591 62.75 35.094 1 96.75 70 ILE B CA 1
ATOM 5817 C C . ILE B 1 70 ? -0.119 64.062 34.719 1 96.75 70 ILE B C 1
ATOM 5819 O O . ILE B 1 70 ? -0.077 65.062 35.469 1 96.75 70 ILE B O 1
ATOM 5823 N N . GLU B 1 71 ? -0.728 64.062 33.625 1 96.19 71 GLU B N 1
ATOM 5824 C CA . GLU B 1 71 ? -1.482 65.25 33.188 1 96.19 71 GLU B CA 1
ATOM 5825 C C . GLU B 1 71 ? -2.621 65.562 34.156 1 96.19 71 GLU B C 1
ATOM 5827 O O . GLU B 1 71 ? -2.926 66.688 34.438 1 96.19 71 GLU B O 1
ATOM 5832 N N . ALA B 1 72 ? -3.227 64.5 34.656 1 95.38 72 ALA B N 1
ATOM 5833 C CA . ALA B 1 72 ? -4.258 64.688 35.656 1 95.38 72 ALA B CA 1
ATOM 5834 C C . ALA B 1 72 ? -3.689 65.375 36.906 1 95.38 72 ALA B C 1
ATOM 5836 O O . ALA B 1 72 ? -4.359 66.188 37.531 1 95.38 72 ALA B O 1
ATOM 5837 N N . GLN B 1 73 ? -2.502 65 37.312 1 96.19 73 GLN B N 1
ATOM 5838 C CA . GLN B 1 73 ? -1.827 65.625 38.438 1 96.19 73 GLN B CA 1
ATOM 5839 C C . GLN B 1 73 ? -1.59 67.125 38.125 1 96.19 73 GLN B C 1
ATOM 5841 O O . GLN B 1 73 ? -1.844 68 39 1 96.19 73 GLN B O 1
ATOM 5846 N N . MET B 1 74 ? -1.113 67.375 36.938 1 96.69 74 MET B N 1
ATOM 5847 C CA . MET B 1 74 ? -0.838 68.75 36.562 1 96.69 74 MET B CA 1
ATOM 5848 C C . MET B 1 74 ? -2.111 69.562 36.594 1 96.69 74 MET B C 1
ATOM 5850 O O . MET B 1 74 ? -2.09 70.75 37.031 1 96.69 74 MET B O 1
ATOM 5854 N N . LEU B 1 75 ? -3.145 69 36.094 1 95.5 75 LEU B N 1
ATOM 5855 C CA . LEU B 1 75 ? -4.43 69.688 36.125 1 95.5 75 LEU B CA 1
ATOM 5856 C C . LEU B 1 75 ? -4.891 69.938 37.531 1 95.5 75 LEU B C 1
ATOM 5858 O O . LEU B 1 75 ? -5.418 71.062 37.844 1 95.5 75 LEU B O 1
ATOM 5862 N N . ALA B 1 76 ? -4.727 69 38.375 1 94.88 76 ALA B N 1
ATOM 5863 C CA . ALA B 1 76 ? -5.082 69.188 39.781 1 94.88 76 ALA B CA 1
ATOM 5864 C C . ALA B 1 76 ? -4.277 70.312 40.438 1 94.88 76 ALA B C 1
ATOM 5866 O O . ALA B 1 76 ? -4.828 71.125 41.156 1 94.88 76 ALA B O 1
ATOM 5867 N N . VAL B 1 77 ? -2.994 70.312 40.188 1 95.94 77 VAL B N 1
ATOM 5868 C CA . VAL B 1 77 ? -2.119 71.375 40.719 1 95.94 77 VAL B CA 1
ATOM 5869 C C . VAL B 1 77 ? -2.578 72.75 40.219 1 95.94 77 VAL B C 1
ATOM 5871 O O . VAL B 1 77 ? -2.648 73.688 41 1 95.94 77 VAL B O 1
ATOM 5874 N N . ASN B 1 78 ? -2.895 72.812 38.969 1 94.62 78 ASN B N 1
ATOM 5875 C CA . ASN B 1 78 ? -3.377 74.062 38.406 1 94.62 78 ASN B CA 1
ATOM 5876 C C . ASN B 1 78 ? -4.691 74.5 39.031 1 94.62 78 ASN B C 1
ATOM 5878 O O . ASN B 1 78 ? -4.906 75.688 39.281 1 94.62 78 ASN B O 1
ATOM 5882 N N . ARG B 1 79 ? -5.543 73.562 39.25 1 92.5 79 ARG B N 1
ATOM 5883 C CA . ARG B 1 79 ? -6.812 73.875 39.906 1 92.5 79 ARG B CA 1
ATOM 5884 C C . ARG B 1 79 ? -6.59 74.438 41.312 1 92.5 79 ARG B C 1
ATOM 5886 O O . ARG B 1 79 ? -7.312 75.312 41.75 1 92.5 79 ARG B O 1
ATOM 5893 N N . LEU B 1 80 ? -5.645 73.875 42 1 93.31 80 LEU B N 1
ATOM 5894 C CA . LEU B 1 80 ? -5.281 74.438 43.312 1 93.31 80 LEU B CA 1
ATOM 5895 C C . LEU B 1 80 ? -4.848 75.875 43.219 1 93.31 80 LEU B C 1
ATOM 5897 O O . LEU B 1 80 ? -5.297 76.688 44 1 93.31 80 LEU B O 1
ATOM 5901 N N . ILE B 1 81 ? -4.059 76.125 42.25 1 93 81 ILE B N 1
ATOM 5902 C CA . ILE B 1 81 ? -3.51 77.5 42.062 1 93 81 ILE B CA 1
ATOM 5903 C C . ILE B 1 81 ? -4.621 78.438 41.625 1 93 81 ILE B C 1
ATOM 5905 O O . ILE B 1 81 ? -4.598 79.625 42 1 93 81 ILE B O 1
ATOM 5909 N N . LEU B 1 82 ? -5.629 77.938 41.031 1 89.38 82 LEU B N 1
ATOM 5910 C CA . LEU B 1 82 ? -6.723 78.75 40.531 1 89.38 82 LEU B CA 1
ATOM 5911 C C . LEU B 1 82 ? -7.82 78.875 41.594 1 89.38 82 LEU B C 1
ATOM 5913 O O . LEU B 1 82 ? -8.883 79.438 41.312 1 89.38 82 LEU B O 1
ATOM 5917 N N . GLY B 1 83 ? -7.645 78.375 42.875 1 84.81 83 GLY B N 1
ATOM 5918 C CA . GLY B 1 83 ? -8.492 78.75 44 1 84.81 83 GLY B CA 1
ATOM 5919 C C . GLY B 1 83 ? -9.461 77.625 44.375 1 84.81 83 GLY B C 1
ATOM 5920 O O . GLY B 1 83 ? -10.367 77.875 45.188 1 84.81 83 GLY B O 1
ATOM 5921 N N . GLU B 1 84 ? -9.289 76.5 43.719 1 86.06 84 GLU B N 1
ATOM 5922 C CA . GLU B 1 84 ? -10.172 75.375 44.094 1 86.06 84 GLU B CA 1
ATOM 5923 C C . GLU B 1 84 ? -9.883 74.875 45.5 1 86.06 84 GLU B C 1
ATOM 5925 O O . GLU B 1 84 ? -8.781 75.125 46.031 1 86.06 84 GLU B O 1
ATOM 5930 N N . ASP B 1 85 ? -10.891 74.188 46.062 1 87.69 85 ASP B N 1
ATOM 5931 C CA . ASP B 1 85 ? -10.781 73.625 47.406 1 87.69 85 ASP B CA 1
ATOM 5932 C C . ASP B 1 85 ? -9.578 72.75 47.562 1 87.69 85 ASP B C 1
ATOM 5934 O O . ASP B 1 85 ? -9.43 71.75 46.781 1 87.69 85 ASP B O 1
ATOM 5938 N N . SER B 1 86 ? -8.773 73.062 48.562 1 90.12 86 SER B N 1
ATOM 5939 C CA . SER B 1 86 ? -7.512 72.375 48.719 1 90.12 86 SER B CA 1
ATOM 5940 C C . SER B 1 86 ? -7.75 70.875 49.062 1 90.12 86 SER B C 1
ATOM 5942 O O . SER B 1 86 ? -7.02 70 48.625 1 90.12 86 SER B O 1
ATOM 5944 N N . GLN B 1 87 ? -8.766 70.562 49.844 1 90.75 87 GLN B N 1
ATOM 5945 C CA . GLN B 1 87 ? -9.031 69.188 50.25 1 90.75 87 GLN B CA 1
ATOM 5946 C C . GLN B 1 87 ? -9.453 68.312 49.062 1 90.75 87 GLN B C 1
ATOM 5948 O O . GLN B 1 87 ? -9.008 67.188 48.906 1 90.75 87 GLN B O 1
ATOM 5953 N N . ARG B 1 88 ? -10.266 68.75 48.281 1 92 88 ARG B N 1
ATOM 5954 C CA . ARG B 1 88 ? -10.734 68.062 47.094 1 92 88 ARG B CA 1
ATOM 5955 C C . ARG B 1 88 ? -9.594 67.812 46.125 1 92 88 ARG B C 1
ATOM 5957 O O . ARG B 1 88 ? -9.461 66.688 45.562 1 92 88 ARG B O 1
ATOM 5964 N N . VAL B 1 89 ? -8.773 68.812 45.906 1 92.44 89 VAL B N 1
ATOM 5965 C CA . VAL B 1 89 ? -7.656 68.75 44.969 1 92.44 89 VAL B CA 1
ATOM 5966 C C . VAL B 1 89 ? -6.633 67.75 45.469 1 92.44 89 VAL B C 1
ATOM 5968 O O . VAL B 1 89 ? -6.047 67 44.688 1 92.44 89 VAL B O 1
ATOM 5971 N N . GLU B 1 90 ? -6.465 67.75 46.781 1 93.12 90 GLU B N 1
ATOM 5972 C CA . GLU B 1 90 ? -5.52 66.812 47.375 1 93.12 90 GLU B CA 1
ATOM 5973 C C . GLU B 1 90 ? -5.965 65.375 47.156 1 93.12 90 GLU B C 1
ATOM 5975 O O . GLU B 1 90 ? -5.137 64.5 46.938 1 93.12 90 GLU B O 1
ATOM 5980 N N . GLN B 1 91 ? -7.199 65.188 47.156 1 93.56 91 GLN B N 1
ATOM 5981 C CA . GLN B 1 91 ? -7.719 63.844 46.906 1 93.56 91 GLN B CA 1
ATOM 5982 C C . GLN B 1 91 ? -7.484 63.406 45.469 1 93.56 91 GLN B C 1
ATOM 5984 O O . GLN B 1 91 ? -7.062 62.281 45.219 1 93.56 91 GLN B O 1
ATOM 5989 N N . ILE B 1 92 ? -7.773 64.25 44.562 1 93 92 ILE B N 1
ATOM 5990 C CA . ILE B 1 92 ? -7.586 63.938 43.156 1 93 92 ILE B CA 1
ATOM 5991 C C . ILE B 1 92 ? -6.102 63.719 42.875 1 93 92 ILE B C 1
ATOM 5993 O O . ILE B 1 92 ? -5.746 62.812 42.094 1 93 92 ILE B O 1
ATOM 5997 N N . LEU B 1 93 ? -5.293 64.5 43.5 1 95.44 93 LEU B N 1
ATOM 5998 C CA . LEU B 1 93 ? -3.85 64.438 43.281 1 95.44 93 LEU B CA 1
ATOM 5999 C C . LEU B 1 93 ? -3.312 63.094 43.812 1 95.44 93 LEU B C 1
ATOM 6001 O O . LEU B 1 93 ? -2.521 62.406 43.156 1 95.44 93 LEU B O 1
ATOM 6005 N N . ASN B 1 94 ? -3.781 62.688 44.969 1 95.5 94 ASN B N 1
ATOM 6006 C CA . ASN B 1 94 ? -3.328 61.438 45.562 1 95.5 94 ASN B CA 1
ATOM 6007 C C . ASN B 1 94 ? -3.742 60.25 44.719 1 95.5 94 ASN B C 1
ATOM 6009 O O . ASN B 1 94 ? -2.971 59.281 44.562 1 95.5 94 ASN B O 1
ATOM 6013 N N . THR B 1 95 ? -4.926 60.281 44.25 1 95.06 95 THR B N 1
ATOM 6014 C CA . THR B 1 95 ? -5.395 59.188 43.375 1 95.06 95 THR B CA 1
ATOM 6015 C C . THR B 1 95 ? -4.555 59.125 42.094 1 95.06 95 THR B C 1
ATOM 6017 O O . THR B 1 95 ? -4.141 58.031 41.688 1 95.06 95 THR B O 1
ATOM 6020 N N . ALA B 1 96 ? -4.297 60.219 41.469 1 96.12 96 ALA B N 1
ATOM 6021 C CA . ALA B 1 96 ? -3.508 60.281 40.25 1 96.12 96 ALA B CA 1
ATOM 6022 C C . ALA B 1 96 ? -2.076 59.812 40.5 1 96.12 96 ALA B C 1
ATOM 6024 O O . ALA B 1 96 ? -1.466 59.188 39.625 1 96.12 96 ALA B O 1
ATOM 6025 N N . ILE B 1 97 ? -1.548 60.125 41.719 1 96.19 97 ILE B N 1
ATOM 6026 C CA . ILE B 1 97 ? -0.201 59.688 42.062 1 96.19 97 ILE B CA 1
ATOM 6027 C C . ILE B 1 97 ? -0.156 58.188 42.188 1 96.19 97 ILE B C 1
ATOM 6029 O O . ILE B 1 97 ? 0.757 57.531 41.656 1 96.19 97 ILE B O 1
ATOM 6033 N N . THR B 1 98 ? -1.155 57.625 42.781 1 95.94 98 THR B N 1
ATOM 6034 C CA . THR B 1 98 ? -1.237 56.188 42.938 1 95.94 98 THR B CA 1
ATOM 6035 C C . THR B 1 98 ? -1.395 55.5 41.562 1 95.94 98 THR B C 1
ATOM 6037 O O . THR B 1 98 ? -0.8 54.469 41.312 1 95.94 98 THR B O 1
ATOM 6040 N N . ASP B 1 99 ? -2.15 56.062 40.75 1 95.38 99 ASP B N 1
ATOM 6041 C CA . ASP B 1 99 ? -2.4 55.5 39.438 1 95.38 99 ASP B CA 1
ATOM 6042 C C . ASP B 1 99 ? -1.143 55.531 38.562 1 95.38 99 ASP B C 1
ATOM 6044 O O . ASP B 1 99 ? -0.916 54.656 37.75 1 95.38 99 ASP B O 1
ATOM 6048 N N . VAL B 1 100 ? -0.358 56.562 38.75 1 96.56 100 VAL B N 1
ATOM 6049 C CA . VAL B 1 100 ? 0.914 56.656 38.031 1 96.56 100 VAL B CA 1
ATOM 6050 C C . VAL B 1 100 ? 1.83 55.5 38.5 1 96.56 100 VAL B C 1
ATOM 6052 O O . VAL B 1 100 ? 2.508 54.875 37.656 1 96.56 100 VAL B O 1
ATOM 6055 N N . ASP B 1 101 ? 1.806 55.281 39.781 1 95.19 101 ASP B N 1
ATOM 6056 C CA . ASP B 1 101 ? 2.615 54.188 40.281 1 95.19 101 ASP B CA 1
ATOM 6057 C C . ASP B 1 101 ? 2.189 52.844 39.688 1 95.19 101 ASP B C 1
ATOM 6059 O O . ASP B 1 101 ? 3.037 52.031 39.312 1 95.19 101 ASP B O 1
ATOM 6063 N N . THR B 1 102 ? 0.969 52.656 39.594 1 94.94 102 THR B N 1
ATOM 6064 C CA . THR B 1 102 ? 0.426 51.406 39.062 1 94.94 102 THR B CA 1
ATOM 6065 C C . THR B 1 102 ? 0.734 51.281 37.594 1 94.94 102 THR B C 1
ATOM 6067 O O . THR B 1 102 ? 1.231 50.25 37.125 1 94.94 102 THR B O 1
ATOM 6070 N N . SER B 1 103 ? 0.433 52.25 36.781 1 95.75 103 SER B N 1
ATOM 6071 C CA . SER B 1 103 ? 0.601 52.188 35.344 1 95.75 103 SER B CA 1
ATOM 6072 C C . SER B 1 103 ? 2.076 52.156 34.938 1 95.75 103 SER B C 1
ATOM 6074 O O . SER B 1 103 ? 2.461 51.438 34.031 1 95.75 103 SER B O 1
ATOM 6076 N N . SER B 1 104 ? 2.873 52.906 35.688 1 96.06 104 SER B N 1
ATOM 6077 C CA . SER B 1 104 ? 4.301 52.906 35.375 1 96.06 104 SER B CA 1
ATOM 6078 C C . SER B 1 104 ? 4.934 51.562 35.75 1 96.06 104 SER B C 1
ATOM 6080 O O . SER B 1 104 ? 5.844 51.094 35.062 1 96.06 104 SER B O 1
ATOM 6082 N N . SER B 1 105 ? 4.473 50.969 36.812 1 95.38 105 SER B N 1
ATOM 6083 C CA . SER B 1 105 ? 4.949 49.625 37.156 1 95.38 105 SER B CA 1
ATOM 6084 C C . SER B 1 105 ? 4.605 48.625 36.062 1 95.38 105 SER B C 1
ATOM 6086 O O . SER B 1 105 ? 5.43 47.781 35.719 1 95.38 105 SER B O 1
ATOM 6088 N N . ARG B 1 106 ? 3.447 48.688 35.594 1 93.19 106 ARG B N 1
ATOM 6089 C CA . ARG B 1 106 ? 3.027 47.812 34.5 1 93.19 106 ARG B CA 1
ATOM 6090 C C . ARG B 1 106 ? 3.9 48 33.281 1 93.19 106 ARG B C 1
ATOM 6092 O O . ARG B 1 106 ? 4.301 47.031 32.625 1 93.19 106 ARG B O 1
ATOM 6099 N N . MET B 1 107 ? 4.168 49.219 32.969 1 94.5 107 MET B N 1
ATOM 6100 C CA . MET B 1 107 ? 5.02 49.562 31.828 1 94.5 107 MET B CA 1
ATOM 6101 C C . MET B 1 107 ? 6.418 49 31.984 1 94.5 107 MET B C 1
ATOM 6103 O O . MET B 1 107 ? 6.965 48.406 31.062 1 94.5 107 MET B O 1
ATOM 6107 N N . ILE B 1 108 ? 6.945 49.094 33.188 1 94.31 108 ILE B N 1
ATOM 6108 C CA . ILE B 1 108 ? 8.305 48.656 33.469 1 94.31 108 ILE B CA 1
ATOM 6109 C C . ILE B 1 108 ? 8.352 47.125 33.562 1 94.31 108 ILE B C 1
ATOM 6111 O O . ILE B 1 108 ? 9.234 46.5 33 1 94.31 108 ILE B O 1
ATOM 6115 N N . GLU B 1 109 ? 7.391 46.531 34.188 1 93.25 109 GLU B N 1
ATOM 6116 C CA . GLU B 1 109 ? 7.371 45.094 34.438 1 93.25 109 GLU B CA 1
ATOM 6117 C C . GLU B 1 109 ? 7.051 44.312 33.156 1 93.25 109 GLU B C 1
ATOM 6119 O O . GLU B 1 109 ? 7.285 43.094 33.094 1 93.25 109 GLU B O 1
ATOM 6124 N N . ALA B 1 110 ? 6.508 45 32.188 1 91.88 110 ALA B N 1
ATOM 6125 C CA . ALA B 1 110 ? 6.168 44.344 30.922 1 91.88 110 ALA B CA 1
ATOM 6126 C C . ALA B 1 110 ? 7.41 43.781 30.25 1 91.88 110 ALA B C 1
ATOM 6128 O O . ALA B 1 110 ? 7.316 42.844 29.438 1 91.88 110 ALA B O 1
ATOM 6129 N N . GLY B 1 111 ? 8.57 44.406 30.578 1 90 111 GLY B N 1
ATOM 6130 C CA . GLY B 1 111 ? 9.828 43.781 30.172 1 90 111 GLY B CA 1
ATOM 6131 C C . GLY B 1 111 ? 10.305 44.25 28.812 1 90 111 GLY B C 1
ATOM 6132 O O . GLY B 1 111 ? 11.289 43.75 28.281 1 90 111 GLY B O 1
ATOM 6133 N N . LEU B 1 112 ? 9.68 45.219 28.172 1 90.12 112 LEU B N 1
ATOM 6134 C CA . LEU B 1 112 ? 10.055 45.719 26.859 1 90.12 112 LEU B CA 1
ATOM 6135 C C . LEU B 1 112 ? 11.148 46.781 26.969 1 90.12 112 LEU B C 1
ATOM 6137 O O . LEU B 1 112 ? 11.984 46.906 26.062 1 90.12 112 LEU B O 1
ATOM 6141 N N . LEU B 1 113 ? 11.156 47.594 28.016 1 93.38 113 LEU B N 1
ATOM 6142 C CA . LEU B 1 113 ? 12.07 48.719 28.188 1 93.38 113 LEU B CA 1
ATOM 6143 C C . LEU B 1 113 ? 13.445 48.25 28.641 1 93.38 113 LEU B C 1
ATOM 6145 O O . LEU B 1 113 ? 13.547 47.312 29.453 1 93.38 113 LEU B O 1
ATOM 6149 N N . SER B 1 114 ? 14.484 48.875 28.188 1 92.88 114 SER B N 1
ATOM 6150 C CA . SER B 1 114 ? 15.844 48.594 28.625 1 92.88 114 SER B CA 1
ATOM 6151 C C . SER B 1 114 ? 16.078 49.094 30.047 1 92.88 114 SER B C 1
ATOM 6153 O O . SER B 1 114 ? 15.297 49.906 30.562 1 92.88 114 SER B O 1
ATOM 6155 N N . ALA B 1 115 ? 17.031 48.625 30.656 1 92.94 115 ALA B N 1
ATOM 6156 C CA . ALA B 1 115 ? 17.391 49.062 32 1 92.94 115 ALA B CA 1
ATOM 6157 C C . ALA B 1 115 ? 17.688 50.562 32 1 92.94 115 ALA B C 1
ATOM 6159 O O . ALA B 1 115 ? 17.328 51.25 32.969 1 92.94 115 ALA B O 1
ATOM 6160 N N . ALA B 1 116 ? 18.312 51 30.969 1 94 116 ALA B N 1
ATOM 6161 C CA . ALA B 1 116 ? 18.641 52.406 30.859 1 94 116 ALA B CA 1
ATOM 6162 C C . ALA B 1 116 ? 17.391 53.25 30.75 1 94 116 ALA B C 1
ATOM 6164 O O . ALA B 1 116 ? 17.297 54.312 31.359 1 94 116 ALA B O 1
ATOM 6165 N N . GLN B 1 117 ? 16.484 52.844 29.969 1 94.06 117 GLN B N 1
ATOM 6166 C CA . GLN B 1 117 ? 15.227 53.562 29.781 1 94.06 117 GLN B CA 1
ATOM 6167 C C . GLN B 1 117 ? 14.422 53.594 31.078 1 94.06 117 GLN B C 1
ATOM 6169 O O . GLN B 1 117 ? 13.836 54.625 31.422 1 94.06 117 GLN B O 1
ATOM 6174 N N . THR B 1 118 ? 14.352 52.531 31.781 1 95 118 THR B N 1
ATOM 6175 C CA . THR B 1 118 ? 13.648 52.438 33.062 1 95 118 THR B CA 1
ATOM 6176 C C . THR B 1 118 ? 14.273 53.375 34.094 1 95 118 THR B C 1
ATOM 6178 O O . THR B 1 118 ? 13.562 54.062 34.844 1 95 118 THR B O 1
ATOM 6181 N N . GLN B 1 119 ? 15.555 53.406 34.062 1 95 119 GLN B N 1
ATOM 6182 C CA . GLN B 1 119 ? 16.266 54.281 35 1 95 119 GLN B CA 1
ATOM 6183 C C . GLN B 1 119 ? 16.016 55.75 34.656 1 95 119 GLN B C 1
ATOM 6185 O O . GLN B 1 119 ? 15.812 56.562 35.562 1 95 119 GLN B O 1
ATOM 6190 N N . GLN B 1 120 ? 16.109 56.031 33.438 1 95.5 120 GLN B N 1
ATOM 6191 C CA . GLN B 1 120 ? 15.867 57.406 33.031 1 95.5 120 GLN B CA 1
ATOM 6192 C C . GLN B 1 120 ? 14.453 57.844 33.375 1 95.5 120 GLN B C 1
ATOM 6194 O O . GLN B 1 120 ? 14.242 59 33.781 1 95.5 120 GLN B O 1
ATOM 6199 N N . PHE B 1 121 ? 13.453 57 33.219 1 95.88 121 PHE B N 1
ATOM 6200 C CA . PHE B 1 121 ? 12.078 57.312 33.594 1 95.88 121 PHE B CA 1
ATOM 6201 C C . PHE B 1 121 ? 11.984 57.594 35.094 1 95.88 121 PHE B C 1
ATOM 6203 O O . PHE B 1 121 ? 11.352 58.594 35.469 1 95.88 121 PHE B O 1
ATOM 6210 N N . SER B 1 122 ? 12.57 56.75 35.812 1 94.94 122 SER B N 1
ATOM 6211 C CA . SER B 1 122 ? 12.539 56.906 37.25 1 94.94 122 SER B CA 1
ATOM 6212 C C . SER B 1 122 ? 13.141 58.25 37.656 1 94.94 122 SER B C 1
ATOM 6214 O O . SER B 1 122 ? 12.656 58.906 38.594 1 94.94 122 SER B O 1
ATOM 6216 N N . GLN B 1 123 ? 14.156 58.656 36.969 1 95.56 123 GLN B N 1
ATOM 6217 C CA . GLN B 1 123 ? 14.805 59.906 37.25 1 95.56 123 GLN B CA 1
ATOM 6218 C C . GLN B 1 123 ? 13.883 61.094 36.938 1 95.56 123 GLN B C 1
ATOM 6220 O O . GLN B 1 123 ? 13.703 62 37.75 1 95.56 123 GLN B O 1
ATOM 6225 N N . PHE B 1 124 ? 13.383 61.062 35.75 1 96.19 124 PHE B N 1
ATOM 6226 C CA . PHE B 1 124 ? 12.477 62.125 35.344 1 96.19 124 PHE B CA 1
ATOM 6227 C C . PHE B 1 124 ? 11.258 62.188 36.25 1 96.19 124 PHE B C 1
ATOM 6229 O O . PHE B 1 124 ? 10.812 63.281 36.594 1 96.19 124 PHE B O 1
ATOM 6236 N N . ASN B 1 125 ? 10.711 61.062 36.562 1 96.31 125 ASN B N 1
ATOM 6237 C CA . ASN B 1 125 ? 9.531 61 37.438 1 96.31 125 ASN B CA 1
ATOM 6238 C C . ASN B 1 125 ? 9.836 61.562 38.844 1 96.31 125 ASN B C 1
ATOM 6240 O O . ASN B 1 125 ? 9.008 62.25 39.438 1 96.31 125 ASN B O 1
ATOM 6244 N N . SER B 1 126 ? 10.961 61.219 39.344 1 95.81 126 SER B N 1
ATOM 6245 C CA . SER B 1 126 ? 11.383 61.719 40.625 1 95.81 126 SER B CA 1
ATOM 6246 C C . SER B 1 126 ? 11.539 63.25 40.594 1 95.81 126 SER B C 1
ATOM 6248 O O . SER B 1 126 ? 11.125 63.938 41.531 1 95.81 126 SER B O 1
ATOM 6250 N N . GLN B 1 127 ? 12.156 63.719 39.594 1 96.25 127 GLN B N 1
ATOM 6251 C CA . GLN B 1 127 ? 12.32 65.125 39.438 1 96.25 127 GLN B CA 1
ATOM 6252 C C . GLN B 1 127 ? 10.961 65.875 39.344 1 96.25 127 GLN B C 1
ATOM 6254 O O . GLN B 1 127 ? 10.781 66.938 39.938 1 96.25 127 GLN B O 1
ATOM 6259 N N . TYR B 1 128 ? 10.055 65.25 38.656 1 96.5 128 TYR B N 1
ATOM 6260 C CA . TYR B 1 128 ? 8.703 65.812 38.531 1 96.5 128 TYR B CA 1
ATOM 6261 C C . TYR B 1 128 ? 8.008 65.812 39.906 1 96.5 128 TYR B C 1
ATOM 6263 O O . TYR B 1 128 ? 7.414 66.812 40.25 1 96.5 128 TYR B O 1
ATOM 6271 N N . GLN B 1 129 ? 8.109 64.75 40.594 1 96.44 129 GLN B N 1
ATOM 6272 C CA . GLN B 1 129 ? 7.469 64.688 41.906 1 96.44 129 GLN B CA 1
ATOM 6273 C C . GLN B 1 129 ? 8.031 65.75 42.844 1 96.44 129 GLN B C 1
ATOM 6275 O O . GLN B 1 129 ? 7.273 66.375 43.562 1 96.44 129 GLN B O 1
ATOM 6280 N N . GLN B 1 130 ? 9.297 65.875 42.75 1 96.5 130 GLN B N 1
ATOM 6281 C CA . GLN B 1 130 ? 9.938 66.938 43.594 1 96.5 130 GLN B CA 1
ATOM 6282 C C . GLN B 1 130 ? 9.484 68.312 43.188 1 96.5 130 GLN B C 1
ATOM 6284 O O . GLN B 1 130 ? 9.172 69.125 44.062 1 96.5 130 GLN B O 1
ATOM 6289 N N . SER B 1 131 ? 9.469 68.5 41.969 1 97.19 131 SER B N 1
ATOM 6290 C CA . SER B 1 131 ? 9.047 69.812 41.438 1 97.19 131 SER B CA 1
ATOM 6291 C C . SER B 1 131 ? 7.59 70.125 41.812 1 97.19 131 SER B C 1
ATOM 6293 O O . SER B 1 131 ? 7.234 71.25 42.156 1 97.19 131 SER B O 1
ATOM 6295 N N . ARG B 1 132 ? 6.742 69.125 41.656 1 96.75 132 ARG B N 1
ATOM 6296 C CA . ARG B 1 132 ? 5.328 69.25 42 1 96.75 132 ARG B CA 1
ATOM 6297 C C . ARG B 1 132 ? 5.145 69.625 43.469 1 96.75 132 ARG B C 1
ATOM 6299 O O . ARG B 1 132 ? 4.418 70.562 43.781 1 96.75 132 ARG B O 1
ATOM 6306 N N . ASN B 1 133 ? 5.809 68.875 44.312 1 95.94 133 ASN B N 1
ATOM 6307 C CA . ASN B 1 133 ? 5.695 69.125 45.75 1 95.94 133 ASN B CA 1
ATOM 6308 C C . ASN B 1 133 ? 6.258 70.5 46.125 1 95.94 133 ASN B C 1
ATOM 6310 O O . ASN B 1 133 ? 5.699 71.188 47 1 95.94 133 ASN B O 1
ATOM 6314 N N . THR B 1 134 ? 7.344 70.875 45.531 1 96.94 134 THR B N 1
ATOM 6315 C CA . THR B 1 134 ? 7.941 72.188 45.781 1 96.94 134 THR B CA 1
ATOM 6316 C C . THR B 1 134 ? 6.992 73.312 45.375 1 96.94 134 THR B C 1
ATOM 6318 O O . THR B 1 134 ? 6.875 74.312 46.062 1 96.94 134 THR B O 1
ATOM 6321 N N . LEU B 1 135 ? 6.352 73.062 44.312 1 97.38 135 LEU B N 1
ATOM 6322 C CA . LEU B 1 135 ? 5.398 74.062 43.844 1 97.38 135 LEU B CA 1
ATOM 6323 C C . LEU B 1 135 ? 4.227 74.188 44.812 1 97.38 135 LEU B C 1
ATOM 6325 O O . LEU B 1 135 ? 3.832 75.312 45.156 1 97.38 135 LEU B O 1
ATOM 6329 N N . ILE B 1 136 ? 3.678 73.125 45.188 1 96.19 136 ILE B N 1
ATOM 6330 C CA . ILE B 1 136 ? 2.543 73.125 46.094 1 96.19 136 ILE B CA 1
ATOM 6331 C C . ILE B 1 136 ? 2.938 73.75 47.406 1 96.19 136 ILE B C 1
ATOM 6333 O O . ILE B 1 136 ? 2.191 74.625 47.938 1 96.19 136 ILE B O 1
ATOM 6337 N N . THR B 1 137 ? 4.129 73.5 47.906 1 95.94 137 THR B N 1
ATOM 6338 C CA . THR B 1 137 ? 4.629 74.125 49.125 1 95.94 137 THR B CA 1
ATOM 6339 C C . THR B 1 137 ? 4.848 75.625 48.969 1 95.94 137 THR B C 1
ATOM 6341 O O . THR B 1 137 ? 4.48 76.375 49.844 1 95.94 137 THR B O 1
ATOM 6344 N N . SER B 1 138 ? 5.449 75.938 47.844 1 96.81 138 SER B N 1
ATOM 6345 C CA . SER B 1 138 ? 5.699 77.375 47.594 1 96.81 138 SER B CA 1
ATOM 6346 C C . SER B 1 138 ? 4.398 78.125 47.469 1 96.81 138 SER B C 1
ATOM 6348 O O . SER B 1 138 ? 4.305 79.25 47.906 1 96.81 138 SER B O 1
ATOM 6350 N N . TYR B 1 139 ? 3.457 77.562 46.844 1 95.56 139 TYR B N 1
ATOM 6351 C CA . TYR B 1 139 ? 2.152 78.188 46.688 1 95.56 139 TYR B CA 1
ATOM 6352 C C . TYR B 1 139 ? 1.475 78.375 48.062 1 95.56 139 TYR B C 1
ATOM 6354 O O . TYR B 1 139 ? 0.905 79.438 48.344 1 95.56 139 TYR B O 1
ATOM 6362 N N . LYS B 1 140 ? 1.489 77.375 48.875 1 94.75 140 LYS B N 1
ATOM 6363 C CA . LYS B 1 140 ? 0.915 77.438 50.219 1 94.75 140 LYS B CA 1
ATOM 6364 C C . LYS B 1 140 ? 1.597 78.5 51.062 1 94.75 140 LYS B C 1
ATOM 6366 O O . LYS B 1 140 ? 0.937 79.25 51.812 1 94.75 140 LYS B O 1
ATOM 6371 N N . ASN B 1 141 ? 2.887 78.562 50.906 1 95.81 141 ASN B N 1
ATOM 6372 C CA . ASN B 1 141 ? 3.633 79.625 51.594 1 95.81 141 ASN B CA 1
ATOM 6373 C C . ASN B 1 141 ? 3.191 81 51.125 1 95.81 141 ASN B C 1
ATOM 6375 O O . ASN B 1 141 ? 3.045 81.938 51.938 1 95.81 141 ASN B O 1
ATOM 6379 N N . TYR B 1 142 ? 2.982 81.188 49.906 1 94.94 142 TYR B N 1
ATOM 6380 C CA . TYR B 1 142 ? 2.506 82.438 49.344 1 94.94 142 TYR B CA 1
ATOM 6381 C C . TYR B 1 142 ? 1.148 82.812 49.938 1 94.94 142 TYR B C 1
ATOM 6383 O O . TYR B 1 142 ? 0.937 83.938 50.344 1 94.94 142 TYR B O 1
ATOM 6391 N N . ILE B 1 143 ? 0.304 81.812 49.906 1 94 143 ILE B N 1
ATOM 6392 C CA . ILE B 1 143 ? -1.043 82.062 50.406 1 94 143 ILE B CA 1
ATOM 6393 C C . ILE B 1 143 ? -0.98 82.438 51.906 1 94 143 ILE B C 1
ATOM 6395 O O . ILE B 1 143 ? -1.717 83.312 52.344 1 94 143 ILE B O 1
ATOM 6399 N N . GLU B 1 144 ? -0.131 81.812 52.656 1 94.5 144 GLU B N 1
ATOM 6400 C CA . GLU B 1 144 ? 0.02 82.125 54.094 1 94.5 144 GLU B CA 1
ATOM 6401 C C . GLU B 1 144 ? 0.584 83.562 54.312 1 94.5 144 GLU B C 1
ATOM 6403 O O . GLU B 1 144 ? 0.124 84.25 55.188 1 94.5 144 GLU B O 1
ATOM 6408 N N . THR B 1 145 ? 1.609 83.875 53.5 1 95.81 145 THR B N 1
ATOM 6409 C CA . THR B 1 145 ? 2.191 85.188 53.594 1 95.81 145 THR B CA 1
ATOM 6410 C C . THR B 1 145 ? 1.185 86.25 53.156 1 95.81 145 THR B C 1
ATOM 6412 O O . THR B 1 145 ? 1.163 87.375 53.719 1 95.81 145 THR B O 1
ATOM 6415 N N . LYS B 1 146 ? 0.403 85.938 52.25 1 94.38 146 LYS B N 1
ATOM 6416 C CA . LYS B 1 146 ? -0.642 86.812 51.781 1 94.38 146 LYS B CA 1
ATOM 6417 C C . LYS B 1 146 ? -1.675 87.062 52.875 1 94.38 146 LYS B C 1
ATOM 6419 O O . LYS B 1 146 ? -2.098 88.188 53.094 1 94.38 146 LYS B O 1
ATOM 6424 N N . LYS B 1 147 ? -2.08 86.062 53.594 1 92.25 147 LYS B N 1
ATOM 6425 C CA . LYS B 1 147 ? -3.004 86.188 54.719 1 92.25 147 LYS B CA 1
ATOM 6426 C C . LYS B 1 147 ? -2.422 87.125 55.812 1 92.25 147 LYS B C 1
ATOM 6428 O O . LYS B 1 147 ? -3.129 87.938 56.375 1 92.25 147 LYS B O 1
ATOM 6433 N N . SER B 1 148 ? -1.157 86.875 56.062 1 95.12 148 SER B N 1
ATOM 6434 C CA . SER B 1 148 ? -0.471 87.688 57.062 1 95.12 148 SER B CA 1
ATOM 6435 C C . SER B 1 148 ? -0.417 89.188 56.625 1 95.12 148 SER B C 1
ATOM 6437 O O . SER B 1 148 ? -0.6 90.062 57.438 1 95.12 148 SER B O 1
ATOM 6439 N N . TYR B 1 149 ? -0.154 89.375 55.375 1 95.44 149 TYR B N 1
ATOM 6440 C CA . TYR B 1 149 ? -0.125 90.688 54.812 1 95.44 149 TYR B CA 1
ATOM 6441 C C . TYR B 1 149 ? -1.494 91.375 54.906 1 95.44 149 TYR B C 1
ATOM 6443 O O . TYR B 1 149 ? -1.6 92.562 55.281 1 95.44 149 TYR B O 1
ATOM 6451 N N . ASP B 1 150 ? -2.52 90.625 54.625 1 90.25 150 ASP B N 1
ATOM 6452 C CA . ASP B 1 150 ? -3.883 91.125 54.688 1 90.25 150 ASP B CA 1
ATOM 6453 C C . ASP B 1 150 ? -4.262 91.5 56.125 1 90.25 150 ASP B C 1
ATOM 6455 O O . ASP B 1 150 ? -4.91 92.562 56.344 1 90.25 150 ASP B O 1
ATOM 6459 N N . LYS B 1 151 ? -3.861 90.75 57.031 1 92.38 151 LYS B N 1
ATOM 6460 C CA . LYS B 1 151 ? -4.133 91.062 58.438 1 92.38 151 LYS B CA 1
ATOM 6461 C C . LYS B 1 151 ? -3.402 92.312 58.906 1 92.38 151 LYS B C 1
ATOM 6463 O O . LYS B 1 151 ? -3.986 93.188 59.562 1 92.38 151 LYS B O 1
ATOM 6468 N N . ALA B 1 152 ? -2.111 92.375 58.5 1 95.12 152 ALA B N 1
ATOM 6469 C CA . ALA B 1 152 ? -1.327 93.562 58.844 1 95.12 152 ALA B CA 1
ATOM 6470 C C . ALA B 1 152 ? -1.923 94.812 58.188 1 95.12 152 ALA B C 1
ATOM 6472 O O . ALA B 1 152 ? -1.897 95.875 58.781 1 95.12 152 ALA B O 1
ATOM 6473 N N . THR B 1 153 ? -2.43 94.625 57.062 1 93.75 153 THR B N 1
ATOM 6474 C CA . THR B 1 153 ? -3.051 95.75 56.344 1 93.75 153 THR B CA 1
ATOM 6475 C C . THR B 1 153 ? -4.301 96.188 57.062 1 93.75 153 THR B C 1
ATOM 6477 O O . THR B 1 153 ? -4.488 97.438 57.25 1 93.75 153 THR B O 1
ATOM 6480 N N . GLN B 1 154 ? -5.102 95.375 57.438 1 89.25 154 GLN B N 1
ATOM 6481 C CA . GLN B 1 154 ? -6.348 95.688 58.125 1 89.25 154 GLN B CA 1
ATOM 6482 C C . GLN B 1 154 ? -6.074 96.5 59.406 1 89.25 154 GLN B C 1
ATOM 6484 O O . GLN B 1 154 ? -6.703 97.5 59.656 1 89.25 154 GLN B O 1
ATOM 6489 N N . VAL B 1 155 ? -5.137 96.125 60.125 1 93.38 155 VAL B N 1
ATOM 6490 C CA . VAL B 1 155 ? -4.816 96.75 61.406 1 93.38 155 VAL B CA 1
ATOM 6491 C C . VAL B 1 155 ? -4.266 98.125 61.156 1 93.38 155 VAL B C 1
ATOM 6493 O O . VAL B 1 155 ? -4.633 99.062 61.844 1 93.38 155 VAL B O 1
ATOM 6496 N N . LEU B 1 156 ? -3.385 98.188 60.25 1 94.88 156 LEU B N 1
ATOM 6497 C CA . LEU B 1 156 ? -2.764 99.5 59.938 1 94.88 156 LEU B CA 1
ATOM 6498 C C . LEU B 1 156 ? -3.795 100.438 59.406 1 94.88 156 LEU B C 1
ATOM 6500 O O . LEU B 1 156 ? -3.766 101.625 59.781 1 94.88 156 LEU B O 1
ATOM 6504 N N . VAL B 1 157 ? -4.699 100 58.562 1 88.5 157 VAL B N 1
ATOM 6505 C CA . VAL B 1 157 ? -5.738 100.812 57.969 1 88.5 157 VAL B CA 1
ATOM 6506 C C . VAL B 1 157 ? -6.684 101.312 59.062 1 88.5 157 VAL B C 1
ATOM 6508 O O . VAL B 1 157 ? -7.027 102.5 59.125 1 88.5 157 VAL B O 1
ATOM 6511 N N . ASP B 1 158 ? -7.051 100.5 59.938 1 88 158 ASP B N 1
ATOM 6512 C CA . ASP B 1 158 ? -7.938 100.875 61.031 1 88 158 ASP B CA 1
ATOM 6513 C C . ASP B 1 158 ? -7.293 101.938 61.938 1 88 158 ASP B C 1
ATOM 6515 O O . ASP B 1 158 ? -7.941 102.938 62.312 1 88 158 ASP B O 1
ATOM 6519 N N . PHE B 1 159 ? -6.082 101.75 62.188 1 93.38 159 PHE B N 1
ATOM 6520 C CA . PHE B 1 159 ? -5.383 102.688 63.062 1 93.38 159 PHE B CA 1
ATOM 6521 C C . PHE B 1 159 ? -5.102 104 62.312 1 93.38 159 PHE B C 1
ATOM 6523 O O . PHE B 1 159 ? -5.145 105.062 62.906 1 93.38 159 PHE B O 1
ATOM 6530 N N . GLY B 1 160 ? -4.809 103.812 61.094 1 90.31 160 GLY B N 1
ATOM 6531 C CA . GLY B 1 160 ? -4.594 105 60.25 1 90.31 160 GLY B CA 1
ATOM 6532 C C . GLY B 1 160 ? -5.797 105.875 60.219 1 90.31 160 GLY B C 1
ATOM 6533 O O . GLY B 1 160 ? -5.648 107.125 60.188 1 90.31 160 GLY B O 1
ATOM 6534 N N . GLU B 1 161 ? -6.887 105.375 60.219 1 87.19 161 GLU B N 1
ATOM 6535 C CA . GLU B 1 161 ? -8.125 106.125 60.25 1 87.19 161 GLU B CA 1
ATOM 6536 C C . GLU B 1 161 ? -8.25 106.875 61.562 1 87.19 161 GLU B C 1
ATOM 6538 O O . GLU B 1 161 ? -8.672 108.062 61.562 1 87.19 161 GLU B O 1
ATOM 6543 N N . LYS B 1 162 ? -7.914 106.312 62.625 1 90.38 162 LYS B N 1
ATOM 6544 C CA . LYS B 1 162 ? -7.938 106.938 63.906 1 90.38 162 LYS B CA 1
ATOM 6545 C C . LYS B 1 162 ? -6.926 108.125 63.969 1 90.38 162 LYS B C 1
ATOM 6547 O O . LYS B 1 162 ? -7.195 109.125 64.562 1 90.38 162 LYS B O 1
ATOM 6552 N N . LEU B 1 163 ? -5.832 107.75 63.469 1 92.88 163 LEU B N 1
ATOM 6553 C CA . LEU B 1 163 ? -4.77 108.688 63.438 1 92.88 163 LEU B CA 1
ATOM 6554 C C . LEU B 1 163 ? -5.203 109.938 62.625 1 92.88 163 LEU B C 1
ATOM 6556 O O . LEU B 1 163 ? -4.957 111.062 63.031 1 92.88 163 LEU B O 1
ATOM 6560 N N . GLU B 1 164 ? -5.746 109.688 61.5 1 91.5 164 GLU B N 1
ATOM 6561 C CA . GLU B 1 164 ? -6.254 110.812 60.625 1 91.5 164 GLU B CA 1
ATOM 6562 C C . GLU B 1 164 ? -7.328 111.625 61.344 1 91.5 164 GLU B C 1
ATOM 6564 O O . GLU B 1 164 ? -7.336 112.812 61.25 1 91.5 164 GLU B O 1
ATOM 6569 N N . THR B 1 165 ? -8.203 111 62.031 1 90.38 165 THR B N 1
ATOM 6570 C CA . THR B 1 165 ? -9.258 111.688 62.781 1 90.38 165 THR B CA 1
ATOM 6571 C C . THR B 1 165 ? -8.656 112.625 63.844 1 90.38 165 THR B C 1
ATOM 6573 O O . THR B 1 165 ? -9.148 113.688 64.062 1 90.38 165 THR B O 1
ATOM 6576 N N . LEU B 1 166 ? -7.695 112.062 64.5 1 93.19 166 LEU B N 1
ATOM 6577 C CA . LEU B 1 166 ? -7 112.875 65.5 1 93.19 166 LEU B CA 1
ATOM 6578 C C . LEU B 1 166 ? -6.352 114.125 64.875 1 93.19 166 LEU B C 1
ATOM 6580 O O . LEU B 1 166 ? -6.395 115.188 65.438 1 93.19 166 LEU B O 1
ATOM 6584 N N . GLY B 1 167 ? -5.719 113.938 63.781 1 92.75 167 GLY B N 1
ATOM 6585 C CA . GLY B 1 167 ? -5.152 115.062 63.031 1 92.75 167 GLY B CA 1
ATOM 6586 C C . GLY B 1 167 ? -6.188 116.062 62.656 1 92.75 167 GLY B C 1
ATOM 6587 O O . GLY B 1 167 ? -5.973 117.25 62.812 1 92.75 167 GLY B O 1
ATOM 6588 N N . ASP B 1 168 ? -7.289 115.688 62.188 1 91.19 168 ASP B N 1
ATOM 6589 C CA . ASP B 1 168 ? -8.383 116.562 61.781 1 91.19 168 ASP B CA 1
ATOM 6590 C C . ASP B 1 168 ? -8.914 117.375 62.969 1 91.19 168 ASP B C 1
ATOM 6592 O O . ASP B 1 168 ? -9.305 118.5 62.812 1 91.19 168 ASP B O 1
ATOM 6596 N N . SER B 1 169 ? -8.984 116.75 64 1 92.38 169 SER B N 1
ATOM 6597 C CA . SER B 1 169 ? -9.523 117.375 65.25 1 92.38 169 SER B CA 1
ATOM 6598 C C . SER B 1 169 ? -8.711 118.562 65.625 1 92.38 169 SER B C 1
ATOM 6600 O O . SER B 1 169 ? -9.227 119.5 66.25 1 92.38 169 SER B O 1
ATOM 6602 N N . ALA B 1 170 ? -7.488 118.562 65.25 1 91.62 170 ALA B N 1
ATOM 6603 C CA . ALA B 1 170 ? -6.633 119.75 65.5 1 91.62 170 ALA B CA 1
ATOM 6604 C C . ALA B 1 170 ? -7.188 121 64.875 1 91.62 170 ALA B C 1
ATOM 6606 O O . ALA B 1 170 ? -7.277 122.062 65.562 1 91.62 170 ALA B O 1
ATOM 6607 N N . VAL B 1 171 ? -7.539 120.875 63.688 1 92.62 171 VAL B N 1
ATOM 6608 C CA . VAL B 1 171 ? -8.117 122.062 63 1 92.62 171 VAL B CA 1
ATOM 6609 C C . VAL B 1 171 ? -9.539 122.312 63.5 1 92.62 171 VAL B C 1
ATOM 6611 O O . VAL B 1 171 ? -9.938 123.438 63.688 1 92.62 171 VAL B O 1
ATOM 6614 N N . GLU B 1 172 ? -10.242 121.312 63.781 1 91.69 172 GLU B N 1
ATOM 6615 C CA . GLU B 1 172 ? -11.641 121.438 64.125 1 91.69 172 GLU B CA 1
ATOM 6616 C C . GLU B 1 172 ? -11.797 122 65.562 1 91.69 172 GLU B C 1
ATOM 6618 O O . GLU B 1 172 ? -12.867 122.438 65.938 1 91.69 172 GLU B O 1
ATOM 6623 N N . GLU B 1 173 ? -10.836 121.938 66.312 1 91 173 GLU B N 1
ATOM 6624 C CA . GLU B 1 173 ? -10.836 122.562 67.625 1 91 173 GLU B CA 1
ATOM 6625 C C . GLU B 1 173 ? -11.148 124.062 67.5 1 91 173 GLU B C 1
ATOM 6627 O O . GLU B 1 173 ? -11.727 124.625 68.438 1 91 173 GLU B O 1
ATOM 6632 N N . LEU B 1 174 ? -10.742 124.625 66.438 1 92.12 174 LEU B N 1
ATOM 6633 C CA . LEU B 1 174 ? -10.945 126.062 66.25 1 92.12 174 LEU B CA 1
ATOM 6634 C C . LEU B 1 174 ? -12.43 126.375 66.062 1 92.12 174 LEU B C 1
ATOM 6636 O O . LEU B 1 174 ? -12.836 127.5 66.25 1 92.12 174 LEU B O 1
ATOM 6640 N N . GLU B 1 175 ? -13.141 125.375 65.812 1 89.38 175 GLU B N 1
ATOM 6641 C CA . GLU B 1 175 ? -14.578 125.562 65.688 1 89.38 175 GLU B CA 1
ATOM 6642 C C . GLU B 1 175 ? -15.258 125.875 67 1 89.38 175 GLU B C 1
ATOM 6644 O O . GLU B 1 175 ? -16.344 126.438 67.062 1 89.38 175 GLU B O 1
ATOM 6649 N N . ARG B 1 176 ? -14.727 125.625 68.188 1 92.69 176 ARG B N 1
ATOM 6650 C CA . ARG B 1 176 ? -15.297 125.812 69.5 1 92.69 176 ARG B CA 1
ATOM 6651 C C . ARG B 1 176 ? -15.484 127.25 69.812 1 92.69 176 ARG B C 1
ATOM 6653 O O . ARG B 1 176 ? -16.406 127.625 70.562 1 92.69 176 ARG B O 1
ATOM 6660 N N . GLU B 1 177 ? -14.594 128 69.25 1 91.62 177 GLU B N 1
ATOM 6661 C CA . GLU B 1 177 ? -14.695 129.5 69.375 1 91.62 177 GLU B CA 1
ATOM 6662 C C . GLU B 1 177 ? -14.672 130.125 68 1 91.62 177 GLU B C 1
ATOM 6664 O O . GLU B 1 177 ? -13.68 130.75 67.625 1 91.62 177 GLU B O 1
ATOM 6669 N N . PRO B 1 178 ? -15.758 130.125 67.375 1 90.75 178 PRO B N 1
ATOM 6670 C CA . PRO B 1 178 ? -15.812 130.5 65.938 1 90.75 178 PRO B CA 1
ATOM 6671 C C . PRO B 1 178 ? -15.523 132 65.688 1 90.75 178 PRO B C 1
ATOM 6673 O O . PRO B 1 178 ? -15.086 132.25 64.562 1 90.75 178 PRO B O 1
ATOM 6676 N N . ASN B 1 179 ? -15.664 132.875 66.812 1 86.38 179 ASN B N 1
ATOM 6677 C CA . ASN B 1 179 ? -15.531 134.25 66.562 1 86.38 179 ASN B CA 1
ATOM 6678 C C . ASN B 1 179 ? -14.266 134.875 67.188 1 86.38 179 ASN B C 1
ATOM 6680 O O . ASN B 1 179 ? -14.039 136 67.188 1 86.38 179 ASN B O 1
ATOM 6684 N N . ARG B 1 180 ? -13.469 133.875 67.562 1 93.38 180 ARG B N 1
ATOM 6685 C CA . ARG B 1 180 ? -12.203 134.25 68.188 1 93.38 180 ARG B CA 1
ATOM 6686 C C . ARG B 1 180 ? -11.188 134.625 67.125 1 93.38 180 ARG B C 1
ATOM 6688 O O . ARG B 1 180 ? -11.086 134 66.062 1 93.38 180 ARG B O 1
ATOM 6695 N N . ASN B 1 181 ? -10.492 135.875 67.562 1 90.31 181 ASN B N 1
ATOM 6696 C CA . ASN B 1 181 ? -9.438 136.25 66.625 1 90.31 181 ASN B CA 1
ATOM 6697 C C . ASN B 1 181 ? -8.227 135.375 66.75 1 90.31 181 ASN B C 1
ATOM 6699 O O . ASN B 1 181 ? -7.691 135.125 67.812 1 90.31 181 ASN B O 1
ATOM 6703 N N . ILE B 1 182 ? -7.852 134.75 65.562 1 92.94 182 ILE B N 1
ATOM 6704 C CA . ILE B 1 182 ? -6.695 133.875 65.438 1 92.94 182 ILE B CA 1
ATOM 6705 C C . ILE B 1 182 ? -5.836 134.25 64.25 1 92.94 182 ILE B C 1
ATOM 6707 O O . ILE B 1 182 ? -6.227 135.125 63.469 1 92.94 182 ILE B O 1
ATOM 6711 N N . THR B 1 183 ? -4.578 133.75 64.188 1 93.38 183 THR B N 1
ATOM 6712 C CA . THR B 1 183 ? -3.693 134 63.031 1 93.38 183 THR B CA 1
ATOM 6713 C C . THR B 1 183 ? -3.189 132.625 62.469 1 93.38 183 THR B C 1
ATOM 6715 O O . THR B 1 183 ? -3.266 131.625 63.156 1 93.38 183 THR B O 1
ATOM 6718 N N . TRP B 1 184 ? -2.77 132.625 61.375 1 92.81 184 TRP B N 1
ATOM 6719 C CA . TRP B 1 184 ? -2.17 131.5 60.75 1 92.81 184 TRP B CA 1
ATOM 6720 C C . TRP B 1 184 ? -0.96 131 61.531 1 92.81 184 TRP B C 1
ATOM 6722 O O . TRP B 1 184 ? -0.851 129.875 61.844 1 92.81 184 TRP B O 1
ATOM 6732 N N . GLN B 1 185 ? -0.099 132 61.844 1 89.19 185 GLN B N 1
ATOM 6733 C CA . GLN B 1 185 ? 1.189 131.625 62.469 1 89.19 185 GLN B CA 1
ATOM 6734 C C . GLN B 1 185 ? 1.01 131.125 63.844 1 89.19 185 GLN B C 1
ATOM 6736 O O . GLN B 1 185 ? 1.649 130.125 64.188 1 89.19 185 GLN B O 1
ATOM 6741 N N . SER B 1 186 ? 0.108 131.625 64.562 1 88.44 186 SER B N 1
ATOM 6742 C CA . SER B 1 186 ? 0.039 131.25 66 1 88.44 186 SER B CA 1
ATOM 6743 C C . SER B 1 186 ? -0.994 130.25 66.188 1 88.44 186 SER B C 1
ATOM 6745 O O . SER B 1 186 ? -0.872 129.375 67.125 1 88.44 186 SER B O 1
ATOM 6747 N N . ASP B 1 187 ? -1.987 130 65.25 1 91.25 187 ASP B N 1
ATOM 6748 C CA . ASP B 1 187 ? -3.111 129.125 65.562 1 91.25 187 ASP B CA 1
ATOM 6749 C C . ASP B 1 187 ? -3.348 128.125 64.5 1 91.25 187 ASP B C 1
ATOM 6751 O O . ASP B 1 187 ? -3.584 126.938 64.812 1 91.25 187 ASP B O 1
ATOM 6755 N N . VAL B 1 188 ? -3.215 128.375 63.281 1 91.31 188 VAL B N 1
ATOM 6756 C CA . VAL B 1 188 ? -3.727 127.5 62.219 1 91.31 188 VAL B CA 1
ATOM 6757 C C . VAL B 1 188 ? -2.602 126.625 61.688 1 91.31 188 VAL B C 1
ATOM 6759 O O . VAL B 1 188 ? -2.811 125.438 61.406 1 91.31 188 VAL B O 1
ATOM 6762 N N . MET B 1 189 ? -1.438 127.125 61.594 1 92.19 189 MET B N 1
ATOM 6763 C CA . MET B 1 189 ? -0.341 126.5 60.875 1 92.19 189 MET B CA 1
ATOM 6764 C C . MET B 1 189 ? -0.069 125.062 61.469 1 92.19 189 MET B C 1
ATOM 6766 O O . MET B 1 189 ? -0.048 124.125 60.719 1 92.19 189 MET B O 1
ATOM 6770 N N . GLU B 1 190 ? 0.119 125 62.688 1 92.38 190 GLU B N 1
ATOM 6771 C CA . GLU B 1 190 ? 0.464 123.75 63.344 1 92.38 190 GLU B CA 1
ATOM 6772 C C . GLU B 1 190 ? -0.701 122.75 63.25 1 92.38 190 GLU B C 1
ATOM 6774 O O . GLU B 1 190 ? -0.495 121.562 63.094 1 92.38 190 GLU B O 1
ATOM 6779 N N . ARG B 1 191 ? -1.9 123.25 63.375 1 93.62 191 ARG B N 1
ATOM 6780 C CA . ARG B 1 191 ? -3.096 122.438 63.312 1 93.62 191 ARG B CA 1
ATOM 6781 C C . ARG B 1 191 ? -3.303 121.875 61.906 1 93.62 191 ARG B C 1
ATOM 6783 O O . ARG B 1 191 ? -3.701 120.75 61.719 1 93.62 191 ARG B O 1
ATOM 6790 N N . TRP B 1 192 ? -2.984 122.75 60.938 1 93.5 192 TRP B N 1
ATOM 6791 C CA . TRP B 1 192 ? -3.068 122.312 59.562 1 93.5 192 TRP B CA 1
ATOM 6792 C C . TRP B 1 192 ? -2.021 121.25 59.25 1 93.5 192 TRP B C 1
ATOM 6794 O O . TRP B 1 192 ? -2.311 120.25 58.531 1 93.5 192 TRP B O 1
ATOM 6804 N N . GLN B 1 193 ? -0.863 121.438 59.719 1 93.44 193 GLN B N 1
ATOM 6805 C CA . GLN B 1 193 ? 0.205 120.438 59.469 1 93.44 193 GLN B CA 1
ATOM 6806 C C . GLN B 1 193 ? -0.157 119.062 60.031 1 93.44 193 GLN B C 1
ATOM 6808 O O . GLN B 1 193 ? 0.167 118.062 59.438 1 93.44 193 GLN B O 1
ATOM 6813 N N . ALA B 1 194 ? -0.842 119 61.125 1 94.38 194 ALA B N 1
ATOM 6814 C CA . ALA B 1 194 ? -1.277 117.75 61.75 1 94.38 194 ALA B CA 1
ATOM 6815 C C . ALA B 1 194 ? -2.367 117.062 60.906 1 94.38 194 ALA B C 1
ATOM 6817 O O . ALA B 1 194 ? -2.316 115.812 60.688 1 94.38 194 ALA B O 1
ATOM 6818 N N . ALA B 1 195 ? -3.309 117.812 60.5 1 93.62 195 ALA B N 1
ATOM 6819 C CA . ALA B 1 195 ? -4.422 117.312 59.719 1 93.62 195 ALA B CA 1
ATOM 6820 C C . ALA B 1 195 ? -3.965 116.875 58.344 1 93.62 195 ALA B C 1
ATOM 6822 O O . ALA B 1 195 ? -4.301 115.75 57.875 1 93.62 195 ALA B O 1
ATOM 6823 N N . ASP B 1 196 ? -3.189 117.75 57.688 1 92.25 196 ASP B N 1
ATOM 6824 C CA . ASP B 1 196 ? -2.688 117.438 56.344 1 92.25 196 ASP B CA 1
ATOM 6825 C C . ASP B 1 196 ? -1.751 116.25 56.375 1 92.25 196 ASP B C 1
ATOM 6827 O O . ASP B 1 196 ? -1.823 115.375 55.5 1 92.25 196 ASP B O 1
ATOM 6831 N N . GLY B 1 197 ? -0.914 116.25 57.281 1 91.62 197 GLY B N 1
ATOM 6832 C CA . GLY B 1 197 ? -0.005 115.125 57.406 1 91.62 197 GLY B CA 1
ATOM 6833 C C . GLY B 1 197 ? -0.72 113.812 57.625 1 91.62 197 GLY B C 1
ATOM 6834 O O . GLY B 1 197 ? -0.312 112.75 57.094 1 91.62 197 GLY B O 1
ATOM 6835 N N . GLY B 1 198 ? -1.732 113.75 58.5 1 90.25 198 GLY B N 1
ATOM 6836 C CA . GLY B 1 198 ? -2.518 112.562 58.719 1 90.25 198 GLY B CA 1
ATOM 6837 C C . GLY B 1 198 ? -3.223 112.062 57.469 1 90.25 198 GLY B C 1
ATOM 6838 O O . GLY B 1 198 ? -3.246 110.875 57.188 1 90.25 198 GLY B O 1
ATOM 6839 N N . MET B 1 199 ? -3.764 112.938 56.75 1 91.19 199 MET B N 1
ATOM 6840 C CA . MET B 1 199 ? -4.48 112.562 55.531 1 91.19 199 MET B CA 1
ATOM 6841 C C . MET B 1 199 ? -3.508 112.125 54.438 1 91.19 199 MET B C 1
ATOM 6843 O O . MET B 1 199 ? -3.758 111.125 53.75 1 91.19 199 MET B O 1
ATOM 6847 N N . GLU B 1 200 ? -2.393 112.812 54.281 1 91.62 200 GLU B N 1
ATOM 6848 C CA . GLU B 1 200 ? -1.386 112.438 53.281 1 91.62 200 GLU B CA 1
ATOM 6849 C C . GLU B 1 200 ? -0.781 111.062 53.625 1 91.62 200 GLU B C 1
ATOM 6851 O O . GLU B 1 200 ? -0.447 110.312 52.75 1 91.62 200 GLU B O 1
ATOM 6856 N N . SER B 1 201 ? -0.597 110.875 54.875 1 93.75 201 SER B N 1
ATOM 6857 C CA . SER B 1 201 ? -0.112 109.562 55.312 1 93.75 201 SER B CA 1
ATOM 6858 C C . SER B 1 201 ? -1.068 108.438 54.875 1 93.75 201 SER B C 1
ATOM 6860 O O . SER B 1 201 ? -0.636 107.375 54.406 1 93.75 201 SER B O 1
ATOM 6862 N N . ASN B 1 202 ? -2.314 108.625 55.125 1 91.19 202 ASN B N 1
ATOM 6863 C CA . ASN B 1 202 ? -3.322 107.625 54.719 1 91.19 202 ASN B CA 1
ATOM 6864 C C . ASN B 1 202 ? -3.338 107.438 53.188 1 91.19 202 ASN B C 1
ATOM 6866 O O . ASN B 1 202 ? -3.533 106.312 52.719 1 91.19 202 ASN B O 1
ATOM 6870 N N . ILE B 1 203 ? -3.203 108.5 52.438 1 89 203 ILE B N 1
ATOM 6871 C CA . ILE B 1 203 ? -3.152 108.375 51 1 89 203 ILE B CA 1
ATOM 6872 C C . ILE B 1 203 ? -1.927 107.562 50.562 1 89 203 ILE B C 1
ATOM 6874 O O . ILE B 1 203 ? -2.02 106.75 49.688 1 89 203 ILE B O 1
ATOM 6878 N N . GLY B 1 204 ? -0.857 107.938 51.125 1 90.19 204 GLY B N 1
ATOM 6879 C CA . GLY B 1 204 ? 0.339 107.125 50.875 1 90.19 204 GLY B CA 1
ATOM 6880 C C . GLY B 1 204 ? 0.167 105.688 51.156 1 90.19 204 GLY B C 1
ATOM 6881 O O . GLY B 1 204 ? 0.648 104.812 50.406 1 90.19 204 GLY B O 1
ATOM 6882 N N . LEU B 1 205 ? -0.479 105.312 52.281 1 92.44 205 LEU B N 1
ATOM 6883 C CA . LEU B 1 205 ? -0.776 103.938 52.656 1 92.44 205 LEU B CA 1
ATOM 6884 C C . LEU B 1 205 ? -1.643 103.312 51.594 1 92.44 205 LEU B C 1
ATOM 6886 O O . LEU B 1 205 ? -1.373 102.188 51.156 1 92.44 205 LEU B O 1
ATOM 6890 N N . LEU B 1 206 ? -2.625 103.875 51.156 1 87.94 206 LEU B N 1
ATOM 6891 C CA . LEU B 1 206 ? -3.555 103.312 50.188 1 87.94 206 LEU B CA 1
ATOM 6892 C C . LEU B 1 206 ? -2.883 103.125 48.844 1 87.94 206 LEU B C 1
ATOM 6894 O O . LEU B 1 206 ? -3.18 102.188 48.125 1 87.94 206 LEU B O 1
ATOM 6898 N N . TRP B 1 207 ? -1.948 104.125 48.469 1 88.81 207 TRP B N 1
ATOM 6899 C CA . TRP B 1 207 ? -1.155 103.938 47.25 1 88.81 207 TRP B CA 1
ATOM 6900 C C . TRP B 1 207 ? -0.286 102.688 47.375 1 88.81 207 TRP B C 1
ATOM 6902 O O . TRP B 1 207 ? -0.179 101.938 46.406 1 88.81 207 TRP B O 1
ATOM 6912 N N . LYS B 1 208 ? 0.358 102.5 48.5 1 93.44 208 LYS B N 1
ATOM 6913 C CA . LYS B 1 208 ? 1.166 101.312 48.781 1 93.44 208 LYS B CA 1
ATOM 6914 C C . LYS B 1 208 ? 0.351 100.062 48.562 1 93.44 208 LYS B C 1
ATOM 6916 O O . LYS B 1 208 ? 0.819 99.125 47.938 1 93.44 208 LYS B O 1
ATOM 6921 N N . LEU B 1 209 ? -0.851 100 49.094 1 91.44 209 LEU B N 1
ATOM 6922 C CA . LEU B 1 209 ? -1.715 98.812 49 1 91.44 209 LEU B CA 1
ATOM 6923 C C . LEU B 1 209 ? -2.131 98.562 47.562 1 91.44 209 LEU B C 1
ATOM 6925 O O . LEU B 1 209 ? -2.127 97.438 47.125 1 91.44 209 LEU B O 1
ATOM 6929 N N . TYR B 1 210 ? -2.416 99.625 46.812 1 86.69 210 TYR B N 1
ATOM 6930 C CA . TYR B 1 210 ? -2.877 99.5 45.438 1 86.69 210 TYR B CA 1
ATOM 6931 C C . TYR B 1 210 ? -1.783 98.938 44.531 1 86.69 210 TYR B C 1
ATOM 6933 O O . TYR B 1 210 ? -2.018 97.938 43.812 1 86.69 210 TYR B O 1
ATOM 6941 N N . TYR B 1 211 ? -0.575 99.5 44.594 1 89.12 211 TYR B N 1
ATOM 6942 C CA . TYR B 1 211 ? 0.509 99 43.719 1 89.12 211 TYR B CA 1
ATOM 6943 C C . TYR B 1 211 ? 0.963 97.625 44.094 1 89.12 211 TYR B C 1
ATOM 6945 O O . TYR B 1 211 ? 1.367 96.812 43.25 1 89.12 211 TYR B O 1
ATOM 6953 N N . THR B 1 212 ? 0.925 97.312 45.406 1 91.81 212 THR B N 1
ATOM 6954 C CA . THR B 1 212 ? 1.253 95.938 45.844 1 91.81 212 THR B CA 1
ATOM 6955 C C . THR B 1 212 ? 0.274 94.938 45.219 1 91.81 212 THR B C 1
ATOM 6957 O O . THR B 1 212 ? 0.683 93.875 44.75 1 91.81 212 THR B O 1
ATOM 6960 N N . GLN B 1 213 ? -1.03 95.25 45.312 1 87.56 213 GLN B N 1
ATOM 6961 C CA . GLN B 1 213 ? -2.025 94.375 44.719 1 87.56 213 GLN B CA 1
ATOM 6962 C C . GLN B 1 213 ? -1.825 94.25 43.219 1 87.56 213 GLN B C 1
ATOM 6964 O O . GLN B 1 213 ? -2.01 93.125 42.656 1 87.56 213 GLN B O 1
ATOM 6969 N N . ARG B 1 214 ? -1.444 95.25 42.562 1 84.94 214 ARG B N 1
ATOM 6970 C CA . ARG B 1 214 ? -1.188 95.25 41.125 1 84.94 214 ARG B CA 1
ATOM 6971 C C . ARG B 1 214 ? -0.003 94.312 40.812 1 84.94 214 ARG B C 1
ATOM 6973 O O . ARG B 1 214 ? 0.009 93.625 39.781 1 84.94 214 ARG B O 1
ATOM 6980 N N . LEU B 1 215 ? 0.978 94.438 41.656 1 88.38 215 LEU B N 1
ATOM 6981 C CA . LEU B 1 215 ? 2.143 93.625 41.5 1 88.38 215 LEU B CA 1
ATOM 6982 C C . LEU B 1 215 ? 1.758 92.125 41.656 1 88.38 215 LEU B C 1
ATOM 6984 O O . LEU B 1 215 ? 2.168 91.312 40.875 1 88.38 215 LEU B O 1
ATOM 6988 N N . LEU B 1 216 ? 0.943 91.875 42.656 1 88.75 216 LEU B N 1
ATOM 6989 C CA . LEU B 1 216 ? 0.543 90.5 42.938 1 88.75 216 LEU B CA 1
ATOM 6990 C C . LEU B 1 216 ? -0.409 89.938 41.875 1 88.75 216 LEU B C 1
ATOM 6992 O O . LEU B 1 216 ? -0.635 88.75 41.781 1 88.75 216 LEU B O 1
ATOM 6996 N N . ASP B 1 217 ? -0.917 90.875 41.062 1 80.5 217 ASP B N 1
ATOM 6997 C CA . ASP B 1 217 ? -1.769 90.5 39.938 1 80.5 217 ASP B CA 1
ATOM 6998 C C . ASP B 1 217 ? -0.938 90.188 38.688 1 80.5 217 ASP B C 1
ATOM 7000 O O . ASP B 1 217 ? -1.482 89.812 37.656 1 80.5 217 ASP B O 1
ATOM 7004 N N . GLY B 1 218 ? 0.3 90.438 38.844 1 74.94 218 GLY B N 1
ATOM 7005 C CA . GLY B 1 218 ? 1.175 90 37.75 1 74.94 218 GLY B CA 1
ATOM 7006 C C . GLY B 1 218 ? 1.53 91.188 36.812 1 74.94 218 GLY B C 1
ATOM 7007 O O . GLY B 1 218 ? 2.078 90.938 35.75 1 74.94 218 GLY B O 1
ATOM 7008 N N . GLN B 1 219 ? 1.179 92.375 37.25 1 71.5 219 GLN B N 1
ATOM 7009 C CA . GLN B 1 219 ? 1.507 93.5 36.406 1 71.5 219 GLN B CA 1
ATOM 7010 C C . GLN B 1 219 ? 2.98 93.875 36.531 1 71.5 219 GLN B C 1
ATOM 7012 O O . GLN B 1 219 ? 3.635 93.5 37.5 1 71.5 219 GLN B O 1
ATOM 7017 N N . ASP B 1 220 ? 3.6 94.5 35.5 1 79.19 220 ASP B N 1
ATOM 7018 C CA . ASP B 1 220 ? 4.992 94.938 35.344 1 79.19 220 ASP B CA 1
ATOM 7019 C C . ASP B 1 220 ? 5.688 95.062 36.688 1 79.19 220 ASP B C 1
ATOM 7021 O O . ASP B 1 220 ? 5.609 96.125 37.344 1 79.19 220 ASP B O 1
ATOM 7025 N N . ASP B 1 221 ? 6.375 94 37.094 1 84.81 221 ASP B N 1
ATOM 7026 C CA . ASP B 1 221 ? 7.008 93.875 38.406 1 84.81 221 ASP B CA 1
ATOM 7027 C C . ASP B 1 221 ? 7.91 95.062 38.688 1 84.81 221 ASP B C 1
ATOM 7029 O O . ASP B 1 221 ? 7.793 95.688 39.75 1 84.81 221 ASP B O 1
ATOM 7033 N N . ALA B 1 222 ? 8.703 95.5 37.781 1 90.06 222 ALA B N 1
ATOM 7034 C CA . ALA B 1 222 ? 9.672 96.562 37.969 1 90.06 222 ALA B CA 1
ATOM 7035 C C . ALA B 1 222 ? 8.977 97.875 38.188 1 90.06 222 ALA B C 1
ATOM 7037 O O . ALA B 1 222 ? 9.359 98.688 39.062 1 90.06 222 ALA B O 1
ATOM 7038 N N . THR B 1 223 ? 7.988 98.062 37.438 1 90.19 223 THR B N 1
ATOM 7039 C CA . THR B 1 223 ? 7.262 99.375 37.5 1 90.19 223 THR B CA 1
ATOM 7040 C C . THR B 1 223 ? 6.5 99.5 38.812 1 90.19 223 THR B C 1
ATOM 7042 O O . THR B 1 223 ? 6.477 100.562 39.438 1 90.19 223 THR B O 1
ATOM 7045 N N . GLN B 1 224 ? 5.926 98.375 39.219 1 90.19 224 GLN B N 1
ATOM 7046 C CA . GLN B 1 224 ? 5.109 98.375 40.438 1 90.19 224 GLN B CA 1
ATOM 7047 C C . GLN B 1 224 ? 5.98 98.5 41.688 1 90.19 224 GLN B C 1
ATOM 7049 O O . GLN B 1 224 ? 5.609 99.188 42.625 1 90.19 224 GLN B O 1
ATOM 7054 N N . ILE B 1 225 ? 7.184 97.938 41.688 1 93.19 225 ILE B N 1
ATOM 7055 C CA . ILE B 1 225 ? 8.078 98 42.844 1 93.19 225 ILE B CA 1
ATOM 7056 C C . ILE B 1 225 ? 8.555 99.438 43 1 93.19 225 ILE B C 1
ATOM 7058 O O . ILE B 1 225 ? 8.648 99.938 44.125 1 93.19 225 ILE B O 1
ATOM 7062 N N . LYS B 1 226 ? 8.844 100.125 41.938 1 93.69 226 LYS B N 1
ATOM 7063 C CA . LYS B 1 226 ? 9.242 101.562 41.969 1 93.69 226 LYS B CA 1
ATOM 7064 C C . LYS B 1 226 ? 8.117 102.438 42.531 1 93.69 226 LYS B C 1
ATOM 7066 O O . LYS B 1 226 ? 8.359 103.312 43.312 1 93.69 226 LYS B O 1
ATOM 7071 N N . ALA B 1 227 ? 6.914 102.062 42.062 1 91.12 227 ALA B N 1
ATOM 7072 C CA . ALA B 1 227 ? 5.746 102.812 42.531 1 91.12 227 ALA B CA 1
ATOM 7073 C C . ALA B 1 227 ? 5.523 102.562 44.031 1 91.12 227 ALA B C 1
ATOM 7075 O O . ALA B 1 227 ? 5.129 103.5 44.75 1 91.12 227 ALA B O 1
ATOM 7076 N N . ILE B 1 228 ? 5.746 101.375 44.5 1 93.81 228 ILE B N 1
ATOM 7077 C CA . ILE B 1 228 ? 5.605 101 45.906 1 93.81 228 ILE B CA 1
ATOM 7078 C C . ILE B 1 228 ? 6.641 101.75 46.75 1 93.81 228 ILE B C 1
ATOM 7080 O O . ILE B 1 228 ? 6.32 102.312 47.812 1 93.81 228 ILE B O 1
ATOM 7084 N N . GLU B 1 229 ? 7.855 101.938 46.281 1 94 229 GLU B N 1
ATOM 7085 C CA . GLU B 1 229 ? 8.914 102.625 46.969 1 94 229 GLU B CA 1
ATOM 7086 C C . GLU B 1 229 ? 8.586 104.125 47.062 1 94 229 GLU B C 1
ATOM 7088 O O . GLU B 1 229 ? 8.82 104.75 48.094 1 94 229 GLU B O 1
ATOM 7093 N N . GLN B 1 230 ? 8.023 104.625 46 1 93.56 230 GLN B N 1
ATOM 7094 C CA . GLN B 1 230 ? 7.629 106.062 46 1 93.56 230 GLN B CA 1
ATOM 7095 C C . GLN B 1 230 ? 6.5 106.312 47 1 93.56 230 GLN B C 1
ATOM 7097 O O . GLN B 1 230 ? 6.504 107.312 47.719 1 93.56 230 GLN B O 1
ATOM 7102 N N . ALA B 1 231 ? 5.582 105.375 47.031 1 93.94 231 ALA B N 1
ATOM 7103 C CA . ALA B 1 231 ? 4.469 105.5 47.969 1 93.94 231 ALA B CA 1
ATOM 7104 C C . ALA B 1 231 ? 4.957 105.375 49.406 1 93.94 231 ALA B C 1
ATOM 7106 O O . ALA B 1 231 ? 4.453 106.125 50.281 1 93.94 231 ALA B O 1
ATOM 7107 N N . ILE B 1 232 ? 5.906 104.5 49.656 1 94.62 232 ILE B N 1
ATOM 7108 C CA . ILE B 1 232 ? 6.5 104.375 51 1 94.62 232 ILE B CA 1
ATOM 7109 C C . ILE B 1 232 ? 7.188 105.688 51.375 1 94.62 232 ILE B C 1
ATOM 7111 O O . ILE B 1 232 ? 7.02 106.188 52.5 1 94.62 232 ILE B O 1
ATOM 7115 N N . GLY B 1 233 ? 7.957 106.312 50.5 1 94.12 233 GLY B N 1
ATOM 7116 C CA . GLY B 1 233 ? 8.609 107.562 50.75 1 94.12 233 GLY B CA 1
ATOM 7117 C C . GLY B 1 233 ? 7.629 108.688 51.031 1 94.12 233 GLY B C 1
ATOM 7118 O O . GLY B 1 233 ? 7.836 109.5 51.969 1 94.12 233 GLY B O 1
ATOM 7119 N N . PHE B 1 234 ? 6.59 108.688 50.281 1 93.25 234 PHE B N 1
ATOM 7120 C CA . PHE B 1 234 ? 5.547 109.688 50.438 1 93.25 234 PHE B CA 1
ATOM 7121 C C . PHE B 1 234 ? 4.895 109.625 51.812 1 93.25 234 PHE B C 1
ATOM 7123 O O . PHE B 1 234 ? 4.699 110.625 52.5 1 93.25 234 PHE B O 1
ATOM 7130 N N . GLN B 1 235 ? 4.59 108.438 52.188 1 95.31 235 GLN B N 1
ATOM 7131 C CA . GLN B 1 235 ? 3.953 108.188 53.469 1 95.31 235 GLN B CA 1
ATOM 7132 C C . GLN B 1 235 ? 4.883 108.562 54.625 1 95.31 235 GLN B C 1
ATOM 7134 O O . GLN B 1 235 ? 4.449 109.125 55.625 1 95.31 235 GLN B O 1
ATOM 7139 N N . LYS B 1 236 ? 6.105 108.25 54.531 1 94.69 236 LYS B N 1
ATOM 7140 C CA . LYS B 1 236 ? 7.082 108.5 55.562 1 94.69 236 LYS B CA 1
ATOM 7141 C C . LYS B 1 236 ? 7.266 110 55.75 1 94.69 236 LYS B C 1
ATOM 7143 O O . LYS B 1 236 ? 7.41 110.5 56.875 1 94.69 236 LYS B O 1
ATOM 7148 N N . GLN B 1 237 ? 7.281 110.75 54.656 1 94.75 237 GLN B N 1
ATOM 7149 C CA . GLN B 1 237 ? 7.387 112.188 54.719 1 94.75 237 GLN B CA 1
ATOM 7150 C C . GLN B 1 237 ? 6.164 112.812 55.406 1 94.75 237 GLN B C 1
ATOM 7152 O O . GLN B 1 237 ? 6.297 113.688 56.25 1 94.75 237 GLN B O 1
ATOM 7157 N N . ALA B 1 238 ? 5.059 112.25 55 1 95.25 238 ALA B N 1
ATOM 7158 C CA . ALA B 1 238 ? 3.812 112.75 55.594 1 95.25 238 ALA B CA 1
ATOM 7159 C C . ALA B 1 238 ? 3.783 112.438 57.094 1 95.25 238 ALA B C 1
ATOM 7161 O O . ALA B 1 238 ? 3.332 113.25 57.906 1 95.25 238 ALA B O 1
ATOM 7162 N N . ASN B 1 239 ? 4.273 111.25 57.469 1 94.69 239 ASN B N 1
ATOM 7163 C CA . ASN B 1 239 ? 4.348 110.875 58.875 1 94.69 239 ASN B CA 1
ATOM 7164 C C . ASN B 1 239 ? 5.262 111.812 59.656 1 94.69 239 ASN B C 1
ATOM 7166 O O . ASN B 1 239 ? 4.922 112.25 60.75 1 94.69 239 ASN B O 1
ATOM 7170 N N . SER B 1 240 ? 6.324 112.125 59.094 1 94.44 240 SER B N 1
ATOM 7171 C CA . SER B 1 240 ? 7.289 113 59.75 1 94.44 240 SER B CA 1
ATOM 7172 C C . SER B 1 240 ? 6.707 114.375 60 1 94.44 240 SER B C 1
ATOM 7174 O O . SER B 1 240 ? 6.875 114.938 61.062 1 94.44 240 SER B O 1
ATOM 7176 N N . GLU B 1 241 ? 6.098 114.875 59.031 1 93.06 241 GLU B N 1
ATOM 7177 C CA . GLU B 1 241 ? 5.477 116.188 59.125 1 93.06 241 GLU B CA 1
ATOM 7178 C C . GLU B 1 241 ? 4.359 116.188 60.156 1 93.06 241 GLU B C 1
ATOM 7180 O O . GLU B 1 241 ? 4.258 117.125 60.969 1 93.06 241 GLU B O 1
ATOM 7185 N N . MET B 1 242 ? 3.688 115.125 60.156 1 94.31 242 MET B N 1
ATOM 7186 C CA . MET B 1 242 ? 2.568 115 61.094 1 94.31 242 MET B CA 1
ATOM 7187 C C . MET B 1 242 ? 3.066 114.875 62.531 1 94.31 242 MET B C 1
ATOM 7189 O O . MET B 1 242 ? 2.57 115.5 63.438 1 94.31 242 MET B O 1
ATOM 7193 N N . PHE B 1 243 ? 4.023 114.125 62.75 1 94.5 243 PHE B N 1
ATOM 7194 C CA . PHE B 1 243 ? 4.508 113.812 64.062 1 94.5 243 PHE B CA 1
ATOM 7195 C C . PHE B 1 243 ? 5.305 115 64.625 1 94.5 243 PHE B C 1
ATOM 7197 O O . PHE B 1 243 ? 5.395 115.125 65.875 1 94.5 243 PHE B O 1
ATOM 7204 N N . SER B 1 244 ? 5.812 115.875 63.844 1 93.38 244 SER B N 1
ATOM 7205 C CA . SER B 1 244 ? 6.586 117.062 64.312 1 93.38 244 SER B CA 1
ATOM 7206 C C . SER B 1 244 ? 5.703 118.062 65 1 93.38 244 SER B C 1
ATOM 7208 O O . SER B 1 244 ? 6.203 118.938 65.75 1 93.38 244 SER B O 1
ATOM 7210 N N . THR B 1 245 ? 4.438 117.875 64.875 1 93.56 245 THR B N 1
ATOM 7211 C CA . THR B 1 245 ? 3.496 118.812 65.438 1 93.56 245 THR B CA 1
ATOM 7212 C C . THR B 1 245 ? 3.336 118.562 66.938 1 93.56 245 THR B C 1
ATOM 7214 O O . THR B 1 245 ? 2.822 119.438 67.688 1 93.56 245 THR B O 1
ATOM 7217 N N . GLY B 1 246 ? 3.771 117.438 67.438 1 90 246 GLY B N 1
ATOM 7218 C CA . GLY B 1 246 ? 3.703 117.125 68.812 1 90 246 GLY B CA 1
ATOM 7219 C C . GLY B 1 246 ? 2.312 116.688 69.25 1 90 246 GLY B C 1
ATOM 7220 O O . GLY B 1 246 ? 2.119 116.312 70.438 1 90 246 GLY B O 1
ATOM 7221 N N . ARG B 1 247 ? 1.39 116.688 68.438 1 93.06 247 ARG B N 1
ATOM 7222 C CA . ARG B 1 247 ? -0.009 116.438 68.812 1 93.06 247 ARG B CA 1
ATOM 7223 C C . ARG B 1 247 ? -0.292 114.938 68.875 1 93.06 247 ARG B C 1
ATOM 7225 O O . ARG B 1 247 ? -1.322 114.562 69.375 1 93.06 247 ARG B O 1
ATOM 7232 N N . PHE B 1 248 ? 0.59 114.125 68.438 1 95.44 248 PHE B N 1
ATOM 7233 C CA . PHE B 1 248 ? 0.341 112.688 68.312 1 95.44 248 PHE B CA 1
ATOM 7234 C C . PHE B 1 248 ? 1.141 111.938 69.375 1 95.44 248 PHE B C 1
ATOM 7236 O O . PHE B 1 248 ? 1.299 110.688 69.312 1 95.44 248 PHE B O 1
ATOM 7243 N N . THR B 1 249 ? 1.554 112.625 70.375 1 93.62 249 THR B N 1
ATOM 7244 C CA . THR B 1 249 ? 2.305 112.062 71.438 1 93.62 249 THR B CA 1
ATOM 7245 C C . THR B 1 249 ? 1.371 111.625 72.562 1 93.62 249 THR B C 1
ATOM 7247 O O . THR B 1 249 ? 1.817 111.125 73.625 1 93.62 249 THR B O 1
ATOM 7250 N N . ILE B 1 250 ? 0.16 111.812 72.312 1 94.38 250 ILE B N 1
ATOM 7251 C CA . ILE B 1 250 ? -0.822 111.438 73.312 1 94.38 250 ILE B CA 1
ATOM 7252 C C . ILE B 1 250 ? -1.071 109.938 73.25 1 94.38 250 ILE B C 1
ATOM 7254 O O . ILE B 1 250 ? -0.828 109.312 72.188 1 94.38 250 ILE B O 1
ATOM 7258 N N . SER B 1 251 ? -1.652 109.438 74.312 1 94.69 251 SER B N 1
ATOM 7259 C CA . SER B 1 251 ? -1.857 108 74.438 1 94.69 251 SER B CA 1
ATOM 7260 C C . SER B 1 251 ? -2.947 107.5 73.5 1 94.69 251 SER B C 1
ATOM 7262 O O . SER B 1 251 ? -3.996 108.188 73.375 1 94.69 251 SER B O 1
ATOM 7264 N N . ALA B 1 252 ? -2.676 106.375 72.812 1 93.94 252 ALA B N 1
ATOM 7265 C CA . ALA B 1 252 ? -3.631 105.75 71.875 1 93.94 252 ALA B CA 1
ATOM 7266 C C . ALA B 1 252 ? -4.586 104.812 72.562 1 93.94 252 ALA B C 1
ATOM 7268 O O . ALA B 1 252 ? -5.43 104.188 71.938 1 93.94 252 ALA B O 1
ATOM 7269 N N . GLY B 1 253 ? -4.492 104.625 73.875 1 92.94 253 GLY B N 1
ATOM 7270 C CA . GLY B 1 253 ? -5.441 103.812 74.625 1 92.94 253 GLY B CA 1
ATOM 7271 C C . GLY B 1 253 ? -4.832 102.562 75.188 1 92.94 253 GLY B C 1
ATOM 7272 O O . GLY B 1 253 ? -3.703 102.188 74.812 1 92.94 253 GLY B O 1
ATOM 7273 N N . GLU B 1 254 ? -5.641 101.875 76 1 92.94 254 GLU B N 1
ATOM 7274 C CA . GLU B 1 254 ? -5.203 100.688 76.688 1 92.94 254 GLU B CA 1
ATOM 7275 C C . GLU B 1 254 ? -4.926 99.5 75.75 1 92.94 254 GLU B C 1
ATOM 7277 O O . GLU B 1 254 ? -4.043 98.688 76 1 92.94 254 GLU B O 1
ATOM 7282 N N . GLU B 1 255 ? -5.602 99.625 74.688 1 92.62 255 GLU B N 1
ATOM 7283 C CA . GLU B 1 255 ? -5.461 98.562 73.688 1 92.62 255 GLU B CA 1
ATOM 7284 C C . GLU B 1 255 ? -4.055 98.562 73.125 1 92.62 255 GLU B C 1
ATOM 7286 O O . GLU B 1 255 ? -3.592 97.5 72.625 1 92.62 255 GLU B O 1
ATOM 7291 N N . TRP B 1 256 ? -3.375 99.688 73.25 1 95.69 256 TRP B N 1
ATOM 7292 C CA . TRP B 1 256 ? -2.043 99.812 72.688 1 95.69 256 TRP B CA 1
ATOM 7293 C C . TRP B 1 256 ? -0.997 100.062 73.75 1 95.69 256 TRP B C 1
ATOM 7295 O O . TRP B 1 256 ? -0.039 100.812 73.562 1 95.69 256 TRP B O 1
ATOM 7305 N N . LYS B 1 257 ? -1.311 99.688 75.125 1 96.5 257 LYS B N 1
ATOM 7306 C CA . LYS B 1 257 ? -0.419 99.75 76.25 1 96.5 257 LYS B CA 1
ATOM 7307 C C . LYS B 1 257 ? -0.047 101.188 76.562 1 96.5 257 LYS B C 1
ATOM 7309 O O . LYS B 1 257 ? 1.092 101.5 76.938 1 96.5 257 LYS B O 1
ATOM 7314 N N . ASN B 1 258 ? -0.859 102.062 76.125 1 93.31 258 ASN B N 1
ATOM 7315 C CA . ASN B 1 258 ? -0.781 103.5 76.375 1 93.31 258 ASN B CA 1
ATOM 7316 C C . ASN B 1 258 ? 0.402 104.125 75.688 1 93.31 258 ASN B C 1
ATOM 7318 O O . ASN B 1 258 ? 0.934 105.188 76.125 1 93.31 258 ASN B O 1
ATOM 7322 N N . ALA B 1 259 ? 0.771 103.438 74.625 1 95.56 259 ALA B N 1
ATOM 7323 C CA . ALA B 1 259 ? 1.758 104.125 73.75 1 95.56 259 ALA B CA 1
ATOM 7324 C C . ALA B 1 259 ? 1.147 105.312 73 1 95.56 259 ALA B C 1
ATOM 7326 O O . ALA B 1 259 ? -0.076 105.375 72.875 1 95.56 259 ALA B O 1
ATOM 7327 N N . SER B 1 260 ? 2.02 106.188 72.562 1 95.94 260 SER B N 1
ATOM 7328 C CA . SER B 1 260 ? 1.518 107.312 71.812 1 95.94 260 SER B CA 1
ATOM 7329 C C . SER B 1 260 ? 1.03 106.938 70.438 1 95.94 260 SER B C 1
ATOM 7331 O O . SER B 1 260 ? 1.418 105.875 69.875 1 95.94 260 SER B O 1
ATOM 7333 N N . TYR B 1 261 ? 0.209 107.562 69.812 1 95.94 261 TYR B N 1
ATOM 7334 C CA . TYR B 1 261 ? -0.259 107.312 68.438 1 95.94 261 TYR B CA 1
ATOM 7335 C C . TYR B 1 261 ? 0.913 107.25 67.438 1 95.94 261 TYR B C 1
ATOM 7337 O O . TYR B 1 261 ? 0.901 106.375 66.562 1 95.94 261 TYR B O 1
ATOM 7345 N N . GLU B 1 262 ? 1.897 108.125 67.688 1 95.75 262 GLU B N 1
ATOM 7346 C CA . GLU B 1 262 ? 3.094 108.125 66.812 1 95.75 262 GLU B CA 1
ATOM 7347 C C . GLU B 1 262 ? 3.838 106.75 66.938 1 95.75 262 GLU B C 1
ATOM 7349 O O . GLU B 1 262 ? 4.238 106.188 65.938 1 95.75 262 GLU B O 1
ATOM 7354 N N . GLU B 1 263 ? 3.932 106.375 68.125 1 95.69 263 GLU B N 1
ATOM 7355 C CA . GLU B 1 263 ? 4.664 105.125 68.375 1 95.69 263 GLU B CA 1
ATOM 7356 C C . GLU B 1 263 ? 3.922 103.938 67.812 1 95.69 263 GLU B C 1
ATOM 7358 O O . GLU B 1 263 ? 4.527 103.062 67.125 1 95.69 263 GLU B O 1
ATOM 7363 N N . VAL B 1 264 ? 2.645 103.812 68 1 96.5 264 VAL B N 1
ATOM 7364 C CA . VAL B 1 264 ? 1.838 102.688 67.5 1 96.5 264 VAL B CA 1
ATOM 7365 C C . VAL B 1 264 ? 1.818 102.688 66 1 96.5 264 VAL B C 1
ATOM 7367 O O . VAL B 1 264 ? 2.021 101.625 65.375 1 96.5 264 VAL B O 1
ATOM 7370 N N . PHE B 1 265 ? 1.643 103.688 65.375 1 95.75 265 PHE B N 1
ATOM 7371 C CA . PHE B 1 265 ? 1.54 103.75 63.906 1 95.75 265 PHE B CA 1
ATOM 7372 C C . PHE B 1 265 ? 2.871 103.438 63.25 1 95.75 265 PHE B C 1
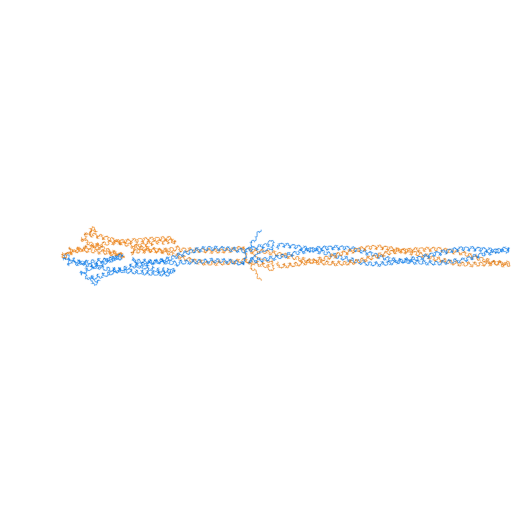ATOM 7374 O O . PHE B 1 265 ? 2.904 102.75 62.219 1 95.75 265 PHE B O 1
ATOM 7381 N N . SER B 1 266 ? 3.902 104.062 63.875 1 95.44 266 SER B N 1
ATOM 7382 C CA . SER B 1 266 ? 5.227 103.75 63.344 1 95.44 266 SER B CA 1
ATOM 7383 C C . SER B 1 266 ? 5.512 102.25 63.438 1 95.44 266 SER B C 1
ATOM 7385 O O . SER B 1 266 ? 6.078 101.688 62.5 1 95.44 266 SER B O 1
ATOM 7387 N N . GLN B 1 267 ? 5.066 101.625 64.5 1 96.19 267 GLN B N 1
ATOM 7388 C CA . GLN B 1 267 ? 5.262 100.188 64.625 1 96.19 267 GLN B CA 1
ATOM 7389 C C . GLN B 1 267 ? 4.406 99.438 63.656 1 96.19 267 GLN B C 1
ATOM 7391 O O . GLN B 1 267 ? 4.887 98.5 63.031 1 96.19 267 GLN B O 1
ATOM 7396 N N . LEU B 1 268 ? 3.168 99.75 63.562 1 95.94 268 LEU B N 1
ATOM 7397 C CA . LEU B 1 268 ? 2.258 99.062 62.656 1 95.94 268 LEU B CA 1
ATOM 7398 C C . LEU B 1 268 ? 2.717 99.188 61.219 1 95.94 268 LEU B C 1
ATOM 7400 O O . LEU B 1 268 ? 2.6 98.25 60.406 1 95.94 268 LEU B O 1
ATOM 7404 N N . ASN B 1 269 ? 3.205 100.375 60.906 1 95.81 269 ASN B N 1
ATOM 7405 C CA . ASN B 1 269 ? 3.699 100.688 59.562 1 95.81 269 ASN B CA 1
ATOM 7406 C C . ASN B 1 269 ? 4.922 99.812 59.25 1 95.81 269 ASN B C 1
ATOM 7408 O O . ASN B 1 269 ? 5.047 99.312 58.125 1 95.81 269 ASN B O 1
ATOM 7412 N N . SER B 1 270 ? 5.781 99.812 60.188 1 95.56 270 SER B N 1
ATOM 7413 C CA . SER B 1 270 ? 6.961 98.938 60 1 95.56 270 SER B CA 1
ATOM 7414 C C . SER B 1 270 ? 6.57 97.5 59.812 1 95.56 270 SER B C 1
ATOM 7416 O O . SER B 1 270 ? 7.117 96.812 58.969 1 95.56 270 SER B O 1
ATOM 7418 N N . GLN B 1 271 ? 5.629 97 60.594 1 96.31 271 GLN B N 1
ATOM 7419 C CA . GLN B 1 271 ? 5.145 95.625 60.5 1 96.31 271 GLN B CA 1
ATOM 7420 C C . GLN B 1 271 ? 4.469 95.375 59.125 1 96.31 271 GLN B C 1
ATOM 7422 O O . GLN B 1 271 ? 4.645 94.312 58.531 1 96.31 271 GLN B O 1
ATOM 7427 N N . HIS B 1 272 ? 3.736 96.188 58.688 1 96.44 272 HIS B N 1
ATOM 7428 C CA . HIS B 1 272 ? 3.053 96.125 57.406 1 96.44 272 HIS B CA 1
ATOM 7429 C C . HIS B 1 272 ? 4.051 96.062 56.25 1 96.44 272 HIS B C 1
ATOM 7431 O O . HIS B 1 272 ? 3.885 95.312 55.312 1 96.44 272 HIS B O 1
ATOM 7437 N N . GLU B 1 273 ? 5.078 97 56.312 1 95.62 273 GLU B N 1
ATOM 7438 C CA . GLU B 1 273 ? 6.098 97 55.25 1 95.62 273 GLU B CA 1
ATOM 7439 C C . GLU B 1 273 ? 6.84 95.688 55.188 1 95.62 273 GLU B C 1
ATOM 7441 O O . GLU B 1 273 ? 7.168 95.188 54.094 1 95.62 273 GLU B O 1
ATOM 7446 N N . GLN B 1 274 ? 7.047 95.188 56.406 1 96 274 GLN B N 1
ATOM 7447 C CA . GLN B 1 274 ? 7.695 93.875 56.438 1 96 274 GLN B CA 1
ATOM 7448 C C . GLN B 1 274 ? 6.809 92.812 55.812 1 96 274 GLN B C 1
ATOM 7450 O O . GLN B 1 274 ? 7.281 91.938 55.031 1 96 274 GLN B O 1
ATOM 7455 N N . ALA B 1 275 ? 5.562 92.688 56.125 1 96.56 275 ALA B N 1
ATOM 7456 C CA . ALA B 1 275 ? 4.613 91.75 55.562 1 96.56 275 ALA B CA 1
ATOM 7457 C C . ALA B 1 275 ? 4.453 91.938 54.062 1 96.56 275 ALA B C 1
ATOM 7459 O O . ALA B 1 275 ? 4.297 90.938 53.312 1 96.56 275 ALA B O 1
ATOM 7460 N N . MET B 1 276 ? 4.477 93.125 53.625 1 95.81 276 MET B N 1
ATOM 7461 C CA . MET B 1 276 ? 4.355 93.438 52.188 1 95.81 276 MET B CA 1
ATOM 7462 C C . MET B 1 276 ? 5.539 92.875 51.406 1 95.81 276 MET B C 1
ATOM 7464 O O . MET B 1 276 ? 5.355 92.312 50.344 1 95.81 276 MET B O 1
ATOM 7468 N N . MET B 1 277 ? 6.73 93.188 51.938 1 95 277 MET B N 1
ATOM 7469 C CA . MET B 1 277 ? 7.918 92.625 51.281 1 95 277 MET B CA 1
ATOM 7470 C C . MET B 1 277 ? 7.926 91.125 51.281 1 95 277 MET B C 1
ATOM 7472 O O . MET B 1 277 ? 8.336 90.5 50.281 1 95 277 MET B O 1
ATOM 7476 N N . ALA B 1 278 ? 7.426 90.562 52.344 1 95.94 278 ALA B N 1
ATOM 7477 C CA . ALA B 1 278 ? 7.379 89.125 52.438 1 95.94 278 ALA B CA 1
ATOM 7478 C C . ALA B 1 278 ? 6.438 88.5 51.375 1 95.94 278 ALA B C 1
ATOM 7480 O O . ALA B 1 278 ? 6.75 87.5 50.781 1 95.94 278 ALA B O 1
ATOM 7481 N N . VAL B 1 279 ? 5.312 89 51.156 1 95.75 279 VAL B N 1
ATOM 7482 C CA . VAL B 1 279 ? 4.344 88.5 50.219 1 95.75 279 VAL B CA 1
ATOM 7483 C C . VAL B 1 279 ? 4.859 88.688 48.781 1 95.75 279 VAL B C 1
ATOM 7485 O O . VAL B 1 279 ? 4.652 87.812 47.906 1 95.75 279 VAL B O 1
ATOM 7488 N N . ILE B 1 28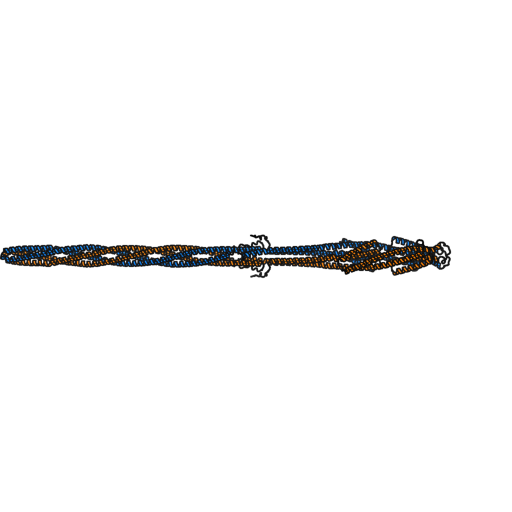0 ? 5.547 89.812 48.5 1 95.06 280 ILE B N 1
ATOM 7489 C CA . ILE B 1 280 ? 6.121 90.062 47.188 1 95.06 280 ILE B CA 1
ATOM 7490 C C . ILE B 1 280 ? 7.191 89.062 46.906 1 95.06 280 ILE B C 1
ATOM 7492 O O . ILE B 1 280 ? 7.23 88.5 45.781 1 95.06 280 ILE B O 1
ATOM 7496 N N . GLU B 1 281 ? 8 88.812 47.938 1 94.88 281 GLU B N 1
ATOM 7497 C CA . GLU B 1 281 ? 9.062 87.812 47.75 1 94.88 281 GLU B CA 1
ATOM 7498 C C . GLU B 1 281 ? 8.492 86.438 47.562 1 94.88 281 GLU B C 1
ATOM 7500 O O . GLU B 1 281 ? 8.961 85.688 46.688 1 94.88 281 GLU B O 1
ATOM 7505 N N . SER B 1 282 ? 7.539 86 48.375 1 96 282 SER B N 1
ATOM 7506 C CA . SER B 1 282 ? 6.938 84.688 48.25 1 96 282 SER B CA 1
ATOM 7507 C C . SER B 1 282 ? 6.203 84.562 46.906 1 96 282 SER B C 1
ATOM 7509 O O . SER B 1 282 ? 6.176 83.438 46.344 1 96 282 SER B O 1
ATOM 7511 N N . TYR B 1 283 ? 5.59 85.562 46.406 1 94.38 283 TYR B N 1
ATOM 7512 C CA . TYR B 1 283 ? 4.934 85.562 45.094 1 94.38 283 TYR B CA 1
ATOM 7513 C C . TYR B 1 283 ? 5.945 85.312 43.969 1 94.38 283 TYR B C 1
ATOM 7515 O O . TYR B 1 283 ? 5.719 84.5 43.094 1 94.38 283 TYR B O 1
ATOM 7523 N N . ARG B 1 284 ? 7.074 86.125 44.062 1 94.12 284 ARG B N 1
ATOM 7524 C CA . ARG B 1 284 ? 8.133 86 43.062 1 94.12 284 ARG B CA 1
ATOM 7525 C C . ARG B 1 284 ? 8.672 84.562 43.062 1 94.12 284 ARG B C 1
ATOM 7527 O O . ARG B 1 284 ? 8.875 83.938 42 1 94.12 284 ARG B O 1
ATOM 7534 N N . ASN B 1 285 ? 8.891 8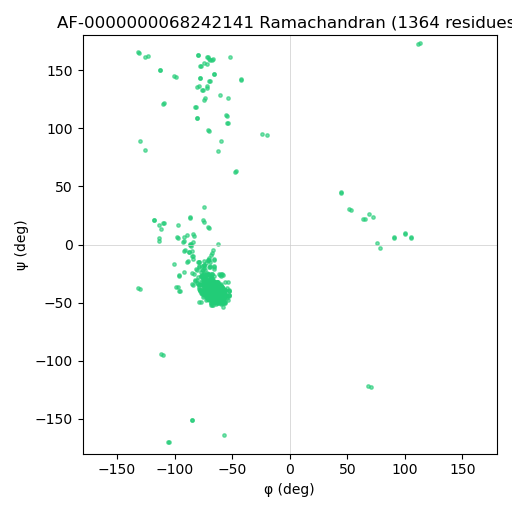4.062 44.25 1 95.12 285 ASN B N 1
ATOM 7535 C CA . ASN B 1 285 ? 9.398 82.75 44.375 1 95.12 285 ASN B CA 1
ATOM 7536 C C . ASN B 1 285 ? 8.422 81.688 43.812 1 95.12 285 ASN B C 1
ATOM 7538 O O . ASN B 1 285 ? 8.828 80.812 43.062 1 95.12 285 ASN B O 1
ATOM 7542 N N . TYR B 1 286 ? 7.191 81.75 44.125 1 94.69 286 TYR B N 1
ATOM 7543 C CA . TYR B 1 286 ? 6.156 80.875 43.625 1 94.69 286 TYR B CA 1
ATOM 7544 C C . TYR B 1 286 ? 6.074 80.875 42.125 1 94.69 286 TYR B C 1
ATOM 7546 O O . TYR B 1 286 ? 5.957 79.875 41.469 1 94.69 286 TYR B O 1
ATOM 7554 N N . ARG B 1 287 ? 6.145 82.062 41.562 1 93.31 287 ARG B N 1
ATOM 7555 C CA . ARG B 1 287 ? 6.039 82.188 40.125 1 93.31 287 ARG B CA 1
ATOM 7556 C C . ARG B 1 287 ? 7.223 81.562 39.406 1 93.31 287 ARG B C 1
ATOM 7558 O O . ARG B 1 287 ? 7.066 80.938 38.344 1 93.31 287 ARG B O 1
ATOM 7565 N N . GLN B 1 288 ? 8.383 81.75 39.969 1 93.75 288 GLN B N 1
ATOM 7566 C CA . GLN B 1 288 ? 9.57 81.125 39.406 1 93.75 288 GLN B CA 1
ATOM 7567 C C . GLN B 1 288 ? 9.492 79.625 39.5 1 93.75 288 GLN B C 1
ATOM 7569 O O . GLN B 1 288 ? 9.797 78.938 38.531 1 93.75 288 GLN B O 1
ATOM 7574 N N . ILE B 1 289 ? 9.102 79.062 40.594 1 95.81 289 ILE B N 1
ATOM 7575 C CA . ILE B 1 289 ? 9 77.625 40.781 1 95.81 289 ILE B CA 1
ATOM 7576 C C . ILE B 1 289 ? 7.93 77.062 39.875 1 95.81 289 ILE B C 1
ATOM 7578 O O . ILE B 1 289 ? 8.078 75.938 39.344 1 95.81 289 ILE B O 1
ATOM 7582 N N . TYR B 1 290 ? 6.875 77.75 39.594 1 95.5 290 TYR B N 1
ATOM 7583 C CA . TYR B 1 290 ? 5.84 77.312 38.656 1 95.5 290 TYR B CA 1
ATOM 7584 C C . TYR B 1 290 ? 6.414 77.062 37.25 1 95.5 290 TYR B C 1
ATOM 7586 O O . TYR B 1 290 ? 6.074 76.125 36.594 1 95.5 290 TYR B O 1
ATOM 7594 N N . GLN B 1 291 ? 7.242 78.062 36.812 1 93.12 291 GLN B N 1
ATOM 7595 C CA . GLN B 1 291 ? 7.871 77.938 35.5 1 93.12 291 GLN B CA 1
ATOM 7596 C C . GLN B 1 291 ? 8.758 76.688 35.438 1 93.12 291 GLN B C 1
ATOM 7598 O O . GLN B 1 291 ? 8.742 75.938 34.469 1 93.12 291 GLN B O 1
ATOM 7603 N N . GLU B 1 292 ? 9.508 76.438 36.5 1 94.25 292 GLU B N 1
ATOM 7604 C CA . GLU B 1 292 ? 10.383 75.312 36.562 1 94.25 292 GLU B CA 1
ATOM 7605 C C . GLU B 1 292 ? 9.57 74 36.562 1 94.25 292 GLU B C 1
ATOM 7607 O O . GLU B 1 292 ? 9.938 73.062 35.906 1 94.25 292 GLU B O 1
ATOM 7612 N N . TYR B 1 293 ? 8.516 73.938 37.281 1 95.31 293 TYR B N 1
ATOM 7613 C CA . TYR B 1 293 ? 7.598 72.812 37.312 1 95.31 293 TYR B CA 1
ATOM 7614 C C . TYR B 1 293 ? 7.035 72.5 35.938 1 95.31 293 TYR B C 1
ATOM 7616 O O . TYR B 1 293 ? 6.957 71.312 35.531 1 95.31 293 TYR B O 1
ATOM 7624 N N . THR B 1 294 ? 6.699 73.5 35.219 1 93.31 294 THR B N 1
ATOM 7625 C CA . THR B 1 294 ? 6.117 73.312 33.875 1 93.31 294 THR B CA 1
ATOM 7626 C C . THR B 1 294 ? 7.133 72.688 32.938 1 93.31 294 THR B C 1
ATOM 7628 O O . THR B 1 294 ? 6.805 71.75 32.219 1 93.31 294 THR B O 1
ATOM 7631 N N . VAL B 1 295 ? 8.336 73.188 33.031 1 93.56 295 VAL B N 1
ATOM 7632 C CA . VAL B 1 295 ? 9.383 72.688 32.156 1 93.56 295 VAL B CA 1
ATOM 7633 C C . VAL B 1 295 ? 9.68 71.188 32.5 1 93.56 295 VAL B C 1
ATOM 7635 O O . VAL B 1 295 ? 9.789 70.375 31.609 1 93.56 295 VAL B O 1
ATOM 7638 N N . THR B 1 296 ? 9.805 70.938 33.781 1 95.44 296 THR B N 1
ATOM 7639 C CA . THR B 1 296 ? 10.102 69.562 34.219 1 95.44 296 THR B CA 1
ATOM 7640 C C . THR B 1 296 ? 8.969 68.625 33.844 1 95.44 296 THR B C 1
ATOM 7642 O O . THR B 1 296 ? 9.211 67.438 33.469 1 95.44 296 THR B O 1
ATOM 7645 N N . SER B 1 297 ? 7.797 69.062 34 1 95.88 297 SER B N 1
ATOM 7646 C CA . SER B 1 297 ? 6.629 68.25 33.688 1 95.88 297 SER B CA 1
ATOM 7647 C C . SER B 1 297 ? 6.586 67.938 32.188 1 95.88 297 SER B C 1
ATOM 7649 O O . SER B 1 297 ? 6.332 66.75 31.828 1 95.88 297 SER B O 1
ATOM 7651 N N . LEU B 1 298 ? 6.82 68.812 31.328 1 93.06 298 LEU B N 1
ATOM 7652 C CA . LEU B 1 298 ? 6.785 68.625 29.891 1 93.06 298 LEU B CA 1
ATOM 7653 C C . LEU B 1 298 ? 7.906 67.688 29.453 1 93.06 298 LEU B C 1
ATOM 7655 O O . LEU B 1 298 ? 7.727 66.875 28.547 1 93.06 298 LEU B O 1
ATOM 7659 N N . ALA B 1 299 ? 9.023 67.812 30.125 1 94.06 299 ALA B N 1
ATOM 7660 C CA . ALA B 1 299 ? 10.133 66.938 29.812 1 94.06 299 ALA B CA 1
ATOM 7661 C C . ALA B 1 299 ? 9.773 65.5 30.125 1 94.06 299 ALA B C 1
ATOM 7663 O O . ALA B 1 299 ? 10.109 64.562 29.359 1 94.06 299 ALA B O 1
ATOM 7664 N N . LEU B 1 300 ? 9.203 65.188 31.219 1 95.5 300 LEU B N 1
ATOM 7665 C CA . LEU B 1 300 ? 8.75 63.875 31.578 1 95.5 300 LEU B CA 1
ATOM 7666 C C . LEU B 1 300 ? 7.734 63.344 30.578 1 95.5 300 LEU B C 1
ATOM 7668 O O . LEU B 1 300 ? 7.848 62.188 30.109 1 95.5 300 LEU B O 1
ATOM 7672 N N . LEU B 1 301 ? 6.773 64.125 30.234 1 95.69 301 LEU B N 1
ATOM 7673 C CA . LEU B 1 301 ? 5.723 63.75 29.312 1 95.69 301 LEU B CA 1
ATOM 7674 C C . LEU B 1 301 ? 6.309 63.406 27.938 1 95.69 301 LEU B C 1
ATOM 7676 O O . LEU B 1 301 ? 5.887 62.469 27.297 1 95.69 301 LEU B O 1
ATOM 7680 N N . ASP B 1 302 ? 7.227 64.25 27.516 1 93.94 302 ASP B N 1
ATOM 7681 C CA . ASP B 1 302 ? 7.895 63.969 26.25 1 93.94 302 ASP B CA 1
ATOM 7682 C C . ASP B 1 302 ? 8.625 62.625 26.281 1 93.94 302 ASP B C 1
ATOM 7684 O O . ASP B 1 302 ? 8.617 61.906 25.281 1 93.94 302 ASP B O 1
ATOM 7688 N N . PHE B 1 303 ? 9.297 62.312 27.375 1 94.81 303 PHE B N 1
ATOM 7689 C CA . PHE B 1 303 ? 10.039 61.062 27.5 1 94.81 303 PHE B CA 1
ATOM 7690 C C . PHE B 1 303 ? 9.094 59.875 27.484 1 94.81 303 PHE B C 1
ATOM 7692 O O . PHE B 1 303 ? 9.383 58.844 26.828 1 94.81 303 PHE B O 1
ATOM 7699 N N . ILE B 1 304 ? 8.008 59.938 28.172 1 95.19 304 ILE B N 1
ATOM 7700 C CA . ILE B 1 304 ? 7.035 58.844 28.188 1 95.19 304 ILE B CA 1
ATOM 7701 C C . ILE B 1 304 ? 6.469 58.625 26.781 1 95.19 304 ILE B C 1
ATOM 7703 O O . ILE B 1 304 ? 6.219 57.5 26.359 1 95.19 304 ILE B O 1
ATOM 7707 N N . ALA B 1 305 ? 6.215 59.719 26.078 1 93.69 305 ALA B N 1
ATOM 7708 C CA . ALA B 1 305 ? 5.734 59.625 24.703 1 93.69 305 ALA B CA 1
ATOM 7709 C C . ALA B 1 305 ? 6.707 58.844 23.828 1 93.69 305 ALA B C 1
ATOM 7711 O O . ALA B 1 305 ? 6.293 58.094 22.938 1 93.69 305 ALA B O 1
ATOM 7712 N N . GLU B 1 306 ? 7.957 59.062 24.078 1 93.75 306 GLU B N 1
ATOM 7713 C CA . GLU B 1 306 ? 8.969 58.281 23.359 1 93.75 306 GLU B CA 1
ATOM 7714 C C . GLU B 1 306 ? 8.875 56.812 23.672 1 93.75 306 GLU B C 1
ATOM 7716 O O . GLU B 1 306 ? 9.023 55.969 22.781 1 93.75 306 GLU B O 1
ATOM 7721 N N . LEU B 1 307 ? 8.758 56.438 24.906 1 92.75 307 LEU B N 1
ATOM 7722 C CA . LEU B 1 307 ? 8.609 55.062 25.312 1 92.75 307 LEU B CA 1
ATOM 7723 C C . LEU B 1 307 ? 7.375 54.438 24.672 1 92.75 307 LEU B C 1
ATOM 7725 O O . LEU B 1 307 ? 7.402 53.281 24.266 1 92.75 307 LEU B O 1
ATOM 7729 N N . GLU B 1 308 ? 6.324 55.156 24.672 1 93 308 GLU B N 1
ATOM 7730 C CA . GLU B 1 308 ? 5.078 54.719 24.062 1 93 308 GLU B CA 1
ATOM 7731 C C . GLU B 1 308 ? 5.277 54.438 22.578 1 93 308 GLU B C 1
ATOM 7733 O O . GLU B 1 308 ? 4.797 53.438 22.062 1 93 308 GLU B O 1
ATOM 7738 N N . GLU B 1 309 ? 5.902 55.344 21.922 1 91.56 309 GLU B N 1
ATOM 7739 C CA . GLU B 1 309 ? 6.172 55.188 20.5 1 91.56 309 GLU B CA 1
ATOM 7740 C C . GLU B 1 309 ? 7 53.906 20.25 1 91.56 309 GLU B C 1
ATOM 7742 O O . GLU B 1 309 ? 6.801 53.219 19.25 1 91.56 309 GLU B O 1
ATOM 7747 N N . LEU B 1 310 ? 7.98 53.719 21.078 1 90.94 310 LEU B N 1
ATOM 7748 C CA . LEU B 1 310 ? 8.797 52.531 20.984 1 90.94 310 LEU B CA 1
ATOM 7749 C C . LEU B 1 310 ? 7.934 51.281 21.109 1 90.94 310 LEU B C 1
ATOM 7751 O O . LEU B 1 310 ? 8.062 50.344 20.312 1 90.94 310 LEU B O 1
ATOM 7755 N N . ALA B 1 311 ? 7.109 51.188 22.062 1 89.94 311 ALA B N 1
ATOM 7756 C CA . ALA B 1 311 ? 6.238 50.031 22.312 1 89.94 311 ALA B CA 1
ATOM 7757 C C . ALA B 1 311 ? 5.254 49.844 21.156 1 89.94 311 ALA B C 1
ATOM 7759 O O . ALA B 1 311 ? 5.02 48.719 20.703 1 89.94 311 ALA B O 1
ATOM 7760 N N . ASP B 1 312 ? 4.664 50.906 20.625 1 89.25 312 ASP B N 1
ATOM 7761 C CA . ASP B 1 312 ? 3.742 50.875 19.484 1 89.25 312 ASP B CA 1
ATOM 7762 C C . ASP B 1 312 ? 4.426 50.312 18.25 1 89.25 312 ASP B C 1
ATOM 7764 O O . ASP B 1 312 ? 3.844 49.469 17.531 1 89.25 312 ASP B O 1
ATOM 7768 N N . SER B 1 313 ? 5.594 50.844 18.094 1 90.25 313 SER B N 1
ATOM 7769 C CA . SER B 1 313 ? 6.336 50.375 16.922 1 90.25 313 SER B CA 1
ATOM 7770 C C . SER B 1 313 ? 6.613 48.875 17.016 1 90.25 313 SER B C 1
ATOM 7772 O O . SER B 1 313 ? 6.578 48.156 15.992 1 90.25 313 SER B O 1
ATOM 7774 N N . LYS B 1 314 ? 6.922 48.344 18.156 1 87.62 314 LYS B N 1
ATOM 7775 C CA . LYS B 1 314 ? 7.168 46.938 18.359 1 87.62 314 LYS B CA 1
ATOM 7776 C C . LYS B 1 314 ? 5.902 46.125 18.094 1 87.62 314 LYS B C 1
ATOM 7778 O O . LYS B 1 314 ? 5.965 45.031 17.531 1 87.62 314 LYS B O 1
ATOM 7783 N N . VAL B 1 315 ? 4.789 46.562 18.531 1 86.12 315 VAL B N 1
ATOM 7784 C CA . VAL B 1 315 ? 3.51 45.906 18.281 1 86.12 315 VAL B CA 1
ATOM 7785 C C . VAL B 1 315 ? 3.246 45.844 16.781 1 86.12 315 VAL B C 1
ATOM 7787 O O . VAL B 1 315 ? 2.914 44.75 16.25 1 86.12 315 VAL B O 1
ATOM 7790 N N . GLU B 1 316 ? 3.422 46.969 16.094 1 84.12 316 GLU B N 1
ATOM 7791 C CA . GLU B 1 316 ? 3.148 47.031 14.656 1 84.12 316 GLU B CA 1
ATOM 7792 C C . GLU B 1 316 ? 4.082 46.125 13.875 1 84.12 316 GLU B C 1
ATOM 7794 O O . GLU B 1 316 ? 3.641 45.375 12.992 1 84.12 316 GLU B O 1
ATOM 7799 N N . GLN B 1 317 ? 5.324 46.219 14.234 1 85.44 317 GLN B N 1
ATOM 7800 C CA . GLN B 1 317 ? 6.309 45.406 13.539 1 85.44 317 GLN B CA 1
ATOM 7801 C C . GLN B 1 317 ? 6.039 43.906 13.75 1 85.44 317 GLN B C 1
ATOM 7803 O O . GLN B 1 317 ? 6.086 43.125 12.797 1 85.44 317 GLN B O 1
ATOM 7808 N N . GLN B 1 318 ? 5.812 43.531 14.93 1 83.69 318 GLN B N 1
ATOM 7809 C CA . GLN B 1 318 ? 5.582 42.125 15.25 1 83.69 318 GLN B CA 1
ATOM 7810 C C . GLN B 1 318 ? 4.27 41.625 14.641 1 83.69 318 GLN B C 1
ATOM 7812 O O . GLN B 1 318 ? 4.176 40.469 14.211 1 83.69 318 GLN B O 1
ATOM 7817 N N . ALA B 1 319 ? 3.227 42.5 14.688 1 83.94 319 ALA B N 1
ATOM 7818 C CA . ALA B 1 319 ? 1.935 42.125 14.109 1 83.94 319 ALA B CA 1
ATOM 7819 C C . ALA B 1 319 ? 2.068 41.844 12.617 1 83.94 319 ALA B C 1
ATOM 7821 O O . ALA B 1 319 ? 1.538 40.812 12.133 1 83.94 319 ALA B O 1
ATOM 7822 N N . VAL B 1 320 ? 2.803 42.688 11.852 1 83.5 320 VAL B N 1
ATOM 7823 C CA . VAL B 1 320 ? 3.006 42.469 10.422 1 83.5 320 VAL B CA 1
ATOM 7824 C C . VAL B 1 320 ? 3.785 41.188 10.195 1 83.5 320 VAL B C 1
ATOM 7826 O O . VAL B 1 320 ? 3.441 40.406 9.312 1 83.5 320 VAL B O 1
ATOM 7829 N N . LEU B 1 321 ? 4.777 40.875 11 1 81.38 321 LEU B N 1
ATOM 7830 C CA . LEU B 1 321 ? 5.617 39.688 10.867 1 81.38 321 LEU B CA 1
ATOM 7831 C C . LEU B 1 321 ? 4.797 38.438 11.078 1 81.38 321 LEU B C 1
ATOM 7833 O O . LEU B 1 321 ? 4.941 37.469 10.328 1 81.38 321 LEU B O 1
ATOM 7837 N N . ILE B 1 322 ? 3.912 38.469 12.016 1 81.44 322 ILE B N 1
ATOM 7838 C CA . ILE B 1 322 ? 3.145 37.281 12.367 1 81.44 322 ILE B CA 1
ATOM 7839 C C . ILE B 1 322 ? 2.072 37.031 11.312 1 81.44 322 ILE B C 1
ATOM 7841 O O . ILE B 1 322 ? 1.862 35.875 10.891 1 81.44 322 ILE B O 1
ATOM 7845 N N . LEU B 1 323 ? 1.362 38.062 10.891 1 81.56 323 LEU B N 1
ATOM 7846 C CA . LEU B 1 323 ? 0.305 37.906 9.891 1 81.56 323 LEU B CA 1
ATOM 7847 C C . LEU B 1 323 ? 0.878 37.469 8.555 1 81.56 323 LEU B C 1
ATOM 7849 O O . LEU B 1 323 ? 0.342 36.531 7.93 1 81.56 323 LEU B O 1
ATOM 7853 N N . ASP B 1 324 ? 2.014 38 8.164 1 81.81 324 ASP B N 1
ATOM 7854 C CA . ASP B 1 324 ? 2.686 37.562 6.938 1 81.81 324 ASP B CA 1
ATOM 7855 C C . ASP B 1 324 ? 3.232 36.156 7.082 1 81.81 324 ASP B C 1
ATOM 7857 O O . ASP B 1 324 ? 3.164 35.375 6.145 1 81.81 324 ASP B O 1
ATOM 7861 N N . GLY B 1 325 ? 3.758 35.906 8.266 1 78.75 325 GLY B N 1
ATOM 7862 C CA . GLY B 1 325 ? 4.258 34.594 8.539 1 78.75 325 GLY B CA 1
ATOM 7863 C C . GLY B 1 325 ? 3.18 33.531 8.469 1 78.75 325 GLY B C 1
ATOM 7864 O O . GLY B 1 325 ? 3.41 32.438 7.941 1 78.75 325 GLY B O 1
ATOM 7865 N N . GLN B 1 326 ? 2.02 33.844 8.93 1 80.88 326 GLN B N 1
ATOM 7866 C CA . GLN B 1 326 ? 0.903 32.906 8.914 1 80.88 326 GLN B CA 1
ATOM 7867 C C . GLN B 1 326 ? 0.413 32.656 7.488 1 80.88 326 GLN B C 1
ATOM 7869 O O . GLN B 1 326 ? 0.101 31.531 7.117 1 80.88 326 GLN B O 1
ATOM 7874 N N . ALA B 1 327 ? 0.306 33.781 6.699 1 81.25 327 ALA B N 1
ATOM 7875 C CA . ALA B 1 327 ? -0.106 33.625 5.305 1 81.25 327 ALA B CA 1
ATOM 7876 C C . ALA B 1 327 ? 0.851 32.719 4.543 1 81.25 327 ALA B C 1
ATOM 7878 O O . ALA B 1 327 ? 0.417 31.859 3.785 1 81.25 327 ALA B O 1
ATOM 7879 N N . TRP B 1 328 ? 2.152 32.844 4.75 1 81.75 328 TRP B N 1
ATOM 7880 C CA . TRP B 1 328 ? 3.168 32 4.117 1 81.75 328 TRP B CA 1
ATOM 7881 C C . TRP B 1 328 ? 3.057 30.562 4.59 1 81.75 328 TRP B C 1
ATOM 7883 O O . TRP B 1 328 ? 3.188 29.625 3.793 1 81.75 328 TRP B O 1
ATOM 7893 N N . ALA B 1 329 ? 2.793 30.469 5.91 1 79.62 329 ALA B N 1
ATOM 7894 C CA . ALA B 1 329 ? 2.672 29.125 6.488 1 79.62 329 ALA B CA 1
ATOM 7895 C C . ALA B 1 329 ? 1.476 28.391 5.902 1 79.62 329 ALA B C 1
ATOM 7897 O O . ALA B 1 329 ? 1.582 27.219 5.547 1 79.62 329 ALA B O 1
ATOM 7898 N N . ILE B 1 330 ? 0.345 29.078 5.711 1 81.44 330 ILE B N 1
ATOM 7899 C CA . ILE B 1 330 ? -0.858 28.484 5.152 1 81.44 330 ILE B CA 1
ATOM 7900 C C . ILE B 1 330 ? -0.61 28.094 3.695 1 81.44 330 ILE B C 1
ATOM 7902 O O . ILE B 1 330 ? -0.917 26.969 3.289 1 81.44 330 ILE B O 1
ATOM 7906 N N . SER B 1 331 ? 0.016 28.953 2.869 1 83.88 331 SER B N 1
ATOM 7907 C CA . SER B 1 331 ? 0.283 28.672 1.462 1 83.88 331 SER B CA 1
ATOM 7908 C C . SER B 1 331 ? 1.262 27.516 1.301 1 83.88 331 SER B C 1
ATOM 7910 O O . SER B 1 331 ? 1.065 26.641 0.453 1 83.88 331 SER B O 1
ATOM 7912 N N . SER B 1 332 ? 2.363 27.469 2.113 1 81.94 332 SER B N 1
ATOM 7913 C CA . SER B 1 332 ? 3.35 26.391 2.045 1 81.94 332 SER B CA 1
ATOM 7914 C C . SER B 1 332 ? 2.734 25.047 2.424 1 81.94 332 SER B C 1
ATOM 7916 O O . SER B 1 332 ? 3.066 24.031 1.834 1 81.94 332 SER B O 1
ATOM 7918 N N . PHE B 1 333 ? 1.822 25.047 3.342 1 82.31 333 PHE B N 1
ATOM 7919 C CA . PHE B 1 333 ? 1.184 23.812 3.783 1 82.31 333 PHE B CA 1
ATOM 7920 C C . PHE B 1 333 ? 0.273 23.266 2.697 1 82.31 333 PHE B C 1
ATOM 7922 O O . PHE B 1 333 ? 0.216 22.047 2.488 1 82.31 333 PHE B O 1
ATOM 7929 N N . LYS B 1 334 ? -0.448 24.203 2.002 1 80.81 334 LYS B N 1
ATOM 7930 C CA . LYS B 1 334 ? -1.279 23.766 0.885 1 80.81 334 LYS B CA 1
ATOM 7931 C C . LYS B 1 334 ? -0.445 23.047 -0.172 1 80.81 334 LYS B C 1
ATOM 7933 O O . LYS B 1 334 ? -0.836 21.984 -0.666 1 80.81 334 LYS B O 1
ATOM 7938 N N . VAL B 1 335 ? 0.715 23.531 -0.519 1 81.12 335 VAL B N 1
ATOM 7939 C CA . VAL B 1 335 ? 1.602 22.953 -1.517 1 81.12 335 VAL B CA 1
ATOM 7940 C C . VAL B 1 335 ? 2.127 21.609 -1.015 1 81.12 335 VAL B C 1
ATOM 7942 O O . VAL B 1 335 ? 2.164 20.625 -1.763 1 81.12 335 VAL B O 1
ATOM 7945 N N . LEU B 1 336 ? 2.455 21.547 0.323 1 79.06 336 LEU B N 1
ATOM 7946 C CA . LEU B 1 336 ? 3.012 20.328 0.903 1 79.06 336 LEU B CA 1
ATOM 7947 C C . LEU B 1 336 ? 1.986 19.203 0.886 1 79.06 336 LEU B C 1
ATOM 7949 O O . LEU B 1 336 ? 2.328 18.047 0.608 1 79.06 336 LEU B O 1
ATOM 7953 N N . ILE B 1 337 ? 0.756 19.531 1.145 1 80.88 337 ILE B N 1
ATOM 7954 C CA . ILE B 1 337 ? -0.297 18.516 1.158 1 80.88 337 ILE B CA 1
ATOM 7955 C C . ILE B 1 337 ? -0.517 17.984 -0.255 1 80.88 337 ILE B C 1
ATOM 7957 O O . ILE B 1 337 ? -0.72 16.781 -0.447 1 80.88 337 ILE B O 1
ATOM 7961 N N . ILE B 1 338 ? -0.48 18.875 -1.265 1 81.25 338 ILE B N 1
ATOM 7962 C CA . ILE B 1 338 ? -0.663 18.469 -2.654 1 81.25 338 ILE B CA 1
ATOM 7963 C C . ILE B 1 338 ? 0.479 17.547 -3.074 1 81.25 338 ILE B C 1
ATOM 7965 O O . ILE B 1 338 ? 0.249 16.5 -3.697 1 81.25 338 ILE B O 1
ATOM 7969 N N . ILE B 1 339 ? 1.695 17.859 -2.725 1 80.31 339 ILE B N 1
ATOM 7970 C CA . ILE B 1 339 ? 2.859 17.031 -3.043 1 80.31 339 ILE B CA 1
ATOM 7971 C C . ILE B 1 339 ? 2.73 15.672 -2.367 1 80.31 339 ILE B C 1
ATOM 7973 O O . ILE B 1 339 ? 3.016 14.641 -2.977 1 80.31 339 ILE B O 1
ATOM 7977 N N . ALA B 1 340 ? 2.232 15.695 -1.095 1 80.62 340 ALA B N 1
ATOM 7978 C CA . ALA B 1 340 ? 2.062 14.445 -0.352 1 80.62 340 ALA B CA 1
ATOM 7979 C C . ALA B 1 340 ? 1.045 13.539 -1.033 1 80.62 340 ALA B C 1
ATOM 7981 O O . ALA B 1 340 ? 1.256 12.328 -1.135 1 80.62 340 ALA B O 1
ATOM 7982 N N . LEU B 1 341 ? 0.001 14.109 -1.563 1 81.81 341 LEU B N 1
ATOM 7983 C CA . LEU B 1 341 ? -1.031 13.344 -2.254 1 81.81 341 LEU B CA 1
ATOM 7984 C C . LEU B 1 341 ? -0.505 12.789 -3.572 1 81.81 341 LEU B C 1
ATOM 7986 O O . LEU B 1 341 ? -0.803 11.648 -3.934 1 81.81 341 LEU B O 1
ATOM 7990 N N . LEU B 1 342 ? 0.308 13.477 -4.309 1 82.94 342 LEU B N 1
ATOM 7991 C CA . LEU B 1 342 ? 0.901 13.016 -5.562 1 82.94 342 LEU B CA 1
ATOM 7992 C C . LEU B 1 342 ? 1.859 11.859 -5.316 1 82.94 342 LEU B C 1
ATOM 7994 O O . LEU B 1 342 ? 1.872 10.883 -6.078 1 82.94 342 LEU B O 1
ATOM 7998 N N . VAL B 1 343 ? 2.623 11.938 -4.25 1 81.88 343 VAL B N 1
ATOM 7999 C CA . VAL B 1 343 ? 3.562 10.883 -3.896 1 81.88 343 VAL B CA 1
ATOM 8000 C C . VAL B 1 343 ? 2.797 9.609 -3.541 1 81.88 343 VAL B C 1
ATOM 8002 O O . VAL B 1 343 ? 3.199 8.508 -3.926 1 81.88 343 VAL B O 1
ATOM 8005 N N . LEU B 1 344 ? 1.678 9.758 -2.881 1 81.56 344 LEU B N 1
ATOM 8006 C CA . LEU B 1 344 ? 0.842 8.617 -2.518 1 81.56 344 LEU B CA 1
ATOM 8007 C C . LEU B 1 344 ? 0.302 7.922 -3.762 1 81.56 344 LEU B C 1
ATOM 8009 O O . LEU B 1 344 ? 0.309 6.691 -3.844 1 81.56 344 LEU B O 1
ATOM 8013 N N . LEU B 1 345 ? -0.144 8.703 -4.746 1 80.38 345 LEU B N 1
ATOM 8014 C CA . LEU B 1 345 ? -0.653 8.156 -6 1 80.38 345 LEU B CA 1
ATOM 8015 C C . LEU B 1 345 ? 0.448 7.43 -6.762 1 80.38 345 LEU B C 1
ATOM 8017 O O . LEU B 1 345 ? 0.22 6.352 -7.312 1 80.38 345 LEU B O 1
ATOM 8021 N N . LEU B 1 346 ? 1.598 7.977 -6.738 1 81.19 346 LEU B N 1
ATOM 8022 C CA . LEU B 1 346 ? 2.738 7.383 -7.43 1 81.19 346 LEU B CA 1
ATOM 8023 C C . LEU B 1 346 ? 3.139 6.062 -6.781 1 81.19 346 LEU B C 1
ATOM 8025 O O . LEU B 1 346 ? 3.363 5.07 -7.477 1 81.19 346 LEU B O 1
ATOM 8029 N N . LEU B 1 347 ? 3.189 6.031 -5.434 1 81.5 347 LEU B N 1
ATOM 8030 C CA . LEU B 1 347 ? 3.57 4.824 -4.703 1 81.5 347 LEU B CA 1
ATOM 8031 C C . LEU B 1 347 ? 2.529 3.727 -4.891 1 81.5 347 LEU B C 1
ATOM 8033 O O . LEU B 1 347 ? 2.879 2.553 -5.035 1 81.5 347 LEU B O 1
ATOM 8037 N N . GLY B 1 348 ? 1.271 4.117 -4.887 1 78.81 348 GLY B N 1
ATOM 8038 C CA . GLY B 1 348 ? 0.211 3.162 -5.168 1 78.81 348 GLY B CA 1
ATOM 8039 C C . GLY B 1 348 ? 0.321 2.533 -6.543 1 78.81 348 GLY B C 1
ATOM 8040 O O . GLY B 1 348 ? 0.184 1.317 -6.688 1 78.81 348 GLY B O 1
ATOM 8041 N N . TRP B 1 349 ? 0.613 3.301 -7.527 1 80.25 349 TRP B N 1
ATOM 8042 C CA . TRP B 1 349 ? 0.771 2.846 -8.906 1 80.25 349 TRP B CA 1
ATOM 8043 C C . TRP B 1 349 ? 1.955 1.892 -9.031 1 80.25 349 TRP B C 1
ATOM 8045 O O . TRP B 1 349 ? 1.854 0.85 -9.68 1 80.25 349 TRP B O 1
ATOM 8055 N N . ILE B 1 350 ? 3.012 2.133 -8.367 1 78.19 350 ILE B N 1
ATOM 8056 C CA . ILE B 1 350 ? 4.219 1.315 -8.422 1 78.19 350 ILE B CA 1
ATOM 8057 C C . ILE B 1 350 ? 3.951 -0.042 -7.773 1 78.19 350 ILE B C 1
ATOM 8059 O O . ILE B 1 350 ? 4.309 -1.083 -8.328 1 78.19 350 ILE B O 1
ATOM 8063 N N . LEU B 1 351 ? 3.275 -0.015 -6.66 1 79.38 351 LEU B N 1
ATOM 8064 C CA . LEU B 1 351 ? 3.014 -1.245 -5.918 1 79.38 351 LEU B CA 1
ATOM 8065 C C . LEU B 1 351 ? 2.068 -2.154 -6.695 1 79.38 351 LEU B C 1
ATOM 8067 O O . LEU B 1 351 ? 2.271 -3.371 -6.75 1 79.38 351 LEU B O 1
ATOM 8071 N N . VAL B 1 352 ? 1.039 -1.601 -7.301 1 77.31 352 VAL B N 1
ATOM 8072 C CA . VAL B 1 352 ? 0.077 -2.357 -8.094 1 77.31 352 VAL B CA 1
ATOM 8073 C C . VAL B 1 352 ? 0.793 -3.061 -9.25 1 77.31 352 VAL B C 1
ATOM 8075 O O . VAL B 1 352 ? 0.596 -4.258 -9.469 1 77.31 352 VAL B O 1
ATOM 8078 N N . ASN B 1 353 ? 1.646 -2.379 -9.93 1 79.44 353 ASN B N 1
ATOM 8079 C CA . ASN B 1 353 ? 2.34 -2.922 -11.086 1 79.44 353 ASN B CA 1
ATOM 8080 C C . ASN B 1 353 ? 3.361 -3.984 -10.688 1 79.44 353 ASN B C 1
ATOM 8082 O O . ASN B 1 353 ? 3.52 -4.992 -11.375 1 79.44 353 ASN B O 1
ATOM 8086 N N . GLN B 1 354 ? 3.971 -3.816 -9.547 1 76.5 354 GLN B N 1
ATOM 8087 C CA . GLN B 1 354 ? 5.016 -4.73 -9.094 1 76.5 354 GLN B CA 1
ATOM 8088 C C . GLN B 1 354 ? 4.418 -6.047 -8.609 1 76.5 354 GLN B C 1
ATOM 8090 O O . GLN B 1 354 ? 5.059 -7.098 -8.711 1 76.5 354 GLN B O 1
ATOM 8095 N N . ILE B 1 355 ? 3.217 -6.043 -8.117 1 75.56 355 ILE B N 1
ATOM 8096 C CA . ILE B 1 355 ? 2.604 -7.238 -7.547 1 75.56 355 ILE B CA 1
ATOM 8097 C C . ILE B 1 355 ? 1.742 -7.93 -8.602 1 75.56 355 ILE B C 1
ATOM 8099 O O . ILE B 1 355 ? 1.779 -9.156 -8.734 1 75.56 355 ILE B O 1
ATOM 8103 N N . LEU B 1 356 ? 1.012 -7.23 -9.414 1 76.44 356 LEU B N 1
ATOM 8104 C CA . LEU B 1 356 ? 0.014 -7.812 -10.305 1 76.44 356 LEU B CA 1
ATOM 8105 C C . LEU B 1 356 ? 0.668 -8.352 -11.57 1 76.44 356 LEU B C 1
ATOM 8107 O O . LEU B 1 356 ? 0.22 -9.359 -12.125 1 76.44 356 LEU B O 1
ATOM 8111 N N . SER B 1 357 ? 1.729 -7.781 -12.031 1 79.75 357 SER B N 1
ATOM 8112 C CA . SER B 1 357 ? 2.332 -8.195 -13.289 1 79.75 357 SER B CA 1
ATOM 8113 C C . SER B 1 357 ? 2.836 -9.633 -13.219 1 79.75 357 SER B C 1
ATOM 8115 O O . SER B 1 357 ? 2.49 -10.461 -14.07 1 79.75 357 SER B O 1
ATOM 8117 N N . PRO B 1 358 ? 3.611 -10 -12.219 1 77.19 358 PRO B N 1
ATOM 8118 C CA . PRO B 1 358 ? 4.086 -11.383 -12.148 1 77.19 358 PRO B CA 1
ATOM 8119 C C . PRO B 1 358 ? 2.947 -12.391 -11.977 1 77.19 358 PRO B C 1
ATOM 8121 O O . PRO B 1 358 ? 3.006 -13.484 -12.539 1 77.19 358 PRO B O 1
ATOM 8124 N N . ILE B 1 359 ? 1.893 -12.102 -11.344 1 78.12 359 ILE B N 1
ATOM 8125 C CA . ILE B 1 359 ? 0.76 -12.992 -11.094 1 78.12 359 ILE B CA 1
ATOM 8126 C C . ILE B 1 359 ? 0.025 -13.266 -12.406 1 78.12 359 ILE B C 1
ATOM 8128 O O . ILE B 1 359 ? -0.371 -14.398 -12.672 1 78.12 359 ILE B O 1
ATOM 8132 N N . GLN B 1 360 ? -0.141 -12.227 -13.148 1 80.5 360 GLN B N 1
ATOM 8133 C CA . GLN B 1 360 ? -0.839 -12.375 -14.422 1 80.5 360 GLN B CA 1
ATOM 8134 C C . GLN B 1 360 ? -0.038 -13.234 -15.391 1 80.5 360 GLN B C 1
ATOM 8136 O O . GLN B 1 360 ? -0.604 -14.07 -16.109 1 80.5 360 GLN B O 1
ATOM 8141 N N . ARG B 1 361 ? 1.238 -13.039 -15.406 1 81.38 361 ARG B N 1
ATOM 8142 C CA . ARG B 1 361 ? 2.107 -13.859 -16.25 1 81.38 361 ARG B CA 1
ATOM 8143 C C . ARG B 1 361 ? 2.033 -15.328 -15.844 1 81.38 361 ARG B C 1
ATOM 8145 O O . ARG B 1 361 ? 1.963 -16.203 -16.703 1 81.38 361 ARG B O 1
ATOM 8152 N N . LEU B 1 362 ? 2.064 -15.578 -14.586 1 80.19 362 LEU B N 1
ATOM 8153 C CA . LEU B 1 362 ? 1.943 -16.938 -14.062 1 80.19 362 LEU B CA 1
ATOM 8154 C C . LEU B 1 362 ? 0.594 -17.547 -14.438 1 80.19 362 LEU B C 1
ATOM 8156 O O . LEU B 1 362 ? 0.524 -18.703 -14.867 1 80.19 362 LEU B O 1
ATOM 8160 N N . GLN B 1 363 ? -0.413 -16.734 -14.25 1 81.62 363 GLN B N 1
ATOM 8161 C CA . GLN B 1 363 ? -1.771 -17.172 -14.555 1 81.62 363 GLN B CA 1
ATOM 8162 C C . GLN B 1 363 ? -1.917 -17.516 -16.031 1 81.62 363 GLN B C 1
ATOM 8164 O O . GLN B 1 363 ? -2.516 -18.547 -16.391 1 81.62 363 GLN B O 1
ATOM 8169 N N . GLU B 1 364 ? -1.413 -16.719 -16.891 1 80.62 364 GLU B N 1
ATOM 8170 C CA . GLU B 1 364 ? -1.479 -16.938 -18.328 1 80.62 364 GLU B CA 1
ATOM 8171 C C . GLU B 1 364 ? -0.761 -18.234 -18.734 1 80.62 364 GLU B C 1
ATOM 8173 O O . GLU B 1 364 ? -1.281 -19.016 -19.516 1 80.62 364 GLU B O 1
ATOM 8178 N N . ARG B 1 365 ? 0.377 -18.438 -18.188 1 77.88 365 ARG B N 1
ATOM 8179 C CA . ARG B 1 365 ? 1.187 -19.594 -18.531 1 77.88 365 ARG B CA 1
ATOM 8180 C C . ARG B 1 365 ? 0.541 -20.875 -18.016 1 77.88 365 ARG B C 1
ATOM 8182 O O . ARG B 1 365 ? 0.509 -21.891 -18.719 1 77.88 365 ARG B O 1
ATOM 8189 N N . VAL B 1 366 ? -0.014 -20.812 -16.812 1 79.12 366 VAL B N 1
ATOM 8190 C CA . VAL B 1 366 ? -0.656 -21.969 -16.203 1 79.12 366 VAL B CA 1
ATOM 8191 C C . VAL B 1 366 ? -1.939 -22.312 -16.969 1 79.12 366 VAL B C 1
ATOM 8193 O O . VAL B 1 366 ? -2.24 -23.484 -17.203 1 79.12 366 VAL B O 1
ATOM 8196 N N . THR B 1 367 ? -2.613 -21.25 -17.312 1 78.88 367 THR B N 1
ATOM 8197 C CA . THR B 1 367 ? -3.842 -21.453 -18.078 1 78.88 367 THR B CA 1
ATOM 8198 C C . THR B 1 367 ? -3.535 -22.016 -19.453 1 78.88 367 THR B C 1
ATOM 8200 O O . THR B 1 367 ? -4.25 -22.891 -19.953 1 78.88 367 THR B O 1
ATOM 8203 N N . ASP B 1 368 ? -2.473 -21.562 -20.047 1 76.75 368 ASP B N 1
ATOM 8204 C CA . ASP B 1 368 ? -2.043 -22.047 -21.359 1 76.75 368 ASP B CA 1
ATOM 8205 C C . ASP B 1 368 ? -1.718 -23.531 -21.312 1 76.75 368 ASP B C 1
ATOM 8207 O O . ASP B 1 368 ? -2.062 -24.281 -22.234 1 76.75 368 ASP B O 1
ATOM 8211 N N . ILE B 1 369 ? -1.152 -23.922 -20.297 1 73.12 369 ILE B N 1
ATOM 8212 C CA . ILE B 1 369 ? -0.725 -25.312 -20.156 1 73.12 369 ILE B CA 1
ATOM 8213 C C . ILE B 1 369 ? -1.926 -26.188 -19.797 1 73.12 369 ILE B C 1
ATOM 8215 O O . ILE B 1 369 ? -2.057 -27.297 -20.312 1 73.12 369 ILE B O 1
ATOM 8219 N N . SER B 1 370 ? -2.877 -25.594 -18.891 1 70.62 370 SER B N 1
ATOM 8220 C CA . SER B 1 370 ? -4.016 -26.375 -18.391 1 70.62 370 SER B CA 1
ATOM 8221 C C . SER B 1 370 ? -5.117 -26.453 -19.453 1 70.62 370 SER B C 1
ATOM 8223 O O . SER B 1 370 ? -5.766 -27.5 -19.578 1 70.62 370 SER B O 1
ATOM 8225 N N . GLU B 1 371 ? -5.488 -25.281 -20.031 1 66.69 371 GLU B N 1
ATOM 8226 C CA . GLU B 1 371 ? -6.625 -25.25 -20.938 1 66.69 371 GLU B CA 1
ATOM 8227 C C . GLU B 1 371 ? -6.172 -25.344 -22.391 1 66.69 371 GLU B C 1
ATOM 8229 O O . GLU B 1 371 ? -6.949 -25.719 -23.281 1 66.69 371 GLU B O 1
ATOM 8234 N N . GLY B 1 372 ? -4.957 -24.922 -22.734 1 61.06 372 GLY B N 1
ATOM 8235 C CA . GLY B 1 372 ? -4.512 -24.891 -24.125 1 61.06 372 GLY B CA 1
ATOM 8236 C C . GLY B 1 372 ? -3.955 -26.219 -24.609 1 61.06 372 GLY B C 1
ATOM 8237 O O . GLY B 1 372 ? -4.363 -27.281 -24.141 1 61.06 372 GLY B O 1
ATOM 8238 N N . ASN B 1 373 ? -2.965 -26.125 -25.641 1 63.53 373 ASN B N 1
ATOM 8239 C CA . ASN B 1 373 ? -2.402 -27.188 -26.453 1 63.53 373 ASN B CA 1
ATOM 8240 C C . ASN B 1 373 ? -1.413 -28.047 -25.672 1 63.53 373 ASN B C 1
ATOM 8242 O O . ASN B 1 373 ? -0.619 -28.781 -26.25 1 63.53 373 ASN B O 1
ATOM 8246 N N . GLY B 1 374 ? -1.556 -27.953 -24.156 1 70.5 374 GLY B N 1
ATOM 8247 C CA . GLY B 1 374 ? -0.722 -28.812 -23.328 1 70.5 374 GLY B CA 1
ATOM 8248 C C . GLY B 1 374 ? 0.756 -28.688 -23.656 1 70.5 374 GLY B C 1
ATOM 8249 O O . GLY B 1 374 ? 1.474 -29.703 -23.672 1 70.5 374 GLY B O 1
ATOM 8250 N N . ASP B 1 375 ? 1.199 -27.609 -24.094 1 76.12 375 ASP B N 1
ATOM 8251 C CA . ASP B 1 375 ? 2.598 -27.375 -24.438 1 76.12 375 ASP B CA 1
ATOM 8252 C C . ASP B 1 375 ? 3.475 -27.328 -23.188 1 76.12 375 ASP B C 1
ATOM 8254 O O . ASP B 1 375 ? 3.566 -26.281 -22.531 1 76.12 375 ASP B O 1
ATOM 8258 N N . LEU B 1 376 ? 4.102 -28.422 -22.891 1 78.81 376 LEU B N 1
ATOM 8259 C CA . LEU B 1 376 ? 4.91 -28.531 -21.688 1 78.81 376 LEU B CA 1
ATOM 8260 C C . LEU B 1 376 ? 6.309 -27.984 -21.906 1 78.81 376 LEU B C 1
ATOM 8262 O O . LEU B 1 376 ? 7.164 -28.047 -21.031 1 78.81 376 LEU B O 1
ATOM 8266 N N . THR B 1 377 ? 6.551 -27.281 -23.125 1 80.38 377 THR B N 1
ATOM 8267 C CA . THR B 1 377 ? 7.84 -26.656 -23.406 1 80.38 377 THR B CA 1
ATOM 8268 C C . THR B 1 377 ? 7.867 -25.219 -22.891 1 80.38 377 THR B C 1
ATOM 8270 O O . THR B 1 377 ? 8.938 -24.609 -22.781 1 80.38 377 THR B O 1
ATOM 8273 N N . LEU B 1 378 ? 6.695 -24.75 -22.609 1 78.75 378 LEU B N 1
ATOM 8274 C CA . LEU B 1 378 ? 6.582 -23.359 -22.156 1 78.75 378 LEU B CA 1
ATOM 8275 C C . LEU B 1 378 ? 7.02 -23.234 -20.703 1 78.75 378 LEU B C 1
ATOM 8277 O O . LEU B 1 378 ? 6.816 -24.156 -19.906 1 78.75 378 LEU B O 1
ATOM 8281 N N . ARG B 1 379 ? 7.797 -22.297 -20.438 1 81.88 379 ARG B N 1
ATOM 8282 C CA . ARG B 1 379 ? 8.234 -21.953 -19.094 1 81.88 379 ARG B CA 1
ATOM 8283 C C . ARG B 1 379 ? 7.68 -20.609 -18.656 1 81.88 379 ARG B C 1
ATOM 8285 O O . ARG B 1 379 ? 7.348 -19.766 -19.484 1 81.88 379 ARG B O 1
ATOM 8292 N N . VAL B 1 380 ? 7.434 -20.344 -17.328 1 78.12 380 VAL B N 1
ATOM 8293 C CA . VAL B 1 380 ? 6.906 -19.094 -16.797 1 78.12 380 VAL B CA 1
ATOM 8294 C C . VAL B 1 380 ? 7.992 -18.016 -16.828 1 78.12 380 VAL B C 1
ATOM 8296 O O . VAL B 1 380 ? 7.707 -16.844 -17.078 1 78.12 380 VAL B O 1
ATOM 8299 N N . ASN B 1 381 ? 9.242 -18.328 -16.75 1 78.25 381 ASN B N 1
ATOM 8300 C CA . ASN B 1 381 ? 10.406 -17.469 -16.828 1 78.25 381 ASN B CA 1
ATOM 8301 C C . ASN B 1 381 ? 10.219 -16.188 -15.992 1 78.25 381 ASN B C 1
ATOM 8303 O O . ASN B 1 381 ? 10.391 -15.086 -16.5 1 78.25 381 ASN B O 1
ATOM 8307 N N . ILE B 1 382 ? 9.727 -16.281 -14.797 1 76.62 382 ILE B N 1
ATOM 8308 C CA . ILE B 1 382 ? 9.688 -15.148 -13.875 1 76.62 382 ILE B CA 1
ATOM 8309 C C . ILE B 1 382 ? 11.055 -14.984 -13.211 1 76.62 382 ILE B C 1
ATOM 8311 O O . ILE B 1 382 ? 11.508 -15.867 -12.484 1 76.62 382 ILE B O 1
ATOM 8315 N N . THR B 1 383 ? 11.828 -13.938 -13.539 1 75 383 THR B N 1
ATOM 8316 C CA . THR B 1 383 ? 13.219 -13.773 -13.133 1 75 383 THR B CA 1
ATOM 8317 C C . THR B 1 383 ? 13.32 -12.867 -11.906 1 75 383 THR B C 1
ATOM 8319 O O . THR B 1 383 ? 14.422 -12.492 -11.492 1 75 383 THR B O 1
ATOM 8322 N N . THR B 1 384 ? 12.188 -12.508 -11.352 1 75.81 384 THR B N 1
ATOM 8323 C CA . THR B 1 384 ? 12.242 -11.656 -10.164 1 75.81 384 THR B CA 1
ATOM 8324 C C . THR B 1 384 ? 12.773 -12.438 -8.969 1 75.81 384 THR B C 1
ATOM 8326 O O . THR B 1 384 ? 12.648 -13.664 -8.914 1 75.81 384 THR B O 1
ATOM 8329 N N . GLN B 1 385 ? 13.578 -11.883 -8.125 1 74.62 385 GLN B N 1
ATOM 8330 C CA . GLN B 1 385 ? 14.164 -12.562 -6.977 1 74.62 385 GLN B CA 1
ATOM 8331 C C . GLN B 1 385 ? 13.242 -12.508 -5.766 1 74.62 385 GLN B C 1
ATOM 8333 O O . GLN B 1 385 ? 13.703 -12.469 -4.625 1 74.62 385 GLN B O 1
ATOM 8338 N N . ASP B 1 386 ? 11.992 -12.336 -5.906 1 79.12 386 ASP B N 1
ATOM 8339 C CA . ASP B 1 386 ? 11.016 -12.289 -4.824 1 79.12 386 ASP B CA 1
ATOM 8340 C C . ASP B 1 386 ? 10.203 -13.586 -4.762 1 79.12 386 ASP B C 1
ATOM 8342 O O . ASP B 1 386 ? 10.586 -14.594 -5.352 1 79.12 386 ASP B O 1
ATOM 8346 N N . GLU B 1 387 ? 9.148 -13.555 -3.949 1 81.19 387 GLU B N 1
ATOM 8347 C CA . GLU B 1 387 ? 8.305 -14.734 -3.764 1 81.19 387 GLU B CA 1
ATOM 8348 C C . GLU B 1 387 ? 7.703 -15.195 -5.09 1 81.19 387 GLU B C 1
ATOM 8350 O O . GLU B 1 387 ? 7.484 -16.391 -5.293 1 81.19 387 GLU B O 1
ATOM 8355 N N . PHE B 1 388 ? 7.555 -14.273 -6.039 1 79.62 388 PHE B N 1
ATOM 8356 C CA . PHE B 1 388 ? 7.004 -14.633 -7.34 1 79.62 388 PHE B CA 1
ATOM 8357 C C . PHE B 1 388 ? 8.047 -15.359 -8.188 1 79.62 388 PHE B C 1
ATOM 8359 O O . PHE B 1 388 ? 7.719 -16.297 -8.906 1 79.62 388 PHE B O 1
ATOM 8366 N N . GLY B 1 389 ? 9.227 -14.859 -8.047 1 80.75 389 GLY B N 1
ATOM 8367 C CA . GLY B 1 389 ? 10.312 -15.547 -8.734 1 80.75 389 GLY B CA 1
ATOM 8368 C C . GLY B 1 389 ? 10.516 -16.969 -8.25 1 80.75 389 GLY B C 1
ATOM 8369 O O . GLY B 1 389 ? 10.688 -17.891 -9.055 1 80.75 389 GLY B O 1
ATOM 8370 N N . GLU B 1 390 ? 10.469 -17.141 -7.008 1 81.69 390 GLU B N 1
ATOM 8371 C CA . GLU B 1 390 ? 10.594 -18.469 -6.426 1 81.69 390 GLU B CA 1
ATOM 8372 C C . GLU B 1 390 ? 9.445 -19.375 -6.863 1 81.69 390 GLU B C 1
ATOM 8374 O O . GLU B 1 390 ? 9.664 -20.547 -7.18 1 81.69 390 GLU B O 1
ATOM 8379 N N . LEU B 1 391 ? 8.305 -18.844 -6.832 1 81.88 391 LEU B N 1
ATOM 8380 C CA . LEU B 1 391 ? 7.137 -19.594 -7.281 1 81.88 391 LEU B CA 1
ATOM 8381 C C . LEU B 1 391 ? 7.27 -19.969 -8.75 1 81.88 391 LEU B C 1
ATOM 8383 O O . LEU B 1 391 ? 6.973 -21.109 -9.133 1 81.88 391 LEU B O 1
ATOM 8387 N N . GLY B 1 392 ? 7.68 -18.984 -9.508 1 83 392 GLY B N 1
ATOM 8388 C CA . GLY B 1 392 ? 7.891 -19.25 -10.922 1 83 392 GLY B CA 1
ATOM 8389 C C . GLY B 1 392 ? 8.898 -20.359 -11.172 1 83 392 GLY B C 1
ATOM 8390 O O . GLY B 1 392 ? 8.664 -21.234 -12.008 1 83 392 GLY B O 1
ATOM 8391 N N . LYS B 1 393 ? 9.992 -20.406 -10.508 1 83.31 393 LYS B N 1
ATOM 8392 C CA . LYS B 1 393 ? 11.023 -21.422 -10.625 1 83.31 393 LYS B CA 1
ATOM 8393 C C . LYS B 1 393 ? 10.477 -22.797 -10.227 1 83.31 393 LYS B C 1
ATOM 8395 O O . LYS B 1 393 ? 10.773 -23.797 -10.883 1 83.31 393 LYS B O 1
ATOM 8400 N N . SER B 1 394 ? 9.766 -22.797 -9.125 1 81.19 394 SER B N 1
ATOM 8401 C CA . SER B 1 394 ? 9.172 -24.047 -8.664 1 81.19 394 SER B CA 1
ATOM 8402 C C . SER B 1 394 ? 8.203 -24.609 -9.695 1 81.19 394 SER B C 1
ATOM 8404 O O . SER B 1 394 ? 8.156 -25.828 -9.93 1 81.19 394 SER B O 1
ATOM 8406 N N . PHE B 1 395 ? 7.512 -23.828 -10.352 1 82.94 395 PHE B N 1
ATOM 8407 C CA . PHE B 1 395 ? 6.562 -24.219 -11.383 1 82.94 395 PHE B CA 1
ATOM 8408 C C . PHE B 1 395 ? 7.297 -24.75 -12.617 1 82.94 395 PHE B C 1
ATOM 8410 O O . PHE B 1 395 ? 6.91 -25.766 -13.188 1 82.94 395 PHE B O 1
ATOM 8417 N N . ASP B 1 396 ? 8.312 -24.062 -12.922 1 83.69 396 ASP B N 1
ATOM 8418 C CA . ASP B 1 396 ? 9.109 -24.5 -14.062 1 83.69 396 ASP B CA 1
ATOM 8419 C C . ASP B 1 396 ? 9.727 -25.875 -13.812 1 83.69 396 ASP B C 1
ATOM 8421 O O . ASP B 1 396 ? 9.766 -26.719 -14.703 1 83.69 396 ASP B O 1
ATOM 8425 N N . LYS B 1 397 ? 10.141 -26.047 -12.664 1 81.44 397 LYS B N 1
ATOM 8426 C CA . LYS B 1 397 ? 10.688 -27.344 -12.289 1 81.44 397 LYS B CA 1
ATOM 8427 C C . LYS B 1 397 ? 9.625 -28.438 -12.367 1 81.44 397 LYS B C 1
ATOM 8429 O O . LYS B 1 397 ? 9.906 -29.547 -12.797 1 81.44 397 LYS B O 1
ATOM 8434 N N . PHE B 1 398 ? 8.477 -28.062 -11.945 1 80 398 PHE B N 1
ATOM 8435 C CA . PHE B 1 398 ? 7.355 -29 -12.016 1 80 398 PHE B CA 1
ATOM 8436 C C . PHE B 1 398 ? 7.031 -29.344 -13.461 1 80 398 PHE B C 1
ATOM 8438 O O . PHE B 1 398 ? 6.871 -30.516 -13.805 1 80 398 PHE B O 1
ATOM 8445 N N . ILE B 1 399 ? 6.98 -28.359 -14.289 1 80.19 399 ILE B N 1
ATOM 8446 C CA . ILE B 1 399 ? 6.695 -28.562 -15.703 1 80.19 399 ILE B CA 1
ATOM 8447 C C . ILE B 1 399 ? 7.785 -29.422 -16.328 1 80.19 399 ILE B C 1
ATOM 8449 O O . ILE B 1 399 ? 7.492 -30.312 -17.125 1 80.19 399 ILE B O 1
ATOM 8453 N N . GLU B 1 400 ? 8.945 -29.203 -15.969 1 81.56 400 GLU B N 1
ATOM 8454 C CA . GLU B 1 400 ? 10.07 -29.984 -16.469 1 81.56 400 GLU B CA 1
ATOM 8455 C C . GLU B 1 400 ? 9.945 -31.453 -16.062 1 81.56 400 GLU B C 1
ATOM 8457 O O . GLU B 1 400 ? 10.203 -32.344 -16.875 1 81.56 400 GLU B O 1
ATOM 8462 N N . LYS B 1 401 ? 9.57 -31.656 -14.898 1 78.75 401 LYS B N 1
ATOM 8463 C CA . LYS B 1 401 ? 9.383 -33 -14.398 1 78.75 401 LYS B CA 1
ATOM 8464 C C . LYS B 1 401 ? 8.273 -33.719 -15.164 1 78.75 401 LYS B C 1
ATOM 8466 O O . LYS B 1 401 ? 8.422 -34.906 -15.516 1 78.75 401 LYS B O 1
ATOM 8471 N N . ILE B 1 402 ? 7.262 -33.062 -15.414 1 78.44 402 ILE B N 1
ATOM 8472 C CA . ILE B 1 402 ? 6.141 -33.625 -16.156 1 78.44 402 ILE B CA 1
ATOM 8473 C C . ILE B 1 402 ? 6.543 -33.844 -17.609 1 78.44 402 ILE B C 1
ATOM 8475 O O . ILE B 1 402 ? 6.203 -34.875 -18.203 1 78.44 402 ILE B O 1
ATOM 8479 N N . GLN B 1 403 ? 7.238 -32.875 -18.125 1 81.38 403 GLN B N 1
ATOM 8480 C CA . GLN B 1 403 ? 7.738 -33 -19.484 1 81.38 403 GLN B CA 1
ATOM 8481 C C . GLN B 1 403 ? 8.609 -34.25 -19.641 1 81.38 403 GLN B C 1
ATOM 8483 O O . GLN B 1 403 ? 8.453 -35 -20.594 1 81.38 403 GLN B O 1
ATOM 8488 N N . ASN B 1 404 ? 9.492 -34.469 -18.766 1 79.75 404 ASN B N 1
ATOM 8489 C CA . ASN B 1 404 ? 10.367 -35.656 -18.781 1 79.75 404 ASN B CA 1
ATOM 8490 C C . ASN B 1 404 ? 9.578 -36.938 -18.625 1 79.75 404 ASN B C 1
ATOM 8492 O O . ASN B 1 404 ? 9.891 -37.938 -19.266 1 79.75 404 ASN B O 1
ATOM 8496 N N . LEU B 1 405 ? 8.641 -36.875 -17.797 1 73.12 405 LEU B N 1
ATOM 8497 C CA . LEU B 1 405 ? 7.785 -38.031 -17.594 1 73.12 405 LEU B CA 1
ATOM 8498 C C . LEU B 1 405 ? 7.039 -38.375 -18.875 1 73.12 405 LEU B C 1
ATOM 8500 O O . LEU B 1 405 ? 7 -39.562 -19.266 1 73.12 405 LEU B O 1
ATOM 8504 N N . ILE B 1 406 ? 6.512 -37.406 -19.531 1 77.5 406 ILE B N 1
ATOM 8505 C CA . ILE B 1 406 ? 5.77 -37.625 -20.766 1 77.5 406 ILE B CA 1
ATOM 8506 C C . ILE B 1 406 ? 6.719 -38.125 -21.859 1 77.5 406 ILE B C 1
ATOM 8508 O O . ILE B 1 406 ? 6.371 -39 -22.641 1 77.5 406 ILE B O 1
ATOM 8512 N N . ALA B 1 407 ? 7.875 -37.594 -21.891 1 79.19 407 ALA B N 1
ATOM 8513 C CA . ALA B 1 407 ? 8.883 -38.062 -22.844 1 79.19 407 ALA B CA 1
ATOM 8514 C C . ALA B 1 407 ? 9.227 -39.531 -22.625 1 79.19 407 ALA B C 1
ATOM 8516 O O . ALA B 1 407 ? 9.312 -40.312 -23.578 1 79.19 407 ALA B O 1
ATOM 8517 N N . ASP B 1 408 ? 9.344 -39.875 -21.438 1 75.44 408 ASP B N 1
ATOM 8518 C CA . ASP B 1 408 ? 9.656 -41.25 -21.062 1 75.44 408 ASP B CA 1
ATOM 8519 C C . ASP B 1 408 ? 8.516 -42.188 -21.438 1 75.44 408 ASP B C 1
ATOM 8521 O O . ASP B 1 408 ? 8.75 -43.281 -21.953 1 75.44 408 ASP B O 1
ATOM 8525 N N . ILE B 1 409 ? 7.387 -41.688 -21.203 1 73.44 409 ILE B N 1
ATOM 8526 C CA . ILE B 1 409 ? 6.203 -42.5 -21.5 1 73.44 409 ILE B CA 1
ATOM 8527 C C . ILE B 1 409 ? 6.074 -42.656 -23.016 1 73.44 409 ILE B C 1
ATOM 8529 O O . ILE B 1 409 ? 5.766 -43.75 -23.5 1 73.44 409 ILE B O 1
ATOM 8533 N N . THR B 1 410 ? 6.34 -41.625 -23.734 1 76.56 410 THR B N 1
ATOM 8534 C CA . THR B 1 410 ? 6.281 -41.656 -25.188 1 76.56 410 THR B CA 1
ATOM 8535 C C . THR B 1 410 ? 7.293 -42.656 -25.734 1 76.56 410 THR B C 1
ATOM 8537 O O . THR B 1 410 ? 6.98 -43.438 -26.641 1 76.56 410 THR B O 1
ATOM 8540 N N . GLN B 1 411 ? 8.422 -42.688 -25.203 1 74.69 411 GLN B N 1
ATOM 8541 C CA . GLN B 1 411 ? 9.469 -43.625 -25.625 1 74.69 411 GLN B CA 1
ATOM 8542 C C . GLN B 1 411 ? 9.07 -45.062 -25.328 1 74.69 411 GLN B C 1
ATOM 8544 O O . GLN B 1 411 ? 9.273 -45.969 -26.156 1 74.69 411 GLN B O 1
ATOM 8549 N N . SER B 1 412 ? 8.578 -45.188 -24.141 1 70.81 412 SER B N 1
ATOM 8550 C CA . SER B 1 412 ? 8.148 -46.531 -23.719 1 70.81 412 SER B CA 1
ATOM 8551 C C . SER B 1 412 ? 7.008 -47.031 -24.594 1 70.81 412 SER B C 1
ATOM 8553 O O . SER B 1 412 ? 6.988 -48.188 -24.984 1 70.81 412 SER B O 1
ATOM 8555 N N . THR B 1 413 ? 6.113 -46.156 -24.922 1 73.06 413 THR B N 1
ATOM 8556 C CA . THR B 1 413 ? 4.973 -46.5 -25.766 1 73.06 413 THR B CA 1
ATOM 8557 C C . THR B 1 413 ? 5.426 -46.875 -27.172 1 73.06 413 THR B C 1
ATOM 8559 O O . THR B 1 413 ? 4.914 -47.812 -27.781 1 73.06 413 THR B O 1
ATOM 8562 N N . ASN B 1 414 ? 6.438 -46.188 -27.703 1 74.81 414 ASN B N 1
ATOM 8563 C CA . ASN B 1 414 ? 6.977 -46.5 -29.031 1 74.81 414 ASN B CA 1
ATOM 8564 C C . ASN B 1 414 ? 7.664 -47.844 -29.062 1 74.81 414 ASN B C 1
ATOM 8566 O O . ASN B 1 414 ? 7.523 -48.594 -30.031 1 74.81 414 ASN B O 1
ATOM 8570 N N . LEU B 1 415 ? 8.32 -48.156 -28.062 1 70.75 415 LEU B N 1
ATOM 8571 C CA . LEU B 1 415 ? 8.992 -49.438 -27.984 1 70.75 415 LEU B CA 1
ATOM 8572 C C . LEU B 1 415 ? 7.973 -50.562 -27.906 1 70.75 415 LEU B C 1
ATOM 8574 O O . LEU B 1 415 ? 8.148 -51.594 -28.562 1 70.75 415 LEU B O 1
ATOM 8578 N N . ALA B 1 416 ? 6.988 -50.344 -27.109 1 70.44 416 ALA B N 1
ATOM 8579 C CA . ALA B 1 416 ? 5.934 -51.344 -27 1 70.44 416 ALA B CA 1
ATOM 8580 C C . ALA B 1 416 ? 5.219 -51.531 -28.344 1 70.44 416 ALA B C 1
ATOM 8582 O O . ALA B 1 416 ? 4.875 -52.656 -28.719 1 70.44 416 ALA B O 1
ATOM 8583 N N . LYS B 1 417 ? 5.066 -50.5 -29.047 1 74.5 417 LYS B N 1
ATOM 8584 C CA . LYS B 1 417 ? 4.453 -50.562 -30.375 1 74.5 417 LYS B CA 1
ATOM 8585 C C . LYS B 1 417 ? 5.312 -51.375 -31.344 1 74.5 417 LYS B C 1
ATOM 8587 O O . LYS B 1 417 ? 4.805 -52.219 -32.062 1 74.5 417 LYS B O 1
ATOM 8592 N N . THR B 1 418 ? 6.516 -51.094 -31.344 1 77.44 418 THR B N 1
ATOM 8593 C CA . THR B 1 418 ? 7.449 -51.812 -32.219 1 77.44 418 THR B CA 1
ATOM 8594 C C . THR B 1 418 ? 7.48 -53.312 -31.859 1 77.44 418 THR B C 1
ATOM 8596 O O . THR B 1 418 ? 7.477 -54.156 -32.75 1 77.44 418 THR B O 1
ATOM 8599 N N . ALA B 1 419 ? 7.516 -53.5 -30.562 1 71.44 419 ALA B N 1
ATOM 8600 C CA . ALA B 1 419 ? 7.512 -54.906 -30.109 1 71.44 419 ALA B CA 1
ATOM 8601 C C . ALA B 1 419 ? 6.246 -55.625 -30.578 1 71.44 419 ALA B C 1
ATOM 8603 O O . ALA B 1 419 ? 6.305 -56.781 -31.016 1 71.44 419 ALA B O 1
ATOM 8604 N N . ALA B 1 420 ? 5.141 -54.969 -30.516 1 73.62 420 ALA B N 1
ATOM 8605 C CA . ALA B 1 420 ? 3.865 -55.531 -30.938 1 73.62 420 ALA B CA 1
ATOM 8606 C C . ALA B 1 420 ? 3.883 -55.844 -32.438 1 73.62 420 ALA B C 1
ATOM 8608 O O . ALA B 1 420 ? 3.391 -56.906 -32.875 1 73.62 420 ALA B O 1
ATOM 8609 N N . VAL B 1 421 ? 4.441 -55 -33.25 1 79.88 421 VAL B N 1
ATOM 8610 C CA . VAL B 1 421 ? 4.535 -55.188 -34.688 1 79.88 421 VAL B CA 1
ATOM 8611 C C . VAL B 1 421 ? 5.422 -56.406 -35 1 79.88 421 VAL B C 1
ATOM 8613 O O . VAL B 1 421 ? 5.066 -57.25 -35.812 1 79.88 421 VAL B O 1
ATOM 8616 N N . ASP B 1 422 ? 6.5 -56.469 -34.312 1 78.12 422 ASP B N 1
ATOM 8617 C CA . ASP B 1 422 ? 7.438 -57.562 -34.5 1 78.12 422 ASP B CA 1
ATOM 8618 C C . ASP B 1 422 ? 6.797 -58.906 -34.125 1 78.12 422 ASP B C 1
ATOM 8620 O O . ASP B 1 422 ? 6.945 -59.906 -34.875 1 78.12 422 ASP B O 1
ATOM 8624 N N . LEU B 1 423 ? 6.137 -58.875 -33.031 1 72.81 423 LEU B N 1
ATOM 8625 C CA . LEU B 1 423 ? 5.465 -60.094 -32.562 1 72.81 423 LEU B CA 1
ATOM 8626 C C . LEU B 1 423 ? 4.379 -60.5 -33.531 1 72.81 423 LEU B C 1
ATOM 8628 O O . LEU B 1 423 ? 4.227 -61.688 -33.844 1 72.81 423 LEU B O 1
ATOM 8632 N N . SER B 1 424 ? 3.662 -59.562 -34.031 1 78.25 424 SER B N 1
ATOM 8633 C CA . SER B 1 424 ? 2.635 -59.844 -35.031 1 78.25 424 SER B CA 1
ATOM 8634 C C . SER B 1 424 ? 3.236 -60.469 -36.281 1 78.25 424 SER B C 1
ATOM 8636 O O . SER B 1 424 ? 2.686 -61.438 -36.812 1 78.25 424 SER B O 1
ATOM 8638 N N . ALA B 1 425 ? 4.324 -59.938 -36.75 1 79.88 425 ALA B N 1
ATOM 8639 C CA . ALA B 1 425 ? 5 -60.5 -37.938 1 79.88 425 ALA B CA 1
ATOM 8640 C C . ALA B 1 425 ? 5.48 -61.906 -37.688 1 79.88 425 ALA B C 1
ATOM 8642 O O . ALA B 1 425 ? 5.312 -62.781 -38.531 1 79.88 425 ALA B O 1
ATOM 8643 N N . THR B 1 426 ? 6.082 -62.031 -36.562 1 72.62 426 THR B N 1
ATOM 8644 C CA . THR B 1 426 ? 6.586 -63.375 -36.188 1 72.62 426 THR B CA 1
ATOM 8645 C C . THR B 1 426 ? 5.445 -64.375 -36.125 1 72.62 426 THR B C 1
ATOM 8647 O O . THR B 1 426 ? 5.586 -65.5 -36.594 1 72.62 426 THR B O 1
ATOM 8650 N N . PHE B 1 427 ? 4.359 -64 -35.625 1 70.94 427 PHE B N 1
ATOM 8651 C CA . PHE B 1 427 ? 3.211 -64.875 -35.5 1 70.94 427 PHE B CA 1
ATOM 8652 C C . PHE B 1 427 ? 2.646 -65.25 -36.875 1 70.94 427 PHE B C 1
ATOM 8654 O O . PHE B 1 427 ? 2.215 -66.375 -37.094 1 70.94 427 PHE B O 1
ATOM 8661 N N . LYS B 1 428 ? 2.645 -64.312 -37.75 1 77.5 428 LYS B N 1
ATOM 8662 C CA . LYS B 1 428 ? 2.172 -64.625 -39.094 1 77.5 428 LYS B CA 1
ATOM 8663 C C . LYS B 1 428 ? 3.021 -65.688 -39.75 1 77.5 428 LYS B C 1
ATOM 8665 O O . LYS B 1 428 ? 2.49 -66.625 -40.375 1 77.5 428 LYS B O 1
ATOM 8670 N N . VAL B 1 429 ? 4.262 -65.5 -39.562 1 76.94 429 VAL B N 1
ATOM 8671 C CA . VAL B 1 429 ? 5.188 -66.438 -40.156 1 76.94 429 VAL B CA 1
ATOM 8672 C C . VAL B 1 429 ? 4.988 -67.812 -39.5 1 76.94 429 VAL B C 1
ATOM 8674 O O . VAL B 1 429 ? 4.98 -68.875 -40.188 1 76.94 429 VAL B O 1
ATOM 8677 N N . THR B 1 430 ? 4.832 -67.812 -38.188 1 72.62 430 THR B N 1
ATOM 8678 C CA . THR B 1 430 ? 4.629 -69.062 -37.469 1 72.62 430 THR B CA 1
ATOM 8679 C C . THR B 1 430 ? 3.316 -69.688 -37.875 1 72.62 430 THR B C 1
ATOM 8681 O O . THR B 1 430 ? 3.252 -70.938 -38.062 1 72.62 430 THR B O 1
ATOM 8684 N N . ALA B 1 431 ? 2.314 -68.875 -38 1 76.69 431 ALA B N 1
ATOM 8685 C CA . ALA B 1 431 ? 1.024 -69.438 -38.438 1 76.69 431 ALA B CA 1
ATOM 8686 C C . ALA B 1 431 ? 1.146 -70.062 -39.812 1 76.69 431 ALA B C 1
ATOM 8688 O O . ALA B 1 431 ? 0.602 -71.125 -40.031 1 76.69 431 ALA B O 1
ATOM 8689 N N . GLU B 1 432 ? 1.816 -69.5 -40.656 1 81.88 432 GLU B N 1
ATOM 8690 C CA . GLU B 1 432 ? 2.037 -70.062 -42 1 81.88 432 GLU B CA 1
ATOM 8691 C C . GLU B 1 432 ? 2.826 -71.312 -41.938 1 81.88 432 GLU B C 1
ATOM 8693 O O . GLU B 1 432 ? 2.516 -72.312 -42.656 1 81.88 432 GLU B O 1
ATOM 8698 N N . ALA B 1 433 ? 3.824 -71.188 -41.094 1 73.94 433 ALA B N 1
ATOM 8699 C CA . ALA B 1 433 ? 4.645 -72.375 -40.938 1 73.94 433 ALA B CA 1
ATOM 8700 C C . ALA B 1 433 ? 3.809 -73.562 -40.438 1 73.94 433 ALA B C 1
ATOM 8702 O O . ALA B 1 433 ? 3.918 -74.688 -40.938 1 73.94 433 ALA B O 1
ATOM 8703 N N . VAL B 1 434 ? 3.004 -73.312 -39.5 1 74.88 434 VAL B N 1
ATOM 8704 C CA . VAL B 1 434 ? 2.166 -74.375 -38.906 1 74.88 434 VAL B CA 1
ATOM 8705 C C . VAL B 1 434 ? 1.139 -74.812 -39.938 1 74.88 434 VAL B C 1
ATOM 8707 O O . VAL B 1 434 ? 0.822 -76 -40 1 74.88 434 VAL B O 1
ATOM 8710 N N . ASN B 1 435 ? 0.62 -74 -40.75 1 81.19 435 ASN B N 1
ATOM 8711 C CA . ASN B 1 435 ? -0.287 -74.375 -41.844 1 81.19 435 ASN B CA 1
ATOM 8712 C C . ASN B 1 435 ? 0.391 -75.312 -42.844 1 81.19 435 ASN B C 1
ATOM 8714 O O . ASN B 1 435 ? -0.193 -76.312 -43.25 1 81.19 435 ASN B O 1
ATOM 8718 N N . LYS B 1 436 ? 1.495 -74.875 -43.156 1 83.38 436 LYS B N 1
ATOM 8719 C CA . LYS B 1 436 ? 2.256 -75.75 -44.062 1 83.38 436 LYS B CA 1
ATOM 8720 C C . LYS B 1 436 ? 2.533 -77.125 -43.469 1 83.38 436 LYS B C 1
ATOM 8722 O O . LYS B 1 436 ? 2.469 -78.125 -44.156 1 83.38 436 LYS B O 1
ATOM 8727 N N . GLN B 1 437 ? 2.812 -77 -42.219 1 79.12 437 GLN B N 1
ATOM 8728 C CA . GLN B 1 437 ? 3.02 -78.312 -41.5 1 79.12 437 GLN B CA 1
ATOM 8729 C C . GLN B 1 437 ? 1.758 -79.125 -41.531 1 79.12 437 GLN B C 1
ATOM 8731 O O . GLN B 1 437 ? 1.828 -80.375 -41.781 1 79.12 437 GLN B O 1
ATOM 8736 N N . THR B 1 438 ? 0.686 -78.562 -41.25 1 81.5 438 THR B N 1
ATOM 8737 C CA . THR B 1 438 ? -0.587 -79.25 -41.25 1 81.5 438 THR B CA 1
ATOM 8738 C C . THR B 1 438 ? -0.854 -79.875 -42.625 1 81.5 438 THR B C 1
ATOM 8740 O O . THR B 1 438 ? -1.275 -81.062 -42.719 1 81.5 438 THR B O 1
ATOM 8743 N N . PHE B 1 439 ? -0.601 -79.188 -43.656 1 85.06 439 PHE B N 1
ATOM 8744 C CA . PHE B 1 439 ? -0.777 -79.688 -45.031 1 85.06 439 PHE B CA 1
ATOM 8745 C C . PHE B 1 439 ? 0.129 -80.875 -45.281 1 85.06 439 PHE B C 1
ATOM 8747 O O . PHE B 1 439 ? -0.32 -81.938 -45.781 1 85.06 439 PHE B O 1
ATOM 8754 N N . GLU B 1 440 ? 1.365 -80.625 -44.875 1 82.62 440 GLU B N 1
ATOM 8755 C CA . GLU B 1 440 ? 2.336 -81.688 -45.062 1 82.62 440 GLU B CA 1
ATOM 8756 C C . GLU B 1 440 ? 1.964 -82.938 -44.281 1 82.62 440 GLU B C 1
ATOM 8758 O O . GLU B 1 440 ? 2.094 -84.062 -44.781 1 82.62 440 GLU B O 1
ATOM 8763 N N . VAL B 1 441 ? 1.551 -82.812 -43.094 1 82.94 441 VAL B N 1
ATOM 8764 C CA . VAL B 1 441 ? 1.133 -83.938 -42.25 1 82.94 441 VAL B CA 1
ATOM 8765 C C . VAL B 1 441 ? -0.052 -84.625 -42.906 1 82.94 441 VAL B C 1
ATOM 8767 O O . VAL B 1 441 ? -0.122 -85.875 -42.875 1 82.94 441 VAL B O 1
ATOM 8770 N N . ASN B 1 442 ? -0.95 -83.938 -43.469 1 85.19 442 ASN B N 1
ATOM 8771 C CA . ASN B 1 442 ? -2.078 -84.562 -44.156 1 85.19 442 ASN B CA 1
ATOM 8772 C C . ASN B 1 442 ? -1.621 -85.312 -45.375 1 85.19 442 ASN B C 1
ATOM 8774 O O . ASN B 1 442 ? -2.15 -86.438 -45.656 1 85.19 442 ASN B O 1
ATOM 8778 N N . THR B 1 443 ? -0.735 -84.75 -46.094 1 84.5 443 THR B N 1
ATOM 8779 C CA . THR B 1 443 ? -0.176 -85.438 -47.25 1 84.5 443 THR B CA 1
ATOM 8780 C C . THR B 1 443 ? 0.467 -86.75 -46.812 1 84.5 443 THR B C 1
ATOM 8782 O O . THR B 1 443 ? 0.239 -87.75 -47.438 1 84.5 443 THR B O 1
ATOM 8785 N N . ILE B 1 444 ? 1.2 -86.625 -45.75 1 83.5 444 ILE B N 1
ATOM 8786 C CA . ILE B 1 444 ? 1.853 -87.812 -45.219 1 83.5 444 ILE B CA 1
ATOM 8787 C C . ILE B 1 444 ? 0.799 -88.812 -44.75 1 83.5 444 ILE B C 1
ATOM 8789 O O . ILE B 1 444 ? 0.935 -90 -45 1 83.5 444 ILE B O 1
ATOM 8793 N N . SER B 1 445 ? -0.197 -88.375 -44.062 1 84.69 445 SER B N 1
ATOM 8794 C CA . SER B 1 445 ? -1.287 -89.25 -43.625 1 84.69 445 SER B CA 1
ATOM 8795 C C . SER B 1 445 ? -1.937 -90 -44.781 1 84.69 445 SER B C 1
ATOM 8797 O O . SER B 1 445 ? -2.164 -91.188 -44.688 1 84.69 445 SER B O 1
ATOM 8799 N N . ASN B 1 446 ? -2.207 -89.312 -45.875 1 85.5 446 ASN B N 1
ATOM 8800 C CA . ASN B 1 446 ? -2.783 -89.938 -47.062 1 85.5 446 ASN B CA 1
ATOM 8801 C C . ASN B 1 446 ? -1.84 -90.938 -47.656 1 85.5 446 ASN B C 1
ATOM 8803 O O . ASN B 1 446 ? -2.271 -92.062 -48.062 1 85.5 446 ASN B O 1
ATOM 8807 N N . ALA B 1 447 ? -0.667 -90.438 -47.656 1 81.5 447 ALA B N 1
ATOM 8808 C CA . ALA B 1 447 ? 0.335 -91.375 -48.188 1 81.5 447 ALA B CA 1
ATOM 8809 C C . ALA B 1 447 ? 0.454 -92.625 -47.344 1 81.5 447 ALA B C 1
ATOM 8811 O O . ALA B 1 447 ? 0.607 -93.688 -47.844 1 81.5 447 ALA B O 1
ATOM 8812 N N . THR B 1 448 ? 0.373 -92.5 -46.094 1 81.38 448 THR B N 1
ATOM 8813 C CA . THR B 1 448 ? 0.452 -93.625 -45.188 1 81.38 448 THR B CA 1
ATOM 8814 C C . THR B 1 448 ? -0.78 -94.5 -45.312 1 81.38 448 THR B C 1
ATOM 8816 O O . THR B 1 448 ? -0.677 -95.75 -45.219 1 81.38 448 THR B O 1
ATOM 8819 N N . THR B 1 449 ? -1.906 -94 -45.5 1 83.56 449 THR B N 1
ATOM 8820 C CA . THR B 1 449 ? -3.121 -94.75 -45.75 1 83.56 449 THR B CA 1
ATOM 8821 C C . THR B 1 449 ? -2.988 -95.625 -47 1 83.56 449 THR B C 1
ATOM 8823 O O . THR B 1 449 ? -3.338 -96.812 -47 1 83.56 449 THR B O 1
ATOM 8826 N N . ALA B 1 450 ? -2.535 -94.938 -48.031 1 83.94 450 ALA B N 1
ATOM 8827 C CA . ALA B 1 450 ? -2.293 -95.688 -49.25 1 83.94 450 ALA B CA 1
ATOM 8828 C C . ALA B 1 450 ? -1.291 -96.812 -49.031 1 83.94 450 ALA B C 1
ATOM 8830 O O . ALA B 1 450 ? -1.483 -97.938 -49.531 1 83.94 450 ALA B O 1
ATOM 8831 N N . MET B 1 451 ? -0.334 -96.5 -48.281 1 77.75 451 MET B N 1
ATOM 8832 C CA . MET B 1 451 ? 0.695 -97.5 -47.969 1 77.75 451 MET B CA 1
ATOM 8833 C C . MET B 1 451 ? 0.112 -98.625 -47.188 1 77.75 451 MET B C 1
ATOM 8835 O O . MET B 1 451 ? 0.479 -99.812 -47.438 1 77.75 451 MET B O 1
ATOM 8839 N N . THR B 1 452 ? -0.715 -98.375 -46.281 1 79.81 452 THR B N 1
ATOM 8840 C CA . THR B 1 452 ? -1.385 -99.438 -45.5 1 79.81 452 THR B CA 1
ATOM 8841 C C . THR B 1 452 ? -2.168 -100.375 -46.438 1 79.81 452 THR B C 1
ATOM 8843 O O . THR B 1 452 ? -2.125 -101.625 -46.281 1 79.81 452 THR B O 1
ATOM 8846 N N . ALA B 1 453 ? -2.801 -99.75 -47.406 1 84.94 453 ALA B N 1
ATOM 8847 C CA . ALA B 1 453 ? -3.559 -100.562 -48.375 1 84.94 453 ALA B CA 1
ATOM 8848 C C . ALA B 1 453 ? -2.633 -101.438 -49.219 1 84.94 453 ALA B C 1
ATOM 8850 O O . ALA B 1 453 ? -2.906 -102.625 -49.438 1 84.94 453 ALA B O 1
ATOM 8851 N N . ILE B 1 454 ? -1.605 -100.812 -49.625 1 80.56 454 ILE B N 1
ATOM 8852 C CA . ILE B 1 454 ? -0.632 -101.5 -50.438 1 80.56 454 ILE B CA 1
ATOM 8853 C C . ILE B 1 454 ? -0.009 -102.625 -49.625 1 80.56 454 ILE B C 1
ATOM 8855 O O . ILE B 1 454 ? 0.15 -103.75 -50.125 1 80.56 454 ILE B O 1
ATOM 8859 N N . SER B 1 455 ? 0.32 -102.438 -48.406 1 76.5 455 SER B N 1
ATOM 8860 C CA . SER B 1 455 ? 0.888 -103.438 -47.531 1 76.5 455 SER B CA 1
ATOM 8861 C C . SER B 1 455 ? -0.071 -104.625 -47.312 1 76.5 455 SER B C 1
ATOM 8863 O O . SER B 1 455 ? 0.349 -105.75 -47.312 1 76.5 455 SER B O 1
ATOM 8865 N N . SER B 1 456 ? -1.304 -104.312 -47.188 1 81.88 456 SER B N 1
ATOM 8866 C CA . SER B 1 456 ? -2.311 -105.375 -47.062 1 81.88 456 SER B CA 1
ATOM 8867 C C . SER B 1 456 ? -2.365 -106.25 -48.312 1 81.88 456 SER B C 1
ATOM 8869 O O . SER B 1 456 ? -2.506 -107.438 -48.219 1 81.88 456 SER B O 1
ATOM 8871 N N . GLN B 1 457 ? -2.279 -105.562 -49.406 1 82.12 457 GLN B N 1
ATOM 8872 C CA . GLN B 1 457 ? -2.268 -106.312 -50.688 1 82.12 457 GLN B CA 1
ATOM 8873 C C . GLN B 1 457 ? -1.042 -107.25 -50.781 1 82.12 457 GLN B C 1
ATOM 8875 O O . GLN B 1 457 ? -1.143 -108.375 -51.219 1 82.12 457 GLN B O 1
ATOM 8880 N N . VAL B 1 458 ? 0.053 -106.688 -50.375 1 78.94 458 VAL B N 1
ATOM 8881 C CA . VAL B 1 458 ? 1.295 -107.438 -50.406 1 78.94 458 VAL B CA 1
ATOM 8882 C C . VAL B 1 458 ? 1.188 -108.625 -49.438 1 78.94 458 VAL B C 1
ATOM 8884 O O . VAL B 1 458 ? 1.584 -109.75 -49.781 1 78.94 458 VAL B O 1
ATOM 8887 N N . ILE B 1 459 ? 0.636 -108.438 -48.312 1 78.75 459 ILE B N 1
ATOM 8888 C CA . ILE B 1 459 ? 0.452 -109.5 -47.312 1 78.75 459 ILE B CA 1
ATOM 8889 C C . ILE B 1 459 ? -0.464 -110.562 -47.875 1 78.75 459 ILE B C 1
ATOM 8891 O O . ILE B 1 459 ? -0.155 -111.75 -47.781 1 78.75 459 ILE B O 1
ATOM 8895 N N . SER B 1 460 ? -1.564 -110.188 -48.438 1 83.69 460 SER B N 1
ATOM 8896 C CA . SER B 1 460 ? -2.504 -111.125 -49.031 1 83.69 460 SER B CA 1
ATOM 8897 C C . SER B 1 460 ? -1.858 -111.875 -50.156 1 83.69 460 SER B C 1
ATOM 8899 O O . SER B 1 460 ? -2.016 -113.125 -50.25 1 83.69 460 SER B O 1
ATOM 8901 N N . GLY B 1 461 ? -1.188 -111.062 -50.938 1 78.94 461 GLY B N 1
ATOM 8902 C CA . GLY B 1 461 ? -0.466 -111.688 -52.031 1 78.94 461 GLY B CA 1
ATOM 8903 C C . GLY B 1 461 ? 0.575 -112.688 -51.531 1 78.94 461 GLY B C 1
ATOM 8904 O O . GLY B 1 461 ? 0.671 -113.812 -52.062 1 78.94 461 GLY B O 1
ATOM 8905 N N . ALA B 1 462 ? 1.255 -112.438 -50.562 1 76.94 462 ALA B N 1
ATOM 8906 C CA . ALA B 1 462 ? 2.268 -113.312 -49.969 1 76.94 462 ALA B CA 1
ATOM 8907 C C . ALA B 1 462 ? 1.631 -114.562 -49.344 1 76.94 462 ALA B C 1
ATOM 8909 O O . ALA B 1 462 ? 2.176 -115.688 -49.469 1 76.94 462 ALA B O 1
ATOM 8910 N N . ARG B 1 463 ? 0.49 -114.5 -48.75 1 80.62 463 ARG B N 1
ATOM 8911 C CA . ARG B 1 463 ? -0.228 -115.625 -48.188 1 80.62 463 ARG B CA 1
ATOM 8912 C C . ARG B 1 463 ? -0.703 -116.562 -49.25 1 80.62 463 ARG B C 1
ATOM 8914 O O . ARG B 1 463 ? -0.587 -117.812 -49.125 1 80.62 463 ARG B O 1
ATOM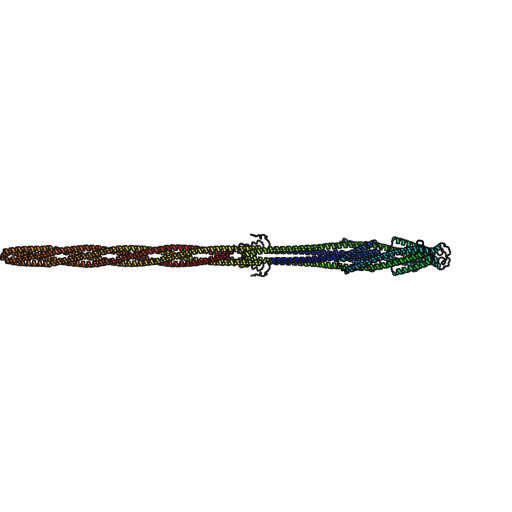 8921 N N . GLU B 1 464 ? -1.172 -116 -50.312 1 84.56 464 GLU B N 1
ATOM 8922 C CA . GLU B 1 464 ? -1.631 -116.812 -51.438 1 84.56 464 GLU B CA 1
ATOM 8923 C C . GLU B 1 464 ? -0.472 -117.562 -52.062 1 84.56 464 GLU B C 1
ATOM 8925 O O . GLU B 1 464 ? -0.597 -118.75 -52.375 1 84.56 464 GLU B O 1
ATOM 8930 N N . ILE B 1 465 ? 0.586 -116.875 -52.188 1 83.88 465 ILE B N 1
ATOM 8931 C CA . ILE B 1 465 ? 1.784 -117.5 -52.75 1 83.88 465 ILE B CA 1
ATOM 8932 C C . ILE B 1 465 ? 2.246 -118.625 -51.812 1 83.88 465 ILE B C 1
ATOM 8934 O O . ILE B 1 465 ? 2.549 -119.75 -52.281 1 83.88 465 ILE B O 1
ATOM 8938 N N . SER B 1 466 ? 2.287 -118.438 -50.562 1 82 466 SER B N 1
ATOM 8939 C CA . SER B 1 466 ? 2.693 -119.438 -49.594 1 82 466 SER B CA 1
ATOM 8940 C C . SER B 1 466 ? 1.819 -120.688 -49.656 1 82 466 SER B C 1
ATOM 8942 O O . SER B 1 466 ? 2.33 -121.812 -49.719 1 82 466 SER B O 1
ATOM 8944 N N . GLN B 1 467 ? 0.536 -120.5 -49.812 1 86.31 467 GLN B N 1
ATOM 8945 C CA . GLN B 1 467 ? -0.397 -121.625 -49.906 1 86.31 467 GLN B CA 1
ATOM 8946 C C . GLN B 1 467 ? -0.212 -122.438 -51.219 1 86.31 467 GLN B C 1
ATOM 8948 O O . GLN B 1 467 ? -0.225 -123.625 -51.219 1 86.31 467 GLN B O 1
ATOM 8953 N N . SER B 1 468 ? -0.005 -121.562 -52.188 1 87.5 468 SER B N 1
ATOM 8954 C CA . SER B 1 468 ? 0.198 -122.125 -53.5 1 87.5 468 SER B CA 1
ATOM 8955 C C . SER B 1 468 ? 1.475 -123 -53.531 1 87.5 468 SER B C 1
ATOM 8957 O O . SER B 1 468 ? 1.478 -124.125 -54.062 1 87.5 468 SER B O 1
ATOM 8959 N N . VAL B 1 469 ? 2.479 -122.5 -52.938 1 87.19 469 VAL B N 1
ATOM 8960 C CA . VAL B 1 469 ? 3.768 -123.188 -52.906 1 87.19 469 VAL B CA 1
ATOM 8961 C C . VAL B 1 469 ? 3.65 -124.438 -52.094 1 87.19 469 VAL B C 1
ATOM 8963 O O . VAL B 1 469 ? 4.195 -125.5 -52.469 1 87.19 469 VAL B O 1
ATOM 8966 N N . LEU B 1 470 ? 2.92 -124.562 -51.062 1 85.44 470 LEU B N 1
ATOM 8967 C CA . LEU B 1 470 ? 2.715 -125.75 -50.25 1 85.44 470 LEU B CA 1
ATOM 8968 C C . LEU B 1 470 ? 1.957 -126.812 -51.031 1 85.44 470 LEU B C 1
ATOM 8970 O O . LEU B 1 470 ? 2.312 -128 -50.969 1 85.44 470 LEU B O 1
ATOM 8974 N N . ASN B 1 471 ? 1 -126.375 -51.75 1 89.25 471 ASN B N 1
ATOM 8975 C CA . ASN B 1 471 ? 0.23 -127.312 -52.562 1 89.25 471 ASN B CA 1
ATOM 8976 C C . ASN B 1 471 ? 1.082 -127.875 -53.688 1 89.25 471 ASN B C 1
ATOM 8978 O O . ASN B 1 471 ? 1.011 -129.125 -53.938 1 89.25 471 ASN B O 1
ATOM 8982 N N . ILE B 1 472 ? 1.84 -127 -54.219 1 88.31 472 ILE B N 1
ATOM 8983 C CA . ILE B 1 472 ? 2.723 -127.438 -55.281 1 88.31 472 ILE B CA 1
ATOM 8984 C C . ILE B 1 472 ? 3.719 -128.5 -54.75 1 88.31 472 ILE B C 1
ATOM 8986 O O . ILE B 1 472 ? 3.99 -129.5 -55.375 1 88.31 472 ILE B O 1
ATOM 8990 N N . ASP B 1 473 ? 4.254 -128.125 -53.594 1 85.38 473 ASP B N 1
ATOM 8991 C CA . ASP B 1 473 ? 5.203 -129.125 -52.938 1 85.38 473 ASP B CA 1
ATOM 8992 C C . ASP B 1 473 ? 4.578 -130.5 -52.719 1 85.38 473 ASP B C 1
ATOM 8994 O O . ASP B 1 473 ? 5.168 -131.5 -53.031 1 85.38 473 ASP B O 1
ATOM 8998 N N . LYS B 1 474 ? 3.363 -130.5 -52.25 1 88.44 474 LYS B N 1
ATOM 8999 C CA . LYS B 1 474 ? 2.652 -131.75 -52 1 88.44 474 LYS B CA 1
ATOM 9000 C C . LYS B 1 474 ? 2.402 -132.625 -53.281 1 88.44 474 LYS B C 1
ATOM 9002 O O . LYS B 1 474 ? 2.686 -133.75 -53.344 1 88.44 474 LYS B O 1
ATOM 9007 N N . ASN B 1 475 ? 1.961 -131.75 -54.188 1 85.94 475 ASN B N 1
ATOM 9008 C CA . ASN B 1 475 ? 1.646 -132.375 -55.438 1 85.94 475 ASN B CA 1
ATOM 9009 C C . ASN B 1 475 ? 2.904 -132.875 -56.156 1 85.94 475 ASN B C 1
ATOM 9011 O O . ASN B 1 475 ? 2.895 -134 -56.781 1 85.94 475 ASN B O 1
ATOM 9015 N N . ALA B 1 476 ? 3.941 -132.125 -55.969 1 85 476 ALA B N 1
ATOM 9016 C CA . ALA B 1 476 ? 5.219 -132.5 -56.594 1 85 476 ALA B CA 1
ATOM 9017 C C . ALA B 1 476 ? 5.766 -133.875 -55.938 1 85 476 ALA B C 1
ATOM 9019 O O . ALA B 1 476 ? 6.273 -134.75 -56.625 1 85 476 ALA B O 1
ATOM 9020 N N . GLN B 1 477 ? 5.57 -134 -54.688 1 84.94 477 GLN B N 1
ATOM 9021 C CA . GLN B 1 477 ? 6.012 -135.25 -53.969 1 84.94 477 GLN B CA 1
ATOM 9022 C C . GLN B 1 477 ? 5.195 -136.5 -54.406 1 84.94 477 GLN B C 1
ATOM 9024 O O . GLN B 1 477 ? 5.75 -137.5 -54.625 1 84.94 477 GLN B O 1
ATOM 9029 N N . SER B 1 478 ? 3.984 -136.25 -54.531 1 89.12 478 SER B N 1
ATOM 9030 C CA . SER B 1 478 ? 3.111 -137.375 -55 1 89.12 478 SER B CA 1
ATOM 9031 C C . SER B 1 478 ? 3.463 -137.75 -56.438 1 89.12 478 SER B C 1
ATOM 9033 O O . SER B 1 478 ? 3.529 -139 -56.75 1 89.12 478 SER B O 1
ATOM 9035 N N . THR B 1 479 ? 3.693 -136.75 -57.156 1 85.44 479 THR B N 1
ATOM 9036 C CA . THR B 1 479 ? 4.07 -137 -58.562 1 85.44 479 THR B CA 1
ATOM 9037 C C . THR B 1 479 ? 5.387 -137.75 -58.625 1 85.44 479 THR B C 1
ATOM 9039 O O . THR B 1 479 ? 5.527 -138.625 -59.438 1 85.44 479 THR B O 1
ATOM 9042 N N . LEU B 1 480 ? 6.328 -137.375 -57.812 1 84.69 480 LEU B N 1
ATOM 9043 C CA . LEU B 1 480 ? 7.609 -138.125 -57.75 1 84.69 480 LEU B CA 1
ATOM 9044 C C . LEU B 1 480 ? 7.418 -139.5 -57.375 1 84.69 480 LEU B C 1
ATOM 9046 O O . LEU B 1 480 ? 8.039 -140.375 -58 1 84.69 480 LEU B O 1
ATOM 9050 N N . SER B 1 481 ? 6.547 -139.875 -56.562 1 89.56 481 SER B N 1
ATOM 9051 C CA . SER B 1 481 ? 6.238 -141.25 -56.156 1 89.56 481 SER B CA 1
ATOM 9052 C C . SER B 1 481 ? 5.637 -142 -57.344 1 89.56 481 SER B C 1
ATOM 9054 O O . SER B 1 481 ? 6.023 -143.125 -57.562 1 89.56 481 SER B O 1
ATOM 9056 N N . ASN B 1 482 ? 4.746 -141.375 -58 1 84.94 482 ASN B N 1
ATOM 9057 C CA . ASN B 1 482 ? 4.117 -142 -59.156 1 84.94 482 ASN B CA 1
ATOM 9058 C C . ASN B 1 482 ? 5.137 -142.25 -60.25 1 84.94 482 ASN B C 1
ATOM 9060 O O . ASN B 1 482 ? 5.102 -143.375 -60.844 1 84.94 482 ASN B O 1
ATOM 9064 N N . VAL B 1 483 ? 6.039 -141.375 -60.406 1 84.94 483 VAL B N 1
ATOM 9065 C CA . VAL B 1 483 ? 7.062 -141.625 -61.438 1 84.94 483 VAL B CA 1
ATOM 9066 C C . VAL B 1 483 ? 8.031 -142.625 -61.031 1 84.94 483 VAL B C 1
ATOM 9068 O O . VAL B 1 483 ? 8.469 -143.5 -61.844 1 84.94 483 VAL B O 1
ATOM 9071 N N . ARG B 1 484 ? 8.305 -142.75 -59.781 1 86.94 484 ARG B N 1
ATOM 9072 C CA . ARG B 1 484 ? 9.156 -143.875 -59.25 1 86.94 484 ARG B CA 1
ATOM 9073 C C . ARG B 1 484 ? 8.492 -145.25 -59.438 1 86.94 484 ARG B C 1
ATOM 9075 O O . ARG B 1 484 ? 9.148 -146.125 -59.812 1 86.94 484 ARG B O 1
ATOM 9082 N N . GLN B 1 485 ? 7.27 -145.25 -59.25 1 86.81 485 GLN B N 1
ATOM 9083 C CA . GLN B 1 485 ? 6.516 -146.5 -59.406 1 86.81 485 GLN B CA 1
ATOM 9084 C C . GLN B 1 485 ? 6.492 -146.875 -60.875 1 86.81 485 GLN B C 1
ATOM 9086 O O . GLN B 1 485 ? 6.633 -148.125 -61.219 1 86.81 485 GLN B O 1
ATOM 9091 N N . ALA B 1 486 ? 6.316 -145.875 -61.656 1 82.38 486 ALA B N 1
ATOM 9092 C CA . ALA B 1 486 ? 6.344 -146.125 -63.094 1 82.38 486 ALA B CA 1
ATOM 9093 C C . ALA B 1 486 ? 7.703 -146.625 -63.531 1 82.38 486 ALA B C 1
ATOM 9095 O O . ALA B 1 486 ? 7.777 -147.625 -64.312 1 82.38 486 ALA B O 1
ATOM 9096 N N . ALA B 1 487 ? 8.758 -146.125 -63 1 83.56 487 ALA B N 1
ATOM 9097 C CA . ALA B 1 487 ? 10.109 -146.625 -63.312 1 83.56 487 ALA B CA 1
ATOM 9098 C C . ALA B 1 487 ? 10.32 -148 -62.875 1 83.56 487 ALA B C 1
ATOM 9100 O O . ALA B 1 487 ? 10.898 -148.875 -63.594 1 83.56 487 ALA B O 1
ATOM 9101 N N . GLN B 1 488 ? 9.789 -148.5 -61.812 1 88.56 488 GLN B N 1
ATOM 9102 C CA . GLN B 1 488 ? 9.883 -149.875 -61.281 1 88.56 488 GLN B CA 1
ATOM 9103 C C . GLN B 1 488 ? 9.109 -150.875 -62.156 1 88.56 488 GLN B C 1
ATOM 9105 O O . GLN B 1 488 ? 9.594 -151.875 -62.438 1 88.56 488 GLN B O 1
ATOM 9110 N N . SER B 1 489 ? 7.977 -150.375 -62.531 1 86.25 489 SER B N 1
ATOM 9111 C CA . SER B 1 489 ? 7.137 -151.125 -63.344 1 86.25 489 SER B CA 1
ATOM 9112 C C . SER B 1 489 ? 7.797 -151.5 -64.688 1 86.25 489 SER B C 1
ATOM 9114 O O . SER B 1 489 ? 7.723 -152.625 -65.25 1 86.25 489 SER B O 1
ATOM 9116 N N . VAL B 1 490 ? 8.469 -150.5 -65.188 1 86.25 490 VAL B N 1
ATOM 9117 C CA . VAL B 1 490 ? 9.203 -150.625 -66.438 1 86.25 490 VAL B CA 1
ATOM 9118 C C . VAL B 1 490 ? 10.344 -151.625 -66.25 1 86.25 490 VAL B C 1
ATOM 9120 O O . VAL B 1 490 ? 10.555 -152.5 -67.125 1 86.25 490 VAL B O 1
ATOM 9123 N N . ASN B 1 491 ? 11.039 -151.625 -65.188 1 86.5 491 ASN B N 1
ATOM 9124 C CA . ASN B 1 491 ? 12.133 -152.5 -64.938 1 86.5 491 ASN B CA 1
ATOM 9125 C C . ASN B 1 491 ? 11.633 -154 -64.812 1 86.5 491 ASN B C 1
ATOM 9127 O O . ASN B 1 491 ? 12.273 -154.875 -65.312 1 86.5 491 ASN B O 1
ATOM 9131 N N . GLU B 1 492 ? 10.5 -154.125 -64.312 1 88.31 492 GLU B N 1
ATOM 9132 C CA . GLU B 1 492 ? 9.914 -155.5 -64.125 1 88.31 492 GLU B CA 1
ATOM 9133 C C . GLU B 1 492 ? 9.5 -156 -65.5 1 88.31 492 GLU B C 1
ATOM 9135 O O . GLU B 1 492 ? 9.695 -157.25 -65.812 1 88.31 492 GLU B O 1
ATOM 9140 N N . LEU B 1 493 ? 8.969 -155.125 -66.25 1 85.38 493 LEU B N 1
ATOM 9141 C CA . LEU B 1 493 ? 8.57 -155.5 -67.562 1 85.38 493 LEU B CA 1
ATOM 9142 C C . LEU B 1 493 ? 9.781 -155.875 -68.375 1 85.38 493 LEU B C 1
ATOM 9144 O O . LEU B 1 493 ? 9.742 -157 -69.062 1 85.38 493 LEU B O 1
ATOM 9148 N N . VAL B 1 494 ? 10.852 -155.125 -68.25 1 85.62 494 VAL B N 1
ATOM 9149 C CA . VAL B 1 494 ? 12.07 -155.5 -69 1 85.62 494 VAL B CA 1
ATOM 9150 C C . VAL B 1 494 ? 12.656 -156.75 -68.5 1 85.62 494 VAL B C 1
ATOM 9152 O O . VAL B 1 494 ? 13.141 -157.625 -69.312 1 85.62 494 VAL B O 1
ATOM 9155 N N . ALA B 1 495 ? 12.508 -157.25 -67.25 1 86.75 495 ALA B N 1
ATOM 9156 C CA . ALA B 1 495 ? 12.977 -158.5 -66.75 1 86.75 495 ALA B CA 1
ATOM 9157 C C . ALA B 1 495 ? 12.164 -159.625 -67.25 1 86.75 495 ALA B C 1
ATOM 9159 O O . ALA B 1 495 ? 12.727 -160.625 -67.625 1 86.75 495 ALA B O 1
ATOM 9160 N N . GLU B 1 496 ? 10.914 -159.375 -67.375 1 82.38 496 GLU B N 1
ATOM 9161 C CA . GLU B 1 496 ? 10.039 -160.375 -67.875 1 82.38 496 GLU B CA 1
ATOM 9162 C C . GLU B 1 496 ? 10.336 -160.625 -69.375 1 82.38 496 GLU B C 1
ATOM 9164 O O . GLU B 1 496 ? 10.367 -161.875 -69.812 1 82.38 496 GLU B O 1
ATOM 9169 N N . VAL B 1 497 ? 10.625 -159.625 -70.062 1 82.88 497 VAL B N 1
ATOM 9170 C CA . VAL B 1 497 ? 10.953 -159.75 -71.5 1 82.88 497 VAL B CA 1
ATOM 9171 C C . VAL B 1 497 ? 12.289 -160.5 -71.625 1 82.88 497 VAL B C 1
ATOM 9173 O O . VAL B 1 497 ? 12.43 -161.375 -72.562 1 82.88 497 VAL B O 1
ATOM 9176 N N . THR B 1 498 ? 13.219 -160.25 -70.812 1 83.06 498 THR B N 1
ATOM 9177 C CA . THR B 1 498 ? 14.516 -161 -70.812 1 83.06 498 THR B CA 1
ATOM 9178 C C . THR B 1 498 ? 14.359 -162.5 -70.562 1 83.06 498 THR B C 1
ATOM 9180 O O . THR B 1 498 ? 14.969 -163.25 -71.25 1 83.06 498 THR B O 1
ATOM 9183 N N . GLN B 1 499 ? 13.492 -162.875 -69.688 1 82.69 499 GLN B N 1
ATOM 9184 C CA . GLN B 1 499 ? 13.219 -164.375 -69.438 1 82.69 499 GLN B CA 1
ATOM 9185 C C . GLN B 1 499 ? 12.562 -165 -70.625 1 82.69 499 GLN B C 1
ATOM 9187 O O . GLN B 1 499 ? 12.859 -166.125 -70.938 1 82.69 499 GLN B O 1
ATOM 9192 N N . GLY B 1 500 ? 11.734 -164.125 -71.25 1 77.62 500 GLY B N 1
ATOM 9193 C CA . GLY B 1 500 ? 11.102 -164.625 -72.438 1 77.62 500 GLY B CA 1
ATOM 9194 C C . GLY B 1 500 ? 12.094 -165 -73.562 1 77.62 500 GLY B C 1
ATOM 9195 O O . GLY B 1 500 ? 11.969 -166 -74.25 1 77.62 500 GLY B O 1
ATOM 9196 N N . THR B 1 501 ? 13.172 -164.125 -73.562 1 76.69 501 THR B N 1
ATOM 9197 C CA . THR B 1 501 ? 14.227 -164.375 -74.562 1 76.69 501 THR B CA 1
ATOM 9198 C C . THR B 1 501 ? 14.945 -165.625 -74.312 1 76.69 501 THR B C 1
ATOM 9200 O O . THR B 1 501 ? 15.211 -166.375 -75.312 1 76.69 501 THR B O 1
ATOM 9203 N N . GLU B 1 502 ? 15.133 -166.125 -73.188 1 80.25 502 GLU B N 1
ATOM 9204 C CA . GLU B 1 502 ? 15.82 -167.375 -72.875 1 80.25 502 GLU B CA 1
ATOM 9205 C C . GLU B 1 502 ? 14.977 -168.625 -73.25 1 80.25 502 GLU B C 1
ATOM 9207 O O . GLU B 1 502 ? 15.484 -169.625 -73.812 1 80.25 502 GLU B O 1
ATOM 9212 N N . THR B 1 503 ? 13.703 -168.5 -73 1 78.81 503 THR B N 1
ATOM 9213 C CA . THR B 1 503 ? 12.797 -169.625 -73.25 1 78.81 503 THR B CA 1
ATOM 9214 C C . THR B 1 503 ? 12.641 -169.875 -74.75 1 78.81 503 THR B C 1
ATOM 9216 O O . THR B 1 503 ? 12.656 -171 -75.25 1 78.81 503 THR B O 1
ATOM 9219 N N . ILE B 1 504 ? 12.703 -168.75 -75.5 1 80.62 504 ILE B N 1
ATOM 9220 C CA . ILE B 1 504 ? 12.5 -168.875 -76.938 1 80.62 504 ILE B CA 1
ATOM 9221 C C . ILE B 1 504 ? 13.773 -169.375 -77.625 1 80.62 504 ILE B C 1
ATOM 9223 O O . ILE B 1 504 ? 13.703 -170.125 -78.625 1 80.62 504 ILE B O 1
ATOM 9227 N N . ASN B 1 505 ? 14.914 -169 -77.125 1 81.19 505 ASN B N 1
ATOM 9228 C CA . ASN B 1 505 ? 16.172 -169.5 -77.625 1 81.19 505 ASN B CA 1
ATOM 9229 C C . ASN B 1 505 ? 16.281 -171 -77.438 1 81.19 505 ASN B C 1
ATOM 9231 O O . ASN B 1 505 ? 16.766 -171.75 -78.312 1 81.19 505 ASN B O 1
ATOM 9235 N N . SER B 1 506 ? 15.758 -171.5 -76.312 1 81.75 506 SER B N 1
ATOM 9236 C CA . SER B 1 506 ? 15.719 -173 -76.062 1 81.75 506 SER B CA 1
ATOM 9237 C C . SER B 1 506 ? 14.812 -173.75 -77 1 81.75 506 SER B C 1
ATOM 9239 O O . SER B 1 506 ? 15.156 -174.75 -77.5 1 81.75 506 SER B O 1
ATOM 9241 N N . LEU B 1 507 ? 13.781 -172.875 -77.312 1 78.56 507 LEU B N 1
ATOM 9242 C CA . LEU B 1 507 ? 12.836 -173.5 -78.25 1 78.56 507 LEU B CA 1
ATOM 9243 C C . LEU B 1 507 ? 13.484 -173.625 -79.625 1 78.56 507 LEU B C 1
ATOM 9245 O O . LEU B 1 507 ? 13.336 -174.625 -80.312 1 78.56 507 LEU B O 1
ATOM 9249 N N . LYS B 1 508 ? 14.281 -172.75 -80.062 1 80.75 508 LYS B N 1
ATOM 9250 C CA . LYS B 1 508 ? 15 -172.75 -81.375 1 80.75 508 LYS B CA 1
ATOM 9251 C C . LYS B 1 508 ? 16.016 -173.875 -81.375 1 80.75 508 LYS B C 1
ATOM 9253 O O . LYS B 1 508 ? 16.109 -174.625 -82.438 1 80.75 508 LYS B O 1
ATOM 9258 N N . ASN B 1 509 ? 16.656 -174.25 -80.375 1 83.56 509 ASN B N 1
ATOM 9259 C CA . ASN B 1 509 ? 17.656 -175.375 -80.312 1 83.56 509 ASN B CA 1
ATOM 9260 C C . ASN B 1 509 ? 17 -176.75 -80.438 1 83.56 509 ASN B C 1
ATOM 9262 O O . ASN B 1 509 ? 17.531 -177.625 -81.125 1 83.56 509 ASN B O 1
ATOM 9266 N N . HIS B 1 510 ? 15.805 -176.875 -79.812 1 80.25 510 HIS B N 1
ATOM 9267 C CA . HIS B 1 510 ? 15.102 -178.125 -79.875 1 80.25 510 HIS B CA 1
ATOM 9268 C C . HIS B 1 510 ? 14.609 -178.375 -81.312 1 80.25 510 HIS B C 1
ATOM 9270 O O . HIS B 1 510 ? 14.672 -179.5 -81.75 1 80.25 510 HIS B O 1
ATOM 9276 N N . VAL B 1 511 ? 14.25 -177.125 -81.938 1 81.38 511 VAL B N 1
ATOM 9277 C CA . VAL B 1 511 ? 13.773 -177.25 -83.312 1 81.38 511 VAL B CA 1
ATOM 9278 C C . VAL B 1 511 ? 14.93 -177.75 -84.25 1 81.38 511 VAL B C 1
ATOM 9280 O O . VAL B 1 511 ? 14.766 -178.625 -85.062 1 81.38 511 VAL B O 1
ATOM 9283 N N . THR B 1 512 ? 16.125 -177.375 -84.062 1 82.88 512 THR B N 1
ATOM 9284 C CA . THR B 1 512 ? 17.297 -177.625 -84.875 1 82.88 512 THR B CA 1
ATOM 9285 C C . THR B 1 512 ? 17.75 -179.125 -84.688 1 82.88 512 THR B C 1
ATOM 9287 O O . THR B 1 512 ? 18.25 -179.75 -85.625 1 82.88 512 THR B O 1
ATOM 9290 N N . SER B 1 513 ? 17.422 -179.75 -83.562 1 83.38 513 SER B N 1
ATOM 9291 C CA . SER B 1 513 ? 17.891 -181.125 -83.25 1 83.38 513 SER B CA 1
ATOM 9292 C C . SER B 1 513 ? 17.031 -182.125 -83.875 1 83.38 513 SER B C 1
ATOM 9294 O O . SER B 1 513 ? 17.438 -183.375 -84 1 83.38 513 SER B O 1
ATOM 9296 N N . ILE B 1 514 ? 15.914 -181.75 -84.375 1 83.69 514 ILE B N 1
ATOM 9297 C CA . ILE B 1 514 ? 14.969 -182.625 -84.938 1 83.69 514 ILE B CA 1
ATOM 9298 C C . ILE B 1 514 ? 15.352 -182.875 -86.375 1 83.69 514 ILE B C 1
ATOM 9300 O O . ILE B 1 514 ? 15.141 -184 -86.875 1 83.69 514 ILE B O 1
ATOM 9304 N N . GLU B 1 515 ? 16.078 -182 -87.062 1 80.81 515 GLU B N 1
ATOM 9305 C CA . GLU B 1 515 ? 16.344 -182.125 -88.5 1 80.81 515 GLU B CA 1
ATOM 9306 C C . GLU B 1 515 ? 17.234 -183.25 -88.875 1 80.81 515 GLU B C 1
ATOM 9308 O O . GLU B 1 515 ? 16.906 -184 -89.75 1 80.81 515 GLU B O 1
ATOM 9313 N N . PRO B 1 516 ? 18.203 -183.625 -88.25 1 82.88 516 PRO B N 1
ATOM 9314 C CA . PRO B 1 516 ? 19.047 -184.75 -88.625 1 82.88 516 PRO B CA 1
ATOM 9315 C C . PRO B 1 516 ? 18.359 -186.125 -88.438 1 82.88 516 PRO B C 1
ATOM 9317 O O . PRO B 1 516 ? 18.547 -187 -89.25 1 82.88 516 PRO B O 1
ATOM 9320 N N . VAL B 1 517 ? 17.516 -186.125 -87.375 1 85.69 517 VAL B N 1
ATOM 9321 C CA . VAL B 1 517 ? 16.844 -187.375 -87.062 1 85.69 517 VAL B CA 1
ATOM 9322 C C . VAL B 1 517 ? 15.797 -187.625 -88.125 1 85.69 517 VAL B C 1
ATOM 9324 O O . VAL B 1 517 ? 15.625 -188.875 -88.5 1 85.69 517 VAL B O 1
ATOM 9327 N N . LEU B 1 518 ? 15.266 -186.625 -88.625 1 84.62 518 LEU B N 1
ATOM 9328 C CA . LEU B 1 518 ? 14.266 -186.75 -89.688 1 84.62 518 LEU B CA 1
ATOM 9329 C C . LEU B 1 518 ? 14.922 -187.125 -91 1 84.62 518 LEU B C 1
ATOM 9331 O O . LEU B 1 518 ? 14.375 -188 -91.75 1 84.62 518 LEU B O 1
ATOM 9335 N N . ALA B 1 519 ? 16.031 -186.75 -91.25 1 84.44 519 ALA B N 1
ATOM 9336 C CA . ALA B 1 519 ? 16.812 -187.125 -92.438 1 84.44 519 ALA B CA 1
ATOM 9337 C C . ALA B 1 519 ? 17.203 -188.625 -92.375 1 84.44 519 ALA B C 1
ATOM 9339 O O . ALA B 1 519 ? 17.156 -189.375 -93.375 1 84.44 519 ALA B O 1
ATOM 9340 N N . ASP B 1 520 ? 17.438 -189 -91.25 1 87.06 520 ASP B N 1
ATOM 9341 C CA . ASP B 1 520 ? 17.781 -190.375 -91 1 87.06 520 ASP B CA 1
ATOM 9342 C C . ASP B 1 520 ? 16.578 -191.25 -91.312 1 87.06 520 ASP B C 1
ATOM 9344 O O . ASP B 1 520 ? 16.734 -192.375 -92 1 87.06 520 ASP B O 1
ATOM 9348 N N . ILE B 1 521 ? 15.461 -190.75 -90.938 1 86.69 521 ILE B N 1
ATOM 9349 C CA . ILE B 1 521 ? 14.242 -191.625 -91.188 1 86.69 521 ILE B CA 1
ATOM 9350 C C . ILE B 1 521 ? 13.953 -191.625 -92.688 1 86.69 521 ILE B C 1
ATOM 9352 O O . ILE B 1 521 ? 13.586 -192.75 -93.188 1 86.69 521 ILE B O 1
ATOM 9356 N N . ASN B 1 522 ? 14.18 -190.625 -93.312 1 85.25 522 ASN B N 1
ATOM 9357 C CA . ASN B 1 522 ? 13.992 -190.5 -94.812 1 85.25 522 ASN B CA 1
ATOM 9358 C C . ASN B 1 522 ? 14.984 -191.5 -95.5 1 85.25 522 ASN B C 1
ATOM 9360 O O . ASN B 1 522 ? 14.617 -192.125 -96.438 1 85.25 522 ASN B O 1
ATOM 9364 N N . GLY B 1 523 ? 16.141 -191.625 -95.062 1 87.56 523 GLY B N 1
ATOM 9365 C CA . GLY B 1 523 ? 17.141 -192.5 -95.562 1 87.56 523 GLY B CA 1
ATOM 9366 C C . GLY B 1 523 ? 16.797 -194 -95.375 1 87.56 523 GLY B C 1
ATOM 9367 O O . GLY B 1 523 ? 16.969 -194.75 -96.312 1 87.56 523 GLY B O 1
ATOM 9368 N N . ILE B 1 524 ? 16.266 -194.125 -94.312 1 87.81 524 ILE B N 1
ATOM 9369 C CA . ILE B 1 524 ? 15.859 -195.5 -93.938 1 87.81 524 ILE B CA 1
ATOM 9370 C C . ILE B 1 524 ? 14.695 -195.875 -94.812 1 87.81 524 ILE B C 1
ATOM 9372 O O . ILE B 1 524 ? 14.664 -197 -95.312 1 87.81 524 ILE B O 1
ATOM 9376 N N . ALA B 1 525 ? 13.828 -195 -95.125 1 88.25 525 ALA B N 1
ATOM 9377 C CA . ALA B 1 525 ? 12.672 -195.25 -95.938 1 88.25 525 ALA B CA 1
ATOM 9378 C C . ALA B 1 525 ? 13.102 -195.5 -97.375 1 88.25 525 ALA B C 1
ATOM 9380 O O . ALA B 1 525 ? 12.578 -196.5 -98.062 1 88.25 525 ALA B O 1
ATOM 9381 N N . GLU B 1 526 ? 14.062 -195 -97.875 1 86.62 526 GLU B N 1
ATOM 9382 C CA . GLU B 1 526 ? 14.602 -195.125 -99.188 1 86.62 526 GLU B CA 1
ATOM 9383 C C . GLU B 1 526 ? 15.305 -196.5 -99.375 1 86.62 526 GLU B C 1
ATOM 9385 O O . GLU B 1 526 ? 15.133 -197.125 -100.375 1 86.62 526 GLU B O 1
ATOM 9390 N N . GLN B 1 527 ? 15.953 -196.75 -98.375 1 89.81 527 GLN B N 1
ATOM 9391 C CA . GLN B 1 527 ? 16.688 -198 -98.375 1 89.81 527 GLN B CA 1
ATOM 9392 C C . GLN B 1 527 ? 15.727 -199.125 -98.312 1 89.81 527 GLN B C 1
ATOM 9394 O O . GLN B 1 527 ? 15.93 -200.25 -99 1 89.81 527 GLN B O 1
ATOM 9399 N N . THR B 1 528 ? 14.719 -198.875 -97.5 1 87.56 528 THR B N 1
ATOM 9400 C CA . THR B 1 528 ? 13.688 -200 -97.375 1 87.56 528 THR B CA 1
ATOM 9401 C C . THR B 1 528 ? 12.945 -200.125 -98.688 1 87.56 528 THR B C 1
ATOM 9403 O O . THR B 1 528 ? 12.664 -201.25 -99.125 1 87.56 528 THR B O 1
ATOM 9406 N N . ASN B 1 529 ? 12.695 -199.125 -99.375 1 86.06 529 ASN B N 1
ATOM 9407 C CA . ASN B 1 529 ? 12.047 -199.125 -100.688 1 86.06 529 ASN B CA 1
ATOM 9408 C C . ASN B 1 529 ? 12.906 -199.75 -101.75 1 86.06 529 ASN B C 1
ATOM 9410 O O . ASN B 1 529 ? 12.406 -200.625 -102.562 1 86.06 529 ASN B O 1
ATOM 9414 N N . LEU B 1 530 ? 14.156 -199.75 -101.75 1 85.56 530 LEU B N 1
ATOM 9415 C CA . LEU B 1 530 ? 15.102 -200.375 -102.688 1 85.56 530 LEU B CA 1
ATOM 9416 C C . LEU B 1 530 ? 15.25 -201.875 -102.438 1 85.56 530 LEU B C 1
ATOM 9418 O O . LEU B 1 530 ? 15.305 -202.625 -103.375 1 85.56 530 LEU B O 1
ATOM 9422 N N . LEU B 1 531 ? 15.258 -202.125 -101.188 1 87.12 531 LEU B N 1
ATOM 9423 C CA . LEU B 1 531 ? 15.359 -203.5 -100.812 1 87.12 531 LEU B CA 1
ATOM 9424 C C . LEU B 1 531 ? 14.102 -204.25 -101.188 1 87.12 531 LEU B C 1
ATOM 9426 O O . LEU B 1 531 ? 14.188 -205.375 -101.625 1 87.12 531 LEU B O 1
ATOM 9430 N N . ALA B 1 532 ? 12.969 -203.5 -101.125 1 84.19 532 ALA B N 1
ATOM 9431 C CA . ALA B 1 532 ? 11.68 -204.125 -101.5 1 84.19 532 ALA B CA 1
ATOM 9432 C C . ALA B 1 532 ? 11.555 -204.25 -103 1 84.19 532 ALA B C 1
ATOM 9434 O O . ALA B 1 532 ? 11.016 -205.25 -103.5 1 84.19 532 ALA B O 1
ATOM 9435 N N . LEU B 1 533 ? 12.141 -203.5 -103.812 1 84.06 533 LEU B N 1
ATOM 9436 C CA . LEU B 1 533 ? 12.164 -203.625 -105.25 1 84.06 533 LEU B CA 1
ATOM 9437 C C . LEU B 1 533 ? 13.031 -204.75 -105.75 1 84.06 533 LEU B C 1
ATOM 9439 O O . LEU B 1 533 ? 12.633 -205.5 -106.625 1 84.06 533 LEU B O 1
ATOM 9443 N N . ASN B 1 534 ? 14.086 -205 -105.188 1 82.81 534 ASN B N 1
ATOM 9444 C CA . ASN B 1 534 ? 15.008 -206 -105.5 1 82.81 534 ASN B CA 1
ATOM 9445 C C . ASN B 1 534 ? 14.414 -207.375 -105.188 1 82.81 534 ASN B C 1
ATOM 9447 O O . ASN B 1 534 ? 14.586 -208.375 -105.938 1 82.81 534 ASN B O 1
ATOM 9451 N N . ALA B 1 535 ? 13.68 -207.375 -104 1 81.12 535 ALA B N 1
ATOM 9452 C CA . ALA B 1 535 ? 13.008 -208.625 -103.562 1 81.12 535 ALA B CA 1
ATOM 9453 C C . ALA B 1 535 ? 11.836 -208.875 -104.5 1 81.12 535 ALA B C 1
ATOM 9455 O O . ALA B 1 535 ? 11.594 -210.125 -104.75 1 81.12 535 ALA B O 1
ATOM 9456 N N . ALA B 1 536 ? 11.188 -208 -105.188 1 82.19 536 ALA B N 1
ATOM 9457 C CA . ALA B 1 536 ? 10.102 -208.125 -106.125 1 82.19 536 ALA B CA 1
ATOM 9458 C C . ALA B 1 536 ? 10.617 -208.75 -107.438 1 82.19 536 ALA B C 1
ATOM 9460 O O . ALA B 1 536 ? 9.992 -209.625 -108.062 1 82.19 536 ALA B O 1
ATOM 9461 N N . ILE B 1 537 ? 11.734 -208.375 -107.812 1 79.69 537 ILE B N 1
ATOM 9462 C CA . ILE B 1 537 ? 12.375 -208.875 -109.062 1 79.69 537 ILE B CA 1
ATOM 9463 C C . ILE B 1 537 ? 12.812 -210.25 -108.938 1 79.69 537 ILE B C 1
ATOM 9465 O O . ILE B 1 537 ? 12.578 -211.125 -109.875 1 79.69 537 ILE B O 1
ATOM 9469 N N . GLU B 1 538 ? 13.328 -210.625 -107.875 1 76.69 538 GLU B N 1
ATOM 9470 C CA . GLU B 1 538 ? 13.828 -212 -107.625 1 76.69 538 GLU B CA 1
ATOM 9471 C C . GLU B 1 538 ? 12.68 -213 -107.5 1 76.69 538 GLU B C 1
ATOM 9473 O O . GLU B 1 538 ? 12.766 -214.125 -107.938 1 76.69 538 GLU B O 1
ATOM 9478 N N . ALA B 1 539 ? 11.602 -212.5 -106.812 1 78.19 539 ALA B N 1
ATOM 9479 C CA . ALA B 1 539 ? 10.391 -213.375 -106.688 1 78.19 539 ALA B CA 1
ATOM 9480 C C . ALA B 1 539 ? 9.734 -213.625 -108.062 1 78.19 539 ALA B C 1
ATOM 9482 O O . ALA B 1 539 ? 9.234 -214.75 -108.25 1 78.19 539 ALA B O 1
ATOM 9483 N N . ALA B 1 540 ? 9.773 -212.875 -109.062 1 77.94 540 ALA B N 1
ATOM 9484 C CA . ALA B 1 540 ? 9.25 -213 -110.438 1 77.94 540 ALA B CA 1
ATOM 9485 C C . ALA B 1 540 ? 10.094 -214 -111.25 1 77.94 540 ALA B C 1
ATOM 9487 O O . ALA B 1 540 ? 9.555 -214.75 -112 1 77.94 540 ALA B O 1
ATOM 9488 N N . ARG B 1 541 ? 11.305 -214 -111.062 1 76.81 541 ARG B N 1
ATOM 9489 C CA . ARG B 1 541 ? 12.266 -214.875 -111.75 1 76.81 541 ARG B CA 1
ATOM 9490 C C . ARG B 1 541 ? 12.141 -216.375 -111.375 1 76.81 541 ARG B C 1
ATOM 9492 O O . ARG B 1 541 ? 12.414 -217.25 -112.125 1 76.81 541 ARG B O 1
ATOM 9499 N N . ALA B 1 542 ? 11.656 -216.5 -110.062 1 76.12 542 ALA B N 1
ATOM 9500 C CA . ALA B 1 542 ? 11.531 -217.875 -109.5 1 76.12 542 ALA B CA 1
ATOM 9501 C C . ALA B 1 542 ? 10.211 -218.5 -109.938 1 76.12 542 ALA B C 1
ATOM 9503 O O . ALA B 1 542 ? 9.922 -219.625 -109.5 1 76.12 542 ALA B O 1
ATOM 9504 N N . GLY B 1 543 ? 9.258 -217.875 -110.812 1 75 543 GLY B N 1
ATOM 9505 C CA . GLY B 1 543 ? 8.07 -218.375 -111.438 1 75 543 GLY B CA 1
ATOM 9506 C C . GLY B 1 543 ? 6.93 -218.625 -110.5 1 75 543 GLY B C 1
ATOM 9507 O O . GLY B 1 543 ? 6.598 -217.75 -109.625 1 75 543 GLY B O 1
ATOM 9508 N N . GLU B 1 544 ? 6.41 -220 -110.5 1 73.12 544 GLU B N 1
ATOM 9509 C CA . GLU B 1 544 ? 5.223 -220.375 -109.75 1 73.12 544 GLU B CA 1
ATOM 9510 C C . GLU B 1 544 ? 5.543 -220.5 -108.25 1 73.12 544 GLU B C 1
ATOM 9512 O O . GLU B 1 544 ? 4.691 -220.25 -107.438 1 73.12 544 GLU B O 1
ATOM 9517 N N . GLN B 1 545 ? 6.727 -220.625 -107.875 1 72.44 545 GLN B N 1
ATOM 9518 C CA . GLN B 1 545 ? 7.172 -220.875 -106.5 1 72.44 545 GLN B CA 1
ATOM 9519 C C . GLN B 1 545 ? 7.438 -219.5 -105.812 1 72.44 545 GLN B C 1
ATOM 9521 O O . GLN B 1 545 ? 7.516 -219.5 -104.562 1 72.44 545 GLN B O 1
ATOM 9526 N N . GLY B 1 546 ? 7.34 -218.375 -106.562 1 72 546 GLY B N 1
ATOM 9527 C CA . GLY B 1 546 ? 7.684 -217.125 -106 1 72 546 GLY B CA 1
ATOM 9528 C C . GLY B 1 546 ? 6.484 -216.25 -105.875 1 72 546 GLY B C 1
ATOM 9529 O O . GLY B 1 546 ? 6.637 -215 -105.5 1 72 546 GLY B O 1
ATOM 9530 N N . ARG B 1 547 ? 5.418 -216.625 -106.125 1 81.56 547 ARG B N 1
ATOM 9531 C CA . ARG B 1 547 ? 4.211 -215.75 -106.188 1 81.56 547 ARG B CA 1
ATOM 9532 C C . ARG B 1 547 ? 3.893 -215.25 -104.75 1 81.56 547 ARG B C 1
ATOM 9534 O O . ARG B 1 547 ? 3.506 -214 -104.625 1 81.56 547 ARG B O 1
ATOM 9541 N N . GLY B 1 548 ? 4.164 -215.875 -103.688 1 75.94 548 GLY B N 1
ATOM 9542 C CA . GLY B 1 548 ? 3.912 -215.5 -102.312 1 75.94 548 GLY B CA 1
ATOM 9543 C C . GLY B 1 548 ? 4.875 -214.375 -101.812 1 75.94 548 GLY B C 1
ATOM 9544 O O . GLY B 1 548 ? 4.465 -213.375 -101.188 1 75.94 548 GLY B O 1
ATOM 9545 N N . PHE B 1 549 ? 6.211 -214.375 -102.312 1 77.19 549 PHE B N 1
ATOM 9546 C CA . PHE B 1 549 ? 7.25 -213.375 -101.938 1 77.19 549 PHE B CA 1
ATOM 9547 C C . PHE B 1 549 ? 7.105 -212.125 -102.688 1 77.19 549 PHE B C 1
ATOM 9549 O O . PHE B 1 549 ? 7.414 -211 -102.188 1 77.19 549 PHE B O 1
ATOM 9556 N N . ALA B 1 550 ? 6.414 -212.25 -103.875 1 79.25 550 ALA B N 1
ATOM 9557 C CA . ALA B 1 550 ? 6.168 -211 -104.688 1 79.25 550 ALA B CA 1
ATOM 9558 C C . ALA B 1 550 ? 5.117 -210.125 -104 1 79.25 550 ALA B C 1
ATOM 9560 O O . ALA B 1 550 ? 5.262 -208.875 -104 1 79.25 550 ALA B O 1
ATOM 9561 N N . VAL B 1 551 ? 4.262 -210.75 -103.188 1 83.44 551 VAL B N 1
ATOM 9562 C CA . VAL B 1 551 ? 3.193 -210 -102.562 1 83.44 551 VAL B CA 1
ATOM 9563 C C . VAL B 1 551 ? 3.75 -209.25 -101.312 1 83.44 551 VAL B C 1
ATOM 9565 O O . VAL B 1 551 ? 3.43 -208.125 -101.062 1 83.44 551 VAL B O 1
ATOM 9568 N N . VAL B 1 552 ? 4.684 -209.875 -100.688 1 83.06 552 VAL B N 1
ATOM 9569 C CA . VAL B 1 552 ? 5.301 -209.25 -99.5 1 83.06 552 VAL B CA 1
ATOM 9570 C C . VAL B 1 552 ? 6.234 -208.125 -99.938 1 83.06 552 VAL B C 1
ATOM 9572 O O . VAL B 1 552 ? 6.234 -207 -99.25 1 83.06 552 VAL B O 1
ATOM 9575 N N . ALA B 1 553 ? 6.922 -208.25 -100.938 1 81.25 553 ALA B N 1
ATOM 9576 C CA . ALA B 1 553 ? 7.848 -207.25 -101.438 1 81.25 553 ALA B CA 1
ATOM 9577 C C . ALA B 1 553 ? 7.102 -206 -101.875 1 81.25 553 ALA B C 1
ATOM 9579 O O . ALA B 1 553 ? 7.527 -204.875 -101.625 1 81.25 553 ALA B O 1
ATOM 9580 N N . ASP B 1 554 ? 5.863 -206.25 -102.438 1 83.06 554 ASP B N 1
ATOM 9581 C CA . ASP B 1 554 ? 5.059 -205.125 -102.938 1 83.06 554 ASP B CA 1
ATOM 9582 C C . ASP B 1 554 ? 4.43 -204.375 -101.75 1 83.06 554 ASP B C 1
ATOM 9584 O O . ASP B 1 554 ? 4.312 -203.125 -101.812 1 83.06 554 ASP B O 1
ATOM 9588 N N . GLU B 1 555 ? 4.234 -205.125 -100.75 1 83.94 555 GLU B N 1
ATOM 9589 C CA . GLU B 1 555 ? 3.648 -204.5 -99.562 1 83.94 555 GLU B CA 1
ATOM 9590 C C . GLU B 1 555 ? 4.695 -203.75 -98.812 1 83.94 555 GLU B C 1
ATOM 9592 O O . GLU B 1 555 ? 4.422 -202.625 -98.312 1 83.94 555 GLU B O 1
ATOM 9597 N N . VAL B 1 556 ? 5.898 -204.125 -98.688 1 84.56 556 VAL B N 1
ATOM 9598 C CA . VAL B 1 556 ? 6.992 -203.375 -98.062 1 84.56 556 VAL B CA 1
ATOM 9599 C C . VAL B 1 556 ? 7.375 -202.125 -98.875 1 84.56 556 VAL B C 1
ATOM 9601 O O . VAL B 1 556 ? 7.668 -201.125 -98.25 1 84.56 556 VAL B O 1
ATOM 9604 N N . ARG B 1 557 ? 7.246 -202.375 -100.125 1 83.69 557 ARG B N 1
ATOM 9605 C CA . ARG B 1 557 ? 7.52 -201.25 -100.938 1 83.69 557 ARG B CA 1
ATOM 9606 C C . ARG B 1 557 ? 6.488 -200.125 -100.75 1 83.69 557 ARG B C 1
ATOM 9608 O O . ARG B 1 557 ? 6.844 -198.875 -100.688 1 83.69 557 ARG B O 1
ATOM 9615 N N . SER B 1 558 ? 5.285 -200.5 -100.562 1 86.44 558 SER B N 1
ATOM 9616 C CA . SER B 1 558 ? 4.199 -199.5 -100.375 1 86.44 558 SER B CA 1
ATOM 9617 C C . SER B 1 558 ? 4.34 -198.875 -99 1 86.44 558 SER B C 1
ATOM 9619 O O . SER B 1 558 ? 4.141 -197.625 -98.875 1 86.44 558 SER B O 1
ATOM 9621 N N . LEU B 1 559 ? 4.855 -199.5 -98 1 86.56 559 LEU B N 1
ATOM 9622 C CA . LEU B 1 559 ? 5.039 -198.875 -96.688 1 86.56 559 LEU B CA 1
ATOM 9623 C C . LEU B 1 559 ? 6.238 -198 -96.625 1 86.56 559 LEU B C 1
ATOM 9625 O O . LEU B 1 559 ? 6.203 -197 -95.938 1 86.56 559 LEU B O 1
ATOM 9629 N N . ALA B 1 560 ? 7.227 -198.25 -97.375 1 85.31 560 ALA B N 1
ATOM 9630 C CA . ALA B 1 560 ? 8.398 -197.375 -97.5 1 85.31 560 ALA B CA 1
ATOM 9631 C C . ALA B 1 560 ? 8.062 -196.125 -98.188 1 85.31 560 ALA B C 1
ATOM 9633 O O . ALA B 1 560 ? 8.516 -195 -97.75 1 85.31 560 ALA B O 1
ATOM 9634 N N . THR B 1 561 ? 7.16 -196.25 -99.188 1 85.25 561 THR B N 1
ATOM 9635 C CA . THR B 1 561 ? 6.719 -195.125 -99.938 1 85.25 561 THR B CA 1
ATOM 9636 C C . THR B 1 561 ? 5.832 -194.25 -99.062 1 85.25 561 THR B C 1
ATOM 9638 O O . THR B 1 561 ? 5.941 -193 -99.062 1 85.25 561 THR B O 1
ATOM 9641 N N . ARG B 1 562 ? 5.184 -194.875 -98.188 1 88 562 ARG B N 1
ATOM 9642 C CA . ARG B 1 562 ? 4.332 -194.125 -97.25 1 88 562 ARG B CA 1
ATOM 9643 C C . ARG B 1 562 ? 5.16 -193.375 -96.188 1 88 562 ARG B C 1
ATOM 9645 O O . ARG B 1 562 ? 4.859 -192.25 -95.75 1 88 562 ARG B O 1
ATOM 9652 N N . THR B 1 563 ? 6.188 -194 -95.688 1 85.5 563 THR B N 1
ATOM 9653 C CA . THR B 1 563 ? 7.086 -193.375 -94.688 1 85.5 563 THR B CA 1
ATOM 9654 C C . THR B 1 563 ? 7.805 -192.125 -95.312 1 85.5 563 THR B C 1
ATOM 9656 O O . THR B 1 563 ? 7.938 -191.125 -94.625 1 85.5 563 THR B O 1
ATOM 9659 N N . GLN B 1 564 ? 8.18 -192.375 -96.562 1 83.44 564 GLN B N 1
ATOM 9660 C CA . GLN B 1 564 ? 8.828 -191.25 -97.25 1 83.44 564 GLN B CA 1
ATOM 9661 C C . GLN B 1 564 ? 7.879 -190 -97.375 1 83.44 564 GLN B C 1
ATOM 9663 O O . GLN B 1 564 ? 8.281 -188.875 -97.125 1 83.44 564 GLN B O 1
ATOM 9668 N N . GLY B 1 565 ? 6.613 -190.375 -97.75 1 86.56 565 GLY B N 1
ATOM 9669 C CA . GLY B 1 565 ? 5.609 -189.375 -97.812 1 86.56 565 GLY B CA 1
ATOM 9670 C C . GLY B 1 565 ? 5.375 -188.625 -96.438 1 86.56 565 GLY B C 1
ATOM 9671 O O . GLY B 1 565 ? 5.336 -187.375 -96.375 1 86.56 565 GLY B O 1
ATOM 9672 N N . SER B 1 566 ? 5.367 -189.25 -95.312 1 84.62 566 SER B N 1
ATOM 9673 C CA . SER B 1 566 ? 5.172 -188.75 -93.938 1 84.62 566 SER B CA 1
ATOM 9674 C C . SER B 1 566 ? 6.391 -188 -93.5 1 84.62 566 SER B C 1
ATOM 9676 O O . SER B 1 566 ? 6.258 -187 -92.875 1 84.62 566 SER B O 1
ATOM 9678 N N . THR B 1 567 ? 7.59 -188.375 -93.812 1 83.56 567 THR B N 1
ATOM 9679 C CA . THR B 1 567 ? 8.82 -187.75 -93.438 1 83.56 567 THR B CA 1
ATOM 9680 C C . THR B 1 567 ? 8.93 -186.375 -94.125 1 83.56 567 THR B C 1
ATOM 9682 O O . THR B 1 567 ? 9.398 -185.375 -93.562 1 83.56 567 THR B O 1
ATOM 9685 N N . ASN B 1 568 ? 8.375 -186.5 -95.5 1 86 568 ASN B N 1
ATOM 9686 C CA . ASN B 1 568 ? 8.367 -185.25 -96.25 1 86 568 ASN B CA 1
ATOM 9687 C C . ASN B 1 568 ? 7.402 -184.25 -95.625 1 86 568 ASN B C 1
ATOM 9689 O O . ASN B 1 568 ? 7.711 -183 -95.562 1 86 568 ASN B O 1
ATOM 9693 N N . THR B 1 569 ? 6.383 -184.75 -95.062 1 87.56 569 THR B N 1
ATOM 9694 C CA . THR B 1 569 ? 5.41 -183.875 -94.438 1 87.56 569 THR B CA 1
ATOM 9695 C C . THR B 1 569 ? 5.988 -183.375 -93.125 1 87.56 569 THR B C 1
ATOM 9697 O O . THR B 1 569 ? 5.848 -182.125 -92.875 1 87.56 569 THR B O 1
ATOM 9700 N N . ILE B 1 570 ? 6.715 -183.875 -92.312 1 82.06 570 ILE B N 1
ATOM 9701 C CA . ILE B 1 570 ? 7.316 -183.5 -91.062 1 82.06 570 ILE B CA 1
ATOM 9702 C C . ILE B 1 570 ? 8.453 -182.5 -91.375 1 82.06 570 ILE B C 1
ATOM 9704 O O . ILE B 1 570 ? 8.648 -181.5 -90.625 1 82.06 570 ILE B O 1
ATOM 9708 N N . GLN B 1 571 ? 9.156 -183 -92.562 1 81.25 571 GLN B N 1
ATOM 9709 C CA . GLN B 1 571 ? 10.242 -182.125 -92.938 1 81.25 571 GLN B CA 1
ATOM 9710 C C . GLN B 1 571 ? 9.719 -180.625 -93.25 1 81.25 571 GLN B C 1
ATOM 9712 O O . GLN B 1 571 ? 10.336 -179.625 -92.875 1 81.25 571 GLN B O 1
ATOM 9717 N N . GLN B 1 572 ? 8.508 -180.625 -93.875 1 86.06 572 GLN B N 1
ATOM 9718 C CA . GLN B 1 572 ? 7.898 -179.25 -94.188 1 86.06 572 GLN B CA 1
ATOM 9719 C C . GLN B 1 572 ? 7.449 -178.5 -92.938 1 86.06 572 GLN B C 1
ATOM 9721 O O . GLN B 1 572 ? 7.648 -177.375 -92.812 1 86.06 572 GLN B O 1
ATOM 9726 N N . SER B 1 573 ? 6.973 -179.25 -92 1 80 573 SER B N 1
ATOM 9727 C CA . SER B 1 573 ? 6.508 -178.75 -90.75 1 80 573 SER B CA 1
ATOM 9728 C C . SER B 1 573 ? 7.672 -178.25 -89.875 1 80 573 SER B C 1
ATOM 9730 O O . SER B 1 573 ? 7.574 -177.125 -89.312 1 80 573 SER B O 1
ATOM 9732 N N . ILE B 1 574 ? 8.812 -178.875 -89.875 1 79.06 574 ILE B N 1
ATOM 9733 C CA . ILE B 1 574 ? 9.992 -178.375 -89.125 1 79.06 574 ILE B CA 1
ATOM 9734 C C . ILE B 1 574 ? 10.602 -177.125 -89.688 1 79.06 574 ILE B C 1
ATOM 9736 O O . ILE B 1 574 ? 11.078 -176.25 -89 1 79.06 574 ILE B O 1
ATOM 9740 N N . THR B 1 575 ? 10.508 -177.25 -91.188 1 84.75 575 THR B N 1
ATOM 9741 C CA . THR B 1 575 ? 10.992 -176 -91.875 1 84.75 575 THR B CA 1
ATOM 9742 C C . THR B 1 575 ? 10.156 -174.75 -91.438 1 84.75 575 THR B C 1
ATOM 9744 O O . THR B 1 575 ? 10.703 -173.75 -91.125 1 84.75 575 THR B O 1
ATOM 9747 N N . GLN B 1 576 ? 8.898 -175 -91.25 1 82.12 576 GLN B N 1
ATOM 9748 C CA . GLN B 1 576 ? 8.023 -174 -90.812 1 82.12 576 GLN B CA 1
ATOM 9749 C C . GLN B 1 576 ? 8.242 -173.625 -89.375 1 82.12 576 GLN B C 1
ATOM 9751 O O . GLN B 1 576 ? 8.227 -172.375 -89 1 82.12 576 GLN B O 1
ATOM 9756 N N . LEU B 1 577 ? 8.508 -174.375 -88.5 1 76.75 577 LEU B N 1
ATOM 9757 C CA . LEU B 1 577 ? 8.773 -174.25 -87.125 1 76.75 577 LEU B CA 1
ATOM 9758 C C . LEU B 1 577 ? 10.07 -173.5 -86.875 1 76.75 577 LEU B C 1
ATOM 9760 O O . LEU B 1 577 ? 10.148 -172.625 -86.062 1 76.75 577 LEU B O 1
ATOM 9764 N N . ARG B 1 578 ? 11.117 -174 -87.75 1 77.94 578 ARG B N 1
ATOM 9765 C CA . ARG B 1 578 ? 12.398 -173.375 -87.688 1 77.94 578 ARG B CA 1
ATOM 9766 C C . ARG B 1 578 ? 12.242 -171.875 -88 1 77.94 578 ARG B C 1
ATOM 9768 O O . ARG B 1 578 ? 12.797 -171 -87.375 1 77.94 578 ARG B O 1
ATOM 9775 N N . SER B 1 579 ? 11.336 -171.625 -89.062 1 85.81 579 SER B N 1
ATOM 9776 C CA . SER B 1 579 ? 11.117 -170.25 -89.5 1 85.81 579 SER B CA 1
ATOM 9777 C C . SER B 1 579 ? 10.375 -169.375 -88.438 1 85.81 579 SER B C 1
ATOM 9779 O O . SER B 1 579 ? 10.734 -168.25 -88.125 1 85.81 579 SER B O 1
ATOM 9781 N N . SER B 1 580 ? 9.445 -170 -87.75 1 77.69 580 SER B N 1
ATOM 9782 C CA . SER B 1 580 ? 8.672 -169.375 -86.688 1 77.69 580 SER B CA 1
ATOM 9783 C C . SER B 1 580 ? 9.516 -169.125 -85.438 1 77.69 580 SER B C 1
ATOM 9785 O O . SER B 1 580 ? 9.375 -168 -84.812 1 77.69 580 SER B O 1
ATOM 9787 N N . ALA B 1 581 ? 10.391 -169.875 -85 1 76.56 581 ALA B N 1
ATOM 9788 C CA . ALA B 1 581 ? 11.297 -169.75 -83.875 1 76.56 581 ALA B CA 1
ATOM 9789 C C . ALA B 1 581 ? 12.266 -168.625 -84.125 1 76.56 581 ALA B C 1
ATOM 9791 O O . ALA B 1 581 ? 12.508 -167.75 -83.25 1 76.56 581 ALA B O 1
ATOM 9792 N N . ASP B 1 582 ? 12.734 -168.625 -85.5 1 83.81 582 ASP B N 1
ATOM 9793 C CA . ASP B 1 582 ? 13.633 -167.5 -85.875 1 83.81 582 ASP B CA 1
ATOM 9794 C C . ASP B 1 582 ? 12.93 -166.125 -85.75 1 83.81 582 ASP B C 1
ATOM 9796 O O . ASP B 1 582 ? 13.508 -165.125 -85.25 1 83.81 582 ASP B O 1
ATOM 9800 N N . GLU B 1 583 ? 11.703 -166.125 -86.125 1 83.25 583 GLU B N 1
ATOM 9801 C CA . GLU B 1 583 ? 10.938 -164.875 -86.062 1 83.25 583 GLU B CA 1
ATOM 9802 C C . GLU B 1 583 ? 10.656 -164.5 -84.625 1 83.25 583 GLU B C 1
ATOM 9804 O O . GLU B 1 583 ? 10.727 -163.375 -84.25 1 83.25 583 GLU B O 1
ATOM 9809 N N . SER B 1 584 ? 10.398 -165.375 -83.75 1 77.12 584 SER B N 1
ATOM 9810 C CA . SER B 1 584 ? 10.141 -165.125 -82.312 1 77.12 584 SER B CA 1
ATOM 9811 C C . SER B 1 584 ? 11.383 -164.625 -81.625 1 77.12 584 SER B C 1
ATOM 9813 O O . SER B 1 584 ? 11.281 -163.625 -80.812 1 77.12 584 SER B O 1
ATOM 9815 N N . VAL B 1 585 ? 12.539 -165.25 -81.938 1 77.38 585 VAL B N 1
ATOM 9816 C CA . VAL B 1 585 ? 13.789 -164.75 -81.375 1 77.38 585 VAL B CA 1
ATOM 9817 C C . VAL B 1 585 ? 14.023 -163.25 -81.812 1 77.38 585 VAL B C 1
ATOM 9819 O O . VAL B 1 585 ? 14.438 -162.5 -81 1 77.38 585 VAL B O 1
ATOM 9822 N N . ARG B 1 586 ? 13.648 -163 -83.062 1 85.06 586 ARG B N 1
ATOM 9823 C CA . ARG B 1 586 ? 13.859 -161.625 -83.562 1 85.06 586 ARG B CA 1
ATOM 9824 C C . ARG B 1 586 ? 12.977 -160.625 -82.812 1 85.06 586 ARG B C 1
ATOM 9826 O O . ARG B 1 586 ? 13.438 -159.5 -82.375 1 85.06 586 ARG B O 1
ATOM 9833 N N . VAL B 1 587 ? 11.75 -161 -82.625 1 80.5 587 VAL B N 1
ATOM 9834 C CA . VAL B 1 587 ? 10.797 -160 -82 1 80.5 587 VAL B CA 1
ATOM 9835 C C . VAL B 1 587 ? 11.18 -159.875 -80.5 1 80.5 587 VAL B C 1
ATOM 9837 O O . VAL B 1 587 ? 11.141 -158.75 -80 1 80.5 587 VAL B O 1
ATOM 9840 N N . ILE B 1 588 ? 11.625 -160.75 -79.812 1 75.75 588 ILE B N 1
ATOM 9841 C CA . ILE B 1 588 ? 11.945 -160.75 -78.375 1 75.75 588 ILE B CA 1
ATOM 9842 C C . ILE B 1 588 ? 13.242 -159.875 -78.188 1 75.75 588 ILE B C 1
ATOM 9844 O O . ILE B 1 588 ? 13.383 -159.125 -77.25 1 75.75 588 ILE B O 1
ATOM 9848 N N . ASN B 1 589 ? 14.18 -160.25 -79.25 1 83.75 589 ASN B N 1
ATOM 9849 C CA . ASN B 1 589 ? 15.406 -159.5 -79.25 1 83.75 589 ASN B CA 1
ATOM 9850 C C . ASN B 1 589 ? 15.109 -158 -79.438 1 83.75 589 ASN B C 1
ATOM 9852 O O . ASN B 1 589 ? 15.695 -157.125 -78.75 1 83.75 589 ASN B O 1
ATOM 9856 N N . ASN B 1 590 ? 14.156 -157.625 -80.25 1 85 590 ASN B N 1
ATOM 9857 C CA . ASN B 1 590 ? 13.75 -156.25 -80.438 1 85 590 ASN B CA 1
ATOM 9858 C C . ASN B 1 590 ? 13.078 -155.75 -79.188 1 85 590 ASN B C 1
ATOM 9860 O O . ASN B 1 590 ? 13.32 -154.5 -78.812 1 85 590 ASN B O 1
ATOM 9864 N N . SER B 1 591 ? 12.305 -156.375 -78.5 1 79.81 591 SER B N 1
ATOM 9865 C CA . SER B 1 591 ? 11.641 -156 -77.25 1 79.81 591 SER B CA 1
ATOM 9866 C C . SER B 1 591 ? 12.641 -155.75 -76.125 1 79.81 591 SER B C 1
ATOM 9868 O O . SER B 1 591 ? 12.492 -154.75 -75.375 1 79.81 591 SER B O 1
ATOM 9870 N N . MET B 1 592 ? 13.688 -156.625 -76.062 1 80.88 592 MET B N 1
ATOM 9871 C CA . MET B 1 592 ? 14.734 -156.5 -75.062 1 80.88 592 MET B CA 1
ATOM 9872 C C . MET B 1 592 ? 15.492 -155.125 -75.25 1 80.88 592 MET B C 1
ATOM 9874 O O . MET B 1 592 ? 15.773 -154.375 -74.312 1 80.88 592 MET B O 1
ATOM 9878 N N . LEU B 1 593 ? 15.734 -154.75 -76.625 1 87 593 LEU B N 1
ATOM 9879 C CA . LEU B 1 593 ? 16.438 -153.625 -76.938 1 87 593 LEU B CA 1
ATOM 9880 C C . LEU B 1 593 ? 15.586 -152.375 -76.562 1 87 593 LEU B C 1
ATOM 9882 O O . LEU B 1 593 ? 16.078 -151.375 -75.938 1 87 593 LEU B O 1
ATOM 9886 N N . LYS B 1 594 ? 14.344 -152.5 -76.812 1 83.38 594 LYS B N 1
ATOM 9887 C CA . LYS B 1 594 ? 13.438 -151.375 -76.5 1 83.38 594 LYS B CA 1
ATOM 9888 C C . LYS B 1 594 ? 13.258 -151.25 -75 1 83.38 594 LYS B C 1
ATOM 9890 O O . LYS B 1 594 ? 13.156 -150.125 -74.438 1 83.38 594 LYS B O 1
ATOM 9895 N N . GLY B 1 595 ? 13.203 -152.25 -74.25 1 79.69 595 GLY B N 1
ATOM 9896 C CA . GLY B 1 595 ? 13.109 -152.25 -72.812 1 79.69 595 GLY B CA 1
ATOM 9897 C C . GLY B 1 595 ? 14.281 -151.625 -72.125 1 79.69 595 GLY B C 1
ATOM 9898 O O . GLY B 1 595 ? 14.094 -150.75 -71.25 1 79.69 595 GLY B O 1
ATOM 9899 N N . THR B 1 596 ? 15.531 -151.875 -72.688 1 86.75 596 THR B N 1
ATOM 9900 C CA . THR B 1 596 ? 16.719 -151.25 -72.125 1 86.75 596 THR B CA 1
ATOM 9901 C C . THR B 1 596 ? 16.672 -149.75 -72.375 1 86.75 596 THR B C 1
ATOM 9903 O O . THR B 1 596 ? 17 -149 -71.5 1 86.75 596 THR B O 1
ATOM 9906 N N . GLN B 1 597 ? 16.156 -149.375 -73.562 1 86.31 597 GLN B N 1
ATOM 9907 C CA . GLN B 1 597 ? 16.031 -148 -73.875 1 86.31 597 GLN B CA 1
ATOM 9908 C C . GLN B 1 597 ? 14.977 -147.25 -73 1 86.31 597 GLN B C 1
ATOM 9910 O O . GLN B 1 597 ? 15.195 -146.125 -72.5 1 86.31 597 GLN B O 1
ATOM 9915 N N . THR B 1 598 ? 13.906 -147.875 -72.688 1 83.12 598 THR B N 1
ATOM 9916 C CA . THR B 1 598 ? 12.82 -147.375 -71.875 1 83.12 598 THR B CA 1
ATOM 9917 C C . THR B 1 598 ? 13.266 -147.125 -70.438 1 83.12 598 THR B C 1
ATOM 9919 O O . THR B 1 598 ? 12.922 -146.125 -69.75 1 83.12 598 THR B O 1
ATOM 9922 N N . THR B 1 599 ? 14.016 -148.125 -69.875 1 85.94 599 THR B N 1
ATOM 9923 C CA . THR B 1 599 ? 14.531 -148 -68.562 1 85.94 599 THR B CA 1
ATOM 9924 C C . THR B 1 599 ? 15.398 -146.75 -68.375 1 85.94 599 THR B C 1
ATOM 9926 O O . THR B 1 599 ? 15.297 -146 -67.438 1 85.94 599 THR B O 1
ATOM 9929 N N . GLU B 1 600 ? 16.203 -146.5 -69.438 1 88.19 600 GLU B N 1
ATOM 9930 C CA . GLU B 1 600 ? 17.078 -145.25 -69.438 1 88.19 600 GLU B CA 1
ATOM 9931 C C . GLU B 1 600 ? 16.266 -144 -69.438 1 88.19 600 GLU B C 1
ATOM 9933 O O . GLU B 1 600 ? 16.516 -143.125 -68.625 1 88.19 600 GLU B O 1
ATOM 9938 N N . ILE B 1 601 ? 15.242 -143.875 -70.188 1 83 601 ILE B N 1
ATOM 9939 C CA . ILE B 1 601 ? 14.43 -142.75 -70.375 1 83 601 ILE B CA 1
ATOM 9940 C C . ILE B 1 601 ? 13.617 -142.5 -69.125 1 83 601 ILE B C 1
ATOM 9942 O O . ILE B 1 601 ? 13.492 -141.375 -68.625 1 83 601 ILE B O 1
ATOM 9946 N N . THR B 1 602 ? 13.102 -143.375 -68.438 1 82.75 602 THR B N 1
ATOM 9947 C CA . THR B 1 602 ? 12.305 -143.375 -67.25 1 82.75 602 THR B CA 1
ATOM 9948 C C . THR B 1 602 ? 13.18 -142.875 -66.062 1 82.75 602 THR B C 1
ATOM 9950 O O . THR B 1 602 ? 12.742 -142.125 -65.188 1 82.75 602 THR B O 1
ATOM 9953 N N . SER B 1 603 ? 14.438 -143.5 -66.062 1 87.25 603 SER B N 1
ATOM 9954 C CA . SER B 1 603 ? 15.367 -143.125 -65.062 1 87.25 603 SER B CA 1
ATOM 9955 C C . SER B 1 603 ? 15.711 -141.625 -65.188 1 87.25 603 SER B C 1
ATOM 9957 O O . SER B 1 603 ? 15.773 -140.875 -64.188 1 87.25 603 SER B O 1
ATOM 9959 N N . GLN B 1 604 ? 15.797 -141.125 -66.375 1 84.62 604 GLN B N 1
ATOM 9960 C CA . GLN B 1 604 ? 16.078 -139.75 -66.625 1 84.62 604 GLN B CA 1
ATOM 9961 C C . GLN B 1 604 ? 14.891 -138.875 -66.188 1 84.62 604 GLN B C 1
ATOM 9963 O O . GLN B 1 604 ? 15.078 -137.75 -65.562 1 84.62 604 GLN B O 1
ATOM 9968 N N . ALA B 1 605 ? 13.711 -139.25 -66.375 1 81 605 ALA B N 1
ATOM 9969 C CA . ALA B 1 605 ? 12.508 -138.5 -65.938 1 81 605 ALA B CA 1
ATOM 9970 C C . ALA B 1 605 ? 12.398 -138.375 -64.438 1 81 605 ALA B C 1
ATOM 9972 O O . ALA B 1 605 ? 12.031 -137.375 -63.875 1 81 605 ALA B O 1
ATOM 9973 N N . GLU B 1 606 ? 12.695 -139.5 -63.781 1 84.44 606 GLU B N 1
ATOM 9974 C CA . GLU B 1 606 ? 12.688 -139.5 -62.344 1 84.44 606 GLU B CA 1
ATOM 9975 C C . GLU B 1 606 ? 13.68 -138.5 -61.75 1 84.44 606 GLU B C 1
ATOM 9977 O O . GLU B 1 606 ? 13.344 -137.75 -60.844 1 84.44 606 GLU B O 1
ATOM 9982 N N . GLU B 1 607 ? 14.891 -138.5 -62.344 1 88.31 607 GLU B N 1
ATOM 9983 C CA . GLU B 1 607 ? 15.922 -137.625 -61.875 1 88.31 607 GLU B CA 1
ATOM 9984 C C . GLU B 1 607 ? 15.5 -136.125 -62.094 1 88.31 607 GLU B C 1
ATOM 9986 O O . GLU B 1 607 ? 15.695 -135.25 -61.219 1 88.31 607 GLU B O 1
ATOM 9991 N N . SER B 1 608 ? 14.906 -135.875 -63.188 1 85.69 608 SER B N 1
ATOM 9992 C CA . SER B 1 608 ? 14.453 -134.5 -63.5 1 85.69 608 SER B CA 1
ATOM 9993 C C . SER B 1 608 ? 13.367 -134.125 -62.531 1 85.69 608 SER B C 1
ATOM 9995 O O . SER B 1 608 ? 13.391 -132.875 -62.062 1 85.69 608 SER B O 1
ATOM 9997 N N . LEU B 1 609 ? 12.461 -134.875 -62.156 1 82.19 609 LEU B N 1
ATOM 9998 C CA . LEU B 1 609 ? 11.391 -134.5 -61.219 1 82.19 609 LEU B CA 1
ATOM 9999 C C . LEU B 1 609 ? 11.93 -134.375 -59.812 1 82.19 609 LEU B C 1
ATOM 10001 O O . LEU B 1 609 ? 11.422 -133.5 -59.062 1 82.19 609 LEU B O 1
ATOM 10005 N N . HIS B 1 610 ? 12.945 -135.25 -59.531 1 87.81 610 HIS B N 1
ATOM 10006 C CA . HIS B 1 610 ? 13.586 -135.125 -58.25 1 87.81 610 HIS B CA 1
ATOM 10007 C C . HIS B 1 610 ? 14.188 -133.625 -58.094 1 87.81 610 HIS B C 1
ATOM 10009 O O . HIS B 1 610 ? 14.07 -133 -57.031 1 87.81 610 HIS B O 1
ATOM 10015 N N . GLN B 1 611 ? 14.742 -133.25 -59.188 1 87.75 611 GLN B N 1
ATOM 10016 C CA . GLN B 1 611 ? 15.328 -131.875 -59.156 1 87.75 611 GLN B CA 1
ATOM 10017 C C . GLN B 1 611 ? 14.258 -130.875 -59 1 87.75 611 GLN B C 1
ATOM 10019 O O . GLN B 1 611 ? 14.43 -129.875 -58.25 1 87.75 611 GLN B O 1
ATOM 10024 N N . VAL B 1 612 ? 13.156 -130.875 -59.594 1 86.12 612 VAL B N 1
ATOM 10025 C CA . VAL B 1 612 ? 12.055 -130 -59.469 1 86.12 612 VAL B CA 1
ATOM 10026 C C . VAL B 1 612 ? 11.508 -130 -58.062 1 86.12 612 VAL B C 1
ATOM 10028 O O . VAL B 1 612 ? 11.203 -128.875 -57.5 1 86.12 612 VAL B O 1
ATOM 10031 N N . ALA B 1 613 ? 11.391 -131.125 -57.469 1 84.19 613 ALA B N 1
ATOM 10032 C CA . ALA B 1 613 ? 10.906 -131.25 -56.094 1 84.19 613 ALA B CA 1
ATOM 10033 C C . ALA B 1 613 ? 11.82 -130.5 -55.125 1 84.19 613 ALA B C 1
ATOM 10035 O O . ALA B 1 613 ? 11.344 -129.75 -54.219 1 84.19 613 ALA B O 1
ATOM 10036 N N . ILE B 1 614 ? 13.133 -130.5 -55.375 1 88 614 ILE B N 1
ATOM 10037 C CA . ILE B 1 614 ? 14.094 -129.875 -54.531 1 88 614 ILE B CA 1
ATOM 10038 C C . ILE B 1 614 ? 13.93 -128.25 -54.688 1 88 614 ILE B C 1
ATOM 10040 O O . ILE B 1 614 ? 13.945 -127.562 -53.719 1 88 614 ILE B O 1
ATOM 10044 N N . GLU B 1 615 ? 13.719 -127.938 -55.875 1 88.44 615 GLU B N 1
ATOM 10045 C CA . GLU B 1 615 ? 13.555 -126.5 -56.156 1 88.44 615 GLU B CA 1
ATOM 10046 C C . GLU B 1 615 ? 12.281 -125.938 -55.5 1 88.44 615 GLU B C 1
ATOM 10048 O O . GLU B 1 615 ? 12.273 -124.812 -55 1 88.44 615 GLU B O 1
ATOM 10053 N N . ILE B 1 616 ? 11.25 -126.688 -55.531 1 86.38 616 ILE B N 1
ATOM 10054 C CA . ILE B 1 616 ? 9.984 -126.25 -54.906 1 86.38 616 ILE B CA 1
ATOM 10055 C C . ILE B 1 616 ? 10.164 -126.188 -53.375 1 86.38 616 ILE B C 1
ATOM 10057 O O . ILE B 1 616 ? 9.641 -125.25 -52.75 1 86.38 616 ILE B O 1
ATOM 10061 N N . SER B 1 617 ? 10.891 -127.188 -52.844 1 86.44 617 SER B N 1
ATOM 10062 C CA . SER B 1 617 ? 11.164 -127.125 -51.438 1 86.44 617 SER B CA 1
ATOM 10063 C C . SER B 1 617 ? 11.922 -125.875 -51.031 1 86.44 617 SER B C 1
ATOM 10065 O O . SER B 1 617 ? 11.625 -125.25 -50.031 1 86.44 617 SER B O 1
ATOM 10067 N N . ARG B 1 618 ? 12.836 -125.5 -51.844 1 87.44 618 ARG B N 1
ATOM 10068 C CA . ARG B 1 618 ? 13.578 -124.25 -51.594 1 87.44 618 ARG B CA 1
ATOM 10069 C C . ARG B 1 618 ? 12.656 -123 -51.719 1 87.44 618 ARG B C 1
ATOM 10071 O O . ARG B 1 618 ? 12.773 -122.062 -50.906 1 87.44 618 ARG B O 1
ATOM 10078 N N . LEU B 1 619 ? 11.82 -123 -52.625 1 85.62 619 LEU B N 1
ATOM 10079 C CA . LEU B 1 619 ? 10.844 -121.938 -52.781 1 85.62 619 LEU B CA 1
ATOM 10080 C C . LEU B 1 619 ? 9.969 -121.75 -51.562 1 85.62 619 LEU B C 1
ATOM 10082 O O . LEU B 1 619 ? 9.641 -120.625 -51.125 1 85.62 619 LEU B O 1
ATOM 10086 N N . THR B 1 620 ? 9.57 -122.875 -50.938 1 83.81 620 THR B N 1
ATOM 10087 C CA . THR B 1 620 ? 8.773 -122.875 -49.719 1 83.81 620 THR B CA 1
ATOM 10088 C C . THR B 1 620 ? 9.492 -122.125 -48.625 1 83.81 620 THR B C 1
ATOM 10090 O O . THR B 1 620 ? 8.891 -121.312 -47.906 1 83.81 620 THR B O 1
ATOM 10093 N N . GLN B 1 621 ? 10.844 -122.375 -48.531 1 82.62 621 GLN B N 1
ATOM 10094 C CA . GLN B 1 621 ? 11.633 -121.688 -47.5 1 82.62 621 GLN B CA 1
ATOM 10095 C C . GLN B 1 621 ? 11.727 -120.188 -47.75 1 82.62 621 GLN B C 1
ATOM 10097 O O . GLN B 1 621 ? 11.602 -119.375 -46.844 1 82.62 621 GLN B O 1
ATOM 10102 N N . MET B 1 622 ? 11.945 -119.812 -48.938 1 81.94 622 MET B N 1
ATOM 10103 C CA . MET B 1 622 ? 12.031 -118.438 -49.312 1 81.94 622 MET B CA 1
ATOM 10104 C C . MET B 1 622 ? 10.711 -117.688 -49.062 1 81.94 622 MET B C 1
ATOM 10106 O O . MET B 1 622 ? 10.711 -116.562 -48.594 1 81.94 622 MET B O 1
ATOM 10110 N N . ASN B 1 623 ? 9.641 -118.25 -49.312 1 79.5 623 ASN B N 1
ATOM 10111 C CA . ASN B 1 623 ? 8.32 -117.688 -49.062 1 79.5 623 ASN B CA 1
ATOM 10112 C C . ASN B 1 623 ? 8.047 -117.438 -47.594 1 79.5 623 ASN B C 1
ATOM 10114 O O . ASN B 1 623 ? 7.418 -116.438 -47.219 1 79.5 623 ASN B O 1
ATOM 10118 N N . GLN B 1 624 ? 8.516 -118.438 -46.844 1 80.81 624 GLN B N 1
ATOM 10119 C CA . GLN B 1 624 ? 8.352 -118.312 -45.406 1 80.81 624 GLN B CA 1
ATOM 10120 C C . GLN B 1 624 ? 9.102 -117.062 -44.906 1 80.81 624 GLN B C 1
ATOM 10122 O O . GLN B 1 624 ? 8.57 -116.312 -44.094 1 80.81 624 GLN B O 1
ATOM 10127 N N . GLN B 1 625 ? 10.336 -116.875 -45.406 1 81.06 625 GLN B N 1
ATOM 10128 C CA . GLN B 1 625 ? 11.125 -115.75 -45 1 81.06 625 GLN B CA 1
ATOM 10129 C C . GLN B 1 625 ? 10.461 -114.438 -45.438 1 81.06 625 GLN B C 1
ATOM 10131 O O . GLN B 1 625 ? 10.414 -113.438 -44.688 1 81.06 625 GLN B O 1
ATOM 10136 N N . THR B 1 626 ? 9.938 -114.312 -46.594 1 79.75 626 THR B N 1
ATOM 10137 C CA . THR B 1 626 ? 9.297 -113.125 -47.125 1 79.75 626 THR B CA 1
ATOM 10138 C C . THR B 1 626 ? 8 -112.812 -46.375 1 79.75 626 THR B C 1
ATOM 10140 O O . THR B 1 626 ? 7.684 -111.688 -46.125 1 79.75 626 THR B O 1
ATOM 10143 N N . SER B 1 627 ? 7.27 -113.812 -46.031 1 79.62 627 SER B N 1
ATOM 10144 C CA . SER B 1 627 ? 6.043 -113.688 -45.25 1 79.62 627 SER B CA 1
ATOM 10145 C C . SER B 1 627 ? 6.328 -113 -43.906 1 79.62 627 SER B C 1
ATOM 10147 O O . SER B 1 627 ? 5.582 -112.125 -43.469 1 79.62 627 SER B O 1
ATOM 10149 N N . GLU B 1 628 ? 7.426 -113.438 -43.281 1 82.81 628 GLU B N 1
ATOM 10150 C CA . GLU B 1 628 ? 7.816 -112.812 -42.031 1 82.81 628 GLU B CA 1
ATOM 10151 C C . GLU B 1 628 ? 8.156 -111.375 -42.188 1 82.81 628 GLU B C 1
ATOM 10153 O O . GLU B 1 628 ? 7.758 -110.5 -41.344 1 82.81 628 GLU B O 1
ATOM 10158 N N . ALA B 1 629 ? 8.883 -111.062 -43.188 1 80.25 629 ALA B N 1
ATOM 10159 C CA . ALA B 1 629 ? 9.25 -109.688 -43.438 1 80.25 629 ALA B CA 1
ATOM 10160 C C . ALA B 1 629 ? 8.008 -108.812 -43.719 1 80.25 629 ALA B C 1
ATOM 10162 O O . ALA B 1 629 ? 7.93 -107.688 -43.25 1 80.25 629 ALA B O 1
ATOM 10163 N N . ILE B 1 630 ? 7.027 -109.25 -44.344 1 79.75 630 ILE B N 1
ATOM 10164 C CA . ILE B 1 630 ? 5.797 -108.562 -44.688 1 79.75 630 ILE B CA 1
ATOM 10165 C C . ILE B 1 630 ? 4.988 -108.25 -43.406 1 79.75 630 ILE B C 1
ATOM 10167 O O . ILE B 1 630 ? 4.383 -107.188 -43.25 1 79.75 630 ILE B O 1
ATOM 10171 N N . THR B 1 631 ? 4.98 -109.25 -42.5 1 81.19 631 THR B N 1
ATOM 10172 C CA . THR B 1 631 ? 4.309 -109.125 -41.219 1 81.19 631 THR B CA 1
ATOM 10173 C C . THR B 1 631 ? 4.945 -107.938 -40.438 1 81.19 631 THR B C 1
ATOM 10175 O O . THR B 1 631 ? 4.246 -107.125 -39.844 1 81.19 631 THR B O 1
ATOM 10178 N N . HIS B 1 632 ? 6.25 -107.875 -40.406 1 83 632 HIS B N 1
ATOM 10179 C CA . HIS B 1 632 ? 6.945 -106.75 -39.75 1 83 632 HIS B CA 1
ATOM 10180 C C . HIS B 1 632 ? 6.621 -105.438 -40.406 1 83 632 HIS B C 1
ATOM 10182 O O . HIS B 1 632 ? 6.465 -104.438 -39.75 1 83 632 HIS B O 1
ATOM 10188 N N . GLN B 1 633 ? 6.48 -105.438 -41.688 1 78.44 633 GLN B N 1
ATOM 10189 C CA . GLN B 1 633 ? 6.137 -104.25 -42.438 1 78.44 633 GLN B CA 1
ATOM 10190 C C . GLN B 1 633 ? 4.746 -103.75 -42.062 1 78.44 633 GLN B C 1
ATOM 10192 O O . GLN B 1 633 ? 4.539 -102.5 -41.875 1 78.44 633 GLN B O 1
ATOM 10197 N N . GLU B 1 634 ? 3.805 -104.562 -41.938 1 79.62 634 GLU B N 1
ATOM 10198 C CA . GLU B 1 634 ? 2.453 -104.188 -41.531 1 79.62 634 GLU B CA 1
ATOM 10199 C C . GLU B 1 634 ? 2.465 -103.5 -40.188 1 79.62 634 GLU B C 1
ATOM 10201 O O . GLU B 1 634 ? 1.794 -102.5 -39.969 1 79.62 634 GLU B O 1
ATOM 10206 N N . GLN B 1 635 ? 3.248 -104.062 -39.25 1 84 635 GLN B N 1
ATOM 10207 C CA . GLN B 1 635 ? 3.348 -103.5 -37.938 1 84 635 GLN B CA 1
ATOM 10208 C C . GLN B 1 635 ? 3.969 -102.062 -38 1 84 635 GLN B C 1
ATOM 10210 O O . GLN B 1 635 ? 3.521 -101.188 -37.281 1 84 635 GLN B O 1
ATOM 10215 N N . SER B 1 636 ? 4.965 -102 -38.812 1 82.31 636 SER B N 1
ATOM 10216 C CA . SER B 1 636 ? 5.645 -100.688 -38.938 1 82.31 636 SER B CA 1
ATOM 10217 C C . SER B 1 636 ? 4.719 -99.625 -39.531 1 82.31 636 SER B C 1
ATOM 10219 O O . SER B 1 636 ? 4.695 -98.5 -39.062 1 82.31 636 SER B O 1
ATOM 10221 N N . VAL B 1 637 ? 3.928 -99.938 -40.531 1 81.5 637 VAL B N 1
ATOM 10222 C CA . VAL B 1 637 ? 3.006 -99 -41.188 1 81.5 637 VAL B CA 1
ATOM 10223 C C . VAL B 1 637 ? 1.932 -98.562 -40.188 1 81.5 637 VAL B C 1
ATOM 10225 O O . VAL B 1 637 ? 1.553 -97.375 -40.156 1 81.5 637 VAL B O 1
ATOM 10228 N N . THR B 1 638 ? 1.48 -99.5 -39.438 1 84.19 638 THR B N 1
ATOM 10229 C CA . THR B 1 638 ? 0.482 -99.188 -38.438 1 84.19 638 THR B CA 1
ATOM 10230 C C . THR B 1 638 ? 1.053 -98.25 -37.375 1 84.19 638 THR B C 1
ATOM 10232 O O . THR B 1 638 ? 0.373 -97.312 -36.969 1 84.19 638 THR B O 1
ATOM 10235 N N . SER B 1 639 ? 2.268 -98.5 -37 1 84.88 639 SER B N 1
ATOM 10236 C CA . SER B 1 639 ? 2.93 -97.625 -36.031 1 84.88 639 SER B CA 1
ATOM 10237 C C . SER B 1 639 ? 3.098 -96.188 -36.594 1 84.88 639 SER B C 1
ATOM 10239 O O . SER B 1 639 ? 2.859 -95.25 -35.906 1 84.88 639 SER B O 1
ATOM 10241 N N . ILE B 1 640 ? 3.453 -96.062 -37.781 1 83.81 640 ILE B N 1
ATOM 10242 C CA . ILE B 1 640 ? 3.621 -94.812 -38.438 1 83.81 640 ILE B CA 1
ATOM 10243 C C . ILE B 1 640 ? 2.277 -94.062 -38.531 1 83.81 640 ILE B C 1
ATOM 10245 O O . ILE B 1 640 ? 2.189 -92.875 -38.25 1 83.81 640 ILE B O 1
ATOM 10249 N N . ALA B 1 641 ? 1.246 -94.75 -38.938 1 83.81 641 ALA B N 1
ATOM 10250 C CA . ALA B 1 641 ? -0.093 -94.188 -39.031 1 83.81 641 ALA B CA 1
ATOM 10251 C C . ALA B 1 641 ? -0.548 -93.625 -37.688 1 83.81 641 ALA B C 1
ATOM 10253 O O . ALA B 1 641 ? -1.12 -92.562 -37.625 1 83.81 641 ALA B O 1
ATOM 10254 N N . SER B 1 642 ? -0.264 -94.312 -36.625 1 86.81 642 SER B N 1
ATOM 10255 C CA . SER B 1 642 ? -0.63 -93.875 -35.281 1 86.81 642 SER B CA 1
ATOM 10256 C C . SER B 1 642 ? 0.139 -92.625 -34.906 1 86.81 642 SER B C 1
ATOM 10258 O O . SER B 1 642 ? -0.441 -91.688 -34.344 1 86.81 642 SER B O 1
ATOM 10260 N N . SER B 1 643 ? 1.398 -92.688 -35.125 1 83.94 643 SER B N 1
ATOM 10261 C CA . SER B 1 643 ? 2.234 -91.5 -34.812 1 83.94 643 SER B CA 1
ATOM 10262 C C . SER B 1 643 ? 1.81 -90.312 -35.594 1 83.94 643 SER B C 1
ATOM 10264 O O . SER B 1 643 ? 1.846 -89.188 -35.062 1 83.94 643 SER B O 1
ATOM 10266 N N . LEU B 1 644 ? 1.424 -90.438 -36.781 1 83.06 644 LEU B N 1
ATOM 10267 C CA . LEU B 1 644 ? 0.961 -89.375 -37.625 1 83.06 644 LEU B CA 1
ATOM 10268 C C . LEU B 1 644 ? -0.345 -88.75 -37.125 1 83.06 644 LEU B C 1
ATOM 10270 O O . LEU B 1 644 ? -0.554 -87.562 -37.188 1 83.06 644 LEU B O 1
ATOM 10274 N N . SER B 1 645 ? -1.177 -89.625 -36.719 1 86.25 645 SER B N 1
ATOM 10275 C CA . SER B 1 645 ? -2.418 -89.125 -36.094 1 86.25 645 SER B CA 1
ATOM 10276 C C . SER B 1 645 ? -2.139 -88.25 -34.906 1 86.25 645 SER B C 1
ATOM 10278 O O . SER B 1 645 ? -2.773 -87.188 -34.719 1 86.25 645 SER B O 1
ATOM 10280 N N . HIS B 1 646 ? -1.202 -88.625 -34.062 1 85.44 646 HIS B N 1
ATOM 10281 C CA . HIS B 1 646 ? -0.789 -87.812 -32.938 1 85.44 646 HIS B CA 1
ATOM 10282 C C . HIS B 1 646 ? -0.205 -86.5 -33.375 1 85.44 646 HIS B C 1
ATOM 10284 O O . HIS B 1 646 ? -0.51 -85.438 -32.812 1 85.44 646 HIS B O 1
ATOM 10290 N N . LEU B 1 647 ? 0.559 -86.562 -34.375 1 82.19 647 LEU B N 1
ATOM 10291 C CA . LEU B 1 647 ? 1.167 -85.375 -34.938 1 82.19 647 LEU B CA 1
ATOM 10292 C C . LEU B 1 647 ? 0.1 -84.375 -35.469 1 82.19 647 LEU B C 1
ATOM 10294 O O . LEU B 1 647 ? 0.213 -83.188 -35.312 1 82.19 647 LEU B O 1
ATOM 10298 N N . GLN B 1 648 ? -0.889 -84.938 -36.156 1 84.25 648 GLN B N 1
ATOM 10299 C CA . GLN B 1 648 ? -2 -84.125 -36.625 1 84.25 648 GLN B CA 1
ATOM 10300 C C . GLN B 1 648 ? -2.682 -83.375 -35.5 1 84.25 648 GLN B C 1
ATOM 10302 O O . GLN B 1 648 ? -3.02 -82.188 -35.625 1 84.25 648 GLN B O 1
ATOM 10307 N N . ALA B 1 649 ? -2.826 -84 -34.406 1 85.56 649 ALA B N 1
ATOM 10308 C CA . ALA B 1 649 ? -3.434 -83.375 -33.219 1 85.56 649 ALA B CA 1
ATOM 10309 C C . ALA B 1 649 ? -2.549 -82.312 -32.688 1 85.56 649 ALA B C 1
ATOM 10311 O O . ALA B 1 649 ? -3.045 -81.25 -32.281 1 85.56 649 ALA B O 1
ATOM 10312 N N . LEU B 1 650 ? -1.305 -82.5 -32.625 1 79.38 650 LEU B N 1
ATOM 10313 C CA . LEU B 1 650 ? -0.358 -81.5 -32.156 1 79.38 650 LEU B CA 1
ATOM 10314 C C . LEU B 1 650 ? -0.374 -80.25 -33.062 1 79.38 650 LEU B C 1
ATOM 10316 O O . LEU B 1 650 ? -0.299 -79.125 -32.562 1 79.38 650 LEU B O 1
ATOM 10320 N N . CYS B 1 651 ? -0.467 -80.375 -34.375 1 80.06 651 CYS B N 1
ATOM 10321 C CA . CYS B 1 651 ? -0.553 -79.312 -35.312 1 80.06 651 CYS B CA 1
ATOM 10322 C C . CYS B 1 651 ? -1.829 -78.5 -35.094 1 80.06 651 CYS B C 1
ATOM 10324 O O . CYS B 1 651 ? -1.807 -77.25 -35.156 1 80.06 651 CYS B O 1
ATOM 10326 N N . GLN B 1 652 ? -2.912 -79.188 -34.875 1 81.56 652 GLN B N 1
ATOM 10327 C CA . GLN B 1 652 ? -4.176 -78.5 -34.625 1 81.56 652 GLN B CA 1
ATOM 10328 C C . GLN B 1 652 ? -4.094 -77.688 -33.344 1 81.56 652 GLN B C 1
ATOM 10330 O O . GLN B 1 652 ? -4.578 -76.562 -33.312 1 81.56 652 GLN B O 1
ATOM 10335 N N . SER B 1 653 ? -3.529 -78.25 -32.344 1 81.25 653 SER B N 1
ATOM 10336 C CA . SER B 1 653 ? -3.344 -77.5 -31.094 1 81.25 653 SER B CA 1
ATOM 10337 C C . SER B 1 653 ? -2.461 -76.25 -31.281 1 81.25 653 SER B C 1
ATOM 10339 O O . SER B 1 653 ? -2.744 -75.188 -30.734 1 81.25 653 SER B O 1
ATOM 10341 N N . ALA B 1 654 ? -1.437 -76.375 -32 1 74 654 ALA B N 1
ATOM 10342 C CA . ALA B 1 654 ? -0.541 -75.25 -32.312 1 74 654 ALA B CA 1
ATOM 10343 C C . ALA B 1 654 ? -1.275 -74.188 -33.062 1 74 654 ALA B C 1
ATOM 10345 O O . ALA B 1 654 ? -1.085 -73 -32.781 1 74 654 ALA B O 1
ATOM 10346 N N . GLN B 1 655 ? -2.119 -74.5 -34 1 78.69 655 GLN B N 1
ATOM 10347 C CA . GLN B 1 655 ? -2.908 -73.562 -34.781 1 78.69 655 GLN B CA 1
ATOM 10348 C C . GLN B 1 655 ? -3.85 -72.75 -33.875 1 78.69 655 GLN B C 1
ATOM 10350 O O . GLN B 1 655 ? -3.996 -71.562 -34 1 78.69 655 GLN B O 1
ATOM 10355 N N . GLU B 1 656 ? -4.402 -73.438 -32.938 1 83.62 656 GLU B N 1
ATOM 10356 C CA . GLU B 1 656 ? -5.305 -72.75 -31.984 1 83.62 656 GLU B CA 1
ATOM 10357 C C . GLU B 1 656 ? -4.562 -71.75 -31.109 1 83.62 656 GLU B C 1
ATOM 10359 O O . GLU B 1 656 ? -5.055 -70.688 -30.859 1 83.62 656 GLU B O 1
ATOM 10364 N N . LYS B 1 657 ? -3.412 -72.188 -30.688 1 77.06 657 LYS B N 1
ATOM 10365 C CA . LYS B 1 657 ? -2.625 -71.312 -29.812 1 77.06 657 LYS B CA 1
ATOM 10366 C C . LYS B 1 657 ? -2.117 -70.062 -30.562 1 77.06 657 LYS B C 1
ATOM 10368 O O . LYS B 1 657 ? -2.051 -68.938 -30 1 77.06 657 LYS B O 1
ATOM 10373 N N . ILE B 1 658 ? -1.824 -70.188 -31.766 1 75.38 658 ILE B N 1
ATOM 10374 C CA . ILE B 1 658 ? -1.386 -69.062 -32.594 1 75.38 658 ILE B CA 1
ATOM 10375 C C . ILE B 1 658 ? -2.539 -68.125 -32.812 1 75.38 658 ILE B C 1
ATOM 10377 O O . ILE B 1 658 ? -2.348 -66.875 -32.75 1 75.38 658 ILE B O 1
ATOM 10381 N N . GLN B 1 659 ? -3.73 -68.688 -33.062 1 81 659 GLN B N 1
ATOM 10382 C CA . GLN B 1 659 ? -4.902 -67.812 -33.219 1 81 659 GLN B CA 1
ATOM 10383 C C . GLN B 1 659 ? -5.18 -67 -31.953 1 81 659 GLN B C 1
ATOM 10385 O O . GLN B 1 659 ? -5.492 -65.812 -32.031 1 81 659 GLN B O 1
ATOM 10390 N N . GLN B 1 660 ? -5.055 -67.625 -30.844 1 80.81 660 GLN B N 1
ATOM 10391 C CA . GLN B 1 660 ? -5.238 -66.938 -29.562 1 80.81 660 GLN B CA 1
ATOM 10392 C C . GLN B 1 660 ? -4.195 -65.875 -29.375 1 80.81 660 GLN B C 1
ATOM 10394 O O . GLN B 1 660 ? -4.516 -64.75 -28.891 1 80.81 660 GLN B O 1
ATOM 10399 N N . SER B 1 661 ? -3.012 -66.125 -29.766 1 75 661 SER B N 1
ATOM 10400 C CA . SER B 1 661 ? -1.925 -65.125 -29.656 1 75 661 SER B CA 1
ATOM 10401 C C . SER B 1 661 ? -2.158 -63.938 -30.578 1 75 661 SER B C 1
ATOM 10403 O O . SER B 1 661 ? -1.865 -62.781 -30.203 1 75 661 SER B O 1
ATOM 10405 N N . GLU B 1 662 ? -2.688 -64.188 -31.75 1 78.44 662 GLU B N 1
ATOM 10406 C CA . GLU B 1 662 ? -3.023 -63.094 -32.688 1 78.44 662 GLU B CA 1
ATOM 10407 C C . GLU B 1 662 ? -4.047 -62.125 -32.062 1 78.44 662 GLU B C 1
ATOM 10409 O O . GLU B 1 662 ? -3.943 -60.906 -32.25 1 78.44 662 GLU B O 1
ATOM 10414 N N . HIS B 1 663 ? -4.945 -62.625 -31.359 1 82.5 663 HIS B N 1
ATOM 10415 C CA . HIS B 1 663 ? -5.949 -61.812 -30.688 1 82.5 663 HIS B CA 1
ATOM 10416 C C . HIS B 1 663 ? -5.324 -60.969 -29.594 1 82.5 663 HIS B C 1
ATOM 10418 O O . HIS B 1 663 ? -5.645 -59.781 -29.453 1 82.5 663 HIS B O 1
ATOM 10424 N N . THR B 1 664 ? -4.453 -61.594 -28.891 1 77.56 664 THR B N 1
ATOM 10425 C CA . THR B 1 664 ? -3.793 -60.906 -27.781 1 77.56 664 THR B CA 1
ATOM 10426 C C . THR B 1 664 ? -2.926 -59.75 -28.312 1 77.56 664 THR B C 1
ATOM 10428 O O . THR B 1 664 ? -2.936 -58.656 -27.766 1 77.56 664 THR B O 1
ATOM 10431 N N . ILE B 1 665 ? -2.244 -59.938 -29.359 1 78.88 665 ILE B N 1
ATOM 10432 C CA . ILE B 1 665 ? -1.362 -58.969 -29.953 1 78.88 665 ILE B CA 1
ATOM 10433 C C . ILE B 1 665 ? -2.191 -57.812 -30.531 1 78.88 665 ILE B C 1
ATOM 10435 O O . ILE B 1 665 ? -1.819 -56.656 -30.391 1 78.88 665 ILE B O 1
ATOM 10439 N N . SER B 1 666 ? -3.26 -58.156 -31.188 1 82.62 666 SER B N 1
ATOM 10440 C CA . SER B 1 666 ? -4.152 -57.156 -31.734 1 82.62 666 SER B CA 1
ATOM 10441 C C . SER B 1 666 ? -4.699 -56.25 -30.625 1 82.62 666 SER B C 1
ATOM 10443 O O . SER B 1 666 ? -4.777 -55.031 -30.797 1 82.62 666 SER B O 1
ATOM 10445 N N . ALA B 1 667 ? -5.016 -56.812 -29.547 1 79.38 667 ALA B N 1
ATOM 10446 C CA . ALA B 1 667 ? -5.508 -56.062 -28.406 1 79.38 667 ALA B CA 1
ATOM 10447 C C . ALA B 1 667 ? -4.422 -55.156 -27.844 1 79.38 667 ALA B C 1
ATOM 10449 O O . ALA B 1 667 ? -4.691 -54 -27.469 1 79.38 667 ALA B O 1
ATOM 10450 N N . LEU B 1 668 ? -3.285 -55.594 -27.781 1 74.06 668 LEU B N 1
ATOM 10451 C CA . LEU B 1 668 ? -2.143 -54.812 -27.312 1 74.06 668 LEU B CA 1
ATOM 10452 C C . LEU B 1 668 ? -1.879 -53.625 -28.234 1 74.06 668 LEU B C 1
ATOM 10454 O O . LEU B 1 668 ? -1.633 -52.5 -27.75 1 74.06 668 LEU B O 1
ATOM 10458 N N . LYS B 1 669 ? -1.968 -53.844 -29.5 1 78.75 669 LYS B N 1
ATOM 10459 C CA . LYS B 1 669 ? -1.759 -52.812 -30.484 1 78.75 669 LYS B CA 1
ATOM 10460 C C . LYS B 1 669 ? -2.791 -51.688 -30.328 1 78.75 669 LYS B C 1
ATOM 10462 O O . LYS B 1 669 ? -2.443 -50.5 -30.344 1 78.75 669 LYS B O 1
ATOM 10467 N N . LEU B 1 670 ? -3.959 -52.062 -30.141 1 80.88 670 LEU B N 1
ATOM 10468 C CA . LEU B 1 670 ? -5.035 -51.094 -29.984 1 80.88 670 LEU B CA 1
ATOM 10469 C C . LEU B 1 670 ? -4.832 -50.25 -28.719 1 80.88 670 LEU B C 1
ATOM 10471 O O . LEU B 1 670 ? -5.027 -49.031 -28.75 1 80.88 670 LEU B O 1
ATOM 10475 N N . LYS B 1 671 ? -4.414 -50.875 -27.75 1 73.88 671 LYS B N 1
ATOM 10476 C CA . LYS B 1 671 ? -4.207 -50.188 -26.469 1 73.88 671 LYS B CA 1
ATOM 10477 C C . LYS B 1 671 ? -3.02 -49.25 -26.562 1 73.88 671 LYS B C 1
ATOM 10479 O O . LYS B 1 671 ? -3.051 -48.156 -25.984 1 73.88 671 LYS B O 1
ATOM 10484 N N . GLN B 1 672 ? -2.02 -49.656 -27.25 1 75.31 672 GLN B N 1
ATOM 10485 C CA . GLN B 1 672 ? -0.852 -48.781 -27.438 1 75.31 672 GLN B CA 1
ATOM 10486 C C . GLN B 1 672 ? -1.192 -47.562 -28.297 1 75.31 672 GLN B C 1
ATOM 10488 O O . GLN B 1 672 ? -0.687 -46.469 -28.062 1 75.31 672 GLN B O 1
ATOM 10493 N N . GLU B 1 673 ? -1.976 -47.812 -29.25 1 80.56 673 GLU B N 1
ATOM 10494 C CA . GLU B 1 673 ? -2.418 -46.688 -30.094 1 80.56 673 GLU B CA 1
ATOM 10495 C C . GLU B 1 673 ? -3.242 -45.688 -29.297 1 80.56 673 GLU B C 1
ATOM 10497 O O . GLU B 1 673 ? -3.076 -44.469 -29.469 1 80.56 673 GLU B O 1
ATOM 10502 N N . ASP B 1 674 ? -4.039 -46.188 -28.469 1 80.38 674 ASP B N 1
ATOM 10503 C CA . ASP B 1 674 ? -4.844 -45.312 -27.609 1 80.38 674 ASP B CA 1
ATOM 10504 C C . ASP B 1 674 ? -3.957 -44.5 -26.688 1 80.38 674 ASP B C 1
ATOM 10506 O O . ASP B 1 674 ? -4.184 -43.281 -26.516 1 80.38 674 ASP B O 1
ATOM 10510 N N . LEU B 1 675 ? -3.012 -45.062 -26.188 1 74 675 LEU B N 1
ATOM 10511 C CA . LEU B 1 675 ? -2.078 -44.375 -25.297 1 74 675 LEU B CA 1
ATOM 10512 C C . LEU B 1 675 ? -1.298 -43.312 -26.062 1 74 675 LEU B C 1
ATOM 10514 O O . LEU B 1 675 ? -1.095 -42.188 -25.562 1 74 675 LEU B O 1
ATOM 10518 N N . ALA B 1 676 ? -0.867 -43.688 -27.234 1 78.81 676 ALA B N 1
ATOM 10519 C CA . ALA B 1 676 ? -0.135 -42.75 -28.078 1 78.81 676 ALA B CA 1
ATOM 10520 C C . ALA B 1 676 ? -0.981 -41.5 -28.406 1 78.81 676 ALA B C 1
ATOM 10522 O O . ALA B 1 676 ? -0.478 -40.375 -28.406 1 78.81 676 ALA B O 1
ATOM 10523 N N . LEU B 1 677 ? -2.195 -41.719 -28.578 1 79.75 677 LEU B N 1
ATOM 10524 C CA . LEU B 1 677 ? -3.111 -40.625 -28.859 1 79.75 677 LEU B CA 1
ATOM 10525 C C . LEU B 1 677 ? -3.264 -39.719 -27.656 1 79.75 677 LEU B C 1
ATOM 10527 O O . LEU B 1 677 ? -3.295 -38.5 -27.797 1 79.75 677 LEU B O 1
ATOM 10531 N N . LYS B 1 678 ? -3.309 -40.25 -26.547 1 73.69 678 LYS B N 1
ATOM 10532 C CA . LYS B 1 678 ? -3.457 -39.469 -25.312 1 73.69 678 LYS B CA 1
ATOM 10533 C C . LYS B 1 678 ? -2.193 -38.688 -25.016 1 73.69 678 LYS B C 1
ATOM 10535 O O . LYS B 1 678 ? -2.27 -37.531 -24.531 1 73.69 678 LYS B O 1
ATOM 10540 N N . MET B 1 679 ? -1.103 -39.25 -25.328 1 76.56 679 MET B N 1
ATOM 10541 C CA . MET B 1 679 ? 0.174 -38.594 -25.094 1 76.56 679 MET B CA 1
ATOM 10542 C C . MET B 1 679 ? 0.384 -37.469 -26.125 1 76.56 679 MET B C 1
ATOM 10544 O O . MET B 1 679 ? 1.018 -36.469 -25.812 1 76.56 679 MET B O 1
ATOM 10548 N N . SER B 1 680 ? -0.139 -37.688 -27.25 1 79.56 680 SER B N 1
ATOM 10549 C CA . SER B 1 680 ? 0.05 -36.719 -28.344 1 79.56 680 SER B CA 1
ATOM 10550 C C . SER B 1 680 ? -0.633 -35.406 -28.016 1 79.56 680 SER B C 1
ATOM 10552 O O . SER B 1 680 ? -0.343 -34.375 -28.656 1 79.56 680 SER B O 1
ATOM 10554 N N . LYS B 1 681 ? -1.442 -35.375 -27.031 1 75.88 681 LYS B N 1
ATOM 10555 C CA . LYS B 1 681 ? -2.121 -34.156 -26.625 1 75.88 681 LYS B CA 1
ATOM 10556 C C . LYS B 1 681 ? -1.159 -33.188 -25.906 1 75.88 681 LYS B C 1
ATOM 10558 O O . LYS B 1 681 ? -1.471 -32.031 -25.703 1 75.88 681 LYS B O 1
ATOM 10563 N N . PHE B 1 682 ? -0.074 -33.75 -25.562 1 76.62 682 PHE B N 1
ATOM 10564 C CA . PHE B 1 682 ? 0.924 -32.938 -24.875 1 76.62 682 PHE B CA 1
ATOM 10565 C C . PHE B 1 682 ? 2.131 -32.688 -25.766 1 76.62 682 PHE B C 1
ATOM 10567 O O . PHE B 1 682 ? 2.561 -33.594 -26.5 1 76.62 682 PHE B O 1
ATOM 10574 N N . LYS B 1 683 ? 2.412 -31.391 -26.016 1 80.81 683 LYS B N 1
ATOM 10575 C CA . LYS B 1 683 ? 3.609 -31.047 -26.766 1 80.81 683 LYS B CA 1
ATOM 10576 C C . LYS B 1 683 ? 4.848 -31.047 -25.875 1 80.81 683 LYS B C 1
ATOM 10578 O O . LYS B 1 683 ? 4.879 -30.344 -24.859 1 80.81 683 LYS B O 1
ATOM 10583 N N . ILE B 1 684 ? 5.863 -31.906 -26.141 1 75.25 684 ILE B N 1
ATOM 10584 C CA . ILE B 1 684 ? 7.051 -32 -25.297 1 75.25 684 ILE B CA 1
ATOM 10585 C C . ILE B 1 684 ? 8.289 -31.641 -26.109 1 75.25 684 ILE B C 1
ATOM 10587 O O . ILE B 1 684 ? 8.328 -31.844 -27.328 1 75.25 684 ILE B O 1
#